Protein 6DE6 (pdb70)

Secondary structure (DSSP, 8-state):
-TTGGGGS-EEETTEEESSSEEE-----S-TTTSHHHHHHHHHHHHHHT-SEEEEEEEE--TTS--TTS--EE-SSGGGHHHHHHHHHHHHTTTPEEEEEEE--GGG---TTT-PPPEESS--B--STT--S-BPEEP-HHHHHHHHHHHHHHHHHHHHTT-SEEEEEE-TT-SHHHHHH-TTT----STTSSSHHHHTHHHHHHHHHHHHHHTTT-EEEEEEES---STT----HHHHHHHHHHTTTSSSEEEEE-SSHHHHS--TTT--TTTTHHHHTTGGGG-SS-EEE-S----HHHHHHHHHTTS-SEEEESHHHHH-TTHHHHHHTT-GGG--------HHHHHHHTTS----SS-TTTT-HHHH---TT------S--EEEEE--SHHHHHHHHHHHHHT-EEEEE-SSSSS-HHHHHHTTSTT-GGGGHHHHHHHHHHHT-SSEEEE-S----HHHHHHH--SEEEE---EEE-SS--SSS-SSPPPB-TTSEEE-HHHHHTT-S-S--TT-EEEEEE-S-SSHHHHHHHHHHHTT-EEEEE-SSSSTTGGGGTTT-HHHHHHHHHHTT-EEE-SEEEEEE-SSEEEEEETTT--EEEEE-SEEEEE--EEE--HHHHHHHHTGGGHHHHT--EEEE-GGGTS---HHHHHHHHHHHHHHTTPPP-TTS-SS----B----/--GGGGGGGS-EEETTEEESSSEEE-----S-TTTSHHHHHHHHHHHHHTT-SEEEEEEEE--TTS--TTS--EE-SSGGGHHHHHHHHHHHHTTTPEEEEEEE--GGG---TTT-PPPEESS--B---TT--S-BPEEP-HHHHHHHHHHHHHHHHHHHHTT-SEEEEEE-TT-HHHHHHH-TTT----STTSSSHHHHTHHHHHHHHHHHHHHTTT-EEEEEE--THHHHHTTSSSEEEE--HHHHHH--S-EEE----HHHHHHHHHTTS-SEEEESHHHHH-TTHHHHHHTT-GGG--------HHHHHHHTTS----SS-TTTT-HHHH---TT-PPPP-S--EEEEE--SHHHHHHHHHHHHHT-EEEEE-SSS-SSTHHHHHTTSTT-GGGGHHHHHHHHHHHT-TTEEEESS----HHHHHHH--SEEEE---EEE-SS--SSS-SSPPPB-TTSEEE-HHHHHTT-S-S--TT-EEEEEE-S-SSHHHHHHHHHHHTT-EEEEE-SSSSTTGGGGGGT-HHHHHHHHHHTT-EEE-SEEEEEE-SSEEEEEETTT--EEEEE-SEEEEE--EEE--HHHHHHHHTGGGHHHHT--EEEE-GGGTS---HHHHHHHHHHHHHHTTPPP-TTS-SS----BPPP-

Solvent-accessible surface area: 43950 Å² total; per-residue (Å²): 129,77,37,96,39,0,44,80,89,22,140,0,24,61,35,99,0,81,7,30,0,0,0,2,11,18,27,0,0,0,0,37,25,3,8,2,1,0,2,29,0,0,12,10,0,1,51,0,14,0,0,0,0,0,0,2,25,0,7,5,14,12,13,1,0,17,2,33,34,12,8,5,11,1,10,32,97,79,16,25,75,11,3,42,80,1,0,82,19,0,80,109,90,46,5,20,0,0,0,4,0,2,2,3,0,3,19,0,8,2,12,5,0,13,21,68,8,10,0,1,14,54,6,1,1,59,46,128,65,26,6,12,2,16,1,63,37,4,69,90,101,15,1,82,29,0,56,97,24,0,24,42,1,0,110,60,0,79,129,0,20,7,22,0,0,0,2,19,5,0,33,20,30,0,0,6,1,3,3,6,0,78,0,6,5,74,33,141,43,72,14,3,46,61,18,98,34,14,0,58,0,4,67,43,0,0,58,27,0,78,157,35,2,22,111,58,2,0,0,0,5,10,5,0,0,48,20,118,31,75,97,41,8,1,42,23,65,20,0,61,91,0,0,110,92,8,21,106,20,0,17,0,0,0,0,0,26,3,63,58,57,53,17,18,5,7,21,13,50,60,106,46,13,50,9,42,148,35,4,44,36,0,86,115,50,11,102,55,20,0,0,1,17,7,29,3,4,32,11,96,35,0,7,84,2,15,124,114,27,11,6,20,0,0,0,1,24,21,3,0,8,2,0,0,15,1,1,73,2,7,113,86,51,74,56,96,29,16,4,54,11,4,1,12,2,4,17,8,8,5,4,34,12,13,3,3,2,20,14,4,2,2,8,2,3,1,3,15,24,6,36,53,12,10,6,68,148,35,50,86,70,23,141,2,76,33,0,0,0,7,10,0,12,5,6,0,0,0,0,0,15,0,0,0,74,17,37,0,79,4,19,1,3,16,46,74,98,70,22,0,28,26,0,19,91,5,66,143,14,28,32,0,81,20,8,0,70,0,3,59,19,0,82,81,29,13,74,110,87,143,29,24,49,48,128,82,106,26,140,19,74,7,107,54,1,13,65,90,34,43,31,12,0,0,0,7,38,24,18,91,23,51,133,38,0,0,0,27,62,29,23,79,86,10,88,54,50,133,82,13,59,31,19,0,0,31,15,4,29,72,116,88,15,71,146,97,0,75,84,53,26,0,0,0,0,1,1,20,2,9,9,4,0,0,0,0,0,6,23,0,18,130,15,38,13,94,4,14,0,0,1,29,9,5,29,0,1,5,1,0,68,21,0,18,1,12,33,38,0,17,51,68,1,52,110,56,60,10,55,34,80,35,19,54,0,0,19,10,2,89,60,43,53,0,29,0,22,22,60,46,43,38,79,149,57,53,12,47,11,77,4,0,0,0,0,0,4,26,68,23,59,51,73,18,36,77,65,0,69,87,78,98,71,64,20,103,148,27,34,7,121,28,12,106,30,16,10,11,2,12,12,4,3,6,8,2,38,2,0,11,20,0,2,46,11,0,20,60,14,57,66,114,139,81,54,48,98,21,31,8,121,11,14,28,21,79,38,49,163,120,80,115,94,14,54,32,0,31,77,89,17,131,0,24,54,33,96,0,84,8,26,0,0,0,1,11,17,44,1,2,0,0,40,24,4,6,3,1,0,3,31,1,0,12,14,0,1,42,0,13,0,0,0,0,0,0,3,25,0,6,5,14,12,13,2,0,19,1,31,57,11,8,3,11,1,8,35,93,85,14,21,71,12,3,114,78,1,0,65,20,0,83,108,91,40,5,23,0,0,0,4,0,2,2,4,0,0,21,0,7,1,12,6,0,12,21,64,8,9,0,1,15,54,5,2,1,88,48,94,63,26,6,12,2,14,1,62,38,6,70,80,94,14,1,111,30,0,59,100,24,0,21,38,1,0,102,58,0,83,111,0,14,7,23,0,0,0,7,25,4,0,110,48,32,0,0,14,31,6,2,38,44,116,46,10,5,75,33,137,42,74,12,2,46,61,26,87,33,33,0,54,1,13,47,34,0,3,96,29,0,72,156,36,2,22,110,54,1,0,0,0,16,15,26,84,119,101,26,26,66,73,4,11,79,24,0,13,0,12,0,35,46,94,92,26,6,59,85,97,16,98,57,21,9,0,9,65,72,112,86,11,59,89,22,0,66,54,13,129,124,54,52,25,50,0,11,5,5,25,76,13,0,7,2,0,1,12,10,1,79,3,0,78,85,27,78,54,100,27,28,6,102,30,12,33,22,23,4,19,40,8,4,15,51,14,13,4,3,1,19,14,5,2,2,7,2,4,1,1,14,27,4,36,54,13,14,7,67,146,39,49,89,80,22,138,2,72,33,0,0,0,7,10,1,12,5,6,0,0,0,0,0,16,0,0,0,72,17,36,0,78,4,15,1,2,15,27,68,98,75,41,0,27,25,0,18,91,6,66,139,15,34,77,10,84,50,29,0,32,0,6,69,23,0,32,82,27,15,78,111,86,143,30,19,100,45,107,84,110,27,181,21,71,8,61,55,1,16,67,92,32,53,34,12,0,0,0,8,38,24,17,94,23,51,130,37,0,0,0,26,52,29,7,52,86,10,87,57,44,131,85,13,62,28,20,0,0,28,15,5,25,73,162,90,22,58,97,103,0,76,84,91,26,0,0,0,0,0,1,20,1,15,23,4,0,5,17,0,0,20,23,0,19,107,15,36,15,93,4,9,0,0,0,30,8,6,31,0,2,6,2,4,72,22,4,114,50,11,31,74,41,18,49,102,3,60,113,64,60,7,56,33,79,34,18,54,0,0,14,12,3,87,64,44,57,0,26,0,21,24,60,43,41,40,98,149,57,56,15,49,11,77,5,0,0,0,0,0,4,30,70,23,57,53,107,19,38,67,54,0,67,85,103,103,61,56,20,101,139,26,34,6,123,25,13,96,32,17,10,12,2,14,12,4,5,7,10,3,40,3,0,12,22,0,2,45,10,0,15,64,9,56,61,113,135,81,52,55,96,23,30,8,96,7,12,37,24,71,46,25,159

InterPro domains:
  IPR001155 NADH:flavin oxidoreductase/NADH oxidase, N-terminal [PF00724] (9-338)
  IPR013785 Aldolase-type TIM barrel [G3DSA:3.20.20.70] (1-382)
  IPR036188 FAD/NAD(P)-binding domain superfamily [G3DSA:3.50.50.60] (485-637)
  IPR036188 FAD/NAD(P)-binding domain superfamily [SSF51905] (362-672)
  IPR037348 TMADH/DMDH, FMN-binding domain [cd02929] (2-371)
  IPR051793 NADH:flavin oxidoreductase/NADH oxidase [PTHR42917] (4-563)
  IPR054428 TMADH/DMDH/HD, second alpha/beta domain [PF22620] (507-604)

Organism: NCBI:txid192498

Nearest PDB structures (foldseek):
  6de6-assembly1_A  TM=1.001E+00  e=0.000E+00  Rhizobium sp. 4-9
  6de6-assembly1_B  TM=9.962E-01  e=0.000E+00  Rhizobium sp. 4-9
  3k30-assembly1_B  TM=9.856E-01  e=1.311E-93  Pimelobacter simplex
  6l6j-assembly1_A  TM=9.683E-01  e=7.438E-80  Stenotrophomonas geniculata N1
  6qkr-assembly1_A  TM=8.691E-01  e=5.443E-50  bacterium enrichment culture clone N47

Foldseek 3Di:
DLLVQQQPWDDQQPDIFRGQAEAPEDFFLPAPFFLLLVQVLLLQLLVLPGRAHEYHEEELDLQFAAPVFHGYYNHDLVRQVSLLSNQVSNPPNNHAYEYEYFRFALQGPSPPSPHAGEAQDWDHRDYPPSDPHIHDHDDPVSLVVVLVSLQVSLVSVVVSPHAEYEYEAEQLGGHLVQLQWCVNNVDDPQSDDDNNNSCPSVQSSLVSNCVRCVVRHFYEYEHALAFDDPVGTCGNVNVLVNCLVCQPRGLEYEYAHNRPLVGLDALLGAAFPRCQVSQPPSCVRHVHFYEYEGLDLDSVVVSCCVVVPRGSHDYDHQQCQLPSNSVVCVVVVNSVLRLGALRQLQSLLSSVVSHGGAGLNARCNSQCAWFVDHRPAAAADFDFAEEEEEAQALQSLLLLLRLLRNPHQYEYEHQAPDHHPVLVLCCPFRSRVSVVSSGVSSVVSNVPGPRYHYHYNDPDALVNVLQVQTAEYEYAHAWDFDDQQDAPVDPGGFAEDVLAAEAEVVCVSVVVDDQAAAPFAEEEAAAPLAPPSLSVQLSCLVSRHAAEYFYLAPFRSHSCVSSSCGVVSVVVCVVSNYHYHYNKHWRYHDNFWTWIANNPPRDIDIDGGRHYHYHHDIDAPCPRVVVNVVVVVSCVVSNYNYYYYWENNVPDDDSSRSSSRSNVVSNCPNNDDPDPDDSTDGDDDDDDD/DDPLLVQQQPWDDQQPDIFRGQAEADEDFFLPAQFFLLLQQVLLLLLLVLPHRATEYHEEELDLQFDAPVFHGYYDHDLVRLVSLLSNCVSNPPNHHAYEYEYFGQALQGPSPPSPHAGEAQDWDHRDYPPSDPHIHHHDDPVNLVVVLVSLLVSLVSNVVSPHAEYEYEAEDCGGRLSQLQDCVNNVDDPQCDDDNCNSCVSVLSSLVSNCVRCSNRHFYEYEYCVCVCVVCLARGQEYEHVFVRNLVRHPHFYEHEDQDSSVVSCCVVVSGGSHHYDHQQCQLPSNVVVCVVVVNNVLRQGQLLPLQSLLSSVVSHTGAGLNARCRSQCQWFVDHRPDADADFDFAEEEEEAQALQSLLLLLLQLRNPHQYEYEHQAPDHHVVLVLCCPFPPNVSSCSSGVSSVVSNVPGPRYHYHYNDPDALVNVLQVQTAEYEYAPAWFFDQQQDAPVDPGGFAEDVLAAEAEVVCVSVVVDDLAQAPFEEEEAAAPLAPPSLRVQVSCLVNRHAYEYFYLAPFRNHSCVSSVCRVVSVVVSVVSVYHYHYNKHWRYHDNFWTWIANNPPRDIDIDGGRHYHYHHDIDAPCVRVVNNVVVVVSCVVSNYNYYYYWENNVPDDDSSRSNNRSNVVSNCPNPDDPDPDDSTDGDRDDDDD

Sequence (1341 aa):
NKYDILFEPVRIGPHIAKNRFYQVPHCNGGGYRDPSAAAAMRGIKSEGGWGVIFTEQTEMHHTSEITPFIELRLWEDKDIPGLRRMSDAMKVHGALAGIQLAYSGINGPNFYTKEVPLAPSALPIRTFTNDPVQARALDKQDIKNLRRWFVNAAKRSKIAGFDLICLYGAHGFGIFQHFLSRATNQRTDEYGGSLENRSRFAREVVEDIKEAVGDTTAITMRVSLDETIGELGFSNAEVREFVEMNANLPDLWDLAQGTWEDCSGPSRFKEEGAQEILVKGIRELSSKPVVGVGRFTSPDVMARMVRQGVLDFIGCARPSIADPFLPKKIEEGRIEDIRECIGCNICITGDMTMSISRCTQNPTFMEEWRKGWHPERMNAKGDSNTVLVVGAGPAGLEATRALSLRGYDVTLAEATTTLGGRVARERLLPGLSAWGRVVDYRQYQISQRTNVETYFDSRLTAEDVLGFGFEHVAIATGSHWRRDGVARQHVVPMPIDPSMTVWTPDDIMAKVHPENLSGKTVVVYDDDHYYMGGVMAEVMAKAGAKVILVTSSAYVSDWTRNTLEQGAIHVRLDDLGVDIRLNRGVTAIRAGEVETNCVYTGKRSAIGCDAVLMVASRTSEDQLFNDLIARQGDWPDAGIKSVKIIGDAAAPAPIAWATYAGHRYARELDTPDIGDDLPFRREVTQLEPRDNKYDILFEPVRIGPHIAKNRFYQVPHCNGGGYRDPSAAAAMRGIKSEGGWGVIFTEQTEMHHTSEITPFIELRLWEDKDIPGLRRMSDAMKVHGALAGIQLAYSGINGPNFYTKEVPLAPSALPIRTFTNDPVQARALDKQDIKNLRRWFVNAAKRSKIAGFDLICLYGAHGFGIFQHFLSRATNQRTDEYGGSLENRSRFAREVVEDIKEAVGDTTAITMRVSREFVEMNANLPDLWDLAVKGIRELSSKPVVGVGRSPDVMARMVRQGVLDFIGCARPSIADPFLPKKIEEGRIEDIRECIGCNICITGDMTMSISRCTQNPTFMEEWRKGWHPERMNAKGDSNTVLVVGAGPAGLEATRALSLRGYDVTLAEATTTLGGRVARERLLPGLSAWGRVVDYRQYQISQRTNVETYFDSRLTAEDVLGFGFEHVAIATGSHWRRDGVARQHVVPMPIDPSMTVWTPDDIMAKVHPENLSGKTVVVYDDDHYYMGGVMAEVMAKAGAKVILVTSSAYVSDWTRNTLEQGAIHVRLDDLGVDIRLNRGVTAIRAGEVETNCVYTGKRSAIGCDAVLMVASRTSEDQLFNDLIARQGDWPDAGIKSVKIIGDAAAPAPIAWATYAGHRYARELDTPDIGDDLPFRREVTQLEP

B-factor: mean 37.07, std 8.35, range [20.17, 90.52]

Radius of gyration: 31.78 Å; Cα contacts (8 Å, |Δi|>4): 3317; chains: 2; bounding box: 71×83×98 Å

CATH classification: 3.20.20.70 (+1 more: 3.50.50.60)

Structure (mmCIF, N/CA/C/O backbone):
data_6DE6
#
_entry.id   6DE6
#
_cell.length_a   103.223
_cell.length_b   105.314
_cell.length_c   140.038
_cell.angle_alpha   90.000
_cell.angle_beta   90.000
_cell.angle_gamma   90.000
#
_symmetry.space_group_name_H-M   'P 21 21 21'
#
loop_
_entity.id
_entity.type
_entity.pdbx_description
1 polymer 'Histamine dehydrogenase'
2 non-polymer "ADENOSINE-5'-DIPHOSPHATE"
3 non-polymer 'FLAVIN MONONUCLEOTIDE'
4 non-polymer 'IRON/SULFUR CLUSTER'
5 non-polymer 'PHOSPHATE ION'
6 water water
#
loop_
_atom_site.group_PDB
_atom_site.id
_atom_site.type_symbol
_atom_site.label_atom_id
_atom_site.label_alt_id
_atom_site.label_comp_id
_atom_site.label_asym_id
_atom_site.label_entity_id
_atom_site.label_seq_id
_atom_site.pdbx_PDB_ins_code
_atom_site.Cartn_x
_atom_site.Cartn_y
_atom_site.Cartn_z
_atom_site.occupancy
_atom_site.B_iso_or_equiv
_atom_site.auth_seq_id
_atom_site.auth_comp_id
_atom_site.auth_asym_id
_atom_site.auth_atom_id
_atom_site.pdbx_PDB_model_num
ATOM 1 N N . ASN A 1 7 ? 19.683 110.083 69.892 1.00 68.74 4 ASN A N 1
ATOM 2 C CA . ASN A 1 7 ? 18.644 109.095 70.155 1.00 64.85 4 ASN A CA 1
ATOM 3 C C . ASN A 1 7 ? 18.002 109.319 71.520 1.00 68.04 4 ASN A C 1
ATOM 4 O O . ASN A 1 7 ? 18.483 110.120 72.330 1.00 62.80 4 ASN A O 1
ATOM 7 N N . LYS A 1 8 ? 16.902 108.604 71.771 1.00 67.07 5 LYS A N 1
ATOM 8 C CA . LYS A 1 8 ? 16.312 108.591 73.102 1.00 58.71 5 LYS A CA 1
ATOM 9 C C . LYS A 1 8 ? 17.238 107.938 74.118 1.00 58.12 5 LYS A C 1
ATOM 10 O O . LYS A 1 8 ? 16.932 107.964 75.318 1.00 51.28 5 LYS A O 1
ATOM 12 N N . TYR A 1 9 ? 18.342 107.333 73.669 1.00 56.75 6 TYR A N 1
ATOM 13 C CA . TYR A 1 9 ? 19.249 106.613 74.555 1.00 52.02 6 TYR A CA 1
ATOM 14 C C . TYR A 1 9 ? 20.426 107.458 75.032 1.00 52.82 6 TYR A C 1
ATOM 15 O O . TYR A 1 9 ? 21.189 106.993 75.892 1.00 50.96 6 TYR A O 1
ATOM 24 N N . ASP A 1 10 ? 20.576 108.696 74.540 1.00 50.45 7 ASP A N 1
ATOM 25 C CA . ASP A 1 10 ? 21.714 109.515 74.961 1.00 46.05 7 ASP A CA 1
ATOM 26 C C . ASP A 1 10 ? 21.729 109.703 76.471 1.00 46.29 7 ASP A C 1
ATOM 27 O O . ASP A 1 10 ? 22.806 109.799 77.078 1.00 45.89 7 ASP A O 1
ATOM 32 N N . ILE A 1 11 ? 20.550 109.739 77.098 1.00 48.04 8 ILE A N 1
ATOM 33 C CA . ILE A 1 11 ? 20.475 109.973 78.534 1.00 45.39 8 ILE A CA 1
ATOM 34 C C . ILE A 1 11 ? 21.235 108.894 79.307 1.00 44.99 8 ILE A C 1
ATOM 35 O O . ILE A 1 11 ? 21.711 109.132 80.424 1.00 42.30 8 ILE A O 1
ATOM 40 N N . LEU A 1 12 ? 21.366 107.702 78.733 1.00 45.28 9 LEU A N 1
ATOM 41 C CA . LEU A 1 12 ? 22.011 106.596 79.432 1.00 41.47 9 LEU A CA 1
ATOM 42 C C . LEU A 1 12 ? 23.521 106.743 79.514 1.00 41.89 9 LEU A C 1
ATOM 43 O O . LEU A 1 12 ? 24.147 106.013 80.292 1.00 38.23 9 LEU A O 1
ATOM 48 N N . PHE A 1 13 ? 24.118 107.657 78.745 1.00 41.09 10 PHE A N 1
ATOM 49 C CA . PHE A 1 13 ? 25.564 107.828 78.708 1.00 40.15 10 PHE A CA 1
ATOM 50 C C . PHE A 1 13 ? 26.019 109.149 79.331 1.00 45.36 10 PHE A C 1
ATOM 51 O O . PHE A 1 13 ? 27.187 109.528 79.201 1.00 42.42 10 PHE A O 1
ATOM 59 N N . GLU A 1 14 ? 25.154 109.811 80.070 1.00 42.81 11 GLU A N 1
ATOM 60 C CA . GLU A 1 14 ? 25.546 110.986 80.835 1.00 40.64 11 GLU A CA 1
ATOM 61 C C . GLU A 1 14 ? 26.310 110.560 82.085 1.00 42.19 11 GLU A C 1
ATOM 62 O O . GLU A 1 14 ? 25.972 109.550 82.704 1.00 43.59 11 GLU A O 1
ATOM 68 N N . PRO A 1 15 ? 27.345 111.291 82.474 1.00 42.15 12 PRO A N 1
ATOM 69 C CA . PRO A 1 15 ? 28.062 110.935 83.697 1.00 34.57 12 PRO A CA 1
ATOM 70 C C . PRO A 1 15 ? 27.230 111.197 84.937 1.00 35.16 12 PRO A C 1
ATOM 71 O O . PRO A 1 15 ? 26.279 111.975 84.934 1.00 45.16 12 PRO A O 1
ATOM 75 N N . VAL A 1 16 ? 27.596 110.510 86.012 1.00 37.23 13 VAL A N 1
ATOM 76 C CA . VAL A 1 16 ? 26.872 110.630 87.273 1.00 39.97 13 VAL A CA 1
ATOM 77 C C . VAL A 1 16 ? 27.871 110.496 88.409 1.00 40.10 13 VAL A C 1
ATOM 78 O O . VAL A 1 16 ? 28.685 109.566 88.434 1.00 35.97 13 VAL A O 1
ATOM 82 N N . ARG A 1 17 ? 27.785 111.418 89.360 1.00 37.09 14 ARG A N 1
ATOM 83 C CA . ARG A 1 17 ? 28.687 111.442 90.498 1.00 41.31 14 ARG A CA 1
ATOM 84 C C . ARG A 1 17 ? 28.245 110.442 91.566 1.00 36.72 14 ARG A C 1
ATOM 85 O O . ARG A 1 17 ? 27.054 110.295 91.852 1.00 36.73 14 ARG A O 1
ATOM 93 N N . ILE A 1 18 ? 29.225 109.754 92.147 1.00 30.70 15 ILE A N 1
ATOM 94 C CA . ILE A 1 18 ? 29.033 108.843 93.271 1.00 34.53 15 ILE A CA 1
ATOM 95 C C . ILE A 1 18 ? 30.109 109.199 94.284 1.00 31.00 15 ILE A C 1
ATOM 96 O O . ILE A 1 18 ? 31.256 108.755 94.160 1.00 36.05 15 ILE A O 1
ATOM 101 N N . GLY A 1 19 ? 29.744 109.973 95.298 1.00 33.36 16 GLY A N 1
ATOM 102 C CA . GLY A 1 19 ? 30.710 110.480 96.232 1.00 34.77 16 GLY A CA 1
ATOM 103 C C . GLY A 1 19 ? 31.847 111.153 95.493 1.00 36.09 16 GLY A C 1
ATOM 104 O O . GLY A 1 19 ? 31.627 111.978 94.603 1.00 39.69 16 GLY A O 1
ATOM 105 N N . PRO A 1 20 ? 33.088 110.786 95.814 1.00 35.49 17 PRO A N 1
ATOM 106 C CA . PRO A 1 20 ? 34.239 111.437 95.183 1.00 34.48 17 PRO A CA 1
ATOM 107 C C . PRO A 1 20 ? 34.544 110.965 93.773 1.00 38.68 17 PRO A C 1
ATOM 108 O O . PRO A 1 20 ? 35.511 111.446 93.181 1.00 46.16 17 PRO A O 1
ATOM 112 N N . HIS A 1 21 ? 33.752 110.070 93.200 1.00 42.45 18 HIS A N 1
ATOM 113 C CA . HIS A 1 21 ? 34.012 109.533 91.875 1.00 37.73 18 HIS A CA 1
ATOM 114 C C . HIS A 1 21 ? 32.945 110.004 90.906 1.00 34.36 18 HIS A C 1
ATOM 115 O O . HIS A 1 21 ? 31.900 110.520 91.294 1.00 38.52 18 HIS A O 1
ATOM 122 N N . ILE A 1 22 ? 33.233 109.839 89.623 1.00 39.36 19 ILE A N 1
ATOM 123 C CA . ILE A 1 22 ? 32.252 110.058 88.573 1.00 32.45 19 ILE A CA 1
ATOM 124 C C . ILE A 1 22 ? 32.152 108.787 87.748 1.00 37.24 19 ILE A C 1
ATOM 125 O O . ILE A 1 22 ? 33.161 108.298 87.228 1.00 33.97 19 ILE A O 1
ATOM 130 N N . ALA A 1 23 ? 30.940 108.256 87.620 1.00 39.89 20 ALA A N 1
ATOM 131 C CA . ALA A 1 23 ? 30.696 107.144 86.714 1.00 40.08 20 ALA A CA 1
ATOM 132 C C . ALA A 1 23 ? 30.429 107.693 85.318 1.00 35.48 20 ALA A C 1
ATOM 133 O O . ALA A 1 23 ? 29.616 108.609 85.145 1.00 37.52 20 ALA A O 1
ATOM 135 N N . LYS A 1 24 ? 31.067 107.089 84.320 1.00 36.89 21 LYS A N 1
ATOM 136 C CA . LYS A 1 24 ? 31.041 107.630 82.963 1.00 37.19 21 LYS A CA 1
ATOM 137 C C . LYS A 1 24 ? 29.692 107.478 82.284 1.00 37.57 21 LYS A C 1
ATOM 138 O O . LYS A 1 24 ? 29.482 108.094 81.231 1.00 37.65 21 LYS A O 1
ATOM 144 N N . ASN A 1 25 ? 28.809 106.634 82.815 1.00 36.77 22 ASN A N 1
ATOM 145 C CA . ASN A 1 25 ? 27.466 106.451 82.269 1.00 33.95 22 ASN A CA 1
ATOM 146 C C . ASN A 1 25 ? 26.568 105.867 83.356 1.00 35.37 22 ASN A C 1
ATOM 147 O O . ASN A 1 25 ? 26.982 105.700 84.509 1.00 35.61 22 ASN A O 1
ATOM 152 N N . ARG A 1 26 ? 25.348 105.511 82.969 1.00 31.14 23 ARG A N 1
ATOM 153 C CA . ARG A 1 26 ? 24.316 105.074 83.897 1.00 40.72 23 ARG A CA 1
ATOM 154 C C . ARG A 1 26 ? 24.176 103.560 83.978 1.00 33.24 23 ARG A C 1
ATOM 155 O O . ARG A 1 26 ? 23.274 103.077 84.664 1.00 31.50 23 ARG A O 1
ATOM 163 N N . PHE A 1 27 ? 25.034 102.805 83.300 1.00 34.47 24 PHE A N 1
ATOM 164 C CA . PHE A 1 27 ? 24.974 101.346 83.318 1.00 39.13 24 PHE A CA 1
ATOM 165 C C . PHE A 1 27 ? 25.785 100.820 84.502 1.00 35.20 24 PHE A C 1
ATOM 166 O O . PHE A 1 27 ? 27.002 101.020 84.581 1.00 32.72 24 PHE A O 1
ATOM 174 N N . TYR A 1 28 ? 25.103 100.152 85.421 1.00 32.26 25 TYR A N 1
ATOM 175 C CA . TYR A 1 28 ? 25.631 99.818 86.743 1.00 29.32 25 TYR A CA 1
ATOM 176 C C . TYR A 1 28 ? 25.461 98.315 86.941 1.00 32.49 25 TYR A C 1
ATOM 177 O O . TYR A 1 28 ? 24.325 97.826 87.014 1.00 28.62 25 TYR A O 1
ATOM 186 N N . GLN A 1 29 ? 26.572 97.577 86.991 1.00 24.75 26 GLN A N 1
ATOM 187 C CA . GLN A 1 29 ? 26.525 96.135 87.242 1.00 28.93 26 GLN A CA 1
ATOM 188 C C . GLN A 1 29 ? 26.492 95.922 88.754 1.00 28.85 26 GLN A C 1
ATOM 189 O O . GLN A 1 29 ? 27.517 96.019 89.438 1.00 32.76 26 GLN A O 1
ATOM 195 N N . VAL A 1 30 ? 25.311 95.596 89.265 1.00 27.51 27 VAL A N 1
ATOM 196 C CA . VAL A 1 30 ? 25.083 95.408 90.687 1.00 28.30 27 VAL A CA 1
ATOM 197 C C . VAL A 1 30 ? 25.853 94.169 91.128 1.00 28.04 27 VAL A C 1
ATOM 198 O O . VAL A 1 30 ? 26.255 93.346 90.298 1.00 29.31 27 VAL A O 1
ATOM 202 N N . PRO A 1 31 ? 26.111 94.019 92.412 1.00 26.99 28 PRO A N 1
ATOM 203 C CA . PRO A 1 31 ? 26.825 92.830 92.884 1.00 29.44 28 PRO A CA 1
ATOM 204 C C . PRO A 1 31 ? 26.108 91.550 92.464 1.00 31.23 28 PRO A C 1
ATOM 205 O O . PRO A 1 31 ? 24.892 91.416 92.612 1.00 30.51 28 PRO A O 1
ATOM 209 N N . HIS A 1 32 ? 26.864 90.605 91.915 1.00 34.50 29 HIS A N 1
ATOM 210 C CA . HIS A 1 32 ? 26.277 89.307 91.627 1.00 29.37 29 HIS A CA 1
ATOM 211 C C . HIS A 1 32 ? 27.339 88.214 91.707 1.00 31.71 29 HIS A C 1
ATOM 212 O O . HIS A 1 32 ? 28.521 88.428 91.413 1.00 27.58 29 HIS A O 1
ATOM 219 N N . CYS A 1 33 ? 26.876 87.034 92.107 1.00 30.47 30 CYS A N 1
ATOM 220 C CA . CYS A 1 33 ? 27.678 85.845 92.315 1.00 30.92 30 CYS A CA 1
ATOM 221 C C . CYS A 1 33 ? 27.946 85.177 90.975 1.00 29.37 30 CYS A C 1
ATOM 222 O O . CYS A 1 33 ? 27.385 85.546 89.946 1.00 31.18 30 CYS A O 1
ATOM 225 N N . ASN A 1 34 ? 28.791 84.157 91.003 1.00 25.00 31 ASN A N 1
ATOM 226 C CA . ASN A 1 34 ? 29.222 83.522 89.762 1.00 28.14 31 ASN A CA 1
ATOM 227 C C . ASN A 1 34 ? 29.662 82.073 89.952 1.00 30.06 31 ASN A C 1
ATOM 228 O O . ASN A 1 34 ? 30.166 81.474 88.991 1.00 32.02 31 ASN A O 1
ATOM 233 N N . GLY A 1 35 ? 29.505 81.484 91.135 1.00 25.33 32 GLY A N 1
ATOM 234 C CA . GLY A 1 35 ? 29.898 80.094 91.341 1.00 29.79 32 GLY A CA 1
ATOM 235 C C . GLY A 1 35 ? 31.394 79.832 91.375 1.00 29.82 32 GLY A C 1
ATOM 236 O O . GLY A 1 35 ? 31.793 78.668 91.510 1.00 25.70 32 GLY A O 1
ATOM 237 N N . GLY A 1 36 ? 32.231 80.871 91.264 1.00 35.06 33 GLY A N 1
ATOM 238 C CA . GLY A 1 36 ? 33.684 80.775 91.384 1.00 26.44 33 GLY A CA 1
ATOM 239 C C . GLY A 1 36 ? 34.235 81.414 92.653 1.00 28.20 33 GLY A C 1
ATOM 240 O O . GLY A 1 36 ? 34.898 80.749 93.440 1.00 29.32 33 GLY A O 1
ATOM 241 N N . GLY A 1 37 ? 33.974 82.700 92.870 1.00 33.11 34 GLY A N 1
ATOM 242 C CA . GLY A 1 37 ? 34.301 83.302 94.149 1.00 26.31 34 GLY A CA 1
ATOM 243 C C . GLY A 1 37 ? 35.750 83.094 94.568 1.00 29.10 34 GLY A C 1
ATOM 244 O O . GLY A 1 37 ? 36.689 83.242 93.775 1.00 24.09 34 GLY A O 1
ATOM 245 N N . TYR A 1 38 ? 35.941 82.758 95.844 1.00 25.57 35 TYR A N 1
ATOM 246 C CA . TYR A 1 38 ? 37.289 82.660 96.380 1.00 26.70 35 TYR A CA 1
ATOM 247 C C . TYR A 1 38 ? 38.000 81.420 95.891 1.00 28.92 35 TYR A C 1
ATOM 248 O O . TYR A 1 38 ? 39.223 81.333 96.030 1.00 28.71 35 TYR A O 1
ATOM 257 N N . ARG A 1 39 ? 37.263 80.474 95.309 1.00 24.97 36 ARG A N 1
ATOM 258 C CA . ARG A 1 39 ? 37.873 79.266 94.770 1.00 30.15 36 ARG A CA 1
ATOM 259 C C . ARG A 1 39 ? 38.490 79.514 93.400 1.00 28.65 36 ARG A C 1
ATOM 260 O O . ARG A 1 39 ? 39.593 79.033 93.107 1.00 31.03 36 ARG A O 1
ATOM 268 N N . ASP A 1 40 ? 37.787 80.250 92.548 1.00 28.96 37 ASP A N 1
ATOM 269 C CA . ASP A 1 40 ? 38.191 80.465 91.160 1.00 26.28 37 ASP A CA 1
ATOM 270 C C . ASP A 1 40 ? 38.338 81.964 90.907 1.00 29.70 37 ASP A C 1
ATOM 271 O O . ASP A 1 40 ? 37.667 82.531 90.045 1.00 24.01 37 ASP A O 1
ATOM 276 N N . PRO A 1 41 ? 39.196 82.648 91.670 1.00 27.28 38 PRO A N 1
ATOM 277 C CA . PRO A 1 41 ? 39.212 84.112 91.588 1.00 26.54 38 PRO A CA 1
ATOM 278 C C . PRO A 1 41 ? 39.674 84.644 90.238 1.00 27.19 38 PRO A C 1
ATOM 279 O O . PRO A 1 41 ? 39.146 85.665 89.794 1.00 30.97 38 PRO A O 1
ATOM 283 N N . SER A 1 42 ? 40.614 83.989 89.548 1.00 30.50 39 SER A N 1
ATOM 284 C CA . SER A 1 42 ? 41.020 84.498 88.236 1.00 27.67 39 SER A CA 1
ATOM 285 C C . SER A 1 42 ? 39.900 84.363 87.214 1.00 32.73 39 SER A C 1
ATOM 286 O O . SER A 1 42 ? 39.793 85.185 86.288 1.00 27.06 39 SER A O 1
ATOM 289 N N . ALA A 1 43 ? 39.044 83.345 87.360 1.00 28.59 40 ALA A N 1
ATOM 290 C CA . ALA A 1 43 ? 37.893 83.258 86.469 1.00 24.93 40 ALA A CA 1
ATOM 291 C C . ALA A 1 43 ? 36.924 84.413 86.727 1.00 25.87 40 ALA A C 1
ATOM 292 O O . ALA A 1 43 ? 36.437 85.060 85.781 1.00 26.11 40 ALA A O 1
ATOM 294 N N . ALA A 1 44 ? 36.653 84.698 88.003 1.00 21.75 41 ALA A N 1
ATOM 295 C CA . ALA A 1 44 ? 35.772 85.804 88.346 1.00 28.96 41 ALA A CA 1
ATOM 296 C C . ALA A 1 44 ? 36.363 87.120 87.864 1.00 30.77 41 ALA A C 1
ATOM 297 O O . ALA A 1 44 ? 35.649 87.987 87.352 1.00 28.78 41 ALA A O 1
ATOM 299 N N . ALA A 1 45 ? 37.669 87.285 88.031 1.00 28.07 42 ALA A N 1
ATOM 300 C CA . ALA A 1 45 ? 38.321 88.531 87.636 1.00 30.63 42 ALA A CA 1
ATOM 301 C C . ALA A 1 45 ? 38.194 88.773 86.141 1.00 28.71 42 ALA A C 1
ATOM 302 O O . ALA A 1 45 ? 37.893 89.888 85.708 1.00 31.42 42 ALA A O 1
ATOM 304 N N . ALA A 1 46 ? 38.470 87.745 85.329 1.00 27.51 43 ALA A N 1
ATOM 305 C CA . ALA A 1 46 ? 38.438 87.923 83.880 1.00 29.06 43 ALA A CA 1
ATOM 306 C C . ALA A 1 46 ? 37.023 88.210 83.403 1.00 35.62 43 ALA A C 1
ATOM 307 O O . ALA A 1 46 ? 36.825 88.988 82.460 1.00 26.33 43 ALA A O 1
ATOM 309 N N . MET A 1 47 ? 36.031 87.580 84.050 1.00 29.22 44 MET A N 1
ATOM 310 C CA . MET A 1 47 ? 34.631 87.852 83.767 1.00 28.83 44 MET A CA 1
ATOM 311 C C . MET A 1 47 ? 34.296 89.311 84.050 1.00 31.19 44 MET A C 1
ATOM 312 O O . MET A 1 47 ? 33.617 89.962 83.245 1.00 29.10 44 MET A O 1
ATOM 317 N N . ARG A 1 48 ? 34.792 89.860 85.172 1.00 28.24 45 ARG A N 1
ATOM 318 C CA . ARG A 1 48 ? 34.603 91.293 85.424 1.00 29.47 45 ARG A CA 1
ATOM 319 C C . ARG A 1 48 ? 35.299 92.137 84.355 1.00 28.01 45 ARG A C 1
ATOM 320 O O . ARG A 1 48 ? 34.810 93.210 83.992 1.00 29.64 45 ARG A O 1
ATOM 328 N N . GLY A 1 49 ? 36.448 91.674 83.858 1.00 29.22 46 GLY A N 1
ATOM 329 C CA . GLY A 1 49 ? 37.142 92.394 82.803 1.00 33.64 46 GLY A CA 1
ATOM 330 C C . GLY A 1 49 ? 36.341 92.473 81.527 1.00 30.21 46 GLY A C 1
ATOM 331 O O . GLY A 1 49 ? 36.436 93.458 80.788 1.00 29.89 46 GLY A O 1
ATOM 332 N N . ILE A 1 50 ? 35.549 91.437 81.241 1.00 28.43 47 ILE A N 1
ATOM 333 C CA . ILE A 1 50 ? 34.702 91.473 80.059 1.00 26.52 47 ILE A CA 1
ATOM 334 C C . ILE A 1 50 ? 33.587 92.489 80.236 1.00 31.65 47 ILE A C 1
ATOM 335 O O . ILE A 1 50 ? 33.201 93.170 79.279 1.00 30.06 47 ILE A O 1
ATOM 340 N N . LYS A 1 51 ? 33.049 92.609 81.458 1.00 28.82 48 LYS A N 1
ATOM 341 C CA . LYS A 1 51 ? 32.089 93.673 81.735 1.00 33.04 48 LYS A CA 1
ATOM 342 C C . LYS A 1 51 ? 32.721 95.037 81.487 1.00 26.92 48 LYS A C 1
ATOM 343 O O . LYS A 1 51 ? 32.070 95.948 80.963 1.00 31.93 48 LYS A O 1
ATOM 349 N N . SER A 1 52 ? 33.994 95.189 81.845 1.00 35.93 49 SER A N 1
ATOM 350 C CA . SER A 1 52 ? 34.705 96.444 81.596 1.00 32.40 49 SER A CA 1
ATOM 351 C C . SER A 1 52 ? 34.771 96.731 80.107 1.00 33.24 49 SER A C 1
ATOM 352 O O . SER A 1 52 ? 34.426 97.829 79.656 1.00 31.71 49 SER A O 1
ATOM 355 N N . GLU A 1 53 ? 35.201 95.740 79.322 1.00 32.40 50 GLU A N 1
ATOM 356 C CA . GLU A 1 53 ? 35.201 95.894 77.877 1.00 30.34 50 GLU A CA 1
ATOM 357 C C . GLU A 1 53 ? 33.817 96.238 77.349 1.00 36.30 50 GLU A C 1
ATOM 358 O O . GLU A 1 53 ? 33.687 97.023 76.402 1.00 34.74 50 GLU A O 1
ATOM 364 N N . GLY A 1 54 ? 32.773 95.625 77.916 1.00 32.87 51 GLY A N 1
ATOM 365 C CA . GLY A 1 54 ? 31.422 95.820 77.423 1.00 31.35 51 GLY A CA 1
ATOM 366 C C . GLY A 1 54 ? 30.846 97.198 77.665 1.00 35.74 51 GLY A C 1
ATOM 367 O O . GLY A 1 54 ? 29.805 97.514 77.081 1.00 30.10 51 GLY A O 1
ATOM 368 N N . GLY A 1 55 ? 31.484 98.019 78.497 1.00 33.20 52 GLY A N 1
ATOM 369 C CA . GLY A 1 55 ? 31.074 99.399 78.680 1.00 32.69 52 GLY A CA 1
ATOM 370 C C . GLY A 1 55 ? 30.357 99.750 79.975 1.00 33.29 52 GLY A C 1
ATOM 371 O O . GLY A 1 55 ? 29.872 100.879 80.100 1.00 28.95 52 GLY A O 1
ATOM 372 N N . TRP A 1 56 ? 30.287 98.845 80.946 1.00 28.99 53 TRP A N 1
ATOM 373 C CA . TRP A 1 56 ? 29.621 99.165 82.207 1.00 38.11 53 TRP A CA 1
ATOM 374 C C . TRP A 1 56 ? 30.390 100.258 82.930 1.00 35.90 53 TRP A C 1
ATOM 375 O O . TRP A 1 56 ? 31.623 100.257 82.941 1.00 32.25 53 TRP A O 1
ATOM 386 N N . GLY A 1 57 ? 29.653 101.241 83.472 1.00 36.84 54 GLY A N 1
ATOM 387 C CA . GLY A 1 57 ? 30.289 102.343 84.186 1.00 33.19 54 GLY A CA 1
ATOM 388 C C . GLY A 1 57 ? 30.663 102.022 85.618 1.00 33.95 54 GLY A C 1
ATOM 389 O O . GLY A 1 57 ? 31.576 102.642 86.179 1.00 31.99 54 GLY A O 1
ATOM 390 N N . VAL A 1 58 ? 29.963 101.070 86.225 1.00 30.03 55 VAL A N 1
ATOM 391 C CA . VAL A 1 58 ? 30.237 100.591 87.567 1.00 28.38 55 VAL A CA 1
ATOM 392 C C . VAL A 1 58 ? 30.177 99.072 87.513 1.00 31.28 55 VAL A C 1
ATOM 393 O O . VAL A 1 58 ? 29.295 98.508 86.861 1.00 33.83 55 VAL A O 1
ATOM 397 N N . ILE A 1 59 ? 31.115 98.412 88.187 1.00 29.31 56 ILE A N 1
ATOM 398 C CA . ILE A 1 59 ? 31.176 96.955 88.228 1.00 28.63 56 ILE A CA 1
ATOM 399 C C . ILE A 1 59 ? 31.470 96.542 89.659 1.00 31.64 56 ILE A C 1
ATOM 400 O O . ILE A 1 59 ? 32.363 97.101 90.307 1.00 27.36 56 ILE A O 1
ATOM 405 N N . PHE A 1 60 ? 30.701 95.585 90.159 1.00 28.34 57 PHE A N 1
ATOM 406 C CA . PHE A 1 60 ? 30.833 95.098 91.523 1.00 29.04 57 PHE A CA 1
ATOM 407 C C . PHE A 1 60 ? 31.200 93.625 91.576 1.00 25.94 57 PHE A C 1
ATOM 408 O O . PHE A 1 60 ? 30.830 92.831 90.703 1.00 30.97 57 PHE A O 1
ATOM 416 N N . THR A 1 61 ? 31.922 93.270 92.627 1.00 25.33 58 THR A N 1
ATOM 417 C CA . THR A 1 61 ? 32.057 91.878 93.031 1.00 31.29 58 THR A CA 1
ATOM 418 C C . THR A 1 61 ? 30.727 91.363 93.579 1.00 34.20 58 THR A C 1
ATOM 419 O O . THR A 1 61 ? 29.811 92.137 93.851 1.00 28.16 58 THR A O 1
ATOM 423 N N . GLU A 1 62 ? 30.650 90.041 93.763 1.00 27.94 59 GLU A N 1
ATOM 424 C CA . GLU A 1 62 ? 29.645 89.394 94.597 1.00 28.28 59 GLU A CA 1
ATOM 425 C C . GLU A 1 62 ? 29.855 89.762 96.072 1.00 31.62 59 GLU A C 1
ATOM 426 O O . GLU A 1 62 ? 30.859 90.386 96.452 1.00 26.23 59 GLU A O 1
ATOM 432 N N . GLN A 1 63 ? 28.926 89.338 96.934 1.00 28.51 60 GLN A N 1
ATOM 433 C CA . GLN A 1 63 ? 29.116 89.634 98.354 1.00 30.03 60 GLN A CA 1
ATOM 434 C C . GLN A 1 63 ? 30.465 89.081 98.817 1.00 28.76 60 GLN A C 1
ATOM 435 O O . GLN A 1 63 ? 30.927 88.031 98.351 1.00 27.14 60 GLN A O 1
ATOM 441 N N . THR A 1 64 ? 31.111 89.812 99.721 1.00 33.40 61 THR A N 1
ATOM 442 C CA . THR A 1 64 ? 32.411 89.444 100.268 1.00 29.71 61 THR A CA 1
ATOM 443 C C . THR A 1 64 ? 32.278 89.415 101.782 1.00 28.96 61 THR A C 1
ATOM 444 O O . THR A 1 64 ? 31.946 90.431 102.396 1.00 28.96 61 THR A O 1
ATOM 448 N N . GLU A 1 65 ? 32.523 88.253 102.376 1.00 29.08 62 GLU A N 1
ATOM 449 C CA . GLU A 1 65 ? 32.427 88.088 103.821 1.00 32.39 62 GLU A CA 1
ATOM 450 C C . GLU A 1 65 ? 33.582 88.806 104.510 1.00 30.50 62 GLU A C 1
ATOM 451 O O . GLU A 1 65 ? 34.746 88.458 104.300 1.00 28.49 62 GLU A O 1
ATOM 457 N N . MET A 1 66 ? 33.282 89.805 105.339 1.00 31.73 63 MET A N 1
ATOM 458 C CA . MET A 1 66 ? 34.356 90.639 105.861 1.00 34.45 63 MET A CA 1
ATOM 459 C C . MET A 1 66 ? 34.781 90.229 107.256 1.00 34.62 63 MET A C 1
ATOM 460 O O . MET A 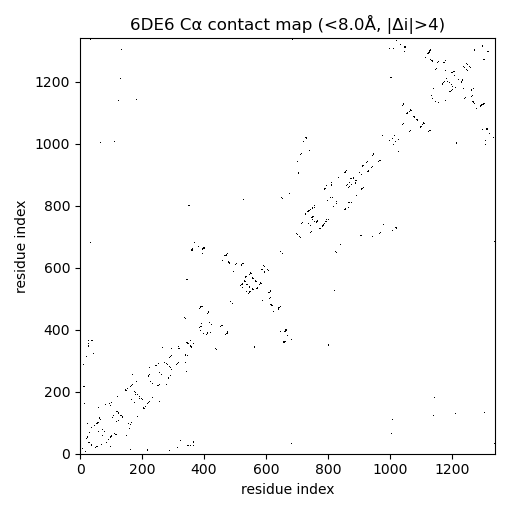1 66 ? 35.554 90.951 107.888 1.00 32.73 63 MET A O 1
ATOM 465 N N . HIS A 1 67 ? 34.312 89.086 107.752 1.00 26.31 64 HIS A N 1
ATOM 466 C CA . HIS A 1 67 ? 34.786 88.642 109.051 1.00 30.50 64 HIS A CA 1
ATOM 467 C C . HIS A 1 67 ? 34.522 87.159 109.237 1.00 32.11 64 HIS A C 1
ATOM 468 O O . HIS A 1 67 ? 33.520 86.624 108.760 1.00 29.87 64 HIS A O 1
ATOM 475 N N . HIS A 1 68 ? 35.446 86.504 109.931 1.00 28.63 65 HIS A N 1
ATOM 476 C CA . HIS A 1 68 ? 35.364 85.065 110.124 1.00 31.40 65 HIS A CA 1
ATOM 477 C C . HIS A 1 68 ? 34.310 84.643 111.141 1.00 31.39 65 HIS A C 1
ATOM 478 O O . HIS A 1 68 ? 34.037 83.439 111.255 1.00 30.72 65 HIS A O 1
ATOM 485 N N . THR A 1 69 ? 33.681 85.570 111.862 1.00 32.99 66 THR A N 1
ATOM 486 C CA . THR A 1 69 ? 32.615 85.173 112.780 1.00 33.34 66 THR A CA 1
ATOM 487 C C . THR A 1 69 ? 31.237 85.115 112.108 1.00 32.19 66 THR A C 1
ATOM 488 O O . THR A 1 69 ? 30.240 84.866 112.798 1.00 28.18 66 THR A O 1
ATOM 492 N N . SER A 1 70 ? 31.160 85.283 110.785 1.00 29.94 67 SER A N 1
ATOM 493 C CA . SER A 1 70 ? 29.869 85.180 110.099 1.00 30.38 67 SER A CA 1
ATOM 494 C C . SER A 1 70 ? 30.104 84.785 108.647 1.00 32.80 67 SER A C 1
ATOM 495 O O . SER A 1 70 ? 30.605 85.582 107.843 1.00 30.15 67 SER A O 1
ATOM 498 N N . GLU A 1 71 ? 29.717 83.561 108.298 1.00 31.01 68 GLU A N 1
ATOM 499 C CA . GLU A 1 71 ? 30.010 83.063 106.961 1.00 28.23 68 GLU A CA 1
ATOM 500 C C . GLU A 1 71 ? 29.041 81.942 106.612 1.00 36.30 68 GLU A C 1
ATOM 501 O O . GLU A 1 71 ? 28.508 81.247 107.493 1.00 27.52 68 GLU A O 1
ATOM 507 N N . ILE A 1 72 ? 28.838 81.765 105.304 1.00 29.74 69 ILE A N 1
ATOM 508 C CA . ILE A 1 72 ? 27.702 81.001 104.806 1.00 29.86 69 ILE A CA 1
ATOM 509 C C . ILE A 1 72 ? 28.123 79.767 104.015 1.00 28.35 69 ILE A C 1
ATOM 510 O O . ILE A 1 72 ? 27.401 79.331 103.106 1.00 30.11 69 ILE A O 1
ATOM 515 N N . THR A 1 73 ? 29.284 79.215 104.332 1.00 26.83 70 THR A N 1
ATOM 516 C CA . THR A 1 73 ? 29.696 77.919 103.806 1.00 29.45 70 THR A CA 1
ATOM 517 C C . THR A 1 73 ? 28.488 76.995 103.895 1.00 29.65 70 THR A C 1
ATOM 518 O O . THR A 1 73 ? 27.807 76.982 104.922 1.00 26.23 70 THR A O 1
ATOM 522 N N . PRO A 1 74 ? 28.194 76.190 102.872 1.00 29.45 71 PRO A N 1
ATOM 523 C CA . PRO A 1 74 ? 28.972 75.848 101.679 1.00 35.15 71 PRO A CA 1
ATOM 524 C C . PRO A 1 74 ? 28.988 76.878 100.540 1.00 31.39 71 PRO A C 1
ATOM 525 O O . PRO A 1 74 ? 29.758 76.675 99.610 1.00 27.85 71 PRO A O 1
ATOM 529 N N . PHE A 1 75 ? 28.209 77.956 100.605 1.00 27.54 72 PHE A N 1
ATOM 530 C CA . PHE A 1 75 ? 28.178 78.883 99.481 1.00 31.27 72 PHE A CA 1
ATOM 531 C C . PHE A 1 75 ? 29.554 79.488 99.288 1.00 33.46 72 PHE A C 1
ATOM 532 O O . PHE A 1 75 ? 30.232 79.817 100.259 1.00 29.59 72 PHE A O 1
ATOM 540 N N . ILE A 1 76 ? 29.966 79.621 98.022 1.00 29.05 73 ILE A N 1
ATOM 541 C CA . ILE A 1 76 ? 31.285 80.131 97.668 1.00 30.88 73 ILE A CA 1
ATOM 542 C C . ILE A 1 76 ? 31.109 81.514 97.073 1.00 32.07 73 ILE A C 1
ATOM 543 O O . ILE A 1 76 ? 30.828 81.675 95.880 1.00 31.14 73 ILE A O 1
ATOM 548 N N . GLU A 1 77 ? 31.319 82.521 97.890 1.00 26.32 74 GLU A N 1
ATOM 549 C CA . GLU A 1 77 ? 31.356 83.898 97.426 1.00 29.09 74 GLU A CA 1
ATOM 550 C C . GLU A 1 77 ? 32.790 84.403 97.577 1.00 34.74 74 GLU A C 1
ATOM 551 O O . GLU A 1 77 ? 33.721 83.665 97.225 1.00 33.56 74 GLU A O 1
ATOM 557 N N . LEU A 1 78 ? 33.008 85.591 98.105 1.00 28.55 75 LEU A N 1
ATOM 558 C CA . LEU A 1 78 ? 34.341 86.087 98.361 1.00 32.73 75 LEU A CA 1
ATOM 559 C C . LEU A 1 78 ? 34.543 86.267 99.853 1.00 31.03 75 LEU A C 1
ATOM 560 O O . LEU A 1 78 ? 33.590 86.365 100.629 1.00 29.87 75 LEU A O 1
ATOM 565 N N . ARG A 1 79 ? 35.808 86.334 100.242 1.00 30.40 76 ARG A N 1
ATOM 566 C CA . ARG A 1 79 ? 36.199 86.541 101.627 1.00 29.70 76 ARG A CA 1
ATOM 567 C C . ARG A 1 79 ? 37.231 87.642 101.705 1.00 32.46 76 ARG A C 1
ATOM 568 O O . ARG A 1 79 ? 38.100 87.742 100.839 1.00 29.08 76 ARG A O 1
ATOM 576 N N . LEU A 1 80 ? 37.125 88.470 102.751 1.00 29.68 77 LEU A N 1
ATOM 577 C CA . LEU A 1 80 ? 38.124 89.481 103.060 1.00 32.06 77 LEU A CA 1
ATOM 578 C C . LEU A 1 80 ? 38.319 89.431 104.570 1.00 31.72 77 LEU A C 1
ATOM 579 O O . LEU A 1 80 ? 37.879 90.314 105.301 1.00 31.70 77 LEU A O 1
ATOM 584 N N . TRP A 1 81 ? 38.979 88.371 105.016 1.00 27.85 78 TRP A N 1
ATOM 585 C CA . TRP A 1 81 ? 39.224 88.122 106.423 1.00 28.96 78 TRP A CA 1
ATOM 586 C C . TRP A 1 81 ? 40.629 88.448 106.852 1.00 34.23 78 TRP A C 1
ATOM 587 O O . TRP A 1 81 ? 40.852 88.662 108.051 1.00 32.89 78 TRP A O 1
ATOM 598 N N . GLU A 1 82 ? 41.569 88.437 105.904 1.00 34.67 79 GLU A N 1
ATOM 599 C CA . GLU A 1 82 ? 42.988 88.561 106.176 1.00 33.02 79 GLU A CA 1
ATOM 600 C C . GLU A 1 82 ? 43.622 89.203 104.957 1.00 28.71 79 GLU A C 1
ATOM 601 O O . GLU A 1 82 ? 43.002 89.303 103.897 1.00 29.54 79 GLU A O 1
ATOM 607 N N . ASP A 1 83 ? 44.900 89.575 105.116 1.00 30.18 80 ASP A N 1
ATOM 608 C CA . ASP A 1 83 ? 45.697 90.134 104.027 1.00 30.73 80 ASP A CA 1
ATOM 609 C C . ASP A 1 83 ? 45.860 89.148 102.870 1.00 29.76 80 ASP A C 1
ATOM 610 O O . ASP A 1 83 ? 45.920 89.566 101.711 1.00 30.05 80 ASP A O 1
ATOM 615 N N . LYS A 1 84 ? 45.973 87.840 103.175 1.00 30.73 81 LYS A N 1
ATOM 616 C CA . LYS A 1 84 ? 45.982 86.729 102.213 1.00 34.56 81 LYS A CA 1
ATOM 617 C C . LYS A 1 84 ? 44.927 86.900 101.125 1.00 28.84 81 LYS A C 1
ATOM 618 O O . LYS A 1 84 ? 45.083 86.409 100.005 1.00 30.07 81 LYS A O 1
ATOM 624 N N . ASP A 1 85 ? 43.805 87.500 101.495 1.00 28.98 82 ASP A N 1
ATOM 625 C CA . ASP A 1 85 ? 42.665 87.612 100.593 1.00 32.04 82 ASP A CA 1
ATOM 626 C C . ASP A 1 85 ? 42.813 88.720 99.562 1.00 34.56 82 ASP A C 1
ATOM 627 O O . ASP A 1 85 ? 42.079 88.723 98.562 1.00 30.75 82 ASP A O 1
ATOM 632 N N . ILE A 1 86 ? 43.783 89.611 99.730 1.00 32.01 83 ILE A N 1
ATOM 633 C CA . ILE A 1 86 ? 43.840 90.816 98.908 1.00 25.73 83 ILE A CA 1
ATOM 634 C C . ILE A 1 86 ? 44.317 90.544 97.478 1.00 28.55 83 ILE A C 1
ATOM 635 O O . ILE A 1 86 ? 43.757 91.129 96.537 1.00 30.38 83 ILE A O 1
ATOM 640 N N . PRO A 1 87 ? 45.336 89.711 97.236 1.00 31.98 84 PRO A N 1
ATOM 641 C CA . PRO A 1 87 ? 45.775 89.508 95.834 1.00 36.55 84 PRO A CA 1
ATOM 642 C C . PRO A 1 87 ? 44.639 89.123 94.884 1.00 34.12 84 PRO A C 1
ATOM 643 O O . PRO A 1 87 ? 44.582 89.642 93.765 1.00 29.10 84 PRO A O 1
ATOM 647 N N . GLY A 1 88 ? 43.736 88.217 95.288 1.00 36.99 85 GLY A N 1
ATOM 648 C CA . GLY A 1 88 ? 42.618 87.864 94.422 1.00 30.62 85 GLY A CA 1
ATOM 649 C C . GLY A 1 88 ? 41.683 89.030 94.144 1.00 30.57 85 GLY A C 1
ATOM 650 O O . GLY A 1 88 ? 41.228 89.229 93.013 1.00 27.91 85 GLY A O 1
ATOM 651 N N . LEU A 1 89 ? 41.374 89.813 95.169 1.00 24.04 86 LEU A N 1
ATOM 652 C CA . LEU A 1 89 ? 40.479 90.943 94.971 1.00 29.30 86 LEU A CA 1
ATOM 653 C C . LEU A 1 89 ? 41.129 92.008 94.101 1.00 30.84 86 LEU A C 1
ATOM 654 O O . LEU A 1 89 ? 40.448 92.665 93.306 1.00 33.48 86 LEU A O 1
ATOM 659 N N . ARG A 1 90 ? 42.441 92.197 94.240 1.00 32.62 87 ARG A N 1
ATOM 660 C CA . ARG A 1 90 ? 43.134 93.188 93.418 1.00 35.92 87 ARG A CA 1
ATOM 661 C C . ARG A 1 90 ? 43.098 92.798 91.951 1.00 31.01 87 ARG A C 1
ATOM 662 O O . ARG A 1 90 ? 43.027 93.665 91.077 1.00 34.63 87 ARG A O 1
ATOM 665 N N . ARG A 1 91 ? 43.177 91.496 91.654 1.00 31.92 88 ARG A N 1
ATOM 666 C CA . ARG A 1 91 ? 43.069 91.064 90.265 1.00 35.25 88 ARG A CA 1
ATOM 667 C C . ARG A 1 91 ? 41.705 91.437 89.691 1.00 35.38 88 ARG A C 1
ATOM 668 O O . ARG A 1 91 ? 41.610 91.840 88.530 1.00 33.10 88 ARG A O 1
ATOM 676 N N . MET A 1 92 ? 40.661 91.397 90.522 1.00 33.59 89 MET A N 1
ATOM 677 C CA . MET A 1 92 ? 39.321 91.754 90.072 1.00 31.96 89 MET A CA 1
ATOM 678 C C . MET A 1 92 ? 39.184 93.249 89.851 1.00 26.92 89 MET A C 1
ATOM 679 O O . MET A 1 92 ? 38.657 93.687 88.823 1.00 29.01 89 MET A O 1
ATOM 684 N N . SER A 1 93 ? 39.577 94.051 90.844 1.00 29.63 90 SER A N 1
ATOM 685 C CA . SER A 1 93 ? 39.491 95.500 90.687 1.00 32.51 90 SER A CA 1
ATOM 686 C C . SER A 1 93 ? 40.334 95.963 89.508 1.00 30.60 90 SER A C 1
ATOM 687 O O . SER A 1 93 ? 39.908 96.831 88.747 1.00 29.26 90 SER A O 1
ATOM 690 N N . ASP A 1 94 ? 41.536 95.394 89.342 1.00 29.66 91 ASP A N 1
ATOM 691 C CA . ASP A 1 94 ? 42.341 95.735 88.172 1.00 35.55 91 ASP A CA 1
ATOM 692 C C . ASP A 1 94 ? 41.548 95.512 86.892 1.00 37.00 91 ASP A C 1
ATOM 693 O O . ASP A 1 94 ? 41.495 96.386 86.025 1.00 35.13 91 ASP A O 1
ATOM 698 N N . ALA A 1 95 ? 40.914 94.335 86.756 1.00 29.94 92 ALA A N 1
ATOM 699 C CA . ALA A 1 95 ? 40.202 94.041 85.515 1.00 31.77 92 ALA A CA 1
ATOM 700 C C . ALA A 1 95 ? 39.021 94.971 85.320 1.00 28.48 92 ALA A C 1
ATOM 701 O O . ALA A 1 95 ? 38.696 95.326 84.176 1.00 33.59 92 ALA A O 1
ATOM 703 N N . MET A 1 96 ? 38.372 95.379 86.418 1.00 29.45 93 MET A N 1
ATOM 704 C CA . MET A 1 96 ? 37.218 96.260 86.310 1.00 31.49 93 MET A CA 1
ATOM 705 C C . MET A 1 96 ? 37.605 97.583 85.678 1.00 34.13 93 MET A C 1
ATOM 706 O O . MET A 1 96 ? 36.835 98.166 84.909 1.00 35.35 93 MET A O 1
ATOM 711 N N . LYS A 1 97 ? 38.794 98.071 86.001 1.00 30.97 94 LYS A N 1
ATOM 712 C CA . LYS A 1 97 ? 39.192 99.425 85.680 1.00 36.40 94 LYS A CA 1
ATOM 713 C C . LYS A 1 97 ? 39.866 99.561 84.327 1.00 32.51 94 LYS A C 1
ATOM 714 O O . LYS A 1 97 ? 40.033 100.689 83.861 1.00 37.80 94 LYS A O 1
ATOM 720 N N . VAL A 1 98 ? 40.292 98.465 83.698 1.00 34.67 95 VAL A N 1
ATOM 721 C CA . VAL A 1 98 ? 41.090 98.606 82.482 1.00 36.17 95 VAL A CA 1
ATOM 722 C C . VAL A 1 98 ? 40.409 99.556 81.509 1.00 36.31 95 VAL A C 1
ATOM 723 O O . VAL A 1 98 ? 41.059 100.410 80.896 1.00 42.09 95 VAL A O 1
ATOM 727 N N . HIS A 1 99 ? 39.090 99.445 81.374 1.00 33.79 96 HIS A N 1
ATOM 728 C CA . HIS A 1 99 ? 38.340 100.149 80.342 1.00 32.85 96 HIS A CA 1
ATOM 729 C C . HIS A 1 99 ? 37.446 101.247 80.906 1.00 32.33 96 HIS A C 1
ATOM 730 O O . HIS A 1 99 ? 36.467 101.624 80.261 1.00 40.31 96 HIS A O 1
ATOM 737 N N . GLY A 1 100 ? 37.731 101.745 82.106 1.00 33.97 97 GLY A N 1
ATOM 738 C CA . GLY A 1 100 ? 37.087 102.950 82.600 1.00 41.36 97 GLY A CA 1
ATOM 739 C C . GLY A 1 100 ? 35.913 102.759 83.542 1.00 39.06 97 GLY A C 1
ATOM 740 O O . GLY A 1 100 ? 35.258 103.747 83.895 1.00 40.56 97 GLY A O 1
ATOM 741 N N . ALA A 1 101 ? 35.619 101.537 83.963 1.00 35.18 98 ALA A N 1
ATOM 742 C CA . ALA A 1 101 ? 34.563 101.363 84.940 1.00 35.38 98 ALA A CA 1
ATOM 743 C C . ALA A 1 101 ? 35.109 101.693 86.318 1.00 36.56 98 ALA A C 1
ATOM 744 O O . ALA A 1 101 ? 36.310 101.595 86.571 1.00 35.19 98 ALA A O 1
ATOM 746 N N . LEU A 1 102 ? 34.220 102.125 87.202 1.00 38.31 99 LEU A N 1
ATOM 747 C CA . LEU A 1 102 ? 34.543 102.165 88.615 1.00 29.76 99 LEU A CA 1
ATOM 748 C C . LEU A 1 102 ? 34.453 100.760 89.216 1.00 30.73 99 LEU A C 1
ATOM 749 O O . LEU A 1 102 ? 33.567 99.969 88.864 1.00 36.30 99 LEU A O 1
ATOM 754 N N . ALA A 1 103 ? 35.384 100.450 90.112 1.00 30.73 100 ALA A N 1
ATOM 755 C CA . ALA A 1 103 ? 35.496 99.128 90.721 1.00 31.64 100 ALA A CA 1
ATOM 756 C C . ALA A 1 103 ? 34.818 99.151 92.082 1.00 30.65 100 ALA A C 1
ATOM 757 O O . ALA A 1 103 ? 35.169 99.967 92.940 1.00 32.07 100 ALA A O 1
ATOM 759 N N . GLY A 1 104 ? 33.870 98.249 92.278 1.00 29.93 101 GLY A N 1
ATOM 760 C CA . GLY A 1 104 ? 33.094 98.193 93.505 1.00 27.52 101 GLY A CA 1
ATOM 761 C C . GLY A 1 104 ? 33.221 96.837 94.163 1.00 31.89 101 GLY A C 1
ATOM 762 O O . GLY A 1 104 ? 33.261 95.810 93.487 1.00 30.46 101 GLY A O 1
ATOM 763 N N . ILE A 1 105 ? 33.288 96.845 95.479 1.00 25.78 102 ILE A N 1
ATOM 764 C CA . ILE A 1 105 ? 33.284 95.621 96.260 1.00 32.22 102 ILE A CA 1
ATOM 765 C C . ILE A 1 105 ? 32.101 95.674 97.222 1.00 34.96 102 ILE A C 1
ATOM 766 O O . ILE A 1 105 ? 31.823 96.714 97.836 1.00 34.62 102 ILE A O 1
ATOM 771 N N . GLN A 1 106 ? 31.394 94.556 97.340 1.00 34.29 103 GLN A N 1
ATOM 772 C CA . GLN A 1 106 ? 30.283 94.440 98.270 1.00 27.87 103 GLN A CA 1
ATOM 773 C C . GLN A 1 106 ? 30.754 93.693 99.504 1.00 28.44 103 GLN A C 1
ATOM 774 O O . GLN A 1 106 ? 31.331 92.607 99.395 1.00 29.34 103 GLN A O 1
ATOM 780 N N . LEU A 1 107 ? 30.521 94.291 100.673 1.00 28.80 104 LEU A N 1
ATOM 781 C CA . LEU A 1 107 ? 30.937 93.741 101.951 1.00 34.38 104 LEU A CA 1
ATOM 782 C C . LEU A 1 107 ? 29.718 93.237 102.707 1.00 33.39 104 LEU A C 1
ATOM 783 O O . LEU A 1 107 ? 28.682 93.905 102.744 1.00 29.94 104 LEU A O 1
ATOM 788 N N . ALA A 1 108 ? 29.860 92.068 103.341 1.00 35.09 105 ALA A N 1
ATOM 789 C CA . ALA A 1 108 ? 28.742 91.427 104.006 1.00 34.54 105 ALA A CA 1
ATOM 790 C C . ALA A 1 108 ? 29.170 90.839 105.336 1.00 32.49 105 ALA A C 1
ATOM 791 O O . ALA A 1 108 ? 30.263 90.277 105.471 1.00 27.83 105 ALA A O 1
ATOM 793 N N . TYR A 1 109 ? 28.270 90.973 106.304 1.00 27.90 106 TYR A N 1
ATOM 794 C CA . TYR A 1 109 ? 28.306 90.259 107.573 1.00 32.68 106 TYR A CA 1
ATOM 795 C C . TYR A 1 109 ? 26.953 89.566 107.661 1.00 33.23 106 TYR A C 1
ATOM 796 O O . TYR A 1 109 ? 25.920 90.240 107.740 1.00 24.77 106 TYR A O 1
ATOM 805 N N . SER A 1 110 ? 26.949 88.236 107.561 1.00 28.06 107 SER A N 1
ATOM 806 C CA . SER A 1 110 ? 25.700 87.517 107.324 1.00 35.79 107 SER A CA 1
ATOM 807 C C . SER A 1 110 ? 24.795 87.453 108.557 1.00 31.44 107 SER A C 1
ATOM 808 O O . SER A 1 110 ? 23.591 87.199 108.412 1.00 27.52 107 SER A O 1
ATOM 811 N N . GLY A 1 111 ? 25.334 87.663 109.758 1.00 31.80 108 GLY A N 1
ATOM 812 C CA . GLY A 1 111 ? 24.479 87.809 110.930 1.00 33.38 108 GLY A CA 1
ATOM 813 C C . GLY A 1 111 ? 23.639 86.564 111.189 1.00 27.84 108 GLY A C 1
ATOM 814 O O . GLY A 1 111 ? 24.150 85.446 111.213 1.00 31.99 108 GLY A O 1
ATOM 815 N N . ILE A 1 112 ? 22.327 86.742 111.333 1.00 27.15 109 ILE A N 1
ATOM 816 C CA . ILE A 1 112 ? 21.429 85.640 111.674 1.00 31.44 109 ILE A CA 1
ATOM 817 C C . ILE A 1 112 ? 21.277 84.680 110.502 1.00 25.16 109 ILE A C 1
ATOM 818 O O . ILE A 1 112 ? 20.652 83.632 110.639 1.00 27.33 109 ILE A O 1
ATOM 823 N N . ASN A 1 113 ? 21.873 85.004 109.359 1.00 30.59 110 ASN A N 1
ATOM 824 C CA . ASN A 1 113 ? 21.893 84.109 108.206 1.00 27.24 110 ASN A CA 1
ATOM 825 C C . ASN A 1 113 ? 23.169 83.272 108.100 1.00 31.67 110 ASN A C 1
ATOM 826 O O . ASN A 1 113 ? 23.279 82.483 107.163 1.00 30.26 110 ASN A O 1
ATOM 831 N N . GLY A 1 114 ? 24.120 83.403 109.026 1.00 29.49 111 GLY A N 1
ATOM 832 C CA . GLY A 1 114 ? 25.409 82.756 108.878 1.00 29.22 111 GLY A CA 1
ATOM 833 C C . GLY A 1 114 ? 25.696 81.710 109.932 1.00 28.18 111 GLY A C 1
ATOM 834 O O . GLY A 1 114 ? 25.993 82.034 111.086 1.00 31.77 111 GLY A O 1
ATOM 835 N N . PRO A 1 115 ? 25.618 80.426 109.567 1.00 29.88 112 PRO A N 1
ATOM 836 C CA . PRO A 1 115 ? 25.815 79.370 110.578 1.00 31.32 112 PRO A CA 1
ATOM 837 C C . PRO A 1 115 ? 27.274 79.093 110.961 1.00 28.02 112 PRO A C 1
ATOM 838 O O . PRO A 1 115 ? 27.499 78.398 111.960 1.00 27.35 112 PRO A O 1
ATOM 842 N N . ASN A 1 116 ? 28.266 79.605 110.227 1.00 27.91 113 ASN A N 1
ATOM 843 C CA . ASN A 1 116 ? 29.689 79.440 110.568 1.00 29.40 113 ASN A CA 1
ATOM 844 C C . ASN A 1 116 ? 30.117 77.982 110.554 1.00 30.64 113 ASN A C 1
ATOM 845 O O . ASN A 1 116 ? 30.907 77.545 111.385 1.00 26.30 113 ASN A O 1
ATOM 850 N N . PHE A 1 117 ? 29.616 77.214 109.600 1.00 29.31 114 PHE A N 1
ATOM 851 C CA . PHE A 1 117 ? 29.988 75.809 109.569 1.00 32.68 114 PHE A CA 1
ATOM 852 C C . PHE A 1 117 ? 31.489 75.624 109.393 1.00 37.76 114 PHE A C 1
ATOM 853 O O . PHE A 1 117 ? 32.055 74.657 109.918 1.00 32.17 114 PHE A O 1
ATOM 861 N N . TYR A 1 118 ? 32.140 76.528 108.650 1.00 31.28 115 TYR A N 1
ATOM 862 C CA . TYR A 1 118 ? 33.567 76.408 108.366 1.00 34.00 115 TYR A CA 1
ATOM 863 C C . TYR A 1 118 ? 34.421 76.947 109.515 1.00 30.45 115 TYR A C 1
ATOM 864 O O . TYR A 1 118 ? 35.388 76.309 109.927 1.00 27.02 115 TYR A O 1
ATOM 873 N N . THR A 1 119 ? 34.102 78.124 110.040 1.00 30.51 116 THR A N 1
ATOM 874 C CA . THR A 1 119 ? 35.012 78.724 111.009 1.00 33.69 116 THR A CA 1
ATOM 875 C C . THR A 1 119 ? 34.794 78.201 112.426 1.00 32.40 116 THR A C 1
ATOM 876 O O . THR A 1 119 ? 35.731 78.224 113.242 1.00 31.03 116 THR A O 1
ATOM 880 N N . LYS A 1 120 ? 33.568 77.776 112.740 1.00 27.51 117 LYS A N 1
ATOM 881 C CA . LYS A 1 120 ? 33.149 77.242 114.039 1.00 35.43 117 LYS A CA 1
ATOM 882 C C . LYS A 1 120 ? 33.097 78.308 115.127 1.00 35.55 117 LYS A C 1
ATOM 883 O O . LYS A 1 120 ? 32.968 77.981 116.326 1.00 30.41 117 LYS A O 1
ATOM 889 N N . GLU A 1 121 ? 33.141 79.572 114.728 1.00 29.83 118 GLU A N 1
ATOM 890 C CA . GLU A 1 121 ? 32.809 80.691 115.587 1.00 30.54 118 GLU A CA 1
ATOM 891 C C . GLU A 1 121 ? 31.323 80.695 115.949 1.00 35.29 118 GLU A C 1
ATOM 892 O O . GLU A 1 121 ? 30.457 80.215 115.207 1.00 29.28 118 GLU A O 1
ATOM 898 N N . VAL A 1 122 ? 31.039 81.310 117.083 1.00 27.92 119 VAL A N 1
ATOM 899 C CA . VAL A 1 122 ? 29.685 81.533 117.561 1.00 28.03 119 VAL A CA 1
ATOM 900 C C . VAL A 1 122 ? 29.040 82.593 116.674 1.00 27.94 119 VAL A C 1
ATOM 901 O O . VAL A 1 122 ? 29.580 83.701 116.543 1.00 30.06 119 VAL A O 1
ATOM 905 N N . PRO A 1 123 ? 27.901 82.310 116.050 1.00 30.15 120 PRO A N 1
ATOM 906 C CA . PRO A 1 123 ? 27.241 83.332 115.234 1.00 30.24 120 PRO A CA 1
ATOM 907 C C . PRO A 1 123 ? 26.627 84.418 116.094 1.00 29.80 120 PRO A C 1
ATOM 908 O O . PRO A 1 123 ? 26.172 84.167 117.210 1.00 29.00 120 PRO A O 1
ATOM 912 N N . LEU A 1 124 ? 26.539 85.614 115.514 1.00 30.20 121 LEU A N 1
ATOM 913 C CA . LEU A 1 124 ? 26.126 86.829 116.199 1.00 31.80 121 LEU A CA 1
ATOM 914 C C . LEU A 1 124 ? 24.998 87.518 115.433 1.00 32.62 121 LEU A C 1
ATOM 915 O O . LEU A 1 124 ? 24.987 87.524 114.199 1.00 31.33 121 LEU A O 1
ATOM 920 N N . ALA A 1 125 ? 24.049 88.100 116.166 1.00 31.05 122 ALA A N 1
ATOM 921 C CA . ALA A 1 125 ? 22.889 88.746 115.561 1.00 33.06 122 ALA A CA 1
ATOM 922 C C . ALA A 1 125 ? 22.361 89.806 116.511 1.00 33.15 122 ALA A C 1
ATOM 923 O O . ALA A 1 125 ? 22.763 89.864 117.680 1.00 33.30 122 ALA A O 1
ATOM 925 N N . PRO A 1 126 ? 21.432 90.652 116.049 1.00 30.81 123 PRO A N 1
ATOM 926 C CA . PRO A 1 126 ? 20.863 91.656 116.965 1.00 36.47 123 PRO A CA 1
ATOM 927 C C . PRO A 1 126 ? 20.157 91.042 118.146 1.00 33.98 123 PRO A C 1
ATOM 928 O O . PRO A 1 126 ? 20.327 91.520 119.279 1.00 36.77 123 PRO A O 1
ATOM 932 N N . SER A 1 127 ? 19.381 89.979 117.914 1.00 36.77 124 SER A N 1
ATOM 933 C CA . SER A 1 127 ? 18.671 89.260 118.963 1.00 34.49 124 SER A CA 1
ATOM 934 C C . SER A 1 127 ? 18.889 87.753 118.804 1.00 37.84 124 SER A C 1
ATOM 935 O O . SER A 1 127 ? 19.099 87.249 117.695 1.00 39.63 124 SER A O 1
ATOM 938 N N . ALA A 1 128 ? 18.814 87.030 119.925 1.00 33.70 125 ALA A N 1
ATOM 939 C CA . ALA A 1 128 ? 19.177 85.614 119.971 1.00 31.76 125 ALA A CA 1
ATOM 940 C C . ALA A 1 128 ? 18.053 84.776 119.381 1.00 35.84 125 ALA A C 1
ATOM 941 O O . ALA A 1 128 ? 16.997 84.634 119.995 1.00 36.49 125 ALA A O 1
ATOM 943 N N . LEU A 1 129 ? 18.286 84.204 118.202 1.00 36.96 126 LEU A N 1
ATOM 944 C CA . LEU A 1 129 ? 17.300 83.382 117.519 1.00 27.97 126 LEU A CA 1
ATOM 945 C C . LEU A 1 129 ? 18.027 82.268 116.783 1.00 33.45 126 LEU A C 1
ATOM 946 O O . LEU A 1 129 ? 19.240 82.360 116.550 1.00 28.38 126 LEU A O 1
ATOM 951 N N . PRO A 1 130 ? 17.319 81.201 116.407 1.00 29.43 127 PRO A N 1
ATOM 952 C CA . PRO A 1 130 ? 17.879 80.244 115.453 1.00 25.37 127 PRO A CA 1
ATOM 953 C C . PRO A 1 130 ? 18.344 80.928 114.175 1.00 33.63 127 PRO A C 1
ATOM 954 O O . PRO A 1 130 ? 17.751 81.905 113.718 1.00 28.42 127 PRO A O 1
ATOM 958 N N . ILE A 1 131 ? 19.422 80.389 113.599 1.00 31.60 128 ILE A N 1
ATOM 959 C CA . ILE A 1 131 ? 19.885 80.870 112.313 1.00 32.60 128 ILE A CA 1
ATOM 960 C C . ILE A 1 131 ? 18.789 80.657 111.278 1.00 31.44 128 ILE A C 1
ATOM 961 O O . ILE A 1 131 ? 18.016 79.686 111.340 1.00 30.10 128 ILE A O 1
ATOM 966 N N . ARG A 1 132 ? 18.729 81.572 110.313 1.00 32.89 129 ARG A N 1
ATOM 967 C CA . ARG A 1 132 ? 17.679 81.624 109.290 1.00 28.09 129 ARG A CA 1
ATOM 968 C C . ARG A 1 132 ? 18.328 81.412 107.919 1.00 30.70 129 ARG A C 1
ATOM 969 O O . ARG A 1 132 ? 18.966 82.320 107.373 1.00 28.58 129 ARG A O 1
ATOM 977 N N . THR A 1 133 ? 18.179 80.203 107.373 1.00 32.10 130 THR A N 1
ATOM 978 C CA . THR A 1 133 ? 18.760 79.829 106.089 1.00 36.46 130 THR A CA 1
ATOM 979 C C . THR A 1 133 ? 17.762 78.979 105.304 1.00 38.09 130 THR A C 1
ATOM 980 O O . THR A 1 133 ? 16.697 78.617 105.807 1.00 44.72 130 THR A O 1
ATOM 984 N N . PHE A 1 134 ? 18.162 78.581 104.090 1.00 43.09 131 PHE A N 1
ATOM 985 C CA . PHE A 1 134 ? 17.352 77.652 103.297 1.00 53.11 131 PHE A CA 1
ATOM 986 C C . PHE A 1 134 ? 17.152 76.301 104.005 1.00 47.66 131 PHE A C 1
ATOM 987 O O . PHE A 1 134 ? 16.116 75.649 103.826 1.00 51.34 131 PHE A O 1
ATOM 995 N N . THR A 1 135 ? 18.100 75.880 104.847 1.00 43.12 132 THR A N 1
ATOM 996 C CA . THR A 1 135 ? 18.246 74.468 105.197 1.00 36.80 132 THR A CA 1
ATOM 997 C C . THR A 1 135 ? 18.034 74.140 106.678 1.00 35.87 132 THR A C 1
ATOM 998 O O . THR A 1 135 ? 18.421 73.056 107.119 1.00 39.72 132 THR A O 1
ATOM 1002 N N . ASN A 1 136 ? 17.417 75.023 107.447 1.00 30.16 133 ASN A N 1
ATOM 1003 C CA . ASN A 1 136 ? 17.055 74.748 108.847 1.00 38.26 133 ASN A CA 1
ATOM 1004 C C . ASN A 1 136 ? 18.259 74.259 109.644 1.00 37.12 133 ASN A C 1
ATOM 1005 O O . ASN A 1 136 ? 18.200 73.271 110.383 1.00 33.50 133 ASN A O 1
ATOM 1010 N N . ASP A 1 137 ? 19.351 74.990 109.527 1.00 33.55 134 ASP A N 1
ATOM 1011 C CA . ASP A 1 137 ? 20.555 74.556 110.193 1.00 31.80 134 ASP A CA 1
ATOM 1012 C C . ASP A 1 137 ? 20.354 74.629 111.704 1.00 32.02 134 ASP A C 1
ATOM 1013 O O . ASP A 1 137 ? 19.716 75.563 112.205 1.00 29.76 134 ASP A O 1
ATOM 1018 N N . PRO A 1 138 ? 20.911 73.672 112.448 1.00 30.88 135 PRO A N 1
ATOM 1019 C CA . PRO A 1 138 ? 20.498 73.450 113.842 1.00 26.49 135 PRO A CA 1
ATOM 1020 C C . PRO A 1 138 ? 21.321 74.244 114.849 1.00 29.09 135 PRO A C 1
ATOM 1021 O O . PRO A 1 138 ? 21.756 73.725 115.887 1.00 27.77 135 PRO A O 1
ATOM 1025 N N . VAL A 1 139 ? 21.555 75.515 114.540 1.00 25.89 136 VAL A N 1
ATOM 1026 C CA . VAL A 1 139 ? 22.356 76.382 115.389 1.00 28.77 136 VAL A CA 1
ATOM 1027 C C . VAL A 1 139 ? 21.615 77.695 115.568 1.00 27.64 136 VAL A C 1
ATOM 1028 O O . VAL A 1 139 ? 20.780 78.089 114.742 1.00 28.44 136 VAL A O 1
ATOM 1032 N N . GLN A 1 140 ? 21.930 78.373 116.672 1.00 22.61 137 GLN A N 1
ATOM 1033 C CA . GLN A 1 140 ? 21.346 79.670 116.979 1.00 29.08 137 GLN A CA 1
ATOM 1034 C C . GLN A 1 140 ? 22.441 80.720 117.075 1.00 28.95 137 GLN A C 1
ATOM 1035 O O . GLN A 1 140 ? 23.614 80.414 117.307 1.00 29.25 137 GLN A O 1
ATOM 1041 N N . ALA A 1 141 ? 22.037 81.970 116.910 1.00 26.76 138 ALA A N 1
ATOM 1042 C CA . ALA A 1 141 ? 22.941 83.090 117.085 1.00 25.01 138 ALA A CA 1
ATOM 1043 C C . ALA A 1 141 ? 22.834 83.649 118.497 1.00 30.93 138 ALA A C 1
ATOM 1044 O O . ALA A 1 141 ? 21.767 83.651 119.114 1.00 36.60 138 ALA A O 1
ATOM 1046 N N . ARG A 1 142 ? 23.969 84.110 118.998 1.00 31.11 139 ARG A N 1
ATOM 1047 C CA . ARG A 1 142 ? 24.019 84.887 120.222 1.00 33.87 139 ARG A CA 1
ATOM 1048 C C . ARG A 1 142 ? 23.733 86.346 119.907 1.00 33.36 139 ARG A C 1
ATOM 1049 O O . ARG A 1 142 ? 24.146 86.854 118.860 1.00 28.07 139 ARG A O 1
ATOM 1057 N N . ALA A 1 143 ? 23.045 87.025 120.827 1.00 34.86 140 ALA A N 1
ATOM 1058 C CA . ALA A 1 143 ? 22.810 88.461 120.693 1.00 36.92 140 ALA A CA 1
ATOM 1059 C C . ALA A 1 143 ? 24.083 89.273 120.925 1.00 36.88 140 ALA A C 1
ATOM 1060 O O . ALA A 1 143 ? 24.770 89.124 121.946 1.00 34.20 140 ALA A O 1
ATOM 1062 N N . LEU A 1 144 ? 24.362 90.181 120.000 1.00 36.42 141 LEU A N 1
ATOM 1063 C CA . LEU A 1 144 ? 25.475 91.103 120.171 1.00 38.75 141 LEU A CA 1
ATOM 1064 C C . LEU A 1 144 ? 25.322 91.875 121.482 1.00 35.49 141 LEU A C 1
ATOM 1065 O O . LEU A 1 144 ? 24.239 92.361 121.809 1.00 40.20 141 LEU A O 1
ATOM 1070 N N . ASP A 1 145 ? 26.415 91.993 122.234 1.00 42.94 142 ASP A N 1
ATOM 1071 C CA . ASP A 1 145 ? 26.488 92.955 123.327 1.00 40.89 142 ASP A CA 1
ATOM 1072 C C . ASP A 1 145 ? 27.162 94.221 122.809 1.00 40.84 142 ASP A C 1
ATOM 1073 O O . ASP A 1 145 ? 27.541 94.316 121.640 1.00 38.61 142 ASP A O 1
ATOM 1078 N N . LYS A 1 146 ? 27.288 95.223 123.679 1.00 42.28 143 LYS A N 1
ATOM 1079 C CA . LYS A 1 146 ? 27.808 96.510 123.223 1.00 43.11 143 LYS A CA 1
ATOM 1080 C C . LYS A 1 146 ? 29.233 96.394 122.705 1.00 33.73 143 LYS A C 1
ATOM 1081 O O . LYS A 1 146 ? 29.598 97.053 121.729 1.00 39.65 143 LYS A O 1
ATOM 1087 N N . GLN A 1 147 ? 30.063 95.590 123.363 1.00 37.06 144 GLN A N 1
ATOM 1088 C CA . GLN A 1 147 ? 31.442 95.460 122.922 1.00 41.37 144 GLN A CA 1
ATOM 1089 C C . GLN A 1 147 ? 31.509 94.755 121.571 1.00 33.66 144 GLN A C 1
ATOM 1090 O O . GLN A 1 147 ? 32.290 95.157 120.692 1.00 34.00 144 GLN A O 1
ATOM 1096 N N . ASP A 1 148 ? 30.667 93.728 121.379 1.00 35.37 145 ASP A N 1
ATOM 1097 C CA . ASP A 1 148 ? 30.528 93.087 120.069 1.00 36.86 145 ASP A CA 1
ATOM 1098 C C . ASP A 1 148 ? 30.215 94.107 118.989 1.00 32.15 145 ASP A C 1
ATOM 1099 O O . ASP A 1 148 ? 30.733 94.031 117.870 1.00 33.10 145 ASP A O 1
ATOM 1104 N N . ILE A 1 149 ? 29.333 95.052 119.298 1.00 29.37 146 ILE A N 1
ATOM 1105 C CA . ILE A 1 149 ? 28.937 96.018 118.289 1.00 35.93 146 ILE A CA 1
ATOM 1106 C C . ILE A 1 149 ? 30.099 96.944 117.971 1.00 35.37 146 ILE A C 1
ATOM 1107 O O . ILE A 1 149 ? 30.310 97.316 116.811 1.00 34.45 146 ILE A O 1
ATOM 1112 N N . LYS A 1 150 ? 30.859 97.339 118.994 1.00 33.33 147 LYS A N 1
ATOM 1113 C CA . LYS A 1 150 ? 32.079 98.107 118.770 1.00 37.78 147 LYS A CA 1
ATOM 1114 C C . LYS A 1 150 ? 33.065 97.309 117.928 1.00 30.52 147 LYS A C 1
ATOM 1115 O O . LYS A 1 150 ? 33.663 97.846 116.993 1.00 32.41 147 LYS A O 1
ATOM 1119 N N . ASN A 1 151 ? 33.243 96.024 118.248 1.00 29.40 148 ASN A N 1
ATOM 1120 C CA . ASN A 1 151 ? 34.111 95.166 117.446 1.00 35.29 148 ASN A CA 1
ATOM 1121 C C . ASN A 1 151 ? 33.636 95.101 115.994 1.00 33.85 148 ASN A C 1
ATOM 1122 O O . ASN A 1 151 ? 34.426 95.275 115.060 1.00 34.41 148 ASN A O 1
ATOM 1127 N N . LEU A 1 152 ? 32.344 94.840 115.790 1.00 30.05 149 LEU A N 1
ATOM 1128 C CA . LEU A 1 152 ? 31.803 94.716 114.438 1.00 30.27 149 LEU A CA 1
ATOM 1129 C C . LEU A 1 152 ? 32.075 95.968 113.600 1.00 32.44 149 LEU A C 1
ATOM 1130 O O . LEU A 1 152 ? 32.476 95.870 112.436 1.00 32.49 149 LEU A O 1
ATOM 1135 N N . ARG A 1 153 ? 31.888 97.151 114.178 1.00 29.76 150 ARG A N 1
ATOM 1136 C CA . ARG A 1 153 ? 32.227 98.386 113.475 1.00 37.70 150 ARG A CA 1
ATOM 1137 C C . ARG A 1 153 ? 33.704 98.408 113.093 1.00 33.26 150 ARG A C 1
ATOM 1138 O O . ARG A 1 153 ? 34.058 98.707 111.944 1.00 35.95 150 ARG A O 1
ATOM 1146 N N . ARG A 1 154 ? 34.583 98.066 114.041 1.00 28.05 151 ARG A N 1
ATOM 1147 C CA . ARG A 1 154 ? 36.002 97.978 113.741 1.00 32.77 151 ARG A CA 1
ATOM 1148 C C . ARG A 1 154 ? 36.271 96.978 112.617 1.00 32.32 151 ARG A C 1
ATOM 1149 O O . ARG A 1 154 ? 37.086 97.244 111.733 1.00 30.41 151 ARG A O 1
ATOM 1157 N N . TRP A 1 155 ? 35.582 95.831 112.618 1.00 30.64 152 TRP A N 1
ATOM 1158 C CA . TRP A 1 155 ? 35.809 94.848 111.560 1.00 30.71 152 TRP A CA 1
ATOM 1159 C C . TRP A 1 155 ? 35.402 95.407 110.203 1.00 26.17 152 TRP A C 1
ATOM 1160 O O . TRP A 1 155 ? 36.059 95.132 109.194 1.00 32.49 152 TRP A O 1
ATOM 1171 N N . PHE A 1 156 ? 34.317 96.196 110.157 1.00 26.45 153 PHE A N 1
ATOM 1172 C CA . PHE A 1 156 ? 33.943 96.855 108.905 1.00 30.05 153 PHE A CA 1
ATOM 1173 C C . PHE A 1 156 ? 34.992 97.869 108.466 1.00 34.61 153 PHE A C 1
ATOM 1174 O O . PHE A 1 156 ? 35.273 97.995 107.264 1.00 32.23 153 PHE A O 1
ATOM 1182 N N . VAL A 1 157 ? 35.557 98.626 109.416 1.00 35.44 154 VAL A N 1
ATOM 1183 C CA . VAL A 1 157 ? 36.631 99.558 109.081 1.00 29.58 154 VAL A CA 1
ATOM 1184 C C . VAL A 1 157 ? 37.846 98.799 108.557 1.00 28.47 154 VAL A C 1
ATOM 1185 O O . VAL A 1 157 ? 38.439 99.163 107.531 1.00 34.09 154 VAL A O 1
ATOM 1189 N N . ASN A 1 158 ? 38.236 97.724 109.249 1.00 33.63 155 ASN A N 1
ATOM 1190 C CA . ASN A 1 158 ? 39.359 96.921 108.771 1.00 29.16 155 ASN A CA 1
ATOM 1191 C C . ASN A 1 158 ? 39.126 96.484 107.335 1.00 32.60 155 ASN A C 1
ATOM 1192 O O . ASN A 1 158 ? 40.036 96.553 106.484 1.00 29.07 155 ASN A O 1
ATOM 1197 N N . ALA A 1 159 ? 37.902 96.023 107.043 1.00 27.79 156 ALA A N 1
ATOM 1198 C CA . ALA A 1 159 ? 37.604 95.525 105.700 1.00 28.25 156 ALA A CA 1
ATOM 1199 C C . ALA A 1 159 ? 37.591 96.664 104.698 1.00 29.99 156 ALA A C 1
ATOM 1200 O O . ALA A 1 159 ? 38.006 96.500 103.544 1.00 30.93 156 ALA A O 1
ATOM 1202 N N . ALA A 1 160 ? 37.109 97.826 105.122 1.00 30.03 157 ALA A N 1
ATOM 1203 C CA . ALA A 1 160 ? 37.127 98.974 104.233 1.00 27.98 157 ALA A CA 1
ATOM 1204 C C . ALA A 1 160 ? 38.563 99.365 103.899 1.00 32.80 157 ALA A C 1
ATOM 1205 O O . ALA A 1 160 ? 38.867 99.710 102.752 1.00 29.41 157 ALA A O 1
ATOM 1207 N N . LYS A 1 161 ? 39.464 99.317 104.889 1.00 31.78 158 LYS A N 1
ATOM 1208 C CA . LYS A 1 161 ? 40.859 99.626 104.593 1.00 33.68 158 LYS A CA 1
ATOM 1209 C C . LYS A 1 161 ? 41.478 98.577 103.689 1.00 35.61 158 LYS A C 1
ATOM 1210 O O . LYS A 1 161 ? 42.226 98.910 102.764 1.00 30.83 158 LYS A O 1
ATOM 1216 N N . ARG A 1 162 ? 41.205 97.301 103.944 1.00 28.54 159 ARG A N 1
ATOM 1217 C CA . ARG A 1 162 ? 41.703 96.292 103.030 1.00 31.03 159 ARG A CA 1
ATOM 1218 C C . ARG A 1 162 ? 41.138 96.501 101.634 1.00 21.62 159 ARG A C 1
ATOM 1219 O O . ARG A 1 162 ? 41.843 96.288 100.641 1.00 31.37 159 ARG A O 1
ATOM 1227 N N . SER A 1 163 ? 39.885 96.948 101.535 1.00 31.75 160 SER A N 1
ATOM 1228 C CA . SER A 1 163 ? 39.278 97.142 100.223 1.00 28.75 160 SER A CA 1
ATOM 1229 C C . SER A 1 163 ? 39.965 98.275 99.470 1.00 33.30 160 SER A C 1
ATOM 1230 O O . SER A 1 163 ? 40.172 98.189 98.251 1.00 29.68 160 SER A O 1
ATOM 1233 N N . LYS A 1 164 ? 40.343 99.339 100.174 1.00 31.03 161 LYS A N 1
ATOM 1234 C CA . LYS A 1 164 ? 41.059 100.416 99.507 1.00 31.84 161 LYS A CA 1
ATOM 1235 C C . LYS A 1 164 ? 42.402 99.910 98.997 1.00 34.07 161 LYS A C 1
ATOM 1236 O O . LYS A 1 164 ? 42.768 100.128 97.835 1.00 36.69 161 LYS A O 1
ATOM 1242 N N . ILE A 1 165 ? 43.127 99.172 99.840 1.00 31.37 162 ILE A N 1
ATOM 1243 C CA . ILE A 1 165 ? 44.399 98.593 99.419 1.00 32.80 162 ILE A CA 1
ATOM 1244 C C . ILE A 1 165 ? 44.199 97.675 98.216 1.00 35.45 162 ILE A C 1
ATOM 1245 O O . ILE A 1 165 ? 45.071 97.581 97.346 1.00 31.65 162 ILE A O 1
ATOM 1250 N N . ALA A 1 166 ? 43.057 96.981 98.145 1.00 32.44 163 ALA A N 1
ATOM 1251 C CA . ALA A 1 166 ? 42.786 96.088 97.025 1.00 37.81 163 ALA A CA 1
ATOM 1252 C C . ALA A 1 166 ? 42.344 96.823 95.775 1.00 31.41 163 ALA A C 1
ATOM 1253 O O . ALA A 1 166 ? 42.109 96.168 94.757 1.00 33.58 163 ALA A O 1
ATOM 1255 N N . GLY A 1 167 ? 42.189 98.141 95.824 1.00 35.89 164 GLY A N 1
ATOM 1256 C CA . GLY A 1 167 ? 41.982 98.932 94.620 1.00 30.06 164 GLY A CA 1
ATOM 1257 C C . GLY A 1 167 ? 40.554 99.269 94.257 1.00 38.66 164 GLY A C 1
ATOM 1258 O O . GLY A 1 167 ? 40.293 99.639 93.098 1.00 29.54 164 GLY A O 1
ATOM 1259 N N . PHE A 1 168 ? 39.622 99.164 95.191 1.00 31.19 165 PHE A N 1
ATOM 1260 C CA . PHE A 1 168 ? 38.224 99.422 94.883 1.00 35.58 165 PHE A CA 1
ATOM 1261 C C . PHE A 1 168 ? 37.885 100.895 95.108 1.00 36.85 165 PHE A C 1
ATOM 1262 O O . PHE A 1 168 ? 38.432 101.548 96.001 1.00 37.21 165 PHE A O 1
ATOM 1270 N N . ASP A 1 169 ? 37.018 101.418 94.249 1.00 35.93 166 ASP A N 1
ATOM 1271 C CA . ASP A 1 169 ? 36.514 102.783 94.340 1.00 31.24 166 ASP A CA 1
ATOM 1272 C C . ASP A 1 169 ? 35.231 102.888 95.157 1.00 39.06 166 ASP A C 1
ATOM 1273 O O . ASP A 1 169 ? 34.971 103.933 95.763 1.00 34.00 166 ASP A O 1
ATOM 1278 N N . LEU A 1 170 ? 34.416 101.840 95.164 1.00 35.34 167 LEU A N 1
ATOM 1279 C CA . LEU A 1 170 ? 33.133 101.841 95.844 1.00 33.27 167 LEU A CA 1
ATOM 1280 C C . LEU A 1 170 ? 33.077 100.658 96.791 1.00 32.75 167 LEU A C 1
ATOM 1281 O O . LEU A 1 170 ? 33.602 99.571 96.500 1.00 31.98 167 LEU A O 1
ATOM 1286 N N . ILE A 1 171 ? 32.454 100.893 97.934 1.00 28.47 168 ILE A N 1
ATOM 1287 C CA . ILE A 1 171 ? 32.133 99.861 98.910 1.00 30.72 168 ILE A CA 1
ATOM 1288 C C . ILE A 1 171 ? 30.614 99.826 99.038 1.00 35.21 168 ILE A C 1
ATOM 1289 O O . ILE A 1 171 ? 29.983 100.853 99.314 1.00 32.79 168 ILE A O 1
ATOM 1294 N N . CYS A 1 172 ? 30.030 98.655 98.832 1.00 30.73 169 CYS A N 1
ATOM 1295 C CA . CYS A 1 172 ? 28.602 98.449 98.994 1.00 33.15 169 CYS A CA 1
ATOM 1296 C C . CYS A 1 172 ? 28.370 97.683 100.281 1.00 31.88 169 CYS A C 1
ATOM 1297 O O . CYS A 1 172 ? 28.932 96.601 100.475 1.00 33.34 169 CYS A O 1
ATOM 1300 N N . LEU A 1 173 ? 27.545 98.240 101.151 1.00 30.08 170 LEU A N 1
ATOM 1301 C CA . LEU A 1 173 ? 27.153 97.578 102.390 1.00 34.41 170 LEU A CA 1
ATOM 1302 C C . LEU A 1 173 ? 25.890 96.768 102.094 1.00 36.68 170 LEU A C 1
ATOM 1303 O O . LEU A 1 173 ? 24.837 97.337 101.812 1.00 36.03 170 LEU A O 1
ATOM 1308 N N . TYR A 1 174 ? 26.005 95.445 102.180 1.00 28.98 171 TYR A N 1
ATOM 1309 C CA . TYR A 1 174 ? 24.972 94.515 101.726 1.00 35.03 171 TYR A CA 1
ATOM 1310 C C . TYR A 1 174 ? 23.832 94.413 102.732 1.00 35.04 171 TYR A C 1
ATOM 1311 O O . TYR A 1 174 ? 24.033 93.932 103.855 1.00 30.40 171 TYR A O 1
ATOM 1320 N N . GLY A 1 175 ? 22.647 94.847 102.328 1.00 32.53 172 GLY A N 1
ATOM 1321 C CA . GLY A 1 175 ? 21.471 94.757 103.179 1.00 33.18 172 GLY A CA 1
ATOM 1322 C C . GLY A 1 175 ? 20.195 94.411 102.438 1.00 39.06 172 GLY A C 1
ATOM 1323 O O . GLY A 1 175 ? 19.098 94.820 102.840 1.00 38.20 172 GLY A O 1
ATOM 1324 N N . ALA A 1 176 ? 20.313 93.626 101.375 1.00 34.19 173 ALA A N 1
ATOM 1325 C CA . ALA A 1 176 ? 19.165 93.297 100.550 1.00 33.76 173 ALA A CA 1
ATOM 1326 C C . ALA A 1 176 ? 18.874 91.801 100.651 1.00 34.37 173 ALA A C 1
ATOM 1327 O O . ALA A 1 176 ? 19.613 91.043 101.284 1.00 32.03 173 ALA A O 1
ATOM 1329 N N . HIS A 1 177 ? 17.735 91.395 100.078 1.00 35.58 174 HIS A N 1
ATOM 1330 C CA . HIS A 1 177 ? 17.336 89.991 100.009 1.00 32.90 174 HIS A CA 1
ATOM 1331 C C . HIS A 1 177 ? 17.055 89.421 101.384 1.00 34.41 174 HIS A C 1
ATOM 1332 O O . HIS A 1 177 ? 17.182 88.221 101.596 1.00 35.78 174 HIS A O 1
ATOM 1339 N N . GLY A 1 178 ? 16.675 90.289 102.325 1.00 37.78 175 GLY A N 1
ATOM 1340 C CA . GLY A 1 178 ? 16.489 89.898 103.710 1.00 41.18 175 GLY A CA 1
ATOM 1341 C C . GLY A 1 178 ? 17.764 89.408 104.374 1.00 39.07 175 GLY A C 1
ATOM 1342 O O . GLY A 1 178 ? 17.721 88.907 105.496 1.00 44.30 175 GLY A O 1
ATOM 1343 N N . PHE A 1 179 ? 18.910 89.596 103.725 1.00 39.55 176 PHE A N 1
ATOM 1344 C CA . PHE A 1 179 ? 20.171 89.001 104.156 1.00 34.59 176 PHE A CA 1
ATOM 1345 C C . PHE A 1 179 ? 21.062 90.011 104.879 1.00 35.77 176 PHE A C 1
ATOM 1346 O O . PHE A 1 179 ? 21.175 91.171 104.476 1.00 37.04 176 PHE A O 1
ATOM 1354 N N . GLY A 1 180 ? 21.718 89.561 105.937 1.00 37.39 177 GLY A N 1
ATOM 1355 C CA . GLY A 1 180 ? 22.821 90.315 106.495 1.00 39.05 177 GLY A CA 1
ATOM 1356 C C . GLY A 1 180 ? 22.434 91.238 107.631 1.00 38.56 177 GLY A C 1
ATOM 1357 O O . GLY A 1 180 ? 21.263 91.568 107.864 1.00 36.59 177 GLY A O 1
ATOM 1358 N N . ILE A 1 181 ? 23.479 91.704 108.316 1.00 35.40 178 ILE A N 1
ATOM 1359 C CA . ILE A 1 181 ? 23.315 92.323 109.625 1.00 30.49 178 ILE A CA 1
ATOM 1360 C C . ILE A 1 181 ? 22.605 93.677 109.530 1.00 29.38 178 ILE A C 1
ATOM 1361 O O . ILE A 1 181 ? 21.911 94.080 110.472 1.00 33.21 178 ILE A O 1
ATOM 1366 N N . PHE A 1 182 ? 22.769 94.409 108.422 1.00 28.01 179 PHE A N 1
ATOM 1367 C CA . PHE A 1 182 ? 22.100 95.707 108.296 1.00 33.51 179 PHE A CA 1
ATOM 1368 C C . PHE A 1 182 ? 20.589 95.546 108.190 1.00 37.44 179 PHE A C 1
ATOM 1369 O O . PHE A 1 182 ? 19.831 96.268 108.854 1.00 34.77 179 PHE A O 1
ATOM 1377 N N . GLN A 1 183 ? 20.126 94.589 107.388 1.00 35.63 180 GLN A N 1
ATOM 1378 C CA . GLN A 1 183 ? 18.698 94.285 107.371 1.00 30.53 180 GLN A CA 1
ATOM 1379 C C . GLN A 1 183 ? 18.228 93.825 108.742 1.00 37.63 180 GLN A C 1
ATOM 1380 O O . GLN A 1 183 ? 17.134 94.190 109.195 1.00 34.09 180 GLN A O 1
ATOM 1386 N N . HIS A 1 184 ? 19.048 93.018 109.422 1.00 30.94 181 HIS A N 1
ATOM 1387 C CA . HIS A 1 184 ? 18.621 92.426 110.686 1.00 35.96 181 HIS A CA 1
ATOM 1388 C C . HIS A 1 184 ? 18.460 93.467 111.784 1.00 33.35 181 HIS A C 1
ATOM 1389 O O . HIS A 1 184 ? 17.587 93.318 112.639 1.00 28.24 181 HIS A O 1
ATOM 1396 N N . PHE A 1 185 ? 19.304 94.511 111.792 1.00 32.74 182 PHE A N 1
ATOM 1397 C CA . PHE A 1 185 ? 19.129 95.595 112.753 1.00 30.39 182 PHE A CA 1
ATOM 1398 C C . PHE A 1 185 ? 17.902 96.440 112.445 1.00 31.32 182 PHE A C 1
ATOM 1399 O O . PHE A 1 185 ? 17.275 96.972 113.366 1.00 31.87 182 PHE A O 1
ATOM 1407 N N . LEU A 1 186 ? 17.567 96.604 111.165 1.00 33.68 183 LEU A N 1
ATOM 1408 C CA . LEU A 1 186 ? 16.437 97.445 110.803 1.00 38.60 183 LEU A CA 1
ATOM 1409 C C . LEU A 1 186 ? 15.111 96.748 111.042 1.00 36.93 183 LEU A C 1
ATOM 1410 O O . LEU A 1 186 ? 14.136 97.399 111.424 1.00 36.55 183 LEU A O 1
ATOM 1415 N N . SER A 1 187 ? 15.047 95.435 110.803 1.00 35.70 184 SER A N 1
ATOM 1416 C CA . SER A 1 187 ? 13.786 94.711 110.899 1.00 34.04 184 SER A CA 1
ATOM 1417 C C . SER A 1 187 ? 13.391 94.495 112.360 1.00 37.38 184 SER A C 1
ATOM 1418 O O . SER A 1 187 ? 14.195 94.013 113.166 1.00 34.53 184 SER A O 1
ATOM 1421 N N . ARG A 1 188 ? 12.138 94.826 112.692 1.00 37.91 185 ARG A N 1
ATOM 1422 C CA . ARG A 1 188 ? 11.633 94.576 114.041 1.00 36.22 185 ARG A CA 1
ATOM 1423 C C . ARG A 1 188 ? 11.431 93.092 114.288 1.00 36.13 185 ARG A C 1
ATOM 1424 O O . ARG A 1 188 ? 11.312 92.677 115.439 1.00 37.08 185 ARG A O 1
ATOM 1432 N N . ALA A 1 189 ? 11.399 92.278 113.237 1.00 34.24 186 ALA A N 1
ATOM 1433 C CA . ALA A 1 189 ? 11.315 90.836 113.434 1.00 36.54 186 ALA A CA 1
ATOM 1434 C C . ALA A 1 189 ? 12.607 90.301 114.045 1.00 34.24 186 ALA A C 1
ATOM 1435 O O . ALA A 1 189 ? 12.591 89.596 115.059 1.00 37.62 186 ALA A O 1
ATOM 1437 N N . THR A 1 190 ? 13.738 90.672 113.469 1.00 33.57 187 THR A N 1
ATOM 1438 C CA . THR A 1 190 ? 15.029 90.163 113.896 1.00 32.27 187 THR A CA 1
ATOM 1439 C C . THR A 1 190 ? 15.687 91.017 114.972 1.00 37.21 187 THR A C 1
ATOM 1440 O O . THR A 1 190 ? 16.540 90.507 115.717 1.00 35.33 187 THR A O 1
ATOM 1444 N N . ASN A 1 191 ? 15.329 92.297 115.067 1.00 36.17 188 ASN A N 1
ATOM 1445 C CA . ASN A 1 191 ? 15.913 93.200 116.054 1.00 31.51 188 ASN A CA 1
ATOM 1446 C C . ASN A 1 191 ? 14.855 93.470 117.119 1.00 31.94 188 ASN A C 1
ATOM 1447 O O . ASN A 1 191 ? 14.000 94.344 116.953 1.00 34.75 188 ASN A O 1
ATOM 1452 N N . GLN A 1 192 ? 14.917 92.696 118.203 1.00 34.23 189 GLN A N 1
ATOM 1453 C CA . GLN A 1 192 ? 14.044 92.827 119.357 1.00 33.03 189 GLN A CA 1
ATOM 1454 C C . GLN A 1 192 ? 14.767 93.441 120.547 1.00 33.96 189 GLN A C 1
ATOM 1455 O O . GLN A 1 192 ? 14.349 93.256 121.690 1.00 33.86 189 GLN A O 1
ATOM 1461 N N . ARG A 1 193 ? 15.863 94.147 120.298 1.00 36.36 190 ARG A N 1
ATOM 1462 C CA . ARG A 1 193 ? 16.626 94.731 121.381 1.00 36.98 190 ARG A CA 1
ATOM 1463 C C . ARG A 1 193 ? 15.817 95.821 122.081 1.00 41.94 190 ARG A C 1
ATOM 1464 O O . ARG A 1 193 ? 14.890 96.418 121.518 1.00 35.68 190 ARG A O 1
ATOM 1472 N N . THR A 1 194 ? 16.199 96.077 123.332 1.00 38.75 191 THR A N 1
ATOM 1473 C CA . THR A 1 194 ? 15.604 97.120 124.145 1.00 40.56 191 THR A CA 1
ATOM 1474 C C . THR A 1 194 ? 16.600 98.213 124.507 1.00 46.82 191 THR A C 1
ATOM 1475 O O . THR A 1 194 ? 16.230 99.157 125.215 1.00 46.62 191 THR A O 1
ATOM 1479 N N . ASP A 1 195 ? 17.844 98.113 124.047 1.00 36.60 192 ASP A N 1
ATOM 1480 C CA . ASP A 1 195 ? 18.848 99.143 124.281 1.00 38.85 192 ASP A CA 1
ATOM 1481 C C . ASP A 1 195 ? 18.784 100.160 123.146 1.00 34.59 192 ASP A C 1
ATOM 1482 O O . ASP A 1 195 ? 17.813 100.204 122.388 1.00 40.06 192 ASP A O 1
ATOM 1487 N N . GLU A 1 196 ? 19.819 100.975 122.990 1.00 36.86 193 GLU A N 1
ATOM 1488 C CA . GLU A 1 196 ? 19.743 102.057 122.027 1.00 35.83 193 GLU A CA 1
ATOM 1489 C C . GLU A 1 196 ? 19.875 101.597 120.583 1.00 40.46 193 GLU A C 1
ATOM 1490 O O . GLU A 1 196 ? 19.770 102.440 119.691 1.00 39.62 193 GLU A O 1
ATOM 1496 N N . TYR A 1 197 ? 20.103 100.308 120.327 1.00 39.21 194 TYR A N 1
ATOM 1497 C CA . TYR A 1 197 ? 20.120 99.777 118.968 1.00 39.15 194 TYR A CA 1
ATOM 1498 C C . TYR A 1 197 ? 18.803 99.116 118.582 1.00 40.52 194 TYR A C 1
ATOM 1499 O O . TYR A 1 197 ? 18.730 98.483 117.524 1.00 38.60 194 TYR A O 1
ATOM 1508 N N . GLY A 1 198 ? 17.753 99.271 119.400 1.00 35.93 195 GLY A N 1
ATOM 1509 C CA . GLY A 1 198 ? 16.466 98.689 119.095 1.00 37.19 195 GLY A CA 1
ATOM 1510 C C . GLY A 1 198 ? 15.327 99.637 119.425 1.00 46.58 195 GLY A C 1
ATOM 1511 O O . GLY A 1 198 ? 15.528 100.736 119.959 1.00 39.12 195 GLY A O 1
ATOM 1512 N N . GLY A 1 199 ? 14.124 99.205 119.047 1.00 40.37 196 GLY A N 1
ATOM 1513 C CA . GLY A 1 199 ? 12.910 99.963 119.265 1.00 39.79 196 GLY A CA 1
ATOM 1514 C C . GLY A 1 199 ? 12.577 100.909 118.129 1.00 39.03 196 GLY A C 1
ATOM 1515 O O . GLY A 1 199 ? 12.107 100.488 117.070 1.00 36.98 196 GLY A O 1
ATOM 1516 N N . SER A 1 200 ? 12.845 102.193 118.334 1.00 38.24 197 SER A N 1
ATOM 1517 C CA . SER A 1 200 ? 12.518 103.204 117.343 1.00 46.65 197 SER A CA 1
ATOM 1518 C C . SER A 1 200 ? 13.329 103.008 116.062 1.00 44.18 197 SER A C 1
ATOM 1519 O O . SER A 1 200 ? 14.437 102.461 116.078 1.00 34.66 197 SER A O 1
ATOM 1522 N N . LEU A 1 201 ? 12.771 103.502 114.949 1.00 37.35 198 LEU A N 1
ATOM 1523 C CA . LEU A 1 201 ? 13.479 103.468 113.676 1.00 40.52 198 LEU A CA 1
ATOM 1524 C C . LEU A 1 201 ? 14.811 104.186 113.784 1.00 45.64 198 LEU A C 1
ATOM 1525 O O . LEU A 1 201 ? 15.805 103.766 113.179 1.00 39.15 198 LEU A O 1
ATOM 1530 N N . GLU A 1 202 ? 14.860 105.255 114.577 1.00 38.44 199 GLU A N 1
ATOM 1531 C CA . GLU A 1 202 ? 16.121 105.950 114.776 1.00 43.99 199 GLU A CA 1
ATOM 1532 C C . GLU A 1 202 ? 17.146 105.057 115.477 1.00 40.72 199 GLU A C 1
ATOM 1533 O O . GLU A 1 202 ? 18.325 105.063 115.117 1.00 43.51 199 GLU A O 1
ATOM 1539 N N . ASN A 1 203 ? 16.724 104.287 116.485 1.00 39.54 200 ASN A N 1
ATOM 1540 C CA . ASN A 1 203 ? 17.655 103.371 117.143 1.00 43.16 200 ASN A CA 1
ATOM 1541 C C . ASN A 1 203 ? 18.039 102.208 116.227 1.00 37.43 200 ASN A C 1
ATOM 1542 O O . ASN A 1 203 ? 19.174 101.733 116.258 1.00 37.01 200 ASN A O 1
ATOM 1547 N N . ARG A 1 204 ? 17.087 101.699 115.461 1.00 32.80 201 ARG A N 1
ATOM 1548 C CA . ARG A 1 204 ? 17.338 100.542 114.626 1.00 40.71 201 ARG A CA 1
ATOM 1549 C C . ARG A 1 204 ? 18.265 100.872 113.468 1.00 38.74 201 ARG A C 1
ATOM 1550 O O . ARG A 1 204 ? 18.885 99.965 112.909 1.00 36.48 201 ARG A O 1
ATOM 1558 N N . SER A 1 205 ? 18.415 102.145 113.125 1.00 34.38 202 SER A N 1
ATOM 1559 C CA . SER A 1 205 ? 19.349 102.528 112.086 1.00 37.11 202 SER A CA 1
ATOM 1560 C C . SER A 1 205 ? 20.614 103.143 112.672 1.00 41.43 202 SER A C 1
ATOM 1561 O O . SER A 1 205 ? 21.440 103.679 111.931 1.00 37.43 202 SER A O 1
ATOM 1564 N N . ARG A 1 206 ? 20.808 103.016 113.986 1.00 39.00 203 ARG A N 1
ATOM 1565 C CA . ARG A 1 206 ? 22.026 103.506 114.618 1.00 41.39 203 ARG A CA 1
ATOM 1566 C C . ARG A 1 206 ? 23.257 102.743 114.117 1.00 42.18 203 ARG A C 1
ATOM 1567 O O . ARG A 1 206 ? 24.269 103.352 113.740 1.00 35.04 203 ARG A O 1
ATOM 1575 N N . PHE A 1 207 ? 23.181 101.406 114.083 1.00 35.35 204 PHE A N 1
ATOM 1576 C CA . PHE A 1 207 ? 24.307 100.609 113.599 1.00 37.19 204 PHE A CA 1
ATOM 1577 C C . PHE A 1 207 ? 24.752 101.078 112.214 1.00 34.56 204 PHE A C 1
ATOM 1578 O O . PHE A 1 207 ? 25.943 101.309 111.978 1.00 31.95 204 PHE A O 1
ATOM 1586 N N . ALA A 1 208 ? 23.804 101.240 111.288 1.00 35.30 205 ALA A N 1
ATOM 1587 C CA . ALA A 1 208 ? 24.159 101.710 109.951 1.00 28.53 205 ALA A CA 1
ATOM 1588 C C . ALA A 1 208 ? 24.829 103.081 109.980 1.00 37.60 205 ALA A C 1
ATOM 1589 O O . ALA A 1 208 ? 25.790 103.328 109.234 1.00 32.26 205 ALA A O 1
ATOM 1591 N N . ARG A 1 209 ? 24.325 104.007 110.801 1.00 34.03 206 ARG A N 1
ATOM 1592 C CA . ARG A 1 209 ? 24.926 105.339 110.817 1.00 33.53 206 ARG A CA 1
ATOM 1593 C C . ARG A 1 209 ? 26.347 105.284 111.357 1.00 30.98 206 ARG A C 1
ATOM 1594 O O . ARG A 1 209 ? 27.251 105.910 110.800 1.00 35.92 206 ARG A O 1
ATOM 1602 N N . GLU A 1 210 ? 26.576 104.467 112.385 1.00 35.46 207 GLU A N 1
ATOM 1603 C CA . GLU A 1 210 ? 27.898 104.365 112.978 1.00 34.25 207 GLU A CA 1
ATOM 1604 C C . GLU A 1 210 ? 28.878 103.668 112.042 1.00 37.25 207 GLU A C 1
ATOM 1605 O O . GLU A 1 210 ? 30.048 104.057 111.964 1.00 38.61 207 GLU A O 1
ATOM 1611 N N . VAL A 1 211 ? 28.443 102.624 111.339 1.00 36.37 208 VAL A N 1
ATOM 1612 C CA . VAL A 1 211 ? 29.347 101.965 110.404 1.00 36.32 208 VAL A CA 1
ATOM 1613 C C . VAL A 1 211 ? 29.716 102.912 109.266 1.00 34.50 208 VAL A C 1
ATOM 1614 O O . VAL A 1 211 ? 30.885 103.034 108.895 1.00 35.09 208 VAL A O 1
ATOM 1618 N N . VAL A 1 212 ? 28.726 103.573 108.674 1.00 31.51 209 VAL A N 1
ATOM 1619 C CA . VAL A 1 212 ? 29.021 104.455 107.548 1.00 37.66 209 VAL A CA 1
ATOM 1620 C C . VAL A 1 212 ? 29.967 105.564 107.986 1.00 41.85 209 VAL A C 1
ATOM 1621 O O . VAL A 1 212 ? 31.001 105.807 107.350 1.00 41.77 209 VAL A O 1
ATOM 1625 N N . GLU A 1 213 ? 29.652 106.224 109.110 1.00 36.47 210 GLU A N 1
ATOM 1626 C CA . GLU A 1 213 ? 30.538 107.263 109.619 1.00 35.98 210 GLU A CA 1
ATOM 1627 C C . GLU A 1 213 ? 31.935 106.706 109.833 1.00 39.96 210 GLU A C 1
ATOM 1628 O O . GLU A 1 213 ? 32.929 107.307 109.413 1.00 40.41 210 GLU A O 1
ATOM 1630 N N . ASP A 1 214 ? 32.034 105.535 110.469 1.00 38.84 211 ASP A N 1
ATOM 1631 C CA . ASP A 1 214 ? 33.354 104.983 110.738 1.00 33.34 211 ASP A CA 1
ATOM 1632 C C . ASP A 1 214 ? 34.115 104.732 109.440 1.00 39.16 211 ASP A C 1
ATOM 1633 O O . ASP A 1 214 ? 35.325 104.968 109.364 1.00 37.44 211 ASP A O 1
ATOM 1638 N N . ILE A 1 215 ? 33.430 104.233 108.412 1.00 35.90 212 ILE A N 1
ATOM 1639 C CA . ILE A 1 215 ? 34.115 103.935 107.158 1.00 36.12 212 ILE A CA 1
ATOM 1640 C C . ILE A 1 215 ? 34.519 105.217 106.436 1.00 34.51 212 ILE A C 1
ATOM 1641 O O . ILE A 1 215 ? 35.611 105.294 105.872 1.00 37.00 212 ILE A O 1
ATOM 1646 N N . LYS A 1 216 ? 33.629 106.216 106.380 1.00 36.59 213 LYS A N 1
ATOM 1647 C CA . LYS A 1 216 ? 33.990 107.471 105.723 1.00 41.03 213 LYS A CA 1
ATOM 1648 C C . LYS A 1 216 ? 35.204 108.095 106.388 1.00 42.76 213 LYS A C 1
ATOM 1649 O O . LYS A 1 216 ? 36.116 108.593 105.713 1.00 40.68 213 LYS A O 1
ATOM 1655 N N . GLU A 1 217 ? 35.220 108.085 107.715 1.00 32.24 214 GLU A N 1
ATOM 1656 C CA . GLU A 1 217 ? 36.361 108.603 108.460 1.00 42.17 214 GLU A CA 1
ATOM 1657 C C . GLU A 1 217 ? 37.646 107.911 108.026 1.00 48.47 214 GLU A C 1
ATOM 1658 O O . GLU A 1 217 ? 38.705 108.542 107.928 1.00 45.86 214 GLU A O 1
ATOM 1664 N N . ALA A 1 218 ? 37.573 106.612 107.751 1.00 42.76 215 ALA A N 1
ATOM 1665 C CA . ALA A 1 218 ? 38.782 105.870 107.424 1.00 40.14 215 ALA A CA 1
ATOM 1666 C C . ALA A 1 218 ? 39.196 106.042 105.965 1.00 36.27 215 ALA A C 1
ATOM 1667 O O . ALA A 1 218 ? 40.380 106.223 105.682 1.00 37.47 215 ALA A O 1
ATOM 1669 N N . VAL A 1 219 ? 38.256 105.975 105.018 1.00 40.02 216 VAL A N 1
ATOM 1670 C CA . VAL A 1 219 ? 38.639 105.903 103.610 1.00 35.81 216 VAL A CA 1
ATOM 1671 C C . VAL A 1 219 ? 37.769 106.800 102.738 1.00 36.44 216 VAL A C 1
ATOM 1672 O O . VAL A 1 219 ? 37.814 106.709 101.507 1.00 39.02 216 VAL A O 1
ATOM 1676 N N . GLY A 1 220 ? 36.953 107.650 103.365 1.00 36.23 217 GLY A N 1
ATOM 1677 C CA . GLY A 1 220 ? 35.964 108.428 102.636 1.00 39.52 217 GLY A CA 1
ATOM 1678 C C . GLY A 1 220 ? 36.529 109.424 101.638 1.00 43.93 217 GLY A C 1
ATOM 1679 O O . GLY A 1 220 ? 35.785 109.919 100.789 1.00 44.23 217 GLY A O 1
ATOM 1680 N N . ASP A 1 221 ? 37.822 109.737 101.717 1.00 44.35 218 ASP A N 1
ATOM 1681 C CA . ASP A 1 221 ? 38.397 110.702 100.783 1.00 42.78 218 ASP A CA 1
ATOM 1682 C C . ASP A 1 221 ? 38.570 110.110 99.386 1.00 44.36 218 ASP A C 1
ATOM 1683 O O . ASP A 1 221 ? 38.518 110.843 98.393 1.00 43.39 218 ASP A O 1
ATOM 1688 N N . THR A 1 222 ? 38.731 108.797 99.284 1.00 41.58 219 THR A N 1
ATOM 1689 C CA . THR A 1 222 ? 38.934 108.149 97.999 1.00 42.41 219 THR A CA 1
ATOM 1690 C C . THR A 1 222 ? 37.881 107.091 97.680 1.00 44.72 219 THR A C 1
ATOM 1691 O O . THR A 1 222 ? 37.955 106.470 96.614 1.00 43.27 219 THR A O 1
ATOM 1695 N N . THR A 1 223 ? 36.907 106.868 98.556 1.00 41.51 220 THR A N 1
ATOM 1696 C CA . THR A 1 223 ? 36.031 105.707 98.445 1.00 41.68 220 THR A CA 1
ATOM 1697 C C . THR A 1 223 ? 34.591 106.124 98.695 1.00 38.74 220 THR A C 1
ATOM 1698 O O . THR A 1 223 ? 34.292 106.717 99.735 1.00 41.27 220 THR A O 1
ATOM 1702 N N . ALA A 1 224 ? 33.698 105.796 97.763 1.00 39.88 221 ALA A N 1
ATOM 1703 C CA . ALA A 1 224 ? 32.276 106.053 97.949 1.00 37.22 221 ALA A CA 1
ATOM 1704 C C . ALA A 1 224 ? 31.656 104.866 98.680 1.00 37.07 221 ALA A C 1
ATOM 1705 O O . ALA A 1 224 ? 32.153 103.745 98.595 1.00 35.92 221 ALA A O 1
ATOM 1707 N N . ILE A 1 225 ? 30.575 105.116 99.406 1.00 41.70 222 ILE A N 1
ATOM 1708 C CA . ILE A 1 225 ? 29.854 104.060 100.118 1.00 36.41 222 ILE A CA 1
ATOM 1709 C C . ILE A 1 225 ? 28.434 103.985 99.575 1.00 35.60 222 ILE A C 1
ATOM 1710 O O . ILE A 1 225 ? 27.710 104.987 99.549 1.00 36.59 222 ILE A O 1
ATOM 1715 N N . THR A 1 226 ? 28.048 102.809 99.112 1.00 33.97 223 THR A N 1
ATOM 1716 C CA . THR A 1 226 ? 26.672 102.547 98.734 1.00 32.60 223 THR A CA 1
ATOM 1717 C C . THR A 1 226 ? 26.066 101.627 99.784 1.00 32.91 223 THR A C 1
ATOM 1718 O O . THR A 1 226 ? 26.780 100.923 100.507 1.00 31.41 223 THR A O 1
ATOM 1722 N N . MET A 1 227 ? 24.746 101.681 99.909 1.00 31.99 224 MET A N 1
ATOM 1723 C CA . MET A 1 227 ? 24.002 100.784 100.786 1.00 39.46 224 MET A CA 1
ATOM 1724 C C . MET A 1 227 ? 22.977 100.079 99.918 1.00 35.28 224 MET A C 1
ATOM 1725 O O . MET A 1 227 ? 22.220 100.741 99.199 1.00 34.98 224 MET A O 1
ATOM 1730 N N . ARG A 1 228 ? 22.994 98.749 99.930 1.00 38.79 225 ARG A N 1
ATOM 1731 C CA . ARG A 1 228 ? 22.023 97.966 99.171 1.00 37.76 225 ARG A CA 1
ATOM 1732 C C . ARG A 1 228 ? 20.937 97.547 100.147 1.00 30.90 225 ARG A C 1
ATOM 1733 O O . ARG A 1 228 ? 21.218 96.877 101.151 1.00 31.64 225 ARG A O 1
ATOM 1741 N N . VAL A 1 229 ? 19.703 97.915 99.836 1.00 36.29 226 VAL A N 1
ATOM 1742 C CA . VAL A 1 229 ? 18.614 97.851 100.801 1.00 36.67 226 VAL A CA 1
ATOM 1743 C C . VAL A 1 229 ? 17.507 96.947 100.281 1.00 33.30 226 VAL A C 1
ATOM 1744 O O . VAL A 1 229 ? 17.160 96.964 99.098 1.00 33.64 226 VAL A O 1
ATOM 1748 N N . SER A 1 230 ? 16.862 96.257 101.221 1.00 35.09 227 SER A N 1
ATOM 1749 C CA . SER A 1 230 ? 15.705 95.415 100.947 1.00 38.21 227 SER A CA 1
ATOM 1750 C C . SER A 1 230 ? 14.459 96.286 100.843 1.00 36.23 227 SER A C 1
ATOM 1751 O O . SER A 1 230 ? 14.112 96.988 101.797 1.00 35.69 227 SER A O 1
ATOM 1754 N N . LEU A 1 231 ? 13.789 96.239 99.693 1.00 32.93 228 LEU A N 1
ATOM 1755 C CA . LEU A 1 231 ? 12.652 97.121 99.441 1.00 41.05 228 LEU A CA 1
ATOM 1756 C C . LEU A 1 231 ? 11.379 96.690 100.163 1.00 34.34 228 LEU A C 1
ATOM 1757 O O . LEU A 1 231 ? 10.442 97.484 100.239 1.00 34.12 228 LEU A O 1
ATOM 1762 N N . ASP A 1 232 ? 11.320 95.475 100.701 1.00 37.04 229 ASP A N 1
ATOM 1763 C CA . ASP A 1 232 ? 10.108 94.976 101.330 1.00 41.39 229 ASP A CA 1
ATOM 1764 C C . ASP A 1 232 ? 10.435 93.657 102.015 1.00 42.19 229 ASP A C 1
ATOM 1765 O O . ASP A 1 232 ? 11.176 92.845 101.472 1.00 41.87 229 ASP A O 1
ATOM 1770 N N . GLU A 1 233 ? 9.880 93.455 103.202 1.00 33.27 230 GLU A N 1
ATOM 1771 C CA . GLU A 1 233 ? 10.096 92.239 103.966 1.00 41.18 230 GLU A CA 1
ATOM 1772 C C . GLU A 1 233 ? 8.783 91.861 104.630 1.00 41.74 230 GLU A C 1
ATOM 1773 O O . GLU A 1 233 ? 8.063 92.735 105.113 1.00 37.64 230 GLU A O 1
ATOM 1779 N N . THR A 1 234 ? 8.470 90.566 104.656 1.00 44.52 231 THR A N 1
ATOM 1780 C CA . THR A 1 234 ? 7.272 90.076 105.333 1.00 41.97 231 THR A CA 1
ATOM 1781 C C . THR A 1 234 ? 7.669 88.978 106.310 1.00 40.30 231 THR A C 1
ATOM 1782 O O . THR A 1 234 ? 8.083 87.889 105.902 1.00 41.74 231 THR A O 1
ATOM 1786 N N . ILE A 1 235 ? 7.549 89.280 107.596 1.00 42.12 232 ILE A N 1
ATOM 1787 C CA . ILE A 1 235 ? 7.769 88.310 108.657 1.00 42.22 232 ILE A CA 1
ATOM 1788 C C . ILE A 1 235 ? 6.674 88.587 109.675 1.00 46.01 232 ILE A C 1
ATOM 1789 O O . ILE A 1 235 ? 6.764 89.543 110.456 1.00 47.10 232 ILE A O 1
ATOM 1794 N N . GLY A 1 236 ? 5.618 87.784 109.649 1.00 47.46 233 GLY A N 1
ATOM 1795 C CA . GLY A 1 236 ? 4.489 88.062 110.521 1.00 47.50 233 GLY A CA 1
ATOM 1796 C C . GLY A 1 236 ? 4.030 89.485 110.316 1.00 39.87 233 GLY A C 1
ATOM 1797 O O . GLY A 1 236 ? 3.854 89.945 109.183 1.00 50.86 233 GLY A O 1
ATOM 1798 N N . GLU A 1 237 ? 3.839 90.209 111.412 1.00 38.30 234 GLU A N 1
ATOM 1799 C CA . GLU A 1 237 ? 3.473 91.615 111.352 1.00 41.70 234 GLU A CA 1
ATOM 1800 C C . GLU A 1 237 ? 4.668 92.537 111.544 1.00 44.56 234 GLU A C 1
ATOM 1801 O O . GLU A 1 237 ? 4.487 93.750 111.649 1.00 43.11 234 GLU A O 1
ATOM 1803 N N . LEU A 1 238 ? 5.884 91.997 111.590 1.00 42.42 235 LEU A N 1
ATOM 1804 C CA . LEU A 1 238 ? 7.052 92.773 111.983 1.00 39.92 235 LEU A CA 1
ATOM 1805 C C . LEU A 1 238 ? 8.026 93.023 110.834 1.00 42.76 235 LEU A C 1
ATOM 1806 O O . LEU A 1 238 ? 9.098 93.590 111.056 1.00 39.25 235 LEU A O 1
ATOM 1811 N N . GLY A 1 239 ? 7.682 92.626 109.614 1.00 39.98 236 GLY A N 1
ATOM 1812 C CA . GLY A 1 239 ? 8.607 92.797 108.512 1.00 46.02 236 GLY A CA 1
ATOM 1813 C C . GLY A 1 239 ? 8.903 94.261 108.242 1.00 48.76 236 GLY A C 1
ATOM 1814 O O . GLY A 1 239 ? 8.073 95.145 108.455 1.00 48.19 236 GLY A O 1
ATOM 1815 N N . PHE A 1 240 ? 10.117 94.520 107.773 1.00 45.70 237 PHE A N 1
ATOM 1816 C CA . PHE A 1 240 ? 10.514 95.874 107.393 1.00 38.68 237 PHE A CA 1
ATOM 1817 C C . PHE A 1 240 ? 9.869 96.168 106.036 1.00 46.21 237 PHE A C 1
ATOM 1818 O O . PHE A 1 240 ? 10.401 95.817 104.972 1.00 32.81 237 PHE A O 1
ATOM 1826 N N . SER A 1 241 ? 8.699 96.819 106.080 1.00 39.15 238 SER A N 1
ATOM 1827 C CA . SER A 1 241 ? 7.872 97.023 104.897 1.00 39.92 238 SER A CA 1
ATOM 1828 C C . SER A 1 241 ? 8.466 98.080 103.967 1.00 37.23 238 SER A C 1
ATOM 1829 O O . SER A 1 241 ? 9.309 98.898 104.345 1.00 32.02 238 SER A O 1
ATOM 1832 N N . ASN A 1 242 ? 7.989 98.068 102.726 1.00 33.92 239 ASN A N 1
ATOM 1833 C CA . ASN A 1 242 ? 8.354 99.127 101.793 1.00 37.38 239 ASN A CA 1
ATOM 1834 C C . ASN A 1 242 ? 8.075 100.509 102.382 1.00 37.41 239 ASN A C 1
ATOM 1835 O O . ASN A 1 242 ? 8.901 101.420 102.267 1.00 41.89 239 ASN A O 1
ATOM 1840 N N . ALA A 1 243 ? 6.939 100.678 103.063 1.00 41.05 240 ALA A N 1
ATOM 1841 C CA . ALA A 1 243 ? 6.665 101.960 103.711 1.00 36.91 240 ALA A CA 1
ATOM 1842 C C . ALA A 1 243 ? 7.743 102.298 104.732 1.00 39.94 240 ALA A C 1
ATOM 1843 O O . ALA A 1 243 ? 8.215 103.436 104.797 1.00 36.68 240 ALA A O 1
ATOM 1845 N N . GLU A 1 244 ? 8.138 101.321 105.549 1.00 42.58 241 GLU A N 1
ATOM 1846 C CA . GLU A 1 244 ? 9.195 101.551 106.527 1.00 43.76 241 GLU A CA 1
ATOM 1847 C C . GLU A 1 244 ? 10.525 101.853 105.845 1.00 44.86 241 GLU A C 1
ATOM 1848 O O . GLU A 1 244 ? 11.270 102.742 106.280 1.00 39.48 241 GLU A O 1
ATOM 1854 N N . VAL A 1 245 ? 10.852 101.108 104.787 1.00 39.03 242 VAL A N 1
ATOM 1855 C CA . VAL A 1 245 ? 12.063 101.404 104.028 1.00 36.24 242 VAL A CA 1
ATOM 1856 C C . VAL A 1 245 ? 12.066 102.867 103.614 1.00 39.63 242 VAL A C 1
ATOM 1857 O O . VAL A 1 245 ? 13.075 103.578 103.753 1.00 36.68 242 VAL A O 1
ATOM 1861 N N . ARG A 1 246 ? 10.925 103.352 103.127 1.00 44.06 243 ARG A N 1
ATOM 1862 C CA . ARG A 1 246 ? 10.842 104.750 102.720 1.00 44.50 243 ARG A CA 1
ATOM 1863 C C . ARG A 1 246 ? 11.131 105.692 103.883 1.00 45.87 243 ARG A C 1
ATOM 1864 O O . ARG A 1 246 ? 11.802 106.716 103.706 1.00 42.73 243 ARG A O 1
ATOM 1872 N N . GLU A 1 247 ? 10.663 105.360 105.089 1.00 41.11 244 GLU A N 1
ATOM 1873 C CA . GLU A 1 247 ? 10.962 106.243 106.209 1.00 40.40 244 GLU A CA 1
ATOM 1874 C C . GLU A 1 247 ? 12.438 106.179 106.588 1.00 46.01 244 GLU A C 1
ATOM 1875 O O . GLU A 1 247 ? 13.061 107.220 106.856 1.00 37.28 244 GLU A O 1
ATOM 1881 N N . PHE A 1 248 ? 13.023 104.972 106.571 1.00 37.06 245 PHE A N 1
ATOM 1882 C CA . PHE A 1 248 ? 14.456 104.819 106.795 1.00 42.50 245 PHE A CA 1
ATOM 1883 C C . PHE A 1 248 ? 15.265 105.727 105.885 1.00 38.61 245 PHE A C 1
ATOM 1884 O O . PHE A 1 248 ? 16.130 106.471 106.351 1.00 32.54 245 PHE A O 1
ATOM 1892 N N . VAL A 1 249 ? 14.923 105.745 104.592 1.00 35.91 246 VAL A N 1
ATOM 1893 C CA . VAL A 1 249 ? 15.686 106.516 103.614 1.00 38.67 246 VAL A CA 1
ATOM 1894 C C . VAL A 1 249 ? 15.546 108.008 103.901 1.00 46.13 246 VAL A C 1
ATOM 1895 O O . VAL A 1 249 ? 16.539 108.747 103.932 1.00 48.02 246 VAL A O 1
ATOM 1899 N N . GLU A 1 250 ? 14.302 108.477 104.053 1.00 44.45 247 GLU A N 1
ATOM 1900 C CA . GLU A 1 250 ? 14.043 109.874 104.388 1.00 42.30 247 GLU A CA 1
ATOM 1901 C C . GLU A 1 250 ? 14.810 110.283 105.634 1.00 42.70 247 GLU A C 1
ATOM 1902 O O . GLU A 1 250 ? 15.485 111.319 105.645 1.00 43.59 247 GLU A O 1
ATOM 1908 N N . MET A 1 251 ? 14.798 109.424 106.658 1.00 42.22 248 MET A N 1
ATOM 1909 C CA . MET A 1 251 ? 15.459 109.724 107.923 1.00 40.44 248 MET A CA 1
ATOM 1910 C C . MET A 1 251 ? 16.973 109.784 107.782 1.00 39.63 248 MET A C 1
ATOM 1911 O O . MET A 1 251 ? 17.643 110.482 108.547 1.00 40.04 248 MET A O 1
ATOM 1916 N N . ASN A 1 252 ? 17.523 109.073 106.816 1.00 40.41 249 ASN A N 1
ATOM 1917 C CA . ASN A 1 252 ? 18.959 108.929 106.637 1.00 40.45 249 ASN A CA 1
ATOM 1918 C C . ASN A 1 252 ? 19.341 109.344 105.223 1.00 39.73 249 ASN A C 1
ATOM 1919 O O . ASN A 1 252 ? 20.169 108.716 104.565 1.00 41.03 249 ASN A O 1
ATOM 1924 N N . ALA A 1 253 ? 18.677 110.389 104.726 1.00 42.55 250 ALA A N 1
ATOM 1925 C CA . ALA A 1 253 ? 18.754 110.755 103.316 1.00 39.95 250 ALA A CA 1
ATOM 1926 C C . ALA A 1 253 ? 20.186 111.001 102.851 1.00 41.89 250 ALA A C 1
ATOM 1927 O O . ALA A 1 253 ? 20.498 110.771 101.677 1.00 39.96 250 ALA A O 1
ATOM 1929 N N . ASN A 1 254 ? 21.066 111.477 103.730 1.00 39.62 251 ASN A N 1
ATOM 1930 C CA . ASN A 1 254 ? 22.423 111.835 103.339 1.00 40.91 251 ASN A CA 1
ATOM 1931 C C . ASN A 1 254 ? 23.451 110.849 103.861 1.00 40.13 251 ASN A C 1
ATOM 1932 O O . ASN A 1 254 ? 24.646 111.157 103.885 1.00 41.35 251 ASN A O 1
ATOM 1937 N N . LEU A 1 255 ? 23.009 109.659 104.255 1.00 37.82 252 LEU A N 1
ATOM 1938 C CA . LEU A 1 255 ? 23.917 108.716 104.909 1.00 38.22 252 LEU A CA 1
ATOM 1939 C C . LEU A 1 255 ? 24.888 108.075 103.921 1.00 37.60 252 LEU A C 1
ATOM 1940 O O . LEU A 1 255 ? 26.109 108.279 104.051 1.00 32.05 252 LEU A O 1
ATOM 1945 N N . PRO A 1 256 ? 24.445 107.293 102.940 1.00 39.04 253 PRO A N 1
ATOM 1946 C CA . PRO A 1 256 ? 25.383 106.728 101.970 1.00 38.00 253 PRO A CA 1
ATOM 1947 C C . PRO A 1 256 ? 25.623 107.742 100.858 1.00 37.00 253 PRO A C 1
ATOM 1948 O O . PRO A 1 256 ? 24.951 108.774 100.758 1.00 34.90 253 PRO A O 1
ATOM 1952 N N . ASP A 1 257 ? 26.573 107.409 99.999 1.00 34.92 254 ASP A N 1
ATOM 1953 C CA . ASP A 1 257 ? 26.755 108.153 98.765 1.00 35.61 254 ASP A CA 1
ATOM 1954 C C . ASP A 1 257 ? 25.768 107.731 97.682 1.00 34.22 254 ASP A C 1
ATOM 1955 O O . ASP A 1 257 ? 25.623 108.452 96.691 1.00 35.04 254 ASP A O 1
ATOM 1960 N N . LEU A 1 258 ? 25.073 106.603 97.860 1.00 38.84 255 LEU A N 1
ATOM 1961 C CA . LEU A 1 258 ? 24.192 106.063 96.825 1.00 34.87 255 LEU A CA 1
ATOM 1962 C C . LEU A 1 258 ? 23.302 104.978 97.428 1.00 27.80 255 LEU A C 1
ATOM 1963 O O . LEU A 1 258 ? 23.750 104.199 98.272 1.00 34.02 255 LEU A O 1
ATOM 1968 N N . TRP A 1 259 ? 22.059 104.938 96.981 1.00 32.07 256 TRP A N 1
ATOM 1969 C CA . TRP A 1 259 ? 21.072 103.964 97.415 1.00 29.36 256 TRP A CA 1
ATOM 1970 C C . TRP A 1 259 ? 20.942 102.903 96.330 1.00 33.19 256 TRP A C 1
ATOM 1971 O O . TRP A 1 259 ? 20.572 103.213 95.196 1.00 33.15 256 TRP A O 1
ATOM 1982 N N . ASP A 1 260 ? 21.239 101.669 96.676 1.00 34.91 257 ASP A N 1
ATOM 1983 C CA . ASP A 1 260 ? 21.139 100.538 95.768 1.00 30.88 257 ASP A CA 1
ATOM 1984 C C . ASP A 1 260 ? 19.915 99.734 96.217 1.00 32.56 257 ASP A C 1
ATOM 1985 O O . ASP A 1 260 ? 19.928 99.102 97.276 1.00 35.23 257 ASP A O 1
ATOM 1990 N N . LEU A 1 261 ? 18.849 99.781 95.432 1.00 33.73 258 LEU A N 1
ATOM 1991 C CA . LEU A 1 261 ? 17.550 99.261 95.849 1.00 36.36 258 LEU A CA 1
ATOM 1992 C C . LEU A 1 261 ? 17.275 97.902 95.225 1.00 33.64 258 LEU A C 1
ATOM 1993 O O . LEU A 1 261 ? 17.269 97.776 93.998 1.00 32.18 258 LEU A O 1
ATOM 1998 N N . ALA A 1 262 ? 17.047 96.892 96.074 1.00 36.58 259 ALA A N 1
ATOM 1999 C CA . ALA A 1 262 ? 16.761 95.539 95.620 1.00 36.65 259 ALA A CA 1
ATOM 2000 C C . ALA A 1 262 ? 15.628 94.945 96.452 1.00 34.55 259 ALA A C 1
ATOM 2001 O O . ALA A 1 262 ? 15.261 95.467 97.503 1.00 32.45 259 ALA A O 1
ATOM 2003 N N . GLN A 1 263 ? 15.113 93.803 95.995 1.00 34.44 260 GLN A N 1
ATOM 2004 C CA . GLN A 1 263 ? 13.978 93.145 96.634 1.00 30.57 260 GLN A CA 1
ATOM 2005 C C . GLN A 1 263 ? 14.390 92.484 97.961 1.00 37.24 260 GLN A C 1
ATOM 2006 O O . GLN A 1 263 ? 15.573 92.311 98.273 1.00 35.56 260 GLN A O 1
ATOM 2012 N N . GLY A 1 264 ? 13.379 92.117 98.754 1.00 33.46 261 GLY A N 1
ATOM 2013 C CA . GLY A 1 264 ? 13.586 91.599 100.090 1.00 37.56 261 GLY A CA 1
ATOM 2014 C C . GLY A 1 264 ? 13.827 90.118 100.203 1.00 34.32 261 GLY A C 1
ATOM 2015 O O . GLY A 1 264 ? 14.134 89.635 101.296 1.00 33.95 261 GLY A O 1
ATOM 2016 N N . THR A 1 265 ? 13.674 89.376 99.112 1.00 34.92 262 THR A N 1
ATOM 2017 C CA . THR A 1 265 ? 14.194 88.020 99.014 1.00 34.69 262 THR A CA 1
ATOM 2018 C C . THR A 1 265 ? 14.861 87.850 97.657 1.00 32.49 262 THR A C 1
ATOM 2019 O O . THR A 1 265 ? 14.454 88.468 96.668 1.00 31.10 262 THR A O 1
ATOM 2023 N N . TRP A 1 266 ? 15.844 86.952 97.602 1.00 30.43 263 TRP A N 1
ATOM 2024 C CA . TRP A 1 266 ? 16.485 86.649 96.327 1.00 35.96 263 TRP A CA 1
ATOM 2025 C C . TRP A 1 266 ? 15.476 86.101 95.323 1.00 35.09 263 TRP A C 1
ATOM 2026 O O . TRP A 1 266 ? 15.491 86.467 94.136 1.00 31.74 263 TRP A O 1
ATOM 2037 N N . GLU A 1 267 ? 14.590 85.222 95.790 1.00 32.13 264 GLU A N 1
ATOM 2038 C CA . GLU A 1 267 ? 13.512 84.688 94.969 1.00 37.75 264 GLU A CA 1
ATOM 2039 C C . GLU A 1 267 ? 12.712 85.802 94.293 1.00 37.28 264 GLU A C 1
ATOM 2040 O O . GLU A 1 267 ? 12.349 85.703 93.111 1.00 34.27 264 GLU A O 1
ATOM 2043 N N . ASP A 1 268 ? 12.435 86.880 95.027 1.00 39.13 265 ASP A N 1
ATOM 2044 C CA . ASP A 1 268 ? 11.642 87.964 94.466 1.00 40.80 265 ASP A CA 1
ATOM 2045 C C . ASP A 1 268 ? 12.471 88.846 93.554 1.00 34.81 265 ASP A C 1
ATOM 2046 O O . ASP A 1 268 ? 11.952 89.351 92.555 1.00 36.27 265 ASP A O 1
ATOM 2051 N N . CYS A 1 269 ? 13.757 89.016 93.877 1.00 31.22 266 CYS A N 1
ATOM 2052 C CA . CYS A 1 269 ? 14.615 89.968 93.180 1.00 29.82 266 CYS A CA 1
ATOM 2053 C C . CYS A 1 269 ? 15.040 89.447 91.808 1.00 34.32 266 CYS A C 1
ATOM 2054 O O . CYS A 1 269 ? 14.855 90.131 90.792 1.00 27.99 266 CYS A O 1
ATOM 2057 N N . SER A 1 270 ? 15.603 88.233 91.758 1.00 31.86 267 SER A N 1
ATOM 2058 C CA . SER A 1 270 ? 15.969 87.593 90.490 1.00 32.50 267 SER A CA 1
ATOM 2059 C C . SER A 1 270 ? 14.724 86.928 89.895 1.00 29.76 267 SER A C 1
ATOM 2060 O O . SER A 1 270 ? 14.586 85.705 89.817 1.00 28.32 267 SER A O 1
ATOM 2063 N N . GLY A 1 271 ? 13.800 87.768 89.463 1.00 35.06 268 GLY A N 1
ATOM 2064 C CA . GLY A 1 271 ? 12.521 87.287 88.996 1.00 33.34 268 GLY A CA 1
ATOM 2065 C C . GLY A 1 271 ? 12.646 86.399 87.773 1.00 33.74 268 GLY A C 1
ATOM 2066 O O . GLY A 1 271 ? 13.153 86.827 86.731 1.00 32.49 268 GLY A O 1
ATOM 2067 N N . PRO A 1 272 ? 12.173 85.151 87.861 1.00 34.46 269 PRO A N 1
ATOM 2068 C CA . PRO A 1 272 ? 12.125 84.318 86.652 1.00 32.76 269 PRO A CA 1
ATOM 2069 C C . PRO A 1 272 ? 11.168 84.939 85.645 1.00 35.06 269 PRO A C 1
ATOM 2070 O O . PRO A 1 272 ? 10.163 85.541 86.018 1.00 31.21 269 PRO A O 1
ATOM 2074 N N . SER A 1 273 ? 11.491 84.801 84.355 1.00 30.35 270 SER A N 1
ATOM 2075 C CA . SER A 1 273 ? 10.606 85.339 83.328 1.00 33.11 270 SER A CA 1
ATOM 2076 C C . SER A 1 273 ? 9.271 84.604 83.322 1.00 34.94 270 SER A C 1
ATOM 2077 O O . SER A 1 273 ? 8.247 85.184 82.939 1.00 31.03 270 SER A O 1
ATOM 2080 N N . ARG A 1 274 ? 9.267 83.340 83.769 1.00 28.75 271 ARG A N 1
ATOM 2081 C CA . ARG A 1 274 ? 8.050 82.540 83.878 1.00 32.79 271 ARG A CA 1
ATOM 2082 C C . ARG A 1 274 ? 7.019 83.167 84.819 1.00 39.00 271 ARG A C 1
ATOM 2083 O O . ARG A 1 274 ? 5.824 82.882 84.691 1.00 34.54 271 ARG A O 1
ATOM 2091 N N . PHE A 1 275 ? 7.445 84.020 85.750 1.00 37.51 272 PHE A N 1
ATOM 2092 C CA . PHE A 1 275 ? 6.537 84.589 86.737 1.00 36.57 272 PHE A CA 1
ATOM 2093 C C . PHE A 1 275 ? 6.593 86.103 86.847 1.00 38.94 272 PHE A C 1
ATOM 2094 O O . PHE A 1 275 ? 5.697 86.676 87.463 1.00 37.35 272 PHE A O 1
ATOM 2102 N N . LYS A 1 276 ? 7.616 86.762 86.302 1.00 41.62 273 LYS A N 1
ATOM 2103 C CA . LYS A 1 276 ? 7.821 88.195 86.496 1.00 38.13 273 LYS A CA 1
ATOM 2104 C C . LYS A 1 276 ? 8.192 88.824 85.165 1.00 38.78 273 LYS A C 1
ATOM 2105 O O . LYS A 1 276 ? 9.055 88.310 84.449 1.00 34.02 273 LYS A O 1
ATOM 2111 N N . GLU A 1 277 ? 7.546 89.931 84.849 1.00 31.94 274 GLU A N 1
ATOM 2112 C CA . GLU A 1 277 ? 7.881 90.709 83.672 1.00 36.55 274 GLU A CA 1
ATOM 2113 C C . GLU A 1 277 ? 9.012 91.697 83.981 1.00 34.26 274 GLU A C 1
ATOM 2114 O O . GLU A 1 277 ? 9.327 91.987 85.139 1.00 36.11 274 GLU A O 1
ATOM 2117 N N . GLU A 1 278 ? 9.640 92.189 82.912 1.00 34.54 275 GLU A N 1
ATOM 2118 C CA . GLU A 1 278 ? 10.652 93.232 83.017 1.00 36.70 275 GLU A CA 1
ATOM 2119 C C . GLU A 1 278 ? 10.080 94.430 83.768 1.00 34.02 275 GLU A C 1
ATOM 2120 O O . GLU A 1 278 ? 8.895 94.747 83.649 1.00 36.74 275 GLU A O 1
ATOM 2126 N N . GLY A 1 279 ? 10.920 95.065 84.582 1.00 32.72 276 GLY A N 1
ATOM 2127 C CA . GLY A 1 279 ? 10.520 96.247 85.314 1.00 35.43 276 GLY A CA 1
ATOM 2128 C C . GLY A 1 279 ? 9.652 95.968 86.517 1.00 33.90 276 GLY A C 1
ATOM 2129 O O . GLY A 1 279 ? 8.971 96.875 86.998 1.00 33.89 276 GLY A O 1
ATOM 2130 N N . ALA A 1 280 ? 9.706 94.750 87.056 1.00 36.65 277 ALA A N 1
ATOM 2131 C CA . ALA A 1 280 ? 8.772 94.331 88.095 1.00 38.63 277 ALA A CA 1
ATOM 2132 C C . ALA A 1 280 ? 8.941 95.075 89.423 1.00 41.37 277 ALA A C 1
ATOM 2133 O O . ALA A 1 280 ? 8.050 94.989 90.273 1.00 42.55 277 ALA A O 1
ATOM 2135 N N . GLN A 1 281 ? 10.053 95.766 89.653 1.00 38.29 278 GLN A N 1
ATOM 2136 C CA . GLN A 1 281 ? 10.268 96.437 90.932 1.00 38.45 278 GLN A CA 1
ATOM 2137 C C . GLN A 1 281 ? 9.916 97.931 90.895 1.00 35.49 278 GLN A C 1
ATOM 2138 O O . GLN A 1 281 ? 10.140 98.640 91.888 1.00 33.75 278 GLN A O 1
ATOM 2144 N N . GLU A 1 282 ? 9.349 98.418 89.785 1.00 31.75 279 GLU A N 1
ATOM 2145 C CA . GLU A 1 282 ? 9.114 99.855 89.633 1.00 36.20 279 GLU A CA 1
ATOM 2146 C C . GLU A 1 282 ? 8.202 100.398 90.732 1.00 39.61 279 GLU A C 1
ATOM 2147 O O . GLU A 1 282 ? 8.464 101.469 91.292 1.00 40.17 279 GLU A O 1
ATOM 2153 N N . ILE A 1 283 ? 7.122 99.680 91.050 1.00 35.77 280 ILE A N 1
ATOM 2154 C CA . ILE A 1 283 ? 6.186 100.158 92.068 1.00 37.53 280 ILE A CA 1
ATOM 2155 C C . ILE A 1 283 ? 6.892 100.325 93.414 1.00 41.54 280 ILE A C 1
ATOM 2156 O O . ILE A 1 283 ? 6.685 101.315 94.127 1.00 42.25 280 ILE A O 1
ATOM 2161 N N . LEU A 1 284 ? 7.720 99.347 93.791 1.00 36.35 281 LEU A N 1
ATOM 2162 C CA . LEU A 1 284 ? 8.447 99.405 95.051 1.00 36.41 281 LEU A CA 1
ATOM 2163 C C . LEU A 1 284 ? 9.411 100.580 95.125 1.00 37.96 281 LEU A C 1
ATOM 2164 O O . LEU A 1 284 ? 9.751 101.009 96.234 1.00 37.21 281 LEU A O 1
ATOM 2169 N N . VAL A 1 285 ? 9.847 101.106 93.975 1.00 37.94 282 VAL A N 1
ATOM 2170 C CA . VAL A 1 285 ? 10.946 102.058 93.896 1.00 37.98 282 VAL A CA 1
ATOM 2171 C C . VAL A 1 285 ? 10.464 103.474 93.601 1.00 39.76 282 VAL A C 1
ATOM 2172 O O . VAL A 1 285 ? 11.101 104.442 94.023 1.00 38.88 282 VAL A O 1
ATOM 2176 N N . LYS A 1 286 ? 9.410 103.616 92.794 1.00 40.87 283 LYS A N 1
ATOM 2177 C CA . LYS A 1 286 ? 8.894 104.928 92.409 1.00 38.69 283 LYS A CA 1
ATOM 2178 C C . LYS A 1 286 ? 8.693 105.817 93.632 1.00 42.48 283 LYS A C 1
ATOM 2179 O O . LYS A 1 286 ? 8.092 105.396 94.624 1.00 41.83 283 LYS A O 1
ATOM 2181 N N . GLY A 1 287 ? 9.214 107.049 93.563 1.00 43.04 284 GLY A N 1
ATOM 2182 C CA . GLY A 1 287 ? 9.100 108.009 94.637 1.00 41.51 284 GLY A CA 1
ATOM 2183 C C . GLY A 1 287 ? 10.310 108.091 95.551 1.00 44.00 284 GLY A C 1
ATOM 2184 O O . GLY A 1 287 ? 10.559 109.150 96.138 1.00 45.55 284 GLY A O 1
ATOM 2185 N N . ILE A 1 288 ? 11.060 106.999 95.698 1.00 39.39 285 ILE A N 1
ATOM 2186 C CA . ILE A 1 288 ? 12.196 107.009 96.615 1.00 39.10 285 ILE A CA 1
ATOM 2187 C C . ILE A 1 288 ? 13.205 108.090 96.227 1.00 45.68 285 ILE A C 1
ATOM 2188 O O . ILE A 1 288 ? 13.758 108.770 97.094 1.00 39.13 285 ILE A O 1
ATOM 2193 N N . ARG A 1 289 ? 13.436 108.296 94.929 1.00 43.37 286 ARG A N 1
ATOM 2194 C CA . ARG A 1 289 ? 14.397 109.319 94.516 1.00 42.78 286 ARG A CA 1
ATOM 2195 C C . ARG A 1 289 ? 14.080 110.692 95.113 1.00 46.52 286 ARG A C 1
ATOM 2196 O O . ARG A 1 289 ? 14.990 111.498 95.327 1.00 45.89 286 ARG A O 1
ATOM 2204 N N . GLU A 1 290 ? 12.804 110.984 95.363 1.00 47.77 287 GLU A N 1
ATOM 2205 C CA . GLU A 1 290 ? 12.390 112.273 95.910 1.00 44.60 287 GLU A CA 1
ATOM 2206 C C . GLU A 1 290 ? 12.781 112.418 97.378 1.00 48.82 287 GLU A C 1
ATOM 2207 O O . GLU A 1 290 ? 12.788 113.535 97.900 1.00 44.93 287 GLU A O 1
ATOM 2210 N N . LEU A 1 291 ? 13.149 111.330 98.046 1.00 44.10 288 LEU A N 1
ATOM 2211 C CA . LEU A 1 291 ? 13.373 111.365 99.481 1.00 45.10 288 LEU A CA 1
ATOM 2212 C C . LEU A 1 291 ? 14.829 111.639 99.843 1.00 41.03 288 LEU A C 1
ATOM 2213 O O . LEU A 1 291 ? 15.107 112.024 100.984 1.00 47.78 288 LEU A O 1
ATOM 2218 N N . SER A 1 292 ? 15.760 111.391 98.924 1.00 42.20 289 SER A N 1
ATOM 2219 C CA . SER A 1 292 ? 17.186 111.598 99.138 1.00 42.14 289 SER A CA 1
ATOM 2220 C C . SER A 1 292 ? 17.791 112.323 97.946 1.00 40.33 289 SER A C 1
ATOM 2221 O O . SER A 1 292 ? 17.368 112.117 96.808 1.00 46.06 289 SER A O 1
ATOM 2224 N N . SER A 1 293 ? 18.795 113.162 98.200 1.00 41.73 290 SER A N 1
ATOM 2225 C CA . SER A 1 293 ? 19.527 113.739 97.081 1.00 43.93 290 SER A CA 1
ATOM 2226 C C . SER A 1 293 ? 20.632 112.811 96.551 1.00 45.87 290 SER A C 1
ATOM 2227 O O . SER A 1 293 ? 21.399 113.229 95.687 1.00 39.87 290 SER A O 1
ATOM 2230 N N . LYS A 1 294 ? 20.735 111.536 97.046 1.00 48.82 291 LYS A N 1
ATOM 2231 C CA . LYS A 1 294 ? 21.816 110.675 96.578 1.00 37.62 291 LYS A CA 1
ATOM 2232 C C . LYS A 1 294 ? 21.312 109.822 95.418 1.00 39.04 291 LYS A C 1
ATOM 2233 O O . LYS A 1 294 ? 20.141 109.428 95.400 1.00 37.70 291 LYS A O 1
ATOM 2239 N N . PRO A 1 295 ? 22.168 109.483 94.452 1.00 35.65 292 PRO A N 1
ATOM 2240 C CA . PRO A 1 295 ? 21.695 108.701 93.300 1.00 30.48 292 PRO A CA 1
ATOM 2241 C C . PRO A 1 295 ? 21.123 107.351 93.726 1.00 39.20 292 PRO A C 1
ATOM 2242 O O . PRO A 1 295 ? 21.491 106.787 94.764 1.00 33.93 292 PRO A O 1
ATOM 2246 N N . VAL A 1 296 ? 20.208 106.842 92.900 1.00 37.50 293 VAL A N 1
ATOM 2247 C CA . VAL A 1 296 ? 19.510 105.581 93.132 1.00 32.34 293 VAL A CA 1
ATOM 2248 C C . VAL A 1 296 ? 19.790 104.634 91.974 1.00 34.83 293 VAL A C 1
ATOM 2249 O O . VAL A 1 296 ? 19.658 105.018 90.805 1.00 36.07 293 VAL A O 1
ATOM 2253 N N . VAL A 1 297 ? 20.137 103.391 92.306 1.00 33.47 294 VAL A N 1
ATOM 2254 C CA . VAL A 1 297 ? 20.237 102.294 91.347 1.00 35.05 294 VAL A CA 1
ATOM 2255 C C . VAL A 1 297 ? 19.098 101.332 91.643 1.00 29.98 294 VAL A C 1
ATOM 2256 O O . VAL A 1 297 ? 18.802 101.069 92.815 1.00 32.59 294 VAL A O 1
ATOM 2260 N N . GLY A 1 298 ? 18.486 100.784 90.581 1.00 36.48 295 GLY A N 1
ATOM 2261 C CA . GLY A 1 298 ? 17.489 99.739 90.726 1.00 30.78 295 GLY A CA 1
ATOM 2262 C C . GLY A 1 298 ? 17.639 98.683 89.648 1.00 28.70 295 GLY A C 1
ATOM 2263 O O . GLY A 1 298 ? 18.307 98.893 88.639 1.00 30.49 295 GLY A O 1
ATOM 2264 N N . VAL A 1 299 ? 16.989 97.540 89.870 1.00 30.28 296 VAL A N 1
ATOM 2265 C CA . VAL A 1 299 ? 17.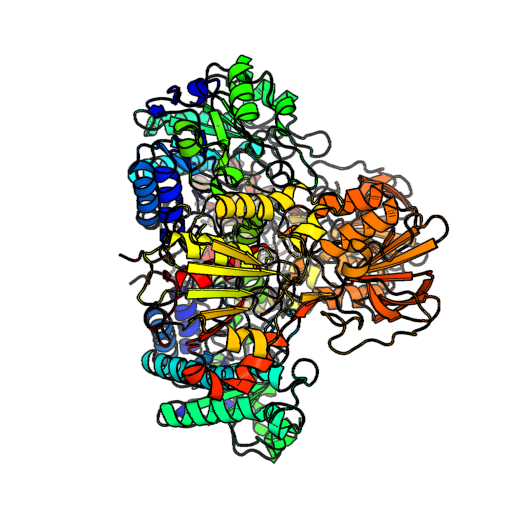022 96.427 88.931 1.00 32.42 296 VAL A CA 1
ATOM 2266 C C . VAL A 1 299 ? 15.607 96.099 88.451 1.00 31.29 296 VAL A C 1
ATOM 2267 O O . VAL A 1 299 ? 14.603 96.558 89.003 1.00 32.01 296 VAL A O 1
ATOM 2271 N N . GLY A 1 300 ? 15.547 95.289 87.397 1.00 27.64 297 GLY A N 1
ATOM 2272 C CA . GLY A 1 300 ? 14.281 94.905 86.795 1.00 32.99 297 GLY A CA 1
ATOM 2273 C C . GLY A 1 300 ? 14.393 93.970 85.609 1.00 33.13 297 GLY A C 1
ATOM 2274 O O . GLY A 1 300 ? 13.556 94.015 84.697 1.00 33.89 297 GLY A O 1
ATOM 2275 N N . ARG A 1 301 ? 15.407 93.100 85.626 1.00 32.87 298 ARG A N 1
ATOM 2276 C CA . ARG A 1 301 ? 15.800 92.297 84.457 1.00 31.86 298 ARG A CA 1
ATOM 2277 C C . ARG A 1 301 ? 15.777 93.154 83.187 1.00 34.30 298 ARG A C 1
ATOM 2278 O O . ARG A 1 301 ? 15.171 92.815 82.167 1.00 36.44 298 ARG A O 1
ATOM 2286 N N . PHE A 1 302 ? 16.459 94.294 83.265 1.00 36.13 299 PHE A N 1
ATOM 2287 C CA . PHE A 1 302 ? 16.432 95.276 82.186 1.00 36.69 299 PHE A CA 1
ATOM 2288 C C . PHE A 1 302 ? 17.183 94.759 80.957 1.00 41.61 299 PHE A C 1
ATOM 2289 O O . PHE A 1 302 ? 18.418 94.736 80.936 1.00 37.48 299 PHE A O 1
ATOM 2297 N N . THR A 1 303 ? 16.433 94.365 79.923 1.00 34.34 300 THR A N 1
ATOM 2298 C CA . THR A 1 303 ? 16.996 94.059 78.620 1.00 37.12 300 THR A CA 1
ATOM 2299 C C . THR A 1 303 ? 16.509 94.972 77.503 1.00 40.00 300 THR A C 1
ATOM 2300 O O . THR A 1 303 ? 17.111 94.955 76.426 1.00 39.07 300 THR A O 1
ATOM 2304 N N . SER A 1 304 ? 15.462 95.781 77.724 1.00 43.99 301 SER A N 1
ATOM 2305 C CA . SER A 1 304 ? 14.931 96.678 76.688 1.00 35.74 301 SER A CA 1
ATOM 2306 C C . SER A 1 304 ? 15.508 98.072 76.849 1.00 36.36 301 SER A C 1
ATOM 2307 O O . SER A 1 304 ? 15.294 98.695 77.901 1.00 34.68 301 SER A O 1
ATOM 2310 N N . PRO A 1 305 ? 16.240 98.608 75.871 1.00 40.09 302 PRO A N 1
ATOM 2311 C CA . PRO A 1 305 ? 16.727 99.985 76.018 1.00 37.56 302 PRO A CA 1
ATOM 2312 C C . PRO A 1 305 ? 15.620 101.002 76.224 1.00 41.31 302 PRO A C 1
ATOM 2313 O O . PRO A 1 305 ? 15.850 102.004 76.913 1.00 35.74 302 PRO A O 1
ATOM 2317 N N . ASP A 1 306 ? 14.425 100.774 75.661 1.00 41.26 303 ASP A N 1
ATOM 2318 C CA . ASP A 1 306 ? 13.325 101.719 75.846 1.00 40.29 303 ASP A CA 1
ATOM 2319 C C . ASP A 1 306 ? 12.866 101.746 77.292 1.00 40.82 303 ASP A C 1
ATOM 2320 O O . ASP A 1 306 ? 12.597 102.823 77.840 1.00 38.19 303 ASP A O 1
ATOM 2325 N N . VAL A 1 307 ? 12.741 100.566 77.914 1.00 37.39 304 VAL A N 1
ATOM 2326 C CA . VAL A 1 307 ? 12.443 100.511 79.341 1.00 32.77 304 VAL A CA 1
ATOM 2327 C C . VAL A 1 307 ? 13.536 101.220 80.131 1.00 36.38 304 VAL A C 1
ATOM 2328 O O . VAL A 1 307 ? 13.254 101.994 81.057 1.00 34.99 304 VAL A O 1
ATOM 2332 N N . MET A 1 308 ? 14.801 100.960 79.788 1.00 38.55 305 MET A N 1
ATOM 2333 C CA . MET A 1 308 ? 15.914 101.585 80.495 1.00 33.65 305 MET A CA 1
ATOM 2334 C C . MET A 1 308 ? 15.827 103.109 80.445 1.00 35.44 305 MET A C 1
ATOM 2335 O O . MET A 1 308 ? 15.954 103.790 81.472 1.00 34.09 305 MET A O 1
ATOM 2340 N N . ALA A 1 309 ? 15.698 103.665 79.241 1.00 33.65 306 ALA A N 1
ATOM 2341 C CA . ALA A 1 309 ? 15.640 105.120 79.111 1.00 39.37 306 ALA A CA 1
ATOM 2342 C C . ALA A 1 309 ? 14.443 105.689 79.860 1.00 37.89 306 ALA A C 1
ATOM 2343 O O . ALA A 1 309 ? 14.534 106.770 80.447 1.00 41.87 306 ALA A O 1
ATOM 2345 N N . ARG A 1 310 ? 13.305 104.978 79.849 1.00 37.75 307 ARG A N 1
ATOM 2346 C CA . ARG A 1 310 ? 12.117 105.479 80.541 1.00 40.28 307 ARG A CA 1
ATOM 2347 C C . ARG A 1 310 ? 12.326 105.538 82.051 1.00 39.82 307 ARG A C 1
ATOM 2348 O O . ARG A 1 310 ? 11.871 106.484 82.705 1.00 36.23 307 ARG A O 1
ATOM 2356 N N . MET A 1 311 ? 12.976 104.518 82.630 1.00 37.87 308 MET A N 1
ATOM 2357 C CA . MET A 1 311 ? 13.249 104.525 84.064 1.00 37.40 308 MET A CA 1
ATOM 2358 C C . MET A 1 311 ? 13.995 105.783 84.478 1.00 39.97 308 MET A C 1
ATOM 2359 O O . MET A 1 311 ? 13.736 106.342 85.553 1.00 34.18 308 MET A O 1
ATOM 2364 N N . VAL A 1 312 ? 14.933 106.238 83.643 1.00 31.08 309 VAL A N 1
ATOM 2365 C CA . VAL A 1 312 ? 15.701 107.441 83.967 1.00 41.56 309 VAL A CA 1
ATOM 2366 C C . VAL A 1 312 ? 14.913 108.700 83.626 1.00 42.63 309 VAL A C 1
ATOM 2367 O O . VAL A 1 312 ? 14.892 109.664 84.406 1.00 41.55 309 VAL A O 1
ATOM 2371 N N . ARG A 1 313 ? 14.278 108.711 82.450 1.00 38.08 310 ARG A N 1
ATOM 2372 C CA . ARG A 1 313 ? 13.543 109.881 81.978 1.00 41.73 310 ARG A CA 1
ATOM 2373 C C . ARG A 1 313 ? 12.382 110.214 82.914 1.00 45.12 310 ARG A C 1
ATOM 2374 O O . ARG A 1 313 ? 12.152 111.386 83.240 1.00 41.35 310 ARG A O 1
ATOM 2378 N N . GLN A 1 314 ? 11.650 109.198 83.366 1.00 40.57 311 GLN A N 1
ATOM 2379 C CA . GLN A 1 314 ? 10.524 109.393 84.267 1.00 42.39 311 GLN A CA 1
ATOM 2380 C C . GLN A 1 314 ? 10.954 109.506 85.728 1.00 40.63 311 GLN A C 1
ATOM 2381 O O . GLN A 1 314 ? 10.097 109.452 86.614 1.00 39.77 311 GLN A O 1
ATOM 2387 N N . GLY A 1 315 ? 12.255 109.619 85.995 1.00 42.09 312 GLY A N 1
ATOM 2388 C CA . GLY A 1 315 ? 12.745 109.876 87.335 1.00 38.13 312 GLY A CA 1
ATOM 2389 C C . GLY A 1 315 ? 12.662 108.735 88.322 1.00 40.71 312 GLY A C 1
ATOM 2390 O O . GLY A 1 315 ? 12.606 108.989 89.524 1.00 42.69 312 GLY A O 1
ATOM 2391 N N . VAL A 1 316 ? 12.644 107.486 87.860 1.00 41.28 313 VAL A N 1
ATOM 2392 C CA . VAL A 1 316 ? 12.592 106.357 88.784 1.00 36.64 313 VAL A CA 1
ATOM 2393 C C . VAL A 1 316 ? 13.987 106.015 89.290 1.00 43.31 313 VAL A C 1
ATOM 2394 O O . VAL A 1 316 ? 14.181 105.737 90.480 1.00 38.69 313 VAL A O 1
ATOM 2398 N N . LEU A 1 317 ? 14.977 106.051 88.401 1.00 36.37 314 LEU A N 1
ATOM 2399 C CA . LEU A 1 317 ? 16.329 105.621 88.709 1.00 37.75 314 LEU A CA 1
ATOM 2400 C C . LEU A 1 317 ? 17.330 106.618 88.147 1.00 35.35 314 LEU A C 1
ATOM 2401 O O . LEU A 1 317 ? 17.103 107.228 87.097 1.00 41.55 314 LEU A O 1
ATOM 2406 N N . ASP A 1 318 ? 18.472 106.732 88.821 1.00 35.72 315 ASP A N 1
ATOM 2407 C CA . ASP A 1 318 ? 19.617 107.410 88.220 1.00 36.30 315 ASP A CA 1
ATOM 2408 C C . ASP A 1 318 ? 20.519 106.446 87.462 1.00 37.22 315 ASP A C 1
ATOM 2409 O O . ASP A 1 318 ? 21.149 106.834 86.471 1.00 36.84 315 ASP A O 1
ATOM 2414 N N . PHE A 1 319 ? 20.588 105.197 87.901 1.00 36.65 316 PHE A N 1
ATOM 2415 C CA . PHE A 1 319 ? 21.445 104.201 87.282 1.00 35.11 316 PHE A CA 1
ATOM 2416 C C . PHE A 1 319 ? 20.584 103.006 86.909 1.00 36.96 316 PHE A C 1
ATOM 2417 O O . PHE A 1 319 ? 19.736 102.572 87.695 1.00 33.89 316 PHE A O 1
ATOM 2425 N N . ILE A 1 320 ? 20.834 102.452 85.731 1.00 33.25 317 ILE A N 1
ATOM 2426 C CA . ILE A 1 320 ? 20.209 101.205 85.296 1.00 33.90 317 ILE A CA 1
ATOM 2427 C C . ILE A 1 320 ? 21.041 100.042 85.838 1.00 33.06 317 ILE A C 1
ATOM 2428 O O . ILE A 1 320 ? 22.145 99.775 85.360 1.00 33.96 317 ILE A O 1
ATOM 2433 N N . GLY A 1 321 ? 20.526 99.378 86.869 1.00 30.55 318 GLY A N 1
ATOM 2434 C CA . GLY A 1 321 ? 21.213 98.257 87.479 1.00 30.14 318 GLY A CA 1
ATOM 2435 C C . GLY A 1 321 ? 20.895 96.966 86.754 1.00 30.84 318 GLY A C 1
ATOM 2436 O O . GLY A 1 321 ? 19.730 96.661 86.488 1.00 29.62 318 GLY A O 1
ATOM 2437 N N . CYS A 1 322 ? 21.935 96.180 86.485 1.00 33.20 319 CYS A N 1
ATOM 2438 C CA . CYS A 1 322 ? 21.761 94.901 85.809 1.00 29.93 319 CYS A CA 1
ATOM 2439 C C . CYS A 1 322 ? 22.648 93.868 86.470 1.00 29.16 319 CYS A C 1
ATOM 2440 O O . CYS A 1 322 ? 23.815 94.139 86.773 1.00 27.26 319 CYS A O 1
ATOM 2443 N N . ALA A 1 323 ? 22.074 92.704 86.719 1.00 30.04 320 ALA A N 1
ATOM 2444 C CA . ALA A 1 323 ? 22.862 91.522 87.014 1.00 26.94 320 ALA A CA 1
ATOM 2445 C C . ALA A 1 323 ? 22.718 90.562 85.836 1.00 28.09 320 ALA A C 1
ATOM 2446 O O . ALA A 1 323 ? 23.592 90.504 84.966 1.00 28.12 320 ALA A O 1
ATOM 2448 N N . ARG A 1 324 ? 21.598 89.850 85.759 1.00 26.68 321 ARG A N 1
ATOM 2449 C CA . ARG A 1 324 ? 21.455 88.838 84.715 1.00 27.48 321 ARG A CA 1
ATOM 2450 C C . ARG A 1 324 ? 21.553 89.394 83.296 1.00 25.29 321 ARG A C 1
ATOM 2451 O O . ARG A 1 324 ? 22.158 88.719 82.442 1.00 29.33 321 ARG A O 1
ATOM 2459 N N . PRO A 1 325 ? 21.008 90.570 82.968 1.00 28.88 322 PRO A N 1
ATOM 2460 C CA . PRO A 1 325 ? 21.202 91.097 81.598 1.00 26.03 322 PRO A CA 1
ATOM 2461 C C . PRO A 1 325 ? 22.662 91.315 81.230 1.00 27.28 322 PRO A C 1
ATOM 2462 O O . PRO A 1 325 ? 23.007 91.243 80.043 1.00 28.25 322 PRO A O 1
ATOM 2466 N N . SER A 1 326 ? 23.523 91.623 82.206 1.00 29.42 323 SER A N 1
ATOM 2467 C CA . SER A 1 326 ? 24.951 91.793 81.962 1.00 25.37 323 SER A CA 1
ATOM 2468 C C . SER A 1 326 ? 25.683 90.454 81.855 1.00 29.29 323 SER A C 1
ATOM 2469 O O . SER A 1 326 ? 26.768 90.396 81.261 1.00 29.03 323 SER A O 1
ATOM 2472 N N . ILE A 1 327 ? 25.119 89.392 82.436 1.00 29.95 324 ILE A N 1
ATOM 2473 C CA . ILE A 1 327 ? 25.654 88.046 82.244 1.00 28.21 324 ILE A CA 1
ATOM 2474 C C . ILE A 1 327 ? 25.316 87.538 80.844 1.00 28.86 324 ILE A C 1
ATOM 2475 O O . ILE A 1 327 ? 26.183 87.046 80.115 1.00 29.13 324 ILE A O 1
ATOM 2480 N N . ALA A 1 328 ? 24.057 87.670 80.444 1.00 26.47 325 ALA A N 1
ATOM 2481 C CA . ALA A 1 328 ? 23.632 87.261 79.099 1.00 31.56 325 ALA A CA 1
ATOM 2482 C C . ALA A 1 328 ? 24.313 88.086 78.017 1.00 30.54 325 ALA A C 1
ATOM 2483 O O . ALA A 1 328 ? 24.700 87.554 76.971 1.00 27.63 325 ALA A O 1
ATOM 2485 N N . ASP A 1 329 ? 24.464 89.390 78.240 1.00 27.23 326 ASP A N 1
ATOM 2486 C CA . ASP A 1 329 ? 25.141 90.254 77.280 1.00 31.80 326 ASP A CA 1
ATOM 2487 C C . ASP A 1 329 ? 26.027 91.254 77.990 1.00 32.44 326 ASP A C 1
ATOM 2488 O O . ASP A 1 329 ? 25.601 92.381 78.277 1.00 28.66 326 ASP A O 1
ATOM 2493 N N . PRO A 1 330 ? 27.288 90.891 78.256 1.00 31.06 327 PRO A N 1
ATOM 2494 C CA . PRO A 1 330 ? 28.219 91.858 78.872 1.00 27.20 327 PRO A CA 1
ATOM 2495 C C . PRO A 1 330 ? 28.451 93.122 78.046 1.00 30.15 327 PRO A C 1
ATOM 2496 O O . PRO A 1 330 ? 28.874 94.132 78.615 1.00 29.31 327 PRO A O 1
ATOM 2500 N N . PHE A 1 331 ? 28.186 93.097 76.736 1.00 29.41 328 PHE A N 1
ATOM 2501 C CA . PHE A 1 331 ? 28.372 94.234 75.839 1.00 30.47 328 PHE A CA 1
ATOM 2502 C C . PHE A 1 331 ? 27.077 95.010 75.591 1.00 34.44 328 PHE A C 1
ATOM 2503 O O . PHE A 1 331 ? 27.019 95.834 74.679 1.00 30.74 328 PHE A O 1
ATOM 2511 N N . LEU A 1 332 ? 26.052 94.794 76.410 1.00 30.34 329 LEU A N 1
ATOM 2512 C CA . LEU A 1 332 ? 24.809 95.560 76.296 1.00 37.25 329 LEU A CA 1
ATOM 2513 C C . LEU A 1 332 ? 25.026 97.072 76.264 1.00 30.41 329 LEU A C 1
ATOM 2514 O O . LEU A 1 332 ? 24.418 97.738 75.410 1.00 32.20 329 LEU A O 1
ATOM 2519 N N . PRO A 1 333 ? 25.843 97.670 77.137 1.00 35.44 330 PRO A N 1
ATOM 2520 C CA . PRO A 1 333 ? 26.030 99.131 77.070 1.00 33.19 330 PRO A CA 1
ATOM 2521 C C . PRO A 1 333 ? 26.699 99.589 75.792 1.00 37.42 330 PRO A C 1
ATOM 2522 O O . PRO A 1 333 ? 26.307 100.619 75.228 1.00 37.76 330 PRO A O 1
ATOM 2526 N N . LYS A 1 334 ? 27.732 98.875 75.339 1.00 30.80 331 LYS A N 1
ATOM 2527 C CA . LYS A 1 334 ? 28.412 99.263 74.108 1.00 33.26 331 LYS A CA 1
ATOM 2528 C C . LYS A 1 334 ? 27.488 99.140 72.899 1.00 40.46 331 LYS A C 1
ATOM 2529 O O . LYS A 1 334 ? 27.566 99.946 71.963 1.00 35.86 331 LYS A O 1
ATOM 2535 N N . LYS A 1 335 ? 26.615 98.130 72.885 1.00 33.89 332 LYS A N 1
ATOM 2536 C CA . LYS A 1 335 ? 25.729 97.969 71.741 1.00 35.51 332 LYS A CA 1
ATOM 2537 C C . LYS A 1 335 ? 24.698 99.097 71.678 1.00 39.91 332 LYS A C 1
ATOM 2538 O O . LYS A 1 335 ? 24.372 99.590 70.589 1.00 35.70 332 LYS A O 1
ATOM 2544 N N . ILE A 1 336 ? 24.210 99.558 72.834 1.00 35.61 333 ILE A N 1
ATOM 2545 C CA . ILE A 1 336 ? 23.322 100.715 72.841 1.00 37.76 333 ILE A CA 1
ATOM 2546 C C . ILE A 1 336 ? 24.097 101.964 72.448 1.00 37.11 333 ILE A C 1
ATOM 2547 O O . ILE A 1 336 ? 23.585 102.830 71.735 1.00 44.84 333 ILE A O 1
ATOM 2552 N N . GLU A 1 337 ? 25.339 102.080 72.904 1.00 37.96 334 GLU A N 1
ATOM 2553 C CA . GLU A 1 337 ? 26.111 103.275 72.596 1.00 44.57 334 GLU A CA 1
ATOM 2554 C C . GLU A 1 337 ? 26.350 103.390 71.094 1.00 40.74 334 GLU A C 1
ATOM 2555 O O . GLU A 1 337 ? 26.277 104.488 70.532 1.00 41.03 334 GLU A O 1
ATOM 2561 N N . GLU A 1 338 ? 26.581 102.260 70.422 1.00 40.48 335 GLU A N 1
ATOM 2562 C CA . GLU A 1 338 ? 26.874 102.219 68.993 1.00 35.74 335 GLU A CA 1
ATOM 2563 C C . GLU A 1 338 ? 25.649 102.030 68.118 1.00 40.09 335 GLU A C 1
ATOM 2564 O O . GLU A 1 338 ? 25.797 101.834 66.907 1.00 46.20 335 GLU A O 1
ATOM 2570 N N . GLY A 1 339 ? 24.449 102.084 68.684 1.00 39.08 336 GLY A N 1
ATOM 2571 C CA . GLY A 1 339 ? 23.262 101.942 67.872 1.00 40.25 336 GLY A CA 1
ATOM 2572 C C . GLY A 1 339 ? 23.047 100.573 67.273 1.00 47.94 336 GLY A C 1
ATOM 2573 O O . GLY A 1 339 ? 22.430 100.471 66.210 1.00 49.34 336 GLY A O 1
ATOM 2574 N N . ARG A 1 340 ? 23.592 99.527 67.885 1.00 43.11 337 ARG A N 1
ATOM 2575 C CA . ARG A 1 340 ? 23.321 98.148 67.474 1.00 40.54 337 ARG A CA 1
ATOM 2576 C C . ARG A 1 340 ? 22.361 97.464 68.446 1.00 40.29 337 ARG A C 1
ATOM 2577 O O . ARG A 1 340 ? 22.658 96.408 69.005 1.00 36.84 337 ARG A O 1
ATOM 2585 N N . ILE A 1 341 ? 21.194 98.063 68.680 1.00 38.33 338 ILE A N 1
ATOM 2586 C CA . ILE A 1 341 ? 20.223 97.456 69.589 1.00 38.68 338 ILE A CA 1
ATOM 2587 C C . ILE A 1 341 ? 19.816 96.075 69.100 1.00 39.62 338 ILE A C 1
ATOM 2588 O O . ILE A 1 341 ? 19.597 95.161 69.904 1.00 36.88 338 ILE A O 1
ATOM 2593 N N . GLU A 1 342 ? 19.775 95.879 67.783 1.00 39.27 339 GLU A N 1
ATOM 2594 C CA . GLU A 1 342 ? 19.404 94.601 67.202 1.00 38.80 339 GLU A CA 1
ATOM 2595 C C . GLU A 1 342 ? 20.375 93.473 67.535 1.00 35.37 339 GLU A C 1
ATOM 2596 O O . GLU A 1 342 ? 20.043 92.312 67.290 1.00 32.98 339 GLU A O 1
ATOM 2602 N N . ASP A 1 343 ? 21.559 93.772 68.050 1.00 36.67 340 ASP A N 1
ATOM 2603 C CA . ASP A 1 343 ? 22.539 92.747 68.385 1.00 37.14 340 ASP A CA 1
ATOM 2604 C C . ASP A 1 343 ? 22.516 92.349 69.864 1.00 35.87 340 ASP A C 1
ATOM 2605 O O . ASP A 1 343 ? 23.324 91.506 70.279 1.00 31.73 340 ASP A O 1
ATOM 2610 N N . ILE A 1 344 ? 21.630 92.939 70.668 1.00 31.30 341 ILE A N 1
ATOM 2611 C CA . ILE A 1 344 ? 21.581 92.616 72.085 1.00 33.86 341 ILE A CA 1
ATOM 2612 C C . ILE A 1 344 ? 21.162 91.161 72.266 1.00 30.23 341 ILE A C 1
ATOM 2613 O O . ILE A 1 344 ? 20.175 90.702 71.681 1.00 26.48 341 ILE A O 1
ATOM 2618 N N . ARG A 1 345 ? 21.911 90.435 73.093 1.00 28.88 342 ARG A N 1
ATOM 2619 C CA . ARG A 1 345 ? 21.574 89.067 73.496 1.00 30.14 342 ARG A CA 1
ATOM 2620 C C . ARG A 1 345 ? 20.759 89.153 74.786 1.00 30.16 342 ARG A C 1
ATOM 2621 O O . ARG A 1 345 ? 21.311 89.318 75.881 1.00 27.98 342 ARG A O 1
ATOM 2629 N N . GLU A 1 346 ? 19.445 88.981 74.672 1.00 29.48 343 GLU A N 1
ATOM 2630 C CA . GLU A 1 346 ? 18.554 89.280 75.784 1.00 33.00 343 GLU A CA 1
ATOM 2631 C C . GLU A 1 346 ? 18.481 88.116 76.752 1.00 31.87 343 GLU A C 1
ATOM 2632 O O . GLU A 1 346 ? 18.167 86.992 76.351 1.00 28.81 343 GLU A O 1
ATOM 2638 N N . CYS A 1 347 ? 18.638 88.426 78.037 1.00 26.61 344 CYS A N 1
ATOM 2639 C CA . CYS A 1 347 ? 18.393 87.462 79.107 1.00 32.96 344 CYS A CA 1
ATOM 2640 C C . CYS A 1 347 ? 16.977 86.882 79.027 1.00 36.24 344 CYS A C 1
ATOM 2641 O O . CYS A 1 347 ? 16.003 87.602 78.814 1.00 33.47 344 CYS A O 1
ATOM 2644 N N . ILE A 1 348 ? 16.865 85.567 79.223 1.00 28.69 345 ILE A N 1
ATOM 2645 C CA . ILE A 1 348 ? 15.584 84.887 79.148 1.00 27.80 345 ILE A CA 1
ATOM 2646 C C . ILE A 1 348 ? 14.977 84.634 80.512 1.00 31.29 345 ILE A C 1
ATOM 2647 O O . ILE A 1 348 ? 13.857 84.100 80.582 1.00 26.55 345 ILE A O 1
ATOM 2652 N N . GLY A 1 349 ? 15.679 84.979 81.595 1.00 22.19 346 GLY A N 1
ATOM 2653 C CA . GLY A 1 349 ? 15.112 84.830 82.925 1.00 28.61 346 GLY A CA 1
ATOM 2654 C C . GLY A 1 349 ? 14.883 83.399 83.349 1.00 26.94 346 GLY A C 1
ATOM 2655 O O . GLY A 1 349 ? 13.893 83.122 84.020 1.00 26.24 346 GLY A O 1
ATOM 2656 N N . CYS A 1 350 ? 15.739 82.475 82.903 1.00 26.55 347 CYS A N 1
ATOM 2657 C CA . CYS A 1 350 ? 15.697 81.061 83.283 1.00 26.73 347 CYS A CA 1
ATOM 2658 C C . CYS A 1 350 ? 16.355 80.781 84.628 1.00 26.12 347 CYS A C 1
ATOM 2659 O O . CYS A 1 350 ? 16.136 79.703 85.197 1.00 26.94 347 CYS A O 1
ATOM 2662 N N . ASN A 1 351 ? 17.195 81.701 85.100 1.00 28.87 348 ASN A N 1
ATOM 2663 C CA . ASN A 1 351 ? 17.926 81.601 86.362 1.00 26.64 348 ASN A CA 1
ATOM 2664 C C . ASN A 1 351 ? 18.880 80.406 86.401 1.00 27.75 348 ASN A C 1
ATOM 2665 O O . ASN A 1 351 ? 19.249 79.935 87.481 1.00 23.77 348 ASN A O 1
ATOM 2670 N N . ILE A 1 352 ? 19.341 79.925 85.235 1.00 27.71 349 ILE A N 1
ATOM 2671 C CA . ILE A 1 352 ? 20.350 78.863 85.240 1.00 28.06 349 ILE A CA 1
ATOM 2672 C C . ILE A 1 352 ? 21.632 79.353 85.903 1.00 27.78 349 ILE A C 1
ATOM 2673 O O . ILE A 1 352 ? 22.320 78.577 86.573 1.00 22.76 349 ILE A O 1
ATOM 2678 N N . CYS A 1 353 ? 21.938 80.653 85.763 1.00 26.40 350 CYS A N 1
ATOM 2679 C CA . CYS A 1 353 ? 23.115 81.261 86.386 1.00 28.59 350 CYS A CA 1
ATOM 2680 C C . CYS A 1 353 ? 23.125 81.091 87.905 1.00 29.41 350 CYS A C 1
ATOM 2681 O O . CYS A 1 353 ? 24.191 80.884 88.516 1.00 27.22 350 CYS A O 1
ATOM 2684 N N . ILE A 1 354 ? 21.951 81.193 88.531 1.00 26.06 351 ILE A N 1
ATOM 2685 C CA . ILE A 1 354 ? 21.829 81.028 89.977 1.00 29.56 351 ILE A CA 1
ATOM 2686 C C . ILE A 1 354 ? 22.118 79.595 90.384 1.00 26.61 351 ILE A C 1
ATOM 2687 O O . ILE A 1 354 ? 22.620 79.347 91.486 1.00 26.93 351 ILE A O 1
ATOM 2692 N N . THR A 1 355 ? 21.813 78.627 89.522 1.00 22.49 352 THR A N 1
ATOM 2693 C CA . THR A 1 355 ? 22.055 77.246 89.916 1.00 24.80 352 THR A CA 1
ATOM 2694 C C . THR A 1 355 ? 23.541 76.996 90.152 1.00 24.40 352 THR A C 1
ATOM 2695 O O . THR A 1 355 ? 23.901 76.105 90.929 1.00 28.75 352 THR A O 1
ATOM 2699 N N . GLY A 1 356 ? 24.417 77.751 89.468 1.00 27.09 353 GLY A N 1
ATOM 2700 C CA . GLY A 1 356 ? 25.849 77.623 89.685 1.00 26.71 353 GLY A CA 1
ATOM 2701 C C . GLY A 1 356 ? 26.290 78.101 91.063 1.00 29.77 353 GLY A C 1
ATOM 2702 O O . GLY A 1 356 ? 27.225 77.547 91.641 1.00 34.24 353 GLY A O 1
ATOM 2703 N N . ASP A 1 357 ? 25.617 79.116 91.610 1.00 25.77 354 ASP A N 1
ATOM 2704 C CA . ASP A 1 357 ? 25.838 79.530 92.998 1.00 27.60 354 ASP A CA 1
ATOM 2705 C C . ASP A 1 357 ? 25.257 78.513 93.967 1.00 31.14 354 ASP A C 1
ATOM 2706 O O . ASP A 1 357 ? 25.901 78.152 94.957 1.00 26.76 354 ASP A O 1
ATOM 2711 N N . MET A 1 358 ? 24.083 77.964 93.644 1.00 27.83 355 MET A N 1
ATOM 2712 C CA . MET A 1 358 ? 23.430 77.026 94.539 1.00 29.76 355 MET A CA 1
ATOM 2713 C C . MET A 1 358 ? 24.099 75.661 94.544 1.00 31.00 355 MET A C 1
ATOM 2714 O O . MET A 1 358 ? 23.904 74.916 95.504 1.00 30.14 355 MET A O 1
ATOM 2719 N N . THR A 1 359 ? 24.879 75.328 93.506 1.00 31.74 356 THR A N 1
ATOM 2720 C CA . THR A 1 359 ? 25.644 74.084 93.448 1.00 28.61 356 THR A CA 1
ATOM 2721 C C . THR A 1 359 ? 27.151 74.314 93.493 1.00 26.73 356 THR A C 1
ATOM 2722 O O . THR A 1 359 ? 27.915 73.378 93.246 1.00 30.86 356 THR A O 1
ATOM 2726 N N . MET A 1 360 ? 27.587 75.537 93.789 1.00 29.23 357 MET A N 1
ATOM 2727 C CA . MET A 1 360 ? 28.993 75.877 94.048 1.00 32.25 357 MET A CA 1
ATOM 2728 C C . MET A 1 360 ? 29.917 75.400 92.927 1.00 33.88 357 MET A C 1
ATOM 2729 O O . MET A 1 360 ? 30.974 74.803 93.180 1.00 27.10 357 MET A O 1
ATOM 2734 N N . SER A 1 361 ? 29.553 75.730 91.666 1.00 29.09 358 SER A N 1
ATOM 2735 C CA . SER A 1 361 ? 30.124 75.010 90.531 1.00 26.42 358 SER A CA 1
ATOM 2736 C C . SER A 1 361 ? 30.491 75.876 89.313 1.00 33.47 358 SER A C 1
ATOM 2737 O O . SER A 1 361 ? 30.670 75.338 88.214 1.00 38.82 358 SER A O 1
ATOM 2740 N N . ILE A 1 362 ? 30.630 77.184 89.475 1.00 34.81 359 ILE A N 1
ATOM 2741 C CA . ILE A 1 362 ? 30.910 78.131 88.391 1.00 29.71 359 ILE A CA 1
ATOM 2742 C C . ILE A 1 362 ? 29.708 78.218 87.459 1.00 30.11 359 ILE A C 1
ATOM 2743 O O . ILE A 1 362 ? 29.369 77.268 86.743 1.00 27.58 359 ILE A O 1
ATOM 2748 N N . SER A 1 363 ? 29.115 79.400 87.417 1.00 29.74 360 SER A N 1
ATOM 2749 C CA . SER A 1 363 ? 27.824 79.599 86.786 1.00 31.40 360 SER A CA 1
ATOM 2750 C C . SER A 1 363 ? 27.941 79.517 85.275 1.00 27.02 360 SER A C 1
ATOM 2751 O O . SER A 1 363 ? 28.948 79.912 84.682 1.00 28.01 360 SER A O 1
ATOM 2754 N N . ARG A 1 364 ? 26.883 78.996 84.673 1.00 30.21 361 ARG A N 1
ATOM 2755 C CA . ARG A 1 364 ? 26.606 79.016 83.251 1.00 25.95 361 ARG A CA 1
ATOM 2756 C C . ARG A 1 364 ? 25.600 80.119 82.967 1.00 27.41 361 ARG A C 1
ATOM 2757 O O . ARG A 1 364 ? 24.898 80.604 83.869 1.00 24.60 361 ARG A O 1
ATOM 2765 N N . CYS A 1 365 ? 25.495 80.470 81.690 1.00 30.15 362 CYS A N 1
ATOM 2766 C CA . CYS A 1 365 ? 24.413 81.292 81.180 1.00 24.04 362 CYS A CA 1
ATOM 2767 C C . CYS A 1 365 ? 23.856 80.631 79.931 1.00 26.91 362 CYS A C 1
ATOM 2768 O O . CYS A 1 365 ? 24.610 80.329 79.005 1.00 26.79 362 CYS A O 1
ATOM 2771 N N . THR A 1 366 ? 22.536 80.440 79.900 1.00 29.14 363 THR A N 1
ATOM 2772 C CA . THR A 1 366 ? 21.892 79.801 78.754 1.00 36.50 363 THR A CA 1
ATOM 2773 C C . THR A 1 366 ? 22.153 80.565 77.464 1.00 24.19 363 THR A C 1
ATOM 2774 O O . THR A 1 366 ? 22.467 79.964 76.428 1.00 27.77 363 THR A O 1
ATOM 2778 N N . GLN A 1 367 ? 22.034 81.896 77.514 1.00 26.98 364 GLN A N 1
ATOM 2779 C CA . GLN A 1 367 ? 22.256 82.749 76.350 1.00 30.04 364 GLN A CA 1
ATOM 2780 C C . GLN A 1 367 ? 23.737 82.922 76.025 1.00 29.82 364 GLN A C 1
ATOM 2781 O O . GLN A 1 367 ? 24.118 82.940 74.850 1.00 29.26 364 GLN A O 1
ATOM 2787 N N . ASN A 1 368 ? 24.588 83.054 77.044 1.00 28.33 365 ASN A N 1
ATOM 2788 C CA . ASN A 1 368 ? 25.990 83.415 76.854 1.00 28.76 365 ASN A CA 1
ATOM 2789 C C . ASN A 1 368 ? 26.885 82.296 77.358 1.00 27.05 365 ASN A C 1
ATOM 2790 O O . ASN A 1 368 ? 27.360 82.333 78.504 1.00 26.50 365 ASN A O 1
ATOM 2795 N N . PRO A 1 369 ? 27.163 81.289 76.531 1.00 31.34 366 PRO A N 1
ATOM 2796 C CA . PRO A 1 369 ? 28.029 80.185 76.985 1.00 28.37 366 PRO A CA 1
ATOM 2797 C C . PRO A 1 369 ? 29.448 80.610 77.327 1.00 31.72 366 PRO A C 1
ATOM 2798 O O . PRO A 1 369 ? 30.156 79.824 77.971 1.00 34.58 366 PRO A O 1
ATOM 2802 N N . THR A 1 370 ? 29.898 81.810 76.937 1.00 28.84 367 THR A N 1
ATOM 2803 C CA . THR A 1 370 ? 31.247 82.228 77.301 1.00 25.69 367 THR A CA 1
ATOM 2804 C C . THR A 1 370 ? 31.336 82.760 78.718 1.00 25.71 367 THR A C 1
ATOM 2805 O O . THR A 1 370 ? 32.452 82.925 79.233 1.00 27.01 367 THR A O 1
ATOM 2809 N N . PHE A 1 371 ? 30.202 83.015 79.356 1.00 31.23 368 PHE A N 1
ATOM 2810 C CA . PHE A 1 371 ? 30.211 83.509 80.723 1.00 24.04 368 PHE A CA 1
ATOM 2811 C C . PHE A 1 371 ? 31.007 82.577 81.623 1.00 26.11 368 PHE A C 1
ATOM 2812 O O . PHE A 1 371 ? 30.769 81.369 81.662 1.00 25.21 368 PHE A O 1
ATOM 2820 N N . MET A 1 372 ? 31.965 83.157 82.341 1.00 25.47 369 MET A N 1
ATOM 2821 C CA . MET A 1 372 ? 32.846 82.450 83.259 1.00 29.36 369 MET A CA 1
ATOM 2822 C C . MET A 1 372 ? 33.690 81.390 82.566 1.00 26.27 369 MET A C 1
ATOM 2823 O O . MET A 1 372 ? 34.255 80.521 83.241 1.00 28.42 369 MET A O 1
ATOM 2828 N N . GLU A 1 373 ? 33.803 81.451 81.235 1.00 31.38 370 GLU A N 1
ATOM 2829 C CA . GLU A 1 373 ? 34.773 80.663 80.483 1.00 26.04 370 GLU A CA 1
ATOM 2830 C C . GLU A 1 373 ? 35.840 81.551 79.844 1.00 29.42 370 GLU A C 1
ATOM 2831 O O . GLU A 1 373 ? 36.664 81.060 79.067 1.00 26.82 370 GLU A O 1
ATOM 2837 N N . GLU A 1 374 ? 35.877 82.838 80.201 1.00 29.23 371 GLU A N 1
ATOM 2838 C CA . GLU A 1 374 ? 36.820 83.767 79.581 1.00 28.26 371 GLU A CA 1
ATOM 2839 C C . GLU A 1 374 ? 38.261 83.443 79.988 1.00 32.36 371 GLU A C 1
ATOM 2840 O O . GLU A 1 374 ? 39.150 83.302 79.134 1.00 31.04 371 GLU A O 1
ATOM 2846 N N . TRP A 1 375 ? 38.513 83.322 81.287 1.00 30.92 372 TRP A N 1
ATOM 2847 C CA . TRP A 1 375 ? 39.827 82.888 81.758 1.00 27.25 372 TRP A CA 1
ATOM 2848 C C . TRP A 1 375 ? 40.046 81.391 81.526 1.00 32.78 372 TRP A C 1
ATOM 2849 O O . TRP A 1 375 ? 41.115 80.975 81.068 1.00 29.01 372 TRP A O 1
ATOM 2860 N N . ARG A 1 376 ? 39.047 80.560 81.850 1.00 28.37 373 ARG A N 1
ATOM 2861 C CA . ARG A 1 376 ? 39.228 79.110 81.790 1.00 28.45 373 ARG A CA 1
ATOM 2862 C C . ARG A 1 376 ? 39.637 78.652 80.398 1.00 29.25 373 ARG A C 1
ATOM 2863 O O . ARG A 1 376 ? 40.546 77.829 80.250 1.00 28.45 373 ARG A O 1
ATOM 2871 N N . LYS A 1 377 ? 38.957 79.152 79.364 1.00 29.80 374 LYS A N 1
ATOM 2872 C CA . LYS A 1 377 ? 39.132 78.626 78.020 1.00 28.79 374 LYS A CA 1
ATOM 2873 C C . LYS A 1 377 ? 39.446 79.696 76.988 1.00 31.07 374 LYS A C 1
ATOM 2874 O O . LYS A 1 377 ? 39.490 79.387 75.787 1.00 28.81 374 LYS A O 1
ATOM 2880 N N . GLY A 1 378 ? 39.631 80.940 77.403 1.00 25.90 375 GLY A N 1
ATOM 2881 C CA . GLY A 1 378 ? 39.907 82.010 76.448 1.00 28.99 375 GLY A CA 1
ATOM 2882 C C . GLY A 1 378 ? 38.708 82.484 75.661 1.00 31.41 375 GLY A C 1
ATOM 2883 O O . GLY A 1 378 ? 38.877 83.190 74.663 1.00 30.26 375 GLY A O 1
ATOM 2884 N N . TRP A 1 379 ? 37.496 82.157 76.093 1.00 28.83 376 TRP A N 1
ATOM 2885 C CA . TRP A 1 379 ? 36.320 82.508 75.310 1.00 30.63 376 TRP A CA 1
ATOM 2886 C C . TRP A 1 379 ? 35.906 83.956 75.559 1.00 31.79 376 TRP A C 1
ATOM 2887 O O . TRP A 1 379 ? 36.277 84.584 76.553 1.00 33.14 376 TRP A O 1
ATOM 2898 N N . HIS A 1 380 ? 35.108 84.486 74.638 1.00 33.27 377 HIS A N 1
ATOM 2899 C CA . HIS A 1 380 ? 34.793 85.900 74.681 1.00 27.63 377 HIS A CA 1
ATOM 2900 C C . HIS A 1 380 ? 33.419 86.058 74.053 1.00 33.48 377 HIS A C 1
ATOM 2901 O O . HIS A 1 380 ? 33.143 85.420 73.032 1.00 27.88 377 HIS A O 1
ATOM 2908 N N . PRO A 1 381 ? 32.532 86.878 74.629 1.00 26.67 378 PRO A N 1
ATOM 2909 C CA . PRO A 1 381 ? 31.161 86.945 74.104 1.00 26.95 378 PRO A CA 1
ATOM 2910 C C . PRO A 1 381 ? 31.026 87.641 72.752 1.00 28.99 378 PRO A C 1
ATOM 2911 O O . PRO A 1 381 ? 29.957 87.531 72.141 1.00 27.67 378 PRO A O 1
ATOM 2915 N N . GLU A 1 382 ? 32.047 88.349 72.264 1.00 27.09 379 GLU A N 1
ATOM 2916 C CA . GLU A 1 382 ? 31.925 89.109 71.020 1.00 33.10 379 GLU A CA 1
ATOM 2917 C C . GLU A 1 382 ? 33.104 88.893 70.077 1.00 34.88 379 GLU A C 1
ATOM 2918 O O . GLU A 1 382 ? 33.286 89.683 69.152 1.00 40.80 379 GLU A O 1
ATOM 2924 N N . ARG A 1 383 ? 33.945 87.899 70.330 1.00 31.73 380 ARG A N 1
ATOM 2925 C CA . ARG A 1 383 ? 35.083 87.594 69.476 1.00 31.97 380 ARG A CA 1
ATOM 2926 C C . ARG A 1 383 ? 35.208 86.086 69.404 1.00 32.74 380 ARG A C 1
ATOM 2927 O O . ARG A 1 383 ? 35.174 85.415 70.442 1.00 32.37 380 ARG A O 1
ATOM 2935 N N . MET A 1 384 ? 35.399 85.561 68.208 1.00 32.36 381 MET A N 1
ATOM 2936 C CA . MET A 1 384 ? 35.742 84.163 68.033 1.00 33.20 381 MET A CA 1
ATOM 2937 C C . MET A 1 384 ? 37.219 84.062 67.672 1.00 33.53 381 MET A C 1
ATOM 2938 O O . MET A 1 384 ? 37.820 85.018 67.180 1.00 32.06 381 MET A O 1
ATOM 2943 N N . ASN A 1 385 ? 37.807 82.896 67.935 1.00 35.14 382 ASN A N 1
ATOM 2944 C CA . ASN A 1 385 ? 39.156 82.619 67.456 1.00 35.18 382 ASN A CA 1
ATOM 2945 C C . ASN A 1 385 ? 39.145 82.487 65.930 1.00 32.93 382 ASN A C 1
ATOM 2946 O O . ASN A 1 385 ? 38.164 82.057 65.323 1.00 31.35 382 ASN A O 1
ATOM 2951 N N . ALA A 1 386 ? 40.265 82.836 65.312 1.00 33.43 383 ALA A N 1
ATOM 2952 C CA . ALA A 1 386 ? 40.337 82.822 63.859 1.00 39.19 383 ALA A CA 1
ATOM 2953 C C . ALA A 1 386 ? 40.163 81.408 63.309 1.00 32.05 383 ALA A C 1
ATOM 2954 O O . ALA A 1 386 ? 40.648 80.433 63.884 1.00 31.46 383 ALA A O 1
ATOM 2956 N N . LYS A 1 387 ? 39.476 81.309 62.172 1.00 33.98 384 LYS A N 1
ATOM 2957 C CA . LYS A 1 387 ? 39.376 80.054 61.443 1.00 33.19 384 LYS A CA 1
ATOM 2958 C C . LYS A 1 387 ? 40.734 79.380 61.360 1.00 41.39 384 LYS A C 1
ATOM 2959 O O . LYS A 1 387 ? 41.760 80.043 61.186 1.00 37.64 384 LYS A O 1
ATOM 2965 N N . GLY A 1 388 ? 40.727 78.052 61.474 1.00 36.24 385 GLY A N 1
ATOM 2966 C CA . GLY A 1 388 ? 41.908 77.245 61.255 1.00 38.04 385 GLY A CA 1
ATOM 2967 C C . GLY A 1 388 ? 42.045 76.889 59.781 1.00 38.88 385 GLY A C 1
ATOM 2968 O O . GLY A 1 388 ? 41.501 77.560 58.902 1.00 36.24 385 GLY A O 1
ATOM 2969 N N . ASP A 1 389 ? 42.738 75.779 59.513 1.00 42.87 386 ASP A N 1
ATOM 2970 C CA . ASP A 1 389 ? 43.080 75.429 58.134 1.00 43.72 386 ASP A CA 1
ATOM 2971 C C . ASP A 1 389 ? 41.919 74.831 57.343 1.00 46.45 386 ASP A C 1
ATOM 2972 O O . ASP A 1 389 ? 41.956 74.886 56.113 1.00 44.46 386 ASP A O 1
ATOM 2977 N N . SER A 1 390 ? 40.914 74.233 57.992 1.00 40.66 387 SER A N 1
ATOM 2978 C CA . SER A 1 390 ? 39.786 73.661 57.254 1.00 38.56 387 SER A CA 1
ATOM 2979 C C . SER A 1 390 ? 38.870 74.775 56.723 1.00 33.68 387 SER A C 1
ATOM 2980 O O . SER A 1 390 ? 38.976 75.929 57.118 1.00 37.03 387 SER A O 1
ATOM 2983 N N . ASN A 1 391 ? 37.920 74.413 55.857 1.00 39.39 388 ASN A N 1
ATOM 2984 C CA . ASN A 1 391 ? 37.059 75.427 55.248 1.00 42.97 388 ASN A CA 1
ATOM 2985 C C . ASN A 1 391 ? 35.564 75.165 55.360 1.00 40.54 388 ASN A C 1
ATOM 2986 O O . ASN A 1 391 ? 34.794 76.118 55.475 1.00 44.75 388 ASN A O 1
ATOM 2991 N N . THR A 1 392 ? 35.117 73.913 55.311 1.00 40.53 389 THR A N 1
ATOM 2992 C CA . THR A 1 392 ? 33.690 73.636 55.258 1.00 40.14 389 THR A CA 1
ATOM 2993 C C . THR A 1 392 ? 33.248 72.785 56.446 1.00 42.11 389 THR A C 1
ATOM 2994 O O . THR A 1 392 ? 33.946 71.842 56.846 1.00 33.79 389 THR A O 1
ATOM 2998 N N . VAL A 1 393 ? 32.074 73.128 56.988 1.00 33.04 390 VAL A N 1
ATOM 2999 C CA . VAL A 1 393 ? 31.472 72.433 58.113 1.00 30.79 390 VAL A CA 1
ATOM 3000 C C . VAL A 1 393 ? 30.000 72.203 57.801 1.00 34.02 390 VAL A C 1
ATOM 3001 O O . VAL A 1 393 ? 29.304 73.105 57.322 1.00 33.55 390 VAL A O 1
ATOM 3005 N N . LEU A 1 394 ? 29.532 70.997 58.059 1.00 32.17 391 LEU A N 1
ATOM 3006 C CA . LEU A 1 394 ? 28.118 70.689 58.038 1.00 30.67 391 LEU A CA 1
ATOM 3007 C C . LEU A 1 394 ? 27.616 70.566 59.475 1.00 34.88 391 LEU A C 1
ATOM 3008 O O . LEU A 1 394 ? 28.188 69.817 60.278 1.00 29.43 391 LEU A O 1
ATOM 3013 N N . VAL A 1 395 ? 26.570 71.322 59.798 1.00 31.44 392 VAL A N 1
ATOM 3014 C CA . VAL A 1 395 ? 25.887 71.245 61.086 1.00 28.21 392 VAL A CA 1
ATOM 3015 C C . VAL A 1 395 ? 24.512 70.644 60.834 1.00 31.56 392 VAL A C 1
ATOM 3016 O O . VAL A 1 395 ? 23.703 71.196 60.068 1.00 28.20 392 VAL A O 1
ATOM 3020 N N . VAL A 1 396 ? 24.247 69.507 61.460 1.00 26.41 393 VAL A N 1
ATOM 3021 C CA . VAL A 1 396 ? 22.998 68.787 61.248 1.00 26.51 393 VAL A CA 1
ATOM 3022 C C . VAL A 1 396 ? 22.117 68.972 62.476 1.00 32.64 393 VAL A C 1
ATOM 3023 O O . VAL A 1 396 ? 22.396 68.419 63.549 1.00 29.96 393 VAL A O 1
ATOM 3027 N N . GLY A 1 397 ? 21.026 69.720 62.293 1.00 27.50 394 GLY A N 1
ATOM 3028 C CA . GLY A 1 397 ? 20.072 70.020 63.327 1.00 27.82 394 GLY A CA 1
ATOM 3029 C C . GLY A 1 397 ? 20.176 71.464 63.748 1.00 30.37 394 GLY A C 1
ATOM 3030 O O . GLY A 1 397 ? 21.274 71.940 64.057 1.00 28.08 394 GLY A O 1
ATOM 3031 N N . ALA A 1 398 ? 19.051 72.175 63.758 1.00 28.86 395 ALA A N 1
ATOM 3032 C CA . ALA A 1 398 ? 19.012 73.592 64.116 1.00 33.74 395 ALA A CA 1
ATOM 3033 C C . ALA A 1 398 ? 18.284 73.812 65.441 1.00 32.34 395 ALA A C 1
ATOM 3034 O O . ALA A 1 398 ? 17.426 74.692 65.564 1.00 30.05 395 ALA A O 1
ATOM 3036 N N . GLY A 1 399 ? 18.586 72.980 66.435 1.00 31.47 396 GLY A N 1
ATOM 3037 C CA . GLY A 1 399 ? 18.223 73.275 67.796 1.00 30.11 396 GLY A CA 1
ATOM 3038 C C . GLY A 1 399 ? 19.202 74.272 68.372 1.00 32.30 396 GLY A C 1
ATOM 3039 O O . GLY A 1 399 ? 20.078 74.806 67.672 1.00 31.46 396 GLY A O 1
ATOM 3040 N N . PRO A 1 400 ? 19.072 74.550 69.671 1.00 30.86 397 PRO A N 1
ATOM 3041 C CA . PRO A 1 400 ? 20.032 75.459 70.316 1.00 26.85 397 PRO A CA 1
ATOM 3042 C C . PRO A 1 400 ? 21.477 75.032 70.089 1.00 23.12 397 PRO A C 1
ATOM 3043 O O . PRO A 1 400 ? 22.344 75.887 69.879 1.00 25.37 397 PRO A O 1
ATOM 3047 N N . ALA A 1 401 ? 21.762 73.728 70.077 1.00 27.21 398 ALA A N 1
ATOM 3048 C CA . ALA A 1 401 ? 23.139 73.285 69.864 1.00 28.63 398 ALA A CA 1
ATOM 3049 C C . ALA A 1 401 ? 23.610 73.599 68.448 1.00 28.09 398 ALA A C 1
ATOM 3050 O O . ALA A 1 401 ? 24.654 74.230 68.252 1.00 30.37 398 ALA A O 1
ATOM 3052 N N . GLY A 1 402 ? 22.860 73.151 67.446 1.00 29.51 399 GLY A N 1
ATOM 3053 C CA . GLY A 1 402 ? 23.269 73.398 66.072 1.00 28.44 399 GLY A CA 1
ATOM 3054 C C . GLY A 1 402 ? 23.308 74.873 65.724 1.00 31.24 399 GLY A C 1
ATOM 3055 O O . GLY A 1 402 ? 24.218 75.329 65.023 1.00 31.25 399 GLY A O 1
ATOM 3056 N N . LEU A 1 403 ? 22.330 75.644 66.227 1.00 31.01 400 LEU A N 1
ATOM 3057 C CA . LEU A 1 403 ? 22.299 77.073 65.951 1.00 27.72 400 LEU A CA 1
ATOM 3058 C C . LEU A 1 403 ? 23.507 77.774 66.532 1.00 31.81 400 LEU A C 1
ATOM 3059 O O . LEU A 1 403 ? 24.088 78.645 65.881 1.00 28.57 400 LEU A O 1
ATOM 3064 N N . GLU A 1 404 ? 23.893 77.434 67.767 1.00 30.87 401 GLU A N 1
ATOM 3065 C CA . GLU A 1 404 ? 25.050 78.105 68.351 1.00 27.65 401 GLU A CA 1
ATOM 3066 C C . GLU A 1 404 ? 26.336 77.681 67.652 1.00 31.32 401 GLU A C 1
ATOM 3067 O O . GLU A 1 404 ? 27.227 78.506 67.427 1.00 30.44 401 GLU A O 1
ATOM 3073 N N . ALA A 1 405 ? 26.462 76.401 67.301 1.00 23.52 402 ALA A N 1
ATOM 3074 C CA . ALA A 1 405 ? 27.608 75.992 66.503 1.00 31.68 402 ALA A CA 1
ATOM 3075 C C . ALA A 1 405 ? 27.648 76.780 65.193 1.00 30.35 402 ALA A C 1
ATOM 3076 O O . ALA A 1 405 ? 28.671 77.370 64.844 1.00 31.59 402 ALA A O 1
ATOM 3078 N N . THR A 1 406 ? 26.518 76.856 64.486 1.00 36.23 403 THR A N 1
ATOM 3079 C CA . THR A 1 406 ? 26.505 77.586 63.219 1.00 33.56 403 THR A CA 1
ATOM 3080 C C . THR A 1 406 ? 26.928 79.038 63.420 1.00 31.16 403 THR A C 1
ATOM 3081 O O . THR A 1 406 ? 27.878 79.508 62.782 1.00 29.78 403 THR A O 1
ATOM 3085 N N . ARG A 1 407 ? 26.276 79.748 64.347 1.00 26.36 404 ARG A N 1
ATOM 3086 C CA . ARG A 1 407 ? 26.592 81.156 64.566 1.00 27.89 404 ARG A CA 1
ATOM 3087 C C . ARG A 1 407 ? 28.074 81.356 64.853 1.00 34.01 404 ARG A C 1
ATOM 3088 O O . ARG A 1 407 ? 28.732 82.217 64.254 1.00 30.73 404 ARG A O 1
ATOM 3096 N N . ALA A 1 408 ? 28.618 80.563 65.773 1.00 30.24 405 ALA A N 1
ATOM 3097 C CA . ALA A 1 408 ? 29.975 80.796 66.226 1.00 28.97 405 ALA A CA 1
ATOM 3098 C C . ALA A 1 408 ? 30.981 80.407 65.148 1.00 37.68 405 ALA A C 1
ATOM 3099 O O . ALA A 1 408 ? 32.033 81.042 65.017 1.00 28.97 405 ALA A O 1
ATOM 3101 N N . LEU A 1 409 ? 30.685 79.344 64.393 1.00 33.65 406 LEU A N 1
ATOM 3102 C CA . LEU A 1 409 ? 31.573 78.914 63.319 1.00 31.93 406 LEU A CA 1
ATOM 3103 C C . LEU A 1 409 ? 31.627 79.951 62.205 1.00 29.58 406 LEU A C 1
ATOM 3104 O O . LEU A 1 409 ? 32.704 80.223 61.661 1.00 29.66 406 LEU A O 1
ATOM 3109 N N . SER A 1 410 ? 30.473 80.502 61.819 1.00 32.26 407 SER A N 1
ATOM 3110 C CA . SER A 1 410 ? 30.459 81.532 60.776 1.00 37.10 407 SER A CA 1
ATOM 3111 C C . SER A 1 410 ? 31.300 82.728 61.192 1.00 38.16 407 SER A C 1
ATOM 3112 O O . SER A 1 410 ? 32.020 83.296 60.370 1.00 38.68 407 SER A O 1
ATOM 3115 N N . LEU A 1 411 ? 31.253 83.101 62.476 1.00 38.29 408 LEU A N 1
ATOM 3116 C CA . LEU A 1 411 ? 32.074 84.208 62.953 1.00 36.65 408 LEU A CA 1
ATOM 3117 C C . LEU A 1 411 ? 33.566 83.878 62.943 1.00 39.24 408 LEU A C 1
ATOM 3118 O O . LEU A 1 411 ? 34.390 84.800 62.907 1.00 40.65 408 LEU A O 1
ATOM 3123 N N . ARG A 1 412 ? 33.954 82.599 62.994 1.00 34.29 409 ARG A N 1
ATOM 3124 C CA . ARG A 1 412 ? 35.369 82.305 62.827 1.00 34.13 409 ARG A CA 1
ATOM 3125 C C . ARG A 1 412 ? 35.788 82.434 61.371 1.00 33.93 409 ARG A C 1
ATOM 3126 O O . ARG A 1 412 ? 36.966 82.659 61.107 1.00 40.13 409 ARG A O 1
ATOM 3134 N N . GLY A 1 413 ? 34.847 82.310 60.437 1.00 32.28 410 GLY A N 1
ATOM 3135 C CA . GLY A 1 413 ? 35.137 82.370 59.016 1.00 38.18 410 GLY A CA 1
ATOM 3136 C C . GLY A 1 413 ? 34.841 81.089 58.243 1.00 42.26 410 GLY A C 1
ATOM 3137 O O . GLY A 1 413 ? 34.998 81.085 57.012 1.00 40.31 410 GLY A O 1
ATOM 3138 N N . TYR A 1 414 ? 34.409 79.997 58.879 1.00 34.92 411 TYR A N 1
ATOM 3139 C CA . TYR A 1 414 ? 34.113 78.785 58.129 1.00 34.24 411 TYR A CA 1
ATOM 3140 C C . TYR A 1 414 ? 32.937 79.006 57.184 1.00 37.18 411 TYR A C 1
ATOM 3141 O O . TYR A 1 414 ? 32.047 79.825 57.432 1.00 38.27 411 TYR A O 1
ATOM 3150 N N . ASP A 1 415 ? 32.949 78.280 56.071 1.00 34.43 412 ASP A N 1
ATOM 3151 C CA . ASP A 1 415 ? 31.750 78.140 55.257 1.00 37.98 412 ASP A CA 1
ATOM 3152 C C . ASP A 1 415 ? 30.873 77.073 55.901 1.00 37.74 412 ASP A C 1
ATOM 3153 O O . ASP A 1 415 ? 31.285 75.914 56.020 1.00 38.28 412 ASP A O 1
ATOM 3158 N N . VAL A 1 416 ? 29.663 77.442 56.296 1.00 37.20 413 VAL A N 1
ATOM 3159 C CA . VAL A 1 416 ? 28.831 76.570 57.110 1.00 34.41 413 VAL A CA 1
ATOM 3160 C C . VAL A 1 416 ? 27.535 76.304 56.369 1.00 33.77 413 VAL A C 1
ATOM 3161 O O . VAL A 1 416 ? 26.898 77.222 55.848 1.00 34.58 413 VAL A O 1
ATOM 3165 N N . THR A 1 417 ? 27.170 75.040 56.304 1.00 29.85 414 THR A N 1
ATOM 3166 C CA . THR A 1 417 ? 25.877 74.600 55.833 1.00 34.10 414 THR A CA 1
ATOM 3167 C C . THR A 1 417 ? 25.140 74.014 57.024 1.00 32.46 414 THR A C 1
ATOM 3168 O O . THR A 1 417 ? 25.668 73.126 57.704 1.00 36.96 414 THR A O 1
ATOM 3172 N N . LEU A 1 418 ? 23.948 74.542 57.292 1.00 35.99 415 LEU A N 1
ATOM 3173 C CA . LEU A 1 418 ? 23.079 74.100 58.373 1.00 31.81 415 LEU A CA 1
ATOM 3174 C C . LEU A 1 418 ? 21.881 73.396 57.761 1.00 34.91 415 LEU A C 1
ATOM 3175 O O . LEU A 1 418 ? 21.131 73.998 56.987 1.00 30.52 415 LEU A O 1
ATOM 3180 N N . ALA A 1 419 ? 21.703 72.130 58.105 1.00 30.12 416 ALA A N 1
ATOM 3181 C CA . ALA A 1 419 ? 20.619 71.310 57.587 1.00 33.58 416 ALA A CA 1
ATOM 3182 C C . ALA A 1 419 ? 19.639 71.007 58.709 1.00 35.87 416 ALA A C 1
ATOM 3183 O O . ALA A 1 419 ? 20.051 70.525 59.772 1.00 34.94 416 ALA A O 1
ATOM 3185 N N . GLU A 1 420 ? 18.351 71.277 58.469 1.00 28.94 417 GLU A N 1
ATOM 3186 C CA . GLU A 1 420 ? 17.287 71.065 59.440 1.00 31.23 417 GLU A CA 1
ATOM 3187 C C . GLU A 1 420 ? 16.173 70.210 58.850 1.00 32.40 417 GLU A C 1
ATOM 3188 O O . GLU A 1 420 ? 15.708 70.464 57.740 1.00 35.72 417 GLU A O 1
ATOM 3194 N N . ALA A 1 421 ? 15.707 69.231 59.619 1.00 33.95 418 ALA A N 1
ATOM 3195 C CA . ALA A 1 421 ? 14.724 68.278 59.107 1.00 32.62 418 ALA A CA 1
ATOM 3196 C C . ALA A 1 421 ? 13.328 68.892 58.936 1.00 38.41 418 ALA A C 1
ATOM 3197 O O . ALA A 1 421 ? 12.583 68.470 58.046 1.00 38.44 418 ALA A O 1
ATOM 3199 N N . THR A 1 422 ? 12.927 69.847 59.783 1.00 33.62 419 THR A N 1
ATOM 3200 C CA . THR A 1 422 ? 11.603 70.439 59.674 1.00 35.22 419 THR A CA 1
ATOM 3201 C C . THR A 1 422 ? 11.684 71.748 58.883 1.00 37.03 419 THR A C 1
ATOM 3202 O O . THR A 1 422 ? 12.684 72.053 58.236 1.00 37.48 419 THR A O 1
ATOM 3206 N N . THR A 1 423 ? 10.625 72.548 58.951 1.00 36.21 420 THR A N 1
ATOM 3207 C CA . THR A 1 423 ? 10.589 73.838 58.276 1.00 41.21 420 THR A CA 1
ATOM 3208 C C . THR A 1 423 ? 10.956 74.993 59.202 1.00 42.75 420 THR A C 1
ATOM 3209 O O . THR A 1 423 ? 10.991 76.143 58.756 1.00 45.34 420 THR A O 1
ATOM 3213 N N . THR A 1 424 ? 11.341 74.700 60.440 1.00 42.94 421 THR A N 1
ATOM 3214 C CA . THR A 1 424 ? 11.509 75.693 61.493 1.00 44.27 421 THR A CA 1
ATOM 3215 C C . THR A 1 424 ? 12.877 75.610 62.155 1.00 39.15 421 THR A C 1
ATOM 3216 O O . THR A 1 424 ? 13.387 74.515 62.417 1.00 34.80 421 THR A O 1
ATOM 3220 N N . LEU A 1 425 ? 13.464 76.770 62.432 1.00 38.61 422 LEU A N 1
ATOM 3221 C CA . LEU A 1 425 ? 14.649 76.828 63.281 1.00 43.70 422 LEU A CA 1
ATOM 3222 C C . LEU A 1 425 ? 14.257 76.744 64.753 1.00 36.78 422 LEU A C 1
ATOM 3223 O O . LEU A 1 425 ? 13.217 77.263 65.164 1.00 35.56 422 LEU A O 1
ATOM 3228 N N . GLY A 1 426 ? 15.121 76.126 65.556 1.00 37.47 423 GLY A N 1
ATOM 3229 C CA . GLY A 1 426 ? 15.020 76.209 67.013 1.00 33.66 423 GLY A CA 1
ATOM 3230 C C . GLY A 1 426 ? 14.832 74.899 67.755 1.00 32.85 423 GLY A C 1
ATOM 3231 O O . GLY A 1 426 ? 15.007 74.877 68.988 1.00 32.70 423 GLY A O 1
ATOM 3232 N N . GLY A 1 427 ? 14.476 73.815 67.075 1.00 29.67 424 GLY A N 1
ATOM 3233 C CA . GLY A 1 427 ? 14.360 72.519 67.725 1.00 30.22 424 GLY A CA 1
ATOM 3234 C C . GLY A 1 427 ? 13.465 72.576 68.945 1.00 26.17 424 GLY A C 1
ATOM 3235 O O . GLY A 1 427 ? 12.345 73.089 68.904 1.00 25.37 424 GLY A O 1
ATOM 3236 N N . ARG A 1 428 ? 13.968 72.053 70.074 1.00 29.12 425 ARG A N 1
ATOM 3237 C CA . ARG A 1 428 ? 13.158 72.015 71.287 1.00 28.62 425 ARG A CA 1
ATOM 3238 C C . ARG A 1 428 ? 12.736 73.410 71.738 1.00 25.63 425 ARG A C 1
ATOM 3239 O O . ARG A 1 428 ? 11.676 73.572 72.357 1.00 27.36 425 ARG A O 1
ATOM 3247 N N . VAL A 1 429 ? 13.548 74.431 71.471 1.00 25.36 426 VAL A N 1
ATOM 3248 C CA . VAL A 1 429 ? 13.170 75.753 71.956 1.00 27.53 426 VAL A CA 1
ATOM 3249 C C . VAL A 1 429 ? 12.018 76.308 71.145 1.00 32.79 426 VAL A C 1
ATOM 3250 O O . VAL A 1 429 ? 11.181 77.044 71.681 1.00 30.86 426 VAL A O 1
ATOM 3254 N N . ALA A 1 430 ? 11.967 75.996 69.839 1.00 29.52 427 ALA A N 1
ATOM 3255 C CA . ALA A 1 430 ? 10.856 76.456 69.019 1.00 32.80 427 ALA A CA 1
ATOM 3256 C C . ALA A 1 430 ? 9.537 75.880 69.518 1.00 33.72 427 ALA A C 1
ATOM 3257 O O . ALA A 1 430 ? 8.500 76.546 69.430 1.00 28.44 427 ALA A O 1
ATOM 3259 N N . ARG A 1 431 ? 9.572 74.670 70.081 1.00 34.34 428 ARG A N 1
ATOM 3260 C CA . ARG A 1 431 ? 8.393 74.031 70.663 1.00 29.33 428 ARG A CA 1
ATOM 3261 C C . ARG A 1 431 ? 8.164 74.463 72.118 1.00 32.67 428 ARG A C 1
ATOM 3262 O O . ARG A 1 431 ? 7.035 74.799 72.501 1.00 33.30 428 ARG A O 1
ATOM 3270 N N . GLU A 1 432 ? 9.216 74.501 72.946 1.00 31.10 429 GLU A N 1
ATOM 3271 C CA . GLU A 1 432 ? 9.016 74.834 74.362 1.00 31.40 429 GLU A CA 1
ATOM 3272 C C . GLU A 1 432 ? 8.606 76.289 74.558 1.00 24.70 429 GLU A C 1
ATOM 3273 O O . GLU A 1 432 ? 7.911 76.601 75.520 1.00 29.90 429 GLU A O 1
ATOM 3279 N N . ARG A 1 433 ? 9.030 77.192 73.676 1.00 26.65 430 ARG A N 1
ATOM 3280 C CA . ARG A 1 433 ? 8.679 78.602 73.833 1.00 31.61 430 ARG A CA 1
ATOM 3281 C C . ARG A 1 433 ? 7.174 78.850 73.781 1.00 33.21 430 ARG A C 1
ATOM 3282 O O . ARG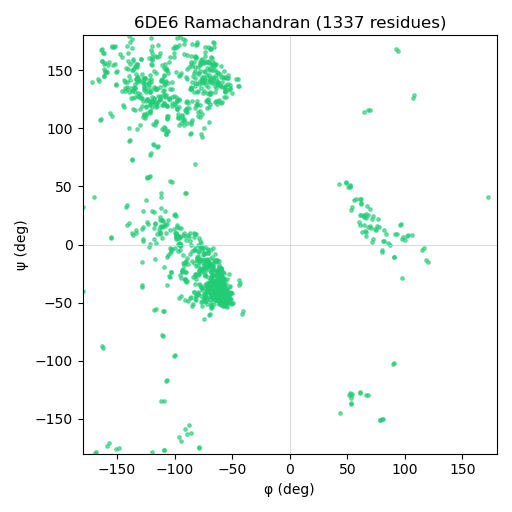 A 1 433 ? 6.717 79.904 74.236 1.00 30.59 430 ARG A O 1
ATOM 3290 N N . LEU A 1 434 ? 6.404 77.923 73.226 1.00 29.82 431 LEU A N 1
ATOM 3291 C CA . LEU A 1 434 ? 4.955 78.029 73.170 1.00 33.50 431 LEU A CA 1
ATOM 3292 C C . LEU A 1 434 ? 4.259 77.521 74.421 1.00 33.76 431 LEU A C 1
ATOM 3293 O O . LEU A 1 434 ? 3.043 77.653 74.521 1.00 32.24 431 LEU A O 1
ATOM 3298 N N . LEU A 1 435 ? 4.985 76.944 75.357 1.00 29.07 432 LEU A N 1
ATOM 3299 C CA . LEU A 1 435 ? 4.375 76.380 76.549 1.00 31.89 432 LEU A CA 1
ATOM 3300 C C . LEU A 1 435 ? 4.148 77.477 77.576 1.00 30.55 432 LEU A C 1
ATOM 3301 O O . LEU A 1 435 ? 4.827 78.507 77.549 1.00 29.49 432 LEU A O 1
ATOM 3306 N N . PRO A 1 436 ? 3.208 77.272 78.502 1.00 32.70 433 PRO A N 1
ATOM 3307 C CA . PRO A 1 436 ? 2.857 78.328 79.467 1.00 32.84 433 PRO A CA 1
ATOM 3308 C C . PRO A 1 436 ? 4.051 78.756 80.307 1.00 30.72 433 PRO A C 1
ATOM 3309 O O . PRO A 1 436 ? 4.650 77.953 81.014 1.00 33.42 433 PRO A O 1
ATOM 3313 N N . GLY A 1 437 ? 4.368 80.045 80.245 1.00 32.83 434 GLY A N 1
ATOM 3314 C CA . GLY A 1 437 ? 5.427 80.641 81.033 1.00 36.22 434 GLY A CA 1
ATOM 3315 C C . GLY A 1 437 ? 6.823 80.592 80.440 1.00 37.37 434 GLY A C 1
ATOM 3316 O O . GLY A 1 437 ? 7.748 81.140 81.051 1.00 36.74 434 GLY A O 1
ATOM 3317 N N . LEU A 1 438 ? 7.009 80.006 79.254 1.00 34.33 435 LEU A N 1
ATOM 3318 C CA . LEU A 1 438 ? 8.347 79.834 78.692 1.00 32.41 435 LEU A CA 1
ATOM 3319 C C . LEU A 1 438 ? 8.590 80.698 77.456 1.00 28.07 435 LEU A C 1
ATOM 3320 O O . LEU A 1 438 ? 9.557 80.469 76.722 1.00 28.99 435 LEU A O 1
ATOM 3325 N N . SER A 1 439 ? 7.755 81.705 77.220 1.00 28.46 436 SER A N 1
ATOM 3326 C CA . SER A 1 439 ? 7.842 82.427 75.955 1.00 32.04 436 SER A CA 1
ATOM 3327 C C . SER A 1 439 ? 9.155 83.182 75.830 1.00 31.57 436 SER A C 1
ATOM 3328 O O . SER A 1 439 ? 9.739 83.244 74.741 1.00 33.84 436 SER A O 1
ATOM 3331 N N . ALA A 1 440 ? 9.637 83.761 76.928 1.00 26.33 437 ALA A N 1
ATOM 3332 C CA . ALA A 1 440 ? 10.895 84.491 76.881 1.00 31.13 437 ALA A CA 1
ATOM 3333 C C . ALA A 1 440 ? 12.060 83.581 76.519 1.00 29.91 437 ALA A C 1
ATOM 3334 O O . ALA A 1 440 ? 13.078 84.060 76.008 1.00 30.23 437 ALA A O 1
ATOM 3336 N N . TRP A 1 441 ? 11.937 82.275 76.754 1.00 28.48 438 TRP A N 1
ATOM 3337 C CA . TRP A 1 441 ? 13.044 81.392 76.427 1.00 26.46 438 TRP A CA 1
ATOM 3338 C C . TRP A 1 441 ? 13.270 81.333 74.922 1.00 31.86 438 TRP A C 1
ATOM 3339 O O . TRP A 1 441 ? 14.354 80.928 74.488 1.00 28.76 438 TRP A O 1
ATOM 3350 N N . GLY A 1 442 ? 12.266 81.739 74.129 1.00 31.65 439 GLY A N 1
ATOM 3351 C CA . GLY A 1 442 ? 12.388 81.823 72.684 1.00 28.38 439 GLY A CA 1
ATOM 3352 C C . GLY A 1 442 ? 13.477 82.759 72.210 1.00 29.01 439 GLY A C 1
ATOM 3353 O O . GLY A 1 442 ? 13.885 82.686 71.040 1.00 31.40 439 GLY A O 1
ATOM 3354 N N . ARG A 1 443 ? 13.911 83.692 73.057 1.00 27.70 440 ARG A N 1
ATOM 3355 C CA . ARG A 1 443 ? 15.006 84.578 72.663 1.00 24.84 440 ARG A CA 1
ATOM 3356 C C . ARG A 1 443 ? 16.298 83.812 72.367 1.00 34.10 440 ARG A C 1
ATOM 3357 O O . ARG A 1 443 ? 17.204 84.354 71.718 1.00 28.70 440 ARG A O 1
ATOM 3365 N N . VAL A 1 444 ? 16.412 82.569 72.827 1.00 32.89 441 VAL A N 1
ATOM 3366 C CA . VAL A 1 444 ? 17.576 81.748 72.490 1.00 32.02 441 VAL A CA 1
ATOM 3367 C C . VAL A 1 444 ? 17.630 81.484 70.988 1.00 32.87 441 VAL A C 1
ATOM 3368 O O . VAL A 1 444 ? 18.702 81.516 70.368 1.00 29.22 441 VAL A O 1
ATOM 3372 N N . VAL A 1 445 ? 16.476 81.203 70.387 1.00 27.55 442 VAL A N 1
ATOM 3373 C CA . VAL A 1 445 ? 16.405 81.002 68.947 1.00 32.36 442 VAL A CA 1
ATOM 3374 C C . VAL A 1 445 ? 16.543 82.326 68.212 1.00 33.32 442 VAL A C 1
ATOM 3375 O O . VAL A 1 445 ? 17.320 82.440 67.263 1.00 32.36 442 VAL A O 1
ATOM 3379 N N . ASP A 1 446 ? 15.769 83.336 68.622 1.00 31.49 443 ASP A N 1
ATOM 3380 C CA . ASP A 1 446 ? 15.681 84.561 67.831 1.00 29.79 443 ASP A CA 1
ATOM 3381 C C . ASP A 1 446 ? 17.020 85.250 67.737 1.00 35.77 443 ASP A C 1
ATOM 3382 O O . ASP A 1 446 ? 17.384 85.765 66.675 1.00 36.61 443 ASP A O 1
ATOM 3387 N N . TYR A 1 447 ? 17.763 85.295 68.844 1.00 30.65 444 TYR A N 1
ATOM 3388 C CA . TYR A 1 447 ? 19.088 85.884 68.797 1.00 30.77 444 TYR A CA 1
ATOM 3389 C C . TYR A 1 447 ? 19.938 85.211 67.725 1.00 35.68 444 TYR A C 1
ATOM 3390 O O . TYR A 1 447 ? 20.575 85.880 66.901 1.00 31.27 444 TYR A O 1
ATOM 3399 N N . ARG A 1 448 ? 19.950 83.881 67.715 1.00 32.92 445 ARG A N 1
ATOM 3400 C CA . ARG A 1 448 ? 20.825 83.151 66.802 1.00 32.45 445 ARG A CA 1
ATOM 3401 C C . ARG A 1 448 ? 20.309 83.214 65.367 1.00 28.29 445 ARG A C 1
ATOM 3402 O O . ARG A 1 448 ? 21.082 83.453 64.433 1.00 34.75 445 ARG A O 1
ATOM 3410 N N . GLN A 1 449 ? 19.002 83.056 65.183 1.00 28.34 446 GLN A N 1
ATOM 3411 C CA . GLN A 1 449 ? 18.387 83.238 63.870 1.00 36.70 446 GLN A CA 1
ATOM 3412 C C . GLN A 1 449 ? 18.763 84.584 63.265 1.00 37.36 446 GLN A C 1
ATOM 3413 O O . GLN A 1 449 ? 19.205 84.665 62.111 1.00 31.06 446 GLN A O 1
ATOM 3419 N N . TYR A 1 450 ? 18.604 85.666 64.030 1.00 33.24 447 TYR A N 1
ATOM 3420 C CA . TYR A 1 450 ? 18.930 86.977 63.474 1.00 35.42 447 TYR A CA 1
ATOM 3421 C C . TYR A 1 450 ? 20.411 87.066 63.121 1.00 37.41 447 TYR A C 1
ATOM 3422 O O . TYR A 1 450 ? 20.778 87.531 62.036 1.00 38.18 447 TYR A O 1
ATOM 3431 N N . GLN A 1 451 ? 21.285 86.650 64.045 1.00 31.95 448 GLN A N 1
ATOM 3432 C CA . GLN A 1 451 ? 22.727 86.758 63.819 1.00 39.04 448 GLN A CA 1
ATOM 3433 C C . GLN A 1 451 ? 23.156 85.979 62.579 1.00 34.41 448 GLN A C 1
ATOM 3434 O O . GLN A 1 451 ? 23.953 86.461 61.773 1.00 38.04 448 GLN A O 1
ATOM 3440 N N . ILE A 1 452 ? 22.616 84.780 62.396 1.00 31.51 449 ILE A N 1
ATOM 3441 C CA . ILE A 1 452 ? 22.983 83.976 61.245 1.00 36.80 449 ILE A CA 1
ATOM 3442 C C . ILE A 1 452 ? 22.473 84.616 59.954 1.00 39.22 449 ILE A C 1
ATOM 3443 O O . ILE A 1 452 ? 23.130 84.524 58.913 1.00 34.35 449 ILE A O 1
ATOM 3448 N N . SER A 1 453 ? 21.305 85.269 59.995 1.00 38.87 450 SER A N 1
ATOM 3449 C CA . SER A 1 453 ? 20.746 85.883 58.796 1.00 38.54 450 SER A CA 1
ATOM 3450 C C . SER A 1 453 ? 21.638 86.990 58.254 1.00 41.28 450 SER A C 1
ATOM 3451 O O . SER A 1 453 ? 21.551 87.316 57.068 1.00 46.96 450 SER A O 1
ATOM 3454 N N . GLN A 1 454 ? 22.489 87.570 59.091 1.00 42.57 451 GLN A N 1
ATOM 3455 C CA . GLN A 1 454 ? 23.408 88.613 58.674 1.00 45.80 451 GLN A CA 1
ATOM 3456 C C . GLN A 1 454 ? 24.715 88.067 58.112 1.00 46.66 451 GLN A C 1
ATOM 3457 O O . GLN A 1 454 ? 25.611 88.856 57.817 1.00 47.95 451 GLN A O 1
ATOM 3463 N N . ARG A 1 455 ? 24.871 86.750 58.006 1.00 46.39 452 ARG A N 1
ATOM 3464 C CA . ARG A 1 455 ? 26.135 86.148 57.591 1.00 45.80 452 ARG A CA 1
ATOM 3465 C C . ARG A 1 455 ? 26.033 85.674 56.146 1.00 39.38 452 ARG A C 1
ATOM 3466 O O . ARG A 1 455 ? 25.049 85.036 55.764 1.00 51.37 452 ARG A O 1
ATOM 3474 N N . THR A 1 456 ? 27.048 85.987 55.352 1.00 42.40 453 THR A N 1
ATOM 3475 C CA . THR A 1 456 ? 27.124 85.551 53.966 1.00 45.65 453 THR A CA 1
ATOM 3476 C C . THR A 1 456 ? 27.722 84.158 53.803 1.00 46.38 453 THR A C 1
ATOM 3477 O O . THR A 1 456 ? 27.629 83.586 52.710 1.00 42.94 453 THR A O 1
ATOM 3481 N N . ASN A 1 457 ? 28.363 83.618 54.843 1.00 45.85 454 ASN A N 1
ATOM 3482 C CA . ASN A 1 457 ? 29.023 82.318 54.787 1.00 37.93 454 ASN A CA 1
ATOM 3483 C C . ASN A 1 457 ? 28.196 81.200 55.416 1.00 39.30 454 ASN A C 1
ATOM 3484 O O . ASN A 1 457 ? 28.765 80.201 55.867 1.00 42.52 454 ASN A O 1
ATOM 3489 N N . VAL A 1 458 ? 26.874 81.334 55.467 1.00 40.80 455 VAL A N 1
ATOM 3490 C CA . VAL A 1 458 ? 26.004 80.305 56.033 1.00 37.88 455 VAL A CA 1
ATOM 3491 C C . VAL A 1 458 ? 24.898 80.010 55.034 1.00 34.65 455 VAL A C 1
ATOM 3492 O O . VAL A 1 458 ? 24.206 80.925 54.594 1.00 37.70 455 VAL A O 1
ATOM 3496 N N . GLU A 1 459 ? 24.729 78.742 54.681 1.00 32.70 456 GLU A N 1
ATOM 3497 C CA . GLU A 1 459 ? 23.588 78.294 53.901 1.00 37.86 456 GLU A CA 1
ATOM 3498 C C . GLU A 1 459 ? 22.767 77.342 54.758 1.00 39.41 456 GLU A C 1
ATOM 3499 O O . GLU A 1 459 ? 23.328 76.449 55.405 1.00 36.99 456 GLU A O 1
ATOM 3501 N N . THR A 1 460 ? 21.444 77.531 54.748 1.00 33.52 457 THR A N 1
ATOM 3502 C CA . THR A 1 460 ? 20.512 76.778 55.574 1.00 40.53 457 THR A CA 1
ATOM 3503 C C . THR A 1 460 ? 19.501 76.015 54.721 1.00 38.09 457 THR A C 1
ATOM 3504 O O . THR A 1 460 ? 18.714 76.633 54.001 1.00 43.77 457 THR A O 1
ATOM 3508 N N . TYR A 1 461 ? 19.440 74.693 54.903 1.00 39.30 458 TYR A N 1
ATOM 3509 C CA . TYR A 1 461 ? 18.523 73.805 54.193 1.00 39.98 458 TYR A CA 1
ATOM 3510 C C . TYR A 1 461 ? 17.448 73.297 55.140 1.00 42.07 458 TYR A C 1
ATOM 3511 O O . TYR A 1 461 ? 17.759 72.654 56.144 1.00 38.32 458 TYR A O 1
ATOM 3520 N N . PHE A 1 462 ? 16.192 73.555 54.805 1.00 33.45 459 PHE A N 1
ATOM 3521 C CA . PHE A 1 462 ? 15.067 73.006 55.537 1.00 35.47 459 PHE A CA 1
ATOM 3522 C C . PHE A 1 462 ? 14.545 71.748 54.868 1.00 35.48 459 PHE A C 1
ATOM 3523 O O . PHE A 1 462 ? 14.956 71.376 53.772 1.00 38.95 459 PHE A O 1
ATOM 3531 N N . ASP A 1 463 ? 13.632 71.086 55.574 1.00 36.60 460 ASP A N 1
ATOM 3532 C CA . ASP A 1 463 ? 12.972 69.870 55.108 1.00 36.84 460 ASP A CA 1
ATOM 3533 C C . ASP A 1 463 ? 13.982 68.811 54.676 1.00 43.83 460 ASP A C 1
ATOM 3534 O O . ASP A 1 463 ? 13.697 67.966 53.818 1.00 42.98 460 ASP A O 1
ATOM 3539 N N . SER A 1 464 ? 15.164 68.834 55.301 1.00 38.99 461 SER A N 1
ATOM 3540 C CA . SER A 1 464 ? 16.288 67.967 54.947 1.00 40.79 461 SER A CA 1
ATOM 3541 C C . SER A 1 464 ? 16.692 67.104 56.143 1.00 37.48 461 SER A C 1
ATOM 3542 O O . SER A 1 464 ? 17.678 67.394 56.821 1.00 34.99 461 SER A O 1
ATOM 3545 N N . ARG A 1 465 ? 15.945 66.036 56.393 1.00 35.81 462 ARG A N 1
ATOM 3546 C CA . ARG A 1 465 ? 16.378 65.034 57.373 1.00 39.33 462 ARG A CA 1
ATOM 3547 C C . ARG A 1 465 ? 17.504 64.199 56.749 1.00 40.02 462 ARG A C 1
ATOM 3548 O O . ARG A 1 465 ? 17.272 63.356 55.880 1.00 38.79 462 ARG A O 1
ATOM 3553 N N . LEU A 1 466 ? 18.746 64.510 57.104 1.00 36.57 463 LEU A N 1
ATOM 3554 C CA . LEU A 1 466 ? 19.890 63.875 56.458 1.00 37.08 463 LEU A CA 1
ATOM 3555 C C . LEU A 1 466 ? 20.079 62.421 56.897 1.00 41.86 463 LEU A C 1
ATOM 3556 O O . LEU A 1 466 ? 19.878 62.063 58.066 1.00 36.21 463 LEU A O 1
ATOM 3561 N N . THR A 1 467 ? 20.477 61.582 55.943 1.00 36.13 464 THR A N 1
ATOM 3562 C CA . THR A 1 467 ? 21.018 60.260 56.234 1.00 40.75 464 THR A CA 1
ATOM 3563 C C . THR A 1 467 ? 22.537 60.302 56.126 1.00 36.02 464 THR A C 1
ATOM 3564 O O . THR A 1 467 ? 23.121 61.239 55.568 1.00 31.37 464 THR A O 1
ATOM 3568 N N . ALA A 1 468 ? 23.175 59.225 56.592 1.00 32.30 465 ALA A N 1
ATOM 3569 C CA . ALA A 1 468 ? 24.633 59.147 56.512 1.00 40.80 465 ALA A CA 1
ATOM 3570 C C . ALA A 1 468 ? 25.108 59.221 55.065 1.00 35.74 465 ALA A C 1
ATOM 3571 O O . ALA A 1 468 ? 26.114 59.876 54.765 1.00 38.35 465 ALA A O 1
ATOM 3573 N N . GLU A 1 469 ? 24.386 58.570 54.155 1.00 40.52 466 GLU A N 1
ATOM 3574 C CA . GLU A 1 469 ? 24.694 58.667 52.729 1.00 47.47 466 GLU A CA 1
ATOM 3575 C C . GLU A 1 469 ? 24.668 60.123 52.250 1.00 48.40 466 GLU A C 1
ATOM 3576 O O . GLU A 1 469 ? 25.603 60.586 51.580 1.00 46.07 466 GLU A O 1
ATOM 3582 N N . ASP A 1 470 ? 23.605 60.869 52.577 1.00 39.88 467 ASP A N 1
ATOM 3583 C CA . ASP A 1 470 ? 23.590 62.290 52.242 1.00 38.45 467 ASP A CA 1
ATOM 3584 C C . ASP A 1 470 ? 24.872 62.970 52.717 1.00 42.12 467 ASP A C 1
ATOM 3585 O O . ASP A 1 470 ? 25.529 63.695 51.960 1.00 46.34 467 ASP A O 1
ATOM 3590 N N . VAL A 1 471 ? 25.234 62.761 53.988 1.00 39.37 468 VAL A N 1
ATOM 3591 C CA . VAL A 1 471 ? 26.364 63.484 54.569 1.00 37.75 468 VAL A CA 1
ATOM 3592 C C . VAL A 1 471 ? 27.662 63.120 53.859 1.00 41.86 468 VAL A C 1
ATOM 3593 O O . VAL A 1 471 ? 28.533 63.969 53.642 1.00 40.68 468 VAL A O 1
ATOM 3597 N N . LEU A 1 472 ? 27.834 61.847 53.524 1.00 43.26 469 LEU A N 1
ATOM 3598 C CA . LEU A 1 472 ? 29.035 61.449 52.809 1.00 44.06 469 LEU A CA 1
ATOM 3599 C C . LEU A 1 472 ? 29.063 62.073 51.419 1.00 47.80 469 LEU A C 1
ATOM 3600 O O . LEU A 1 472 ? 30.129 62.470 50.930 1.00 52.37 469 LEU A O 1
ATOM 3605 N N . GLY A 1 473 ? 27.895 62.195 50.787 1.00 44.67 470 GLY A N 1
ATOM 3606 C CA . GLY A 1 473 ? 27.821 62.795 49.466 1.00 42.37 470 GLY A CA 1
ATOM 3607 C C . GLY A 1 473 ? 28.211 64.261 49.426 1.00 49.44 470 GLY A C 1
ATOM 3608 O O . GLY A 1 473 ? 28.735 64.734 48.418 1.00 61.53 470 GLY A O 1
ATOM 3609 N N . PHE A 1 474 ? 27.952 65.008 50.500 1.00 47.65 471 PHE A N 1
ATOM 3610 C CA . PHE A 1 474 ? 28.196 66.451 50.458 1.00 47.53 471 PHE A CA 1
ATOM 3611 C C . PHE A 1 474 ? 29.680 66.806 50.491 1.00 50.16 471 PHE A C 1
ATOM 3612 O O . PHE A 1 474 ? 30.041 67.920 50.095 1.00 45.67 471 PHE A O 1
ATOM 3620 N N . GLY A 1 475 ? 30.536 65.914 50.991 1.00 47.17 472 GLY A N 1
ATOM 3621 C CA . GLY A 1 475 ? 31.974 66.153 50.974 1.00 44.92 472 GLY A CA 1
ATOM 3622 C C . GLY A 1 475 ? 32.435 67.333 51.808 1.00 48.77 472 GLY A C 1
ATOM 3623 O O . GLY A 1 475 ? 33.513 67.891 51.554 1.00 38.48 472 GLY A O 1
ATOM 3624 N N . PHE A 1 476 ? 31.670 67.711 52.827 1.00 46.17 473 PHE A N 1
ATOM 3625 C CA . PHE A 1 476 ? 32.145 68.730 53.750 1.00 42.53 473 PHE A CA 1
ATOM 3626 C C . PHE A 1 476 ? 33.201 68.142 54.668 1.00 32.51 473 PHE A C 1
ATOM 3627 O O . PHE A 1 476 ? 33.189 66.951 54.993 1.00 37.47 473 PHE A O 1
ATOM 3635 N N . GLU A 1 477 ? 34.123 68.999 55.084 1.00 34.42 474 GLU A N 1
ATOM 3636 C CA . GLU A 1 477 ? 35.310 68.550 55.798 1.00 37.19 474 GLU A CA 1
ATOM 3637 C C . GLU A 1 477 ? 34.990 68.098 57.218 1.00 38.53 474 GLU A C 1
ATOM 3638 O O . GLU A 1 477 ? 35.594 67.140 57.715 1.00 37.59 474 GLU A O 1
ATOM 3644 N N . HIS A 1 478 ? 34.092 68.806 57.911 1.00 33.41 475 HIS A N 1
ATOM 3645 C CA . HIS A 1 478 ? 33.743 68.468 59.290 1.00 37.35 475 HIS A CA 1
ATOM 3646 C C . HIS A 1 478 ? 32.242 68.478 59.460 1.00 35.30 475 HIS A C 1
ATOM 3647 O O . HIS A 1 478 ? 31.548 69.317 58.880 1.00 32.61 475 HIS A O 1
ATOM 3654 N N . VAL A 1 479 ? 31.755 67.537 60.263 1.00 33.17 476 VAL A N 1
ATOM 3655 C CA . VAL A 1 479 ? 30.337 67.366 60.524 1.00 29.93 476 VAL A CA 1
ATOM 3656 C C . VAL A 1 479 ? 30.096 67.454 62.031 1.00 34.92 476 VAL A C 1
ATOM 3657 O O . VAL A 1 479 ? 30.803 66.814 62.825 1.00 32.02 476 VAL A O 1
ATOM 3661 N N . ALA A 1 480 ? 29.094 68.240 62.412 1.00 32.63 477 ALA A N 1
ATOM 3662 C CA . ALA A 1 480 ? 28.583 68.312 63.779 1.00 32.08 477 ALA A CA 1
ATOM 3663 C C . ALA A 1 480 ? 27.150 67.797 63.762 1.00 31.03 477 ALA A C 1
ATOM 3664 O O . ALA A 1 480 ? 26.292 68.358 63.076 1.00 29.10 477 ALA A O 1
ATOM 3666 N N . ILE A 1 481 ? 26.897 66.726 64.503 1.00 27.80 478 ILE A N 1
ATOM 3667 C CA . ILE A 1 481 ? 25.585 66.100 64.570 1.00 29.35 478 ILE A CA 1
ATOM 3668 C C . ILE A 1 481 ? 24.883 66.662 65.799 1.00 29.10 478 ILE A C 1
ATOM 3669 O O . ILE A 1 481 ? 25.259 66.359 66.936 1.00 28.13 478 ILE A O 1
ATOM 3674 N N . ALA A 1 482 ? 23.877 67.503 65.575 1.00 31.88 479 ALA A N 1
ATOM 3675 C CA . ALA A 1 482 ? 23.176 68.151 66.677 1.00 26.25 479 ALA A CA 1
ATOM 3676 C C . ALA A 1 482 ? 21.696 67.836 66.578 1.00 23.88 479 ALA A C 1
ATOM 3677 O O . ALA A 1 482 ? 20.867 68.745 66.506 1.00 27.55 479 ALA A O 1
ATOM 3679 N N . THR A 1 483 ? 21.362 66.552 66.579 1.00 26.54 480 THR A N 1
ATOM 3680 C CA . THR A 1 483 ? 20.050 66.085 66.166 1.00 25.78 480 THR A CA 1
ATOM 3681 C C . THR A 1 483 ? 19.087 65.883 67.321 1.00 27.13 480 THR A C 1
ATOM 3682 O O . THR A 1 483 ? 18.001 65.349 67.107 1.00 27.99 480 THR A O 1
ATOM 3686 N N . GLY A 1 484 ? 19.460 66.270 68.540 1.00 28.41 481 GLY A N 1
ATOM 3687 C CA . GLY A 1 484 ? 18.481 66.361 69.608 1.00 25.01 481 GLY A CA 1
ATOM 3688 C C . GLY A 1 484 ? 18.126 65.036 70.272 1.00 23.24 481 GLY A C 1
ATOM 3689 O O . GLY A 1 484 ? 18.919 64.105 70.318 1.00 31.23 481 GLY A O 1
ATOM 3690 N N . SER A 1 485 ? 16.880 64.958 70.757 1.00 30.42 482 SER A N 1
ATOM 3691 C CA . SER A 1 485 ? 16.411 63.887 71.627 1.00 29.36 482 SER A CA 1
ATOM 3692 C C . SER A 1 485 ? 14.888 63.880 71.631 1.00 30.83 482 SER A C 1
ATOM 3693 O O . SER A 1 485 ? 14.243 64.842 71.205 1.00 30.05 482 SER A O 1
ATOM 3696 N N . HIS A 1 486 ? 14.321 62.800 72.186 1.00 30.65 483 HIS A N 1
ATOM 3697 C CA . HIS A 1 486 ? 12.883 62.578 72.291 1.00 36.84 483 HIS A CA 1
ATOM 3698 C C . HIS A 1 486 ? 12.535 62.130 73.704 1.00 33.52 483 HIS A C 1
ATOM 3699 O O . HIS A 1 486 ? 13.300 61.383 74.317 1.00 29.40 483 HIS A O 1
ATOM 3706 N N . TRP A 1 487 ? 11.377 62.564 74.216 1.00 30.86 484 TRP A N 1
ATOM 3707 C CA . TRP A 1 487 ? 10.909 62.077 75.515 1.00 30.24 484 TRP A CA 1
ATOM 3708 C C . TRP A 1 487 ? 10.511 60.608 75.431 1.00 30.84 484 TRP A C 1
ATOM 3709 O O . TRP A 1 487 ? 9.908 60.163 74.455 1.00 28.17 484 TRP A O 1
ATOM 3720 N N . ARG A 1 488 ? 10.845 59.854 76.466 1.00 32.04 485 ARG A N 1
ATOM 3721 C CA . ARG A 1 488 ? 10.659 58.410 76.446 1.00 31.71 485 ARG A CA 1
ATOM 3722 C C . ARG A 1 488 ? 9.239 58.017 76.820 1.00 28.92 485 ARG A C 1
ATOM 3723 O O . ARG A 1 488 ? 8.586 58.653 77.649 1.00 31.71 485 ARG A O 1
ATOM 3731 N N . ARG A 1 489 ? 8.783 56.919 76.230 1.00 25.55 486 ARG A N 1
ATOM 3732 C CA . ARG A 1 489 ? 7.435 56.415 76.458 1.00 34.30 486 ARG A CA 1
ATOM 3733 C C . ARG A 1 489 ? 7.401 55.211 77.388 1.00 37.04 486 ARG A C 1
ATOM 3734 O O . ARG A 1 489 ? 6.307 54.754 77.744 1.00 32.54 486 ARG A O 1
ATOM 3742 N N . ASP A 1 490 ? 8.560 54.684 77.786 1.00 34.68 487 ASP A N 1
ATOM 3743 C CA . ASP A 1 490 ? 8.630 53.461 78.580 1.00 26.92 487 ASP A CA 1
ATOM 3744 C C . ASP A 1 490 ? 8.809 53.702 80.076 1.00 33.19 487 ASP A C 1
ATOM 3745 O O . ASP A 1 490 ? 8.982 52.736 80.823 1.00 32.90 487 ASP A O 1
ATOM 3750 N N . GLY A 1 491 ? 8.742 54.953 80.537 1.00 33.19 488 GLY A N 1
ATOM 3751 C CA . GLY A 1 491 ? 8.790 55.266 81.941 1.00 31.31 488 GLY A CA 1
ATOM 3752 C C . GLY A 1 491 ? 10.173 55.301 82.559 1.00 34.03 488 GLY A C 1
ATOM 3753 O O . GLY A 1 491 ? 10.284 55.524 83.772 1.00 33.90 488 GLY A O 1
ATOM 3754 N N . VAL A 1 492 ? 11.223 55.106 81.769 1.00 31.89 489 VAL A N 1
ATOM 3755 C CA . VAL A 1 492 ? 12.585 55.020 82.279 1.00 31.36 489 VAL A CA 1
ATOM 3756 C C . VAL A 1 492 ? 13.131 56.420 82.534 1.00 29.47 489 VAL A C 1
ATOM 3757 O O . VAL A 1 492 ? 13.027 57.308 81.683 1.00 27.65 489 VAL A O 1
ATOM 3761 N N . ALA A 1 493 ? 13.708 56.616 83.716 1.00 28.15 490 ALA A N 1
ATOM 3762 C CA . ALA A 1 493 ? 14.414 57.841 84.065 1.00 26.77 490 ALA A CA 1
ATOM 3763 C C . ALA A 1 493 ? 15.299 57.601 85.286 1.00 24.92 490 ALA A C 1
ATOM 3764 O O . ALA A 1 493 ? 16.475 57.257 85.140 1.00 29.00 490 ALA A O 1
ATOM 3766 N N . ARG A 1 494 ? 14.736 57.772 86.486 1.00 26.14 491 ARG A N 1
ATOM 3767 C CA . ARG A 1 494 ? 15.436 57.559 87.751 1.00 30.96 491 ARG A CA 1
ATOM 3768 C C . ARG A 1 494 ? 14.814 56.421 88.558 1.00 32.91 491 ARG A C 1
ATOM 3769 O O . ARG A 1 494 ? 15.521 55.483 88.939 1.00 28.01 491 ARG A O 1
ATOM 3777 N N . GLN A 1 495 ? 13.508 56.485 88.846 1.00 35.21 492 GLN A N 1
ATOM 3778 C CA . GLN A 1 495 ? 12.829 55.403 89.560 1.00 35.79 492 GLN A CA 1
ATOM 3779 C C . GLN A 1 495 ? 12.980 54.074 88.831 1.00 33.88 492 GLN A C 1
ATOM 3780 O O . GLN A 1 495 ? 13.324 53.058 89.439 1.00 34.31 492 GLN A O 1
ATOM 3786 N N . HIS A 1 496 ? 12.731 54.062 87.528 1.00 30.90 493 HIS A N 1
ATOM 3787 C CA . HIS A 1 496 ? 12.864 52.868 86.700 1.00 35.28 493 HIS A CA 1
ATOM 3788 C C . HIS A 1 496 ? 14.063 53.038 85.769 1.00 30.80 493 HIS A C 1
ATOM 3789 O O . HIS A 1 496 ? 14.185 54.064 85.084 1.00 30.85 493 HIS A O 1
ATOM 3796 N N . VAL A 1 497 ? 14.925 52.032 85.696 1.00 28.74 494 VAL A N 1
ATOM 3797 C CA . VAL A 1 497 ? 16.007 52.050 84.715 1.00 31.55 494 VAL A CA 1
ATOM 3798 C C . VAL A 1 497 ? 15.751 51.095 83.580 1.00 33.46 494 VAL A C 1
ATOM 3799 O O . VAL A 1 497 ? 16.477 51.144 82.576 1.00 32.59 494 VAL A O 1
ATOM 3803 N N . VAL A 1 498 ? 14.726 50.254 83.692 1.00 30.93 495 VAL A N 1
ATOM 3804 C CA . VAL A 1 498 ? 14.200 49.472 82.578 1.00 32.07 495 VAL A CA 1
ATOM 3805 C C . VAL A 1 498 ? 12.691 49.687 82.517 1.00 33.38 495 VAL A C 1
ATOM 3806 O O . VAL A 1 498 ? 12.060 50.122 83.494 1.00 32.00 495 VAL A O 1
ATOM 3810 N N . PRO A 1 499 ? 12.088 49.422 81.364 1.00 35.71 496 PRO A N 1
ATOM 3811 C CA . PRO A 1 499 ? 10.690 49.813 81.145 1.00 38.02 496 PRO A CA 1
ATOM 3812 C C . PRO A 1 499 ? 9.761 49.305 82.231 1.00 42.14 496 PRO A C 1
ATOM 3813 O O . PRO A 1 499 ? 9.886 48.176 82.712 1.00 43.51 496 PRO A O 1
ATOM 3817 N N . MET A 1 500 ? 8.837 50.173 82.637 1.00 42.87 497 MET A N 1
ATOM 3818 C CA . MET A 1 500 ? 7.847 49.822 83.637 1.00 38.83 497 MET A CA 1
ATOM 3819 C C . MET A 1 500 ? 6.679 49.068 82.993 1.00 34.82 497 MET A C 1
ATOM 3820 O O . MET A 1 500 ? 6.473 49.126 81.779 1.00 34.08 497 MET A O 1
ATOM 3825 N N . PRO A 1 501 ? 5.883 48.364 83.794 1.00 36.78 498 PRO A N 1
ATOM 3826 C CA . PRO A 1 501 ? 4.659 47.760 83.257 1.00 39.78 498 PRO A CA 1
ATOM 3827 C C . PRO A 1 501 ? 3.700 48.844 82.782 1.00 40.11 498 PRO A C 1
ATOM 3828 O O . PRO A 1 501 ? 3.316 49.743 83.543 1.00 38.60 498 PRO A O 1
ATOM 3832 N N . ILE A 1 502 ? 3.314 48.759 81.512 1.00 38.36 499 ILE A N 1
ATOM 3833 C CA . ILE A 1 502 ? 2.393 49.719 80.922 1.00 37.00 499 ILE A CA 1
ATOM 3834 C C . ILE A 1 502 ? 1.339 48.956 80.127 1.00 44.87 499 ILE A C 1
ATOM 3835 O O . ILE A 1 502 ? 1.654 48.319 79.116 1.00 44.45 499 ILE A O 1
ATOM 3840 N N . ASP A 1 503 ? 0.097 49.048 80.564 1.00 41.47 500 ASP A N 1
ATOM 3841 C CA . ASP A 1 503 ? -1.014 48.483 79.816 1.00 44.00 500 ASP A CA 1
ATOM 3842 C C . ASP A 1 503 ? -1.221 49.298 78.546 1.00 38.19 500 ASP A C 1
ATOM 3843 O O . ASP A 1 503 ? -1.477 50.503 78.633 1.00 37.41 500 ASP A O 1
ATOM 3848 N N . PRO A 1 504 ? -1.133 48.699 77.357 1.00 44.68 501 PRO A N 1
ATOM 3849 C CA . PRO A 1 504 ? -1.220 49.500 76.129 1.00 46.64 501 PRO A CA 1
ATOM 3850 C C . PRO A 1 504 ? -2.609 50.045 75.852 1.00 46.53 501 PRO A C 1
ATOM 3851 O O . PRO A 1 504 ? -2.772 50.786 74.880 1.00 41.25 501 PRO A O 1
ATOM 3855 N N . SER A 1 505 ? -3.618 49.708 76.662 1.00 46.11 502 SER A N 1
ATOM 3856 C CA . SER A 1 505 ? -4.919 50.340 76.499 1.00 51.43 502 SER A CA 1
ATOM 3857 C C . SER A 1 505 ? -4.982 51.736 77.122 1.00 45.71 502 SER A C 1
ATOM 3858 O O . SER A 1 505 ? -5.886 52.513 76.789 1.00 47.62 502 SER A O 1
ATOM 3861 N N . MET A 1 506 ? -4.060 52.079 78.012 1.00 41.41 503 MET A N 1
ATOM 3862 C CA . MET A 1 506 ? -4.062 53.409 78.608 1.00 41.31 503 MET A CA 1
ATOM 3863 C C . MET A 1 506 ? -3.469 54.426 77.638 1.00 37.97 503 MET A C 1
ATOM 3864 O O . MET A 1 506 ? -2.476 54.157 76.968 1.00 40.04 503 MET A O 1
ATOM 3869 N N . THR A 1 507 ? -4.100 55.594 77.557 1.00 35.14 504 THR A N 1
ATOM 3870 C CA . THR A 1 507 ? -3.534 56.722 76.825 1.00 36.88 504 THR A CA 1
ATOM 3871 C C . THR A 1 507 ? -2.350 57.325 77.580 1.00 38.15 504 THR A C 1
ATOM 3872 O O . THR A 1 507 ? -2.479 57.750 78.735 1.00 37.86 504 THR A O 1
ATOM 3876 N N . VAL A 1 508 ? -1.201 57.380 76.919 1.00 34.21 505 VAL A N 1
ATOM 3877 C CA . VAL A 1 508 ? 0.023 57.920 77.505 1.00 31.07 505 VAL A CA 1
ATOM 3878 C C . VAL A 1 508 ? 0.592 58.956 76.543 1.00 29.69 505 VAL A C 1
ATOM 3879 O O . VAL A 1 508 ? 0.870 58.651 75.377 1.00 31.15 505 VAL A O 1
ATOM 3883 N N . TRP A 1 509 ? 0.698 60.190 77.014 1.00 29.79 506 TRP A N 1
ATOM 3884 C CA . TRP A 1 509 ? 1.301 61.287 76.274 1.00 31.39 506 TRP A CA 1
ATOM 3885 C C . TRP A 1 509 ? 2.651 61.652 76.891 1.00 30.13 506 TRP A C 1
ATOM 3886 O O . TRP A 1 509 ? 2.792 61.668 78.119 1.00 28.65 506 TRP A O 1
ATOM 3897 N N . THR A 1 510 ? 3.636 61.942 76.049 1.00 29.67 507 THR A N 1
ATOM 3898 C CA . THR A 1 510 ? 4.866 62.594 76.489 1.00 27.17 507 THR A CA 1
ATOM 3899 C C . THR A 1 510 ? 4.807 64.073 76.181 1.00 29.18 507 THR A C 1
ATOM 3900 O O . THR A 1 510 ? 3.936 64.535 75.442 1.00 34.00 507 THR A O 1
ATOM 3904 N N . PRO A 1 511 ? 5.746 64.857 76.714 1.00 26.73 508 PRO A N 1
ATOM 3905 C CA . PRO A 1 511 ? 5.755 66.287 76.387 1.00 30.42 508 PRO A CA 1
ATOM 3906 C C . PRO A 1 511 ? 5.845 66.564 74.901 1.00 29.77 508 PRO A C 1
ATOM 3907 O O . PRO A 1 511 ? 5.337 67.592 74.456 1.00 28.32 508 PRO A O 1
ATOM 3911 N N . ASP A 1 512 ? 6.482 65.685 74.121 1.00 29.36 509 ASP A N 1
ATOM 3912 C CA . ASP A 1 512 ? 6.512 65.871 72.673 1.00 32.67 509 ASP A CA 1
ATOM 3913 C C . ASP A 1 512 ? 5.106 65.807 72.097 1.00 32.55 509 ASP A C 1
ATOM 3914 O O . ASP A 1 512 ? 4.727 66.645 71.275 1.00 33.20 509 ASP A O 1
ATOM 3919 N N . ASP A 1 513 ? 4.322 64.810 72.522 1.00 27.57 510 ASP A N 1
ATOM 3920 C CA . ASP A 1 513 ? 2.925 64.716 72.106 1.00 30.27 510 ASP A CA 1
ATOM 3921 C C . ASP A 1 513 ? 2.150 65.985 72.447 1.00 33.18 510 ASP A C 1
ATOM 3922 O O . ASP A 1 513 ? 1.384 66.497 71.624 1.00 32.42 510 ASP A O 1
ATOM 3927 N N . ILE A 1 514 ? 2.294 66.473 73.684 1.00 30.39 511 ILE A N 1
ATOM 3928 C CA . ILE A 1 514 ? 1.584 67.678 74.094 1.00 27.32 511 ILE A CA 1
ATOM 3929 C C . ILE A 1 514 ? 2.047 68.853 73.259 1.00 33.24 511 ILE A C 1
ATOM 3930 O O . ILE A 1 514 ? 1.237 69.645 72.770 1.00 36.63 511 ILE A O 1
ATOM 3935 N N . MET A 1 515 ? 3.352 68.964 73.040 1.00 35.50 512 MET A N 1
ATOM 3936 C CA . MET A 1 515 ? 3.835 70.091 72.254 1.00 37.08 512 MET A CA 1
ATOM 3937 C C . MET A 1 515 ? 3.343 70.010 70.817 1.00 38.46 512 MET A C 1
ATOM 3938 O O . MET A 1 515 ? 3.182 71.047 70.168 1.00 42.54 512 MET A O 1
ATOM 3943 N N . ALA A 1 516 ? 3.052 68.809 70.320 1.00 36.03 513 ALA A N 1
ATOM 3944 C CA . ALA A 1 516 ? 2.514 68.623 68.979 1.00 32.52 513 ALA A CA 1
ATOM 3945 C C . ALA A 1 516 ? 0.988 68.635 68.952 1.00 37.98 513 ALA A C 1
ATOM 3946 O O . ALA A 1 516 ? 0.391 68.315 67.919 1.00 42.82 513 ALA A O 1
ATOM 3948 N N . LYS A 1 517 ? 0.345 68.945 70.072 1.00 36.89 514 LYS A N 1
ATOM 3949 C CA . LYS A 1 517 ? -1.112 69.022 70.153 1.00 35.64 514 LYS A CA 1
ATOM 3950 C C . LYS A 1 517 ? -1.757 67.679 69.842 1.00 41.05 514 LYS A C 1
ATOM 3951 O O . LYS A 1 517 ? -2.811 67.623 69.216 1.00 38.36 514 LYS A O 1
ATOM 3955 N N . VAL A 1 518 ? -1.110 66.580 70.251 1.00 39.78 515 VAL A N 1
ATOM 3956 C CA . VAL A 1 518 ? -1.725 65.266 70.082 1.00 35.29 515 VAL A CA 1
ATOM 3957 C C . VAL A 1 518 ? -2.972 65.135 70.960 1.00 44.00 515 VAL A C 1
ATOM 3958 O O . VAL A 1 518 ? -3.940 64.467 70.588 1.00 36.92 515 VAL A O 1
ATOM 3962 N N . HIS A 1 519 ? -2.980 65.764 72.109 1.00 42.81 516 HIS A N 1
ATOM 3963 C CA . HIS A 1 519 ? -4.096 65.644 73.032 1.00 38.29 516 HIS A CA 1
ATOM 3964 C C . HIS A 1 519 ? -5.279 66.510 72.575 1.00 39.42 516 HIS A C 1
ATOM 3965 O O . HIS A 1 519 ? -5.086 67.540 71.919 1.00 41.43 516 HIS A O 1
ATOM 3972 N N . PRO A 1 520 ? -6.507 66.148 72.955 1.00 39.81 517 PRO A N 1
ATOM 3973 C CA . PRO A 1 520 ? -7.659 67.015 72.646 1.00 42.90 517 PRO A CA 1
ATOM 3974 C C . PRO A 1 520 ? -7.512 68.390 73.279 1.00 40.77 517 PRO A C 1
ATOM 3975 O O . PRO A 1 520 ? -7.164 68.524 74.457 1.00 40.12 517 PRO A O 1
ATOM 3979 N N . GLU A 1 521 ? -7.834 69.416 72.496 1.00 38.45 518 GLU A N 1
ATOM 3980 C CA . GLU A 1 521 ? -7.690 70.784 72.974 1.00 41.03 518 GLU A CA 1
ATOM 3981 C C . GLU A 1 521 ? -8.500 71.024 74.246 1.00 36.00 518 GLU A C 1
ATOM 3982 O O . GLU A 1 521 ? -8.090 71.826 75.096 1.00 33.80 518 GLU A O 1
ATOM 3988 N N . ASN A 1 522 ? -9.616 70.317 74.427 1.00 28.88 519 ASN A N 1
ATOM 3989 C CA . ASN A 1 522 ? -10.494 70.524 75.579 1.00 34.90 519 ASN A CA 1
ATOM 3990 C C . ASN A 1 522 ? -10.598 69.206 76.335 1.00 36.29 519 ASN A C 1
ATOM 3991 O O . ASN A 1 522 ? -11.145 68.236 75.813 1.00 33.82 519 ASN A O 1
ATOM 3996 N N . LEU A 1 523 ? -10.088 69.176 77.569 1.00 37.21 520 LEU A N 1
ATOM 3997 C CA . LEU A 1 523 ? -10.034 67.953 78.358 1.00 33.73 520 LEU A CA 1
ATOM 3998 C C . LEU A 1 523 ? -11.031 67.974 79.507 1.00 35.64 520 LEU A C 1
ATOM 3999 O O . LEU A 1 523 ? -10.924 67.168 80.439 1.00 35.94 520 LEU A O 1
ATOM 4004 N N . SER A 1 524 ? -11.999 68.879 79.456 1.00 30.67 521 SER A N 1
ATOM 4005 C CA . SER A 1 524 ? -13.048 68.905 80.464 1.00 41.67 521 SER A CA 1
ATOM 4006 C C . SER A 1 524 ? -13.674 67.529 80.592 1.00 37.52 521 SER A C 1
ATOM 4007 O O . SER A 1 524 ? -13.969 66.873 79.592 1.00 37.18 521 SER A O 1
ATOM 4010 N N . GLY A 1 525 ? -13.863 67.090 81.829 1.00 38.53 522 GLY A N 1
ATOM 4011 C CA . GLY A 1 525 ? -14.411 65.774 82.092 1.00 42.50 522 GLY A CA 1
ATOM 4012 C C . GLY A 1 525 ? -13.393 64.657 82.232 1.00 48.98 522 GLY A C 1
ATOM 4013 O O . GLY A 1 525 ? -13.763 63.552 82.655 1.00 49.88 522 GLY A O 1
ATOM 4014 N N . LYS A 1 526 ? -12.132 64.892 81.892 1.00 44.74 523 LYS A N 1
ATOM 4015 C CA . LYS A 1 526 ? -11.123 63.848 81.961 1.00 39.38 523 LYS A CA 1
ATOM 4016 C C . LYS A 1 526 ? -10.180 64.094 83.132 1.00 40.04 523 LYS A C 1
ATOM 4017 O O . LYS A 1 526 ? -9.998 65.228 83.583 1.00 33.87 523 LYS A O 1
ATOM 4021 N N . THR A 1 527 ? -9.628 63.010 83.660 1.00 34.21 524 THR A N 1
ATOM 4022 C CA . THR A 1 527 ? -8.620 63.076 84.708 1.00 34.04 524 THR A CA 1
ATOM 4023 C C . THR A 1 527 ? -7.272 62.663 84.130 1.00 37.58 524 THR A C 1
ATOM 4024 O O . THR A 1 527 ? -7.171 61.631 83.452 1.00 37.57 524 THR A O 1
ATOM 4028 N N . VAL A 1 528 ? -6.249 63.490 84.359 1.00 33.59 525 VAL A N 1
ATOM 4029 C CA . VAL A 1 528 ? -4.904 63.259 83.821 1.00 29.25 525 VAL A CA 1
ATOM 4030 C C . VAL A 1 528 ? -3.928 63.165 84.976 1.00 32.15 525 VAL A C 1
ATOM 4031 O O . VAL A 1 528 ? -3.836 64.093 85.791 1.00 29.55 525 VAL A O 1
ATOM 4035 N N . VAL A 1 529 ? -3.238 62.033 85.074 1.00 32.97 526 VAL A N 1
ATOM 4036 C CA . VAL A 1 529 ? -2.103 61.895 85.981 1.00 32.92 526 VAL A CA 1
ATOM 4037 C C . VAL A 1 529 ? -0.841 62.310 85.235 1.00 24.40 526 VAL A C 1
ATOM 4038 O O . VAL A 1 529 ? -0.536 61.767 84.171 1.00 30.41 526 VAL A O 1
ATOM 4042 N N . VAL A 1 530 ? -0.128 63.286 85.783 1.00 34.08 527 VAL A N 1
ATOM 4043 C CA . VAL A 1 530 ? 1.180 63.693 85.284 1.00 33.44 527 VAL A CA 1
ATOM 4044 C C . VAL A 1 530 ? 2.228 62.987 86.145 1.00 29.35 527 VAL A C 1
ATOM 4045 O O . VAL A 1 530 ? 2.341 63.243 87.346 1.00 26.44 527 VAL A O 1
ATOM 4049 N N . TYR A 1 531 ? 2.955 62.056 85.550 1.00 29.52 528 TYR A N 1
ATOM 4050 C CA . TYR A 1 531 ? 4.032 61.350 86.242 1.00 32.49 528 TYR A CA 1
ATOM 4051 C C . TYR A 1 531 ? 5.326 62.104 85.956 1.00 25.54 528 TYR A C 1
ATOM 4052 O O . TYR A 1 531 ? 5.812 62.105 84.822 1.00 25.72 528 TYR A O 1
ATOM 4061 N N . ASP A 1 532 ? 5.838 62.805 86.972 1.00 28.87 529 ASP A N 1
ATOM 4062 C CA . ASP A 1 532 ? 7.036 63.636 86.845 1.00 24.84 529 ASP A CA 1
ATOM 4063 C C . ASP A 1 532 ? 8.198 62.921 87.536 1.00 29.47 529 ASP A C 1
ATOM 4064 O O . ASP A 1 532 ? 8.342 62.991 88.760 1.00 26.53 529 ASP A O 1
ATOM 4069 N N . ASP A 1 533 ? 9.014 62.220 86.759 1.00 22.75 530 ASP A N 1
ATOM 4070 C CA . ASP A 1 533 ? 10.266 61.675 87.261 1.00 29.56 530 ASP A CA 1
ATOM 4071 C C . ASP A 1 533 ? 11.462 62.360 86.609 1.00 31.13 530 ASP A C 1
ATOM 4072 O O . ASP A 1 533 ? 12.564 61.807 86.604 1.00 26.38 530 ASP A O 1
ATOM 4077 N N . ASP A 1 534 ? 11.249 63.566 86.070 1.00 24.49 531 ASP A N 1
ATOM 4078 C CA . ASP A 1 534 ? 12.267 64.428 85.484 1.00 27.34 531 ASP A CA 1
ATOM 4079 C C . ASP A 1 534 ? 12.796 65.447 86.497 1.00 27.67 531 ASP A C 1
ATOM 4080 O O . ASP A 1 534 ? 14.003 65.683 86.558 1.00 28.01 531 ASP A O 1
ATOM 4085 N N . HIS A 1 535 ? 11.901 66.076 87.266 1.00 24.86 532 HIS A N 1
ATOM 4086 C CA . HIS A 1 535 ? 12.199 66.876 88.465 1.00 28.38 532 HIS A CA 1
ATOM 4087 C C . HIS A 1 535 ? 12.802 68.245 88.197 1.00 28.18 532 HIS A C 1
ATOM 4088 O O . HIS A 1 535 ? 13.294 68.880 89.144 1.00 27.33 532 HIS A O 1
ATOM 4095 N N . TYR A 1 536 ? 12.792 68.727 86.953 1.00 27.48 533 TYR A N 1
ATOM 4096 C CA . TYR A 1 536 ? 13.167 70.110 86.695 1.00 22.38 533 TYR A CA 1
ATOM 4097 C C . TYR A 1 536 ? 11.864 70.850 86.376 1.00 26.43 533 TYR A C 1
ATOM 4098 O O . TYR A 1 536 ? 10.982 70.902 87.244 1.00 26.44 533 TYR A O 1
ATOM 4107 N N . TYR A 1 537 ? 11.677 71.389 85.169 1.00 25.48 534 TYR A N 1
ATOM 4108 C CA . TYR A 1 537 ? 10.488 72.215 84.925 1.00 27.98 534 TYR A CA 1
ATOM 4109 C C . TYR A 1 537 ? 9.386 71.554 84.098 1.00 29.25 534 TYR A C 1
ATOM 4110 O O . TYR A 1 537 ? 8.223 71.929 84.259 1.00 28.94 534 TYR A O 1
ATOM 4119 N N . MET A 1 538 ? 9.698 70.604 83.219 1.00 28.71 535 MET A N 1
ATOM 4120 C CA . MET A 1 538 ? 8.708 70.153 82.233 1.00 25.02 535 MET A CA 1
ATOM 4121 C C . MET A 1 538 ? 7.446 69.598 82.894 1.00 28.97 535 MET A C 1
ATOM 4122 O O . MET A 1 538 ? 6.328 69.878 82.446 1.00 30.18 535 MET A O 1
ATOM 4127 N N . GLY A 1 539 ? 7.598 68.821 83.964 1.00 30.38 536 GLY A N 1
ATOM 4128 C CA . GLY A 1 539 ? 6.437 68.246 84.628 1.00 31.40 536 GLY A CA 1
ATOM 4129 C C . GLY A 1 539 ? 5.420 69.282 85.071 1.00 31.19 536 GLY A C 1
ATOM 4130 O O . GLY A 1 539 ? 4.223 69.149 84.813 1.00 27.45 536 GLY A O 1
ATOM 4131 N N . GLY A 1 540 ? 5.878 70.319 85.754 1.00 27.49 537 GLY A N 1
ATOM 4132 C CA . GLY A 1 540 ? 4.973 71.358 86.201 1.00 29.48 537 GLY A CA 1
ATOM 4133 C C . GLY A 1 540 ? 4.375 72.136 85.043 1.00 28.16 537 GLY A C 1
ATOM 4134 O O . GLY A 1 540 ? 3.234 72.588 85.119 1.00 27.83 537 GLY A O 1
ATOM 4135 N N . VAL A 1 541 ? 5.145 72.341 83.984 1.00 23.10 538 VAL A N 1
ATOM 4136 C CA . VAL A 1 541 ? 4.622 73.052 82.820 1.00 27.88 538 VAL A CA 1
ATOM 4137 C C . VAL A 1 541 ? 3.525 72.222 82.163 1.00 27.93 538 VAL A C 1
ATOM 4138 O O . VAL A 1 541 ? 2.485 72.750 81.746 1.00 28.48 538 VAL A O 1
ATOM 4142 N N . MET A 1 542 ? 3.749 70.909 82.069 1.00 24.40 539 MET A N 1
ATOM 4143 C CA . MET A 1 542 ? 2.752 70.007 81.511 1.00 28.41 539 MET A CA 1
ATOM 4144 C C . MET A 1 542 ? 1.497 69.985 82.355 1.00 31.24 539 MET A C 1
ATOM 4145 O O . MET A 1 542 ? 0.385 69.975 81.816 1.00 27.15 539 MET A O 1
ATOM 4150 N N . ALA A 1 543 ? 1.647 69.992 83.684 1.00 24.46 540 ALA A N 1
ATOM 4151 C CA . ALA A 1 543 ? 0.477 69.992 84.551 1.00 27.09 540 ALA A CA 1
ATOM 4152 C C . ALA A 1 543 ? -0.363 71.236 84.315 1.00 26.98 540 ALA A C 1
ATOM 4153 O O . ALA A 1 543 ? -1.601 71.187 84.379 1.00 28.49 540 ALA A O 1
ATOM 4155 N N . GLU A 1 544 ? 0.300 72.360 84.047 1.00 31.47 541 GLU A N 1
ATOM 4156 C CA . GLU A 1 544 ? -0.410 73.602 83.782 1.00 31.09 541 GLU A CA 1
ATOM 4157 C C . GLU A 1 544 ? -1.120 73.552 82.432 1.00 32.75 541 GLU A C 1
ATOM 4158 O O . GLU A 1 544 ? -2.193 74.130 82.278 1.00 29.78 541 GLU A O 1
ATOM 4164 N N . VAL A 1 545 ? -0.522 72.902 81.436 1.00 34.11 542 VAL A N 1
ATOM 4165 C CA . VAL A 1 545 ? -1.201 72.740 80.151 1.00 33.98 542 VAL A CA 1
ATOM 4166 C C . VAL A 1 545 ? -2.471 71.924 80.328 1.00 31.91 542 VAL A C 1
ATOM 4167 O O . VAL A 1 545 ? -3.530 72.250 79.776 1.00 32.49 542 VAL A O 1
ATOM 4171 N N . MET A 1 546 ? -2.371 70.821 81.060 1.00 28.91 543 MET A N 1
ATOM 4172 C CA . MET A 1 546 ? -3.536 69.980 81.276 1.00 28.64 543 MET A CA 1
ATOM 4173 C C . MET A 1 546 ? -4.603 70.745 82.032 1.00 33.56 543 MET A C 1
ATOM 4174 O O . MET A 1 546 ? -5.783 70.716 81.664 1.00 33.18 543 MET A O 1
ATOM 4179 N N . ALA A 1 547 ? -4.200 71.461 83.078 1.00 29.82 544 ALA A N 1
ATOM 4180 C CA . ALA A 1 547 ? -5.163 72.226 83.852 1.00 33.82 544 ALA A CA 1
ATOM 4181 C C . ALA A 1 547 ? -5.847 73.263 82.979 1.00 32.06 544 ALA A C 1
ATOM 4182 O O . ALA A 1 547 ? -7.072 73.409 83.012 1.00 32.20 544 ALA A O 1
ATOM 4184 N N . LYS A 1 548 ? -5.067 73.986 82.179 1.00 33.33 545 LYS A N 1
ATOM 4185 C CA . LYS A 1 548 ? -5.648 75.017 81.328 1.00 33.72 545 LYS A CA 1
ATOM 4186 C C . LYS A 1 548 ? -6.554 74.437 80.250 1.00 32.65 545 LYS A C 1
ATOM 4187 O O . LYS A 1 548 ? -7.392 75.161 79.710 1.00 33.32 545 LYS A O 1
ATOM 4193 N N . ALA A 1 549 ? -6.383 73.161 79.903 1.00 31.66 546 ALA A N 1
ATOM 4194 C CA . ALA A 1 549 ? -7.255 72.511 78.948 1.00 32.18 546 ALA A CA 1
ATOM 4195 C C . ALA A 1 549 ? -8.548 72.015 79.586 1.00 33.69 546 ALA A C 1
ATOM 4196 O O . ALA A 1 549 ? -9.433 71.540 78.866 1.00 35.06 546 ALA A O 1
ATOM 4198 N N . GLY A 1 550 ? -8.677 72.145 80.903 1.00 30.69 547 GLY A N 1
ATOM 4199 C CA . GLY A 1 550 ? -9.875 71.791 81.634 1.00 34.45 547 GLY A CA 1
ATOM 4200 C C . GLY A 1 550 ? -9.830 70.451 82.342 1.00 37.74 547 GLY A C 1
ATOM 4201 O O . GLY A 1 550 ? -10.833 70.058 82.948 1.00 32.16 547 GLY A O 1
ATOM 4202 N N . ALA A 1 551 ? -8.702 69.746 82.307 1.00 32.55 548 ALA A N 1
ATOM 4203 C CA . ALA A 1 551 ? -8.653 68.438 82.938 1.00 28.62 548 ALA A CA 1
ATOM 4204 C C . ALA A 1 551 ? -8.590 68.557 84.456 1.00 32.76 548 ALA A C 1
ATOM 4205 O O . ALA A 1 551 ? -8.187 69.576 85.023 1.00 31.36 548 ALA A O 1
ATOM 4207 N N . LYS A 1 552 ? -9.026 67.491 85.112 1.00 31.48 549 LYS A N 1
ATOM 4208 C CA . LYS A 1 552 ? -8.678 67.250 86.500 1.00 37.56 549 LYS A CA 1
ATOM 4209 C C . LYS A 1 552 ? -7.260 66.698 86.529 1.00 36.37 549 LYS A C 1
ATOM 4210 O O . LYS A 1 552 ? -6.984 65.655 85.912 1.00 33.82 549 LYS A O 1
ATOM 4214 N N . VAL A 1 553 ? -6.353 67.406 87.204 1.00 32.52 550 VAL A N 1
ATOM 4215 C CA . VAL A 1 553 ? -4.915 67.135 87.109 1.00 32.69 550 VAL A CA 1
ATOM 4216 C C . VAL A 1 553 ? -4.370 66.643 88.452 1.00 30.14 550 VAL A C 1
ATOM 4217 O O . VAL A 1 553 ? -4.581 67.276 89.491 1.00 32.75 550 VAL A O 1
ATOM 4221 N N . ILE A 1 554 ? -3.676 65.511 88.427 1.00 33.47 551 ILE A N 1
ATOM 4222 C CA . ILE A 1 554 ? -3.005 64.959 89.605 1.00 31.58 551 ILE A CA 1
ATOM 4223 C C . ILE A 1 554 ? -1.527 64.779 89.253 1.00 30.55 551 ILE A C 1
ATOM 4224 O O . ILE A 1 554 ? -1.179 63.963 88.388 1.00 29.75 551 ILE A O 1
ATOM 4229 N N . LEU A 1 555 ? -0.662 65.551 89.899 1.00 27.88 552 LEU A N 1
ATOM 4230 C CA . LEU A 1 555 ? 0.772 65.503 89.639 1.00 29.15 552 LEU A CA 1
ATOM 4231 C C . LEU A 1 555 ? 1.406 64.580 90.669 1.00 27.59 552 LEU A C 1
ATOM 4232 O O . LEU A 1 555 ? 1.201 64.748 91.872 1.00 27.96 552 LEU A O 1
ATOM 4237 N N . VAL A 1 556 ? 2.123 63.581 90.186 1.00 27.44 553 VAL A N 1
ATOM 4238 C CA . VAL A 1 556 ? 2.725 62.554 91.026 1.00 30.82 553 VAL A CA 1
ATOM 4239 C C . VAL A 1 556 ? 4.235 62.607 90.816 1.00 31.89 553 VAL A C 1
ATOM 4240 O O . VAL A 1 556 ? 4.715 62.467 89.677 1.00 28.24 553 VAL A O 1
ATOM 4244 N N . THR A 1 557 ? 4.984 62.811 91.907 1.00 31.44 554 THR A N 1
ATOM 4245 C CA . THR A 1 557 ? 6.442 62.849 91.830 1.00 29.05 554 THR A CA 1
ATOM 4246 C C . THR A 1 557 ? 7.069 62.216 93.065 1.00 29.31 554 THR A C 1
ATOM 4247 O O . THR A 1 557 ? 6.583 62.398 94.180 1.00 31.41 554 THR A O 1
ATOM 4251 N N . SER A 1 558 ? 8.163 61.479 92.848 1.00 30.58 555 SER A N 1
ATOM 4252 C CA . SER A 1 558 ? 8.873 60.805 93.929 1.00 25.35 555 SER A CA 1
ATOM 4253 C C . SER A 1 558 ? 9.598 61.773 94.857 1.00 32.24 555 SER A C 1
ATOM 4254 O O . SER A 1 558 ? 9.933 61.398 95.987 1.00 35.21 555 SER A O 1
ATOM 4257 N N . SER A 1 559 ? 9.815 63.007 94.425 1.00 28.56 556 SER A N 1
ATOM 4258 C CA . SER A 1 559 ? 10.523 64.000 95.214 1.00 29.49 556 SER A CA 1
ATOM 4259 C C . SER A 1 559 ? 9.641 64.561 96.336 1.00 28.63 556 SER A C 1
ATOM 4260 O O . SER A 1 559 ? 8.415 64.459 96.313 1.00 30.09 556 SER A O 1
ATOM 4263 N N . ALA A 1 560 ? 10.302 65.140 97.339 1.00 24.88 557 ALA A N 1
ATOM 4264 C CA . ALA A 1 560 ? 9.659 65.931 98.385 1.00 26.55 557 ALA A CA 1
ATOM 4265 C C . ALA A 1 560 ? 9.221 67.317 97.920 1.00 31.88 557 ALA A C 1
ATOM 4266 O O . ALA A 1 560 ? 8.542 68.018 98.680 1.00 29.28 557 ALA A O 1
ATOM 4268 N N . TYR A 1 561 ? 9.595 67.729 96.707 1.00 29.43 558 TYR A N 1
ATOM 4269 C CA . TYR A 1 561 ? 9.245 69.025 96.153 1.00 28.36 558 TYR A CA 1
ATOM 4270 C C . TYR A 1 561 ? 8.713 68.843 94.738 1.00 28.16 558 TYR A C 1
ATOM 4271 O O . TYR A 1 561 ? 9.236 68.031 93.963 1.00 28.20 558 TYR A O 1
ATOM 4280 N N . VAL A 1 562 ? 7.702 69.627 94.388 1.00 30.26 559 VAL A N 1
ATOM 4281 C CA . VAL A 1 562 ? 7.310 69.718 92.995 1.00 30.23 559 VAL A CA 1
ATOM 4282 C C . VAL A 1 562 ? 8.404 70.474 92.251 1.00 25.23 559 VAL A C 1
ATOM 4283 O O . VAL A 1 562 ? 8.978 71.444 92.767 1.00 26.44 559 VAL A O 1
ATOM 4287 N N . SER A 1 563 ? 8.718 70.017 91.045 1.00 22.66 560 SER A N 1
ATOM 4288 C CA . SER A 1 563 ? 9.762 70.634 90.242 1.00 29.29 560 SER A CA 1
ATOM 4289 C C . SER A 1 563 ? 11.029 70.825 91.080 1.00 28.39 560 SER A C 1
ATOM 4290 O O . SER A 1 563 ? 11.615 71.911 91.158 1.00 26.56 560 SER A O 1
ATOM 4293 N N . ASP A 1 564 ? 11.457 69.720 91.691 1.00 28.75 561 ASP A N 1
ATOM 4294 C CA . ASP A 1 564 ? 12.525 69.687 92.679 1.00 26.85 561 ASP A CA 1
ATOM 4295 C C . ASP A 1 564 ? 13.711 70.597 92.339 1.00 33.13 561 ASP A C 1
ATOM 4296 O O . ASP A 1 564 ? 14.073 71.477 93.130 1.00 27.08 561 ASP A O 1
ATOM 4301 N N . TRP A 1 565 ? 14.339 70.400 91.170 1.00 27.72 562 TRP A N 1
ATOM 4302 C CA . TRP A 1 565 ? 15.594 71.074 90.882 1.00 31.46 562 TRP A CA 1
ATOM 4303 C C . TRP A 1 565 ? 15.415 72.581 90.673 1.00 28.84 562 TRP A C 1
ATOM 4304 O O . TRP A 1 565 ? 16.396 73.324 90.803 1.00 31.28 562 TRP A O 1
ATOM 4315 N N . THR A 1 566 ? 14.187 73.058 90.401 1.00 30.52 563 THR A N 1
ATOM 4316 C CA . THR A 1 566 ? 13.942 74.508 90.340 1.00 27.29 563 THR A CA 1
ATOM 4317 C C . THR A 1 566 ? 14.106 75.203 91.695 1.00 23.55 563 THR A C 1
ATOM 4318 O O . THR A 1 566 ? 13.997 76.433 91.771 1.00 25.23 563 THR A O 1
ATOM 4322 N N . ARG A 1 567 ? 14.377 74.471 92.770 1.00 24.33 564 ARG A N 1
ATOM 4323 C CA . ARG A 1 567 ? 14.895 75.130 93.962 1.00 25.83 564 ARG A CA 1
ATOM 4324 C C . ARG A 1 567 ? 16.175 75.883 93.629 1.00 25.58 564 ARG A C 1
ATOM 4325 O O . ARG A 1 567 ? 16.451 76.942 94.201 1.00 24.81 564 ARG A O 1
ATOM 4333 N N . ASN A 1 568 ? 16.965 75.347 92.698 1.00 26.76 565 ASN A N 1
ATOM 4334 C CA . ASN A 1 568 ? 18.235 75.963 92.355 1.00 27.87 565 ASN A CA 1
ATOM 4335 C C . ASN A 1 568 ? 18.063 77.171 91.468 1.00 28.42 565 ASN A C 1
ATOM 4336 O O . ASN A 1 568 ? 18.964 78.012 91.406 1.00 27.11 565 ASN A O 1
ATOM 4341 N N . THR A 1 569 ? 16.930 77.273 90.785 1.00 31.76 566 THR A N 1
ATOM 4342 C CA . THR A 1 569 ? 16.598 78.442 89.991 1.00 27.98 566 THR A CA 1
ATOM 4343 C C . THR A 1 569 ? 15.734 79.413 90.761 1.00 30.02 566 THR A C 1
ATOM 4344 O O . THR A 1 569 ? 15.371 80.461 90.220 1.00 31.03 566 THR A O 1
ATOM 4348 N N . LEU A 1 570 ? 15.387 79.070 92.004 1.00 29.36 567 LEU A N 1
ATOM 4349 C CA . LEU A 1 570 ? 14.508 79.862 92.854 1.00 33.98 567 LEU A CA 1
ATOM 4350 C C . LEU A 1 570 ? 13.093 79.954 92.299 1.00 26.62 567 LEU A C 1
ATOM 4351 O O . LEU A 1 570 ? 12.324 80.808 92.730 1.00 35.90 567 LEU A O 1
ATOM 4356 N N . GLU A 1 571 ? 12.717 79.078 91.367 1.00 30.19 568 GLU A N 1
ATOM 4357 C CA . GLU A 1 571 ? 11.364 79.083 90.840 1.00 27.78 568 GLU A CA 1
ATOM 4358 C C . GLU A 1 571 ? 10.402 78.197 91.652 1.00 34.16 568 GLU A C 1
ATOM 4359 O O . GLU A 1 571 ? 9.184 78.282 91.457 1.00 30.65 568 GLU A O 1
ATOM 4365 N N . GLN A 1 572 ? 10.918 77.368 92.562 1.00 28.62 569 GLN A N 1
ATOM 4366 C CA . GLN A 1 572 ? 10.152 76.239 93.082 1.00 32.95 569 GLN A CA 1
ATOM 4367 C C . GLN A 1 572 ? 8.897 76.688 93.828 1.00 33.97 569 GLN A C 1
ATOM 4368 O O . GLN A 1 572 ? 7.802 76.162 93.593 1.00 26.67 569 GLN A O 1
ATOM 4374 N N . GLY A 1 573 ? 9.028 77.664 94.725 1.00 27.22 570 GLY A N 1
ATOM 4375 C CA . GLY A 1 573 ? 7.861 78.091 95.483 1.00 30.88 570 GLY A CA 1
ATOM 4376 C C . GLY A 1 573 ? 6.744 78.627 94.599 1.00 32.67 570 GLY A C 1
ATOM 4377 O O . GLY A 1 573 ? 5.565 78.299 94.791 1.00 26.97 570 GLY A O 1
ATOM 4378 N N . ALA A 1 574 ? 7.095 79.463 93.626 1.00 31.36 571 ALA A N 1
ATOM 4379 C CA . ALA A 1 574 ? 6.081 80.051 92.758 1.00 32.58 571 ALA A CA 1
ATOM 4380 C C . ALA A 1 574 ? 5.436 78.995 91.873 1.00 32.07 571 ALA A C 1
ATOM 4381 O O . ALA A 1 574 ? 4.256 79.116 91.531 1.00 35.06 571 ALA A O 1
ATOM 4383 N N . ILE A 1 575 ? 6.183 77.942 91.514 1.00 30.77 572 ILE A N 1
ATOM 4384 C CA . ILE A 1 575 ? 5.616 76.844 90.736 1.00 30.73 572 ILE A CA 1
ATOM 4385 C C . ILE A 1 575 ? 4.566 76.086 91.548 1.00 35.38 572 ILE A C 1
ATOM 4386 O O . ILE A 1 575 ? 3.484 75.751 91.039 1.00 26.99 572 ILE A O 1
ATOM 4391 N N . HIS A 1 576 ? 4.874 75.771 92.810 1.00 29.41 573 HIS A N 1
ATOM 4392 C CA . HIS A 1 576 ? 3.902 75.079 93.651 1.00 27.34 573 HIS A CA 1
ATOM 4393 C C . HIS A 1 576 ? 2.625 75.913 93.786 1.00 29.63 573 HIS A C 1
ATOM 4394 O O . HIS A 1 576 ? 1.507 75.400 93.630 1.00 25.79 573 HIS A O 1
ATOM 4401 N N . VAL A 1 577 ? 2.784 77.214 94.068 1.00 29.81 574 VAL A N 1
ATOM 4402 C CA . VAL A 1 577 ? 1.645 78.108 94.251 1.00 29.00 574 VAL A CA 1
ATOM 4403 C C . VAL A 1 577 ? 0.835 78.206 92.961 1.00 29.90 574 VAL A C 1
ATOM 4404 O O . VAL A 1 577 ? -0.390 78.209 92.988 1.00 29.67 574 VAL A O 1
ATOM 4408 N N . ARG A 1 578 ? 1.509 78.287 91.819 1.00 31.35 575 ARG A N 1
ATOM 4409 C CA . ARG A 1 578 ? 0.820 78.348 90.534 1.00 34.08 575 ARG A CA 1
ATOM 4410 C C . ARG A 1 578 ? -0.016 77.101 90.295 1.00 35.44 575 ARG A C 1
ATOM 4411 O O . ARG A 1 578 ? -1.181 77.184 89.873 1.00 34.12 575 ARG A O 1
ATOM 4419 N N . LEU A 1 579 ? 0.581 75.933 90.537 1.00 30.84 576 LEU A N 1
ATOM 4420 C CA . LEU A 1 579 ? -0.126 74.672 90.366 1.00 33.73 576 LEU A CA 1
ATOM 4421 C C . LEU A 1 579 ? -1.295 74.568 91.338 1.00 30.03 576 LEU A C 1
ATOM 4422 O O . LEU A 1 579 ? -2.364 74.075 90.977 1.00 28.66 576 LEU A O 1
ATOM 4427 N N . ASP A 1 580 ? -1.117 75.021 92.573 1.00 31.04 577 ASP A N 1
ATOM 4428 C CA . ASP A 1 580 ? -2.241 74.994 93.508 1.00 26.32 577 ASP A CA 1
ATOM 4429 C C . ASP A 1 580 ? -3.347 75.945 93.061 1.00 31.14 577 ASP A C 1
ATOM 4430 O O . ASP A 1 580 ? -4.531 75.587 93.083 1.00 31.39 577 ASP A O 1
ATOM 4435 N N . ASP A 1 581 ? -2.969 77.147 92.616 1.00 33.79 578 ASP A N 1
ATOM 4436 C CA . ASP A 1 581 ? -3.940 78.097 92.098 1.00 35.47 578 ASP A CA 1
ATOM 4437 C C . ASP A 1 581 ? -4.717 77.514 90.921 1.00 34.68 578 ASP A C 1
ATOM 4438 O O . ASP A 1 581 ? -5.886 77.838 90.727 1.00 32.64 578 ASP A O 1
ATOM 4443 N N . LEU A 1 582 ? -4.070 76.698 90.103 1.00 32.25 579 LEU A N 1
ATOM 4444 C CA . LEU A 1 582 ? -4.720 76.079 88.959 1.00 30.15 579 LEU A CA 1
ATOM 4445 C C . LEU A 1 582 ? -5.562 74.870 89.331 1.00 32.56 579 LEU A C 1
ATOM 4446 O O . LEU A 1 582 ? -6.157 74.259 88.440 1.00 34.40 579 LEU A O 1
ATOM 4451 N N . GLY A 1 583 ? -5.621 74.491 90.609 1.00 34.72 580 GLY A N 1
ATOM 4452 C CA . GLY A 1 583 ? -6.377 73.313 90.984 1.00 29.02 580 GLY A CA 1
ATOM 4453 C C . GLY A 1 583 ? -5.665 71.990 90.788 1.00 26.34 580 GLY A C 1
ATOM 4454 O O . GLY A 1 583 ? -6.315 70.938 90.824 1.00 33.11 580 GLY A O 1
ATOM 4455 N N . VAL A 1 584 ? -4.363 71.998 90.550 1.00 32.67 581 VAL A N 1
ATOM 4456 C CA . VAL A 1 584 ? -3.641 70.744 90.389 1.00 35.33 581 VAL A CA 1
ATOM 4457 C C . VAL A 1 584 ? -3.515 70.058 91.748 1.00 35.22 581 VAL A C 1
ATOM 4458 O O . VAL A 1 584 ? -3.252 70.704 92.771 1.00 37.31 581 VAL A O 1
ATOM 4462 N N . ASP A 1 585 ? -3.733 68.746 91.771 1.00 37.44 582 ASP A N 1
ATOM 4463 C CA . ASP A 1 585 ? -3.602 67.953 92.989 1.00 36.91 582 ASP A CA 1
ATOM 4464 C C . ASP A 1 585 ? -2.183 67.388 93.034 1.00 37.08 582 ASP A C 1
ATOM 4465 O O . ASP A 1 585 ? -1.819 66.544 92.202 1.00 36.23 582 ASP A O 1
ATOM 4470 N N . ILE A 1 586 ? -1.377 67.866 93.988 1.00 40.33 583 ILE A N 1
ATOM 4471 C CA . ILE A 1 586 ? 0.065 67.592 94.033 1.00 35.32 583 ILE A CA 1
ATOM 4472 C C . ILE A 1 586 ? 0.327 66.446 95.000 1.00 38.03 583 ILE A C 1
ATOM 4473 O O . ILE A 1 586 ? 0.065 66.570 96.202 1.00 33.29 583 ILE A O 1
ATOM 4478 N N . ARG A 1 587 ? 0.850 65.336 94.482 1.00 30.31 584 ARG A N 1
ATOM 4479 C CA . ARG A 1 587 ? 1.166 64.148 95.280 1.00 29.73 584 ARG A CA 1
ATOM 4480 C C . ARG A 1 587 ? 2.684 63.969 95.354 1.00 32.27 584 ARG A C 1
ATOM 4481 O O . ARG A 1 587 ? 3.296 63.421 94.435 1.00 29.93 584 ARG A O 1
ATOM 4489 N N . LEU A 1 588 ? 3.275 64.391 96.462 1.00 30.79 585 LEU A N 1
ATOM 4490 C CA . LEU A 1 588 ? 4.713 64.349 96.677 1.00 29.26 585 LEU A CA 1
ATOM 4491 C C . LEU A 1 588 ? 5.134 63.021 97.311 1.00 30.00 585 LEU A C 1
ATOM 4492 O O . LEU A 1 588 ? 4.325 62.287 97.874 1.00 31.89 585 LEU A O 1
ATOM 4497 N N . ASN A 1 589 ? 6.432 62.735 97.236 1.00 31.42 586 ASN A N 1
ATOM 4498 C CA . ASN A 1 589 ? 7.011 61.536 97.854 1.00 29.98 586 ASN A CA 1
ATOM 4499 C C . ASN A 1 589 ? 6.327 60.272 97.370 1.00 30.05 586 ASN A C 1
ATOM 4500 O O . ASN A 1 589 ? 6.195 59.298 98.110 1.00 28.60 586 ASN A O 1
ATOM 4505 N N . ARG A 1 590 ? 5.982 60.251 96.087 1.00 28.49 587 ARG A N 1
ATOM 4506 C CA . ARG A 1 590 ? 5.189 59.173 95.508 1.00 29.12 587 ARG A CA 1
ATOM 4507 C C . ARG A 1 590 ? 5.656 58.914 94.077 1.00 30.48 587 ARG A C 1
ATOM 4508 O O . ARG A 1 590 ? 5.616 59.808 93.224 1.00 33.79 587 ARG A O 1
ATOM 4516 N N . GLY A 1 591 ? 6.116 57.696 93.818 1.00 32.02 588 GLY A N 1
ATOM 4517 C CA . GLY A 1 591 ? 6.445 57.273 92.476 1.00 34.48 588 GLY A CA 1
ATOM 4518 C C . GLY A 1 591 ? 5.271 56.596 91.801 1.00 31.64 588 GLY A C 1
ATOM 4519 O O . GLY A 1 591 ? 4.203 56.416 92.379 1.00 32.65 588 GLY A O 1
ATOM 4520 N N . VAL A 1 592 ? 5.475 56.241 90.538 1.00 34.61 589 VAL A N 1
ATOM 4521 C CA . VAL A 1 592 ? 4.526 55.437 89.776 1.00 29.03 589 VAL A CA 1
ATOM 4522 C C . VAL A 1 592 ? 5.239 54.139 89.435 1.00 32.97 589 VAL A C 1
ATOM 4523 O O . VAL A 1 592 ? 6.306 54.157 88.805 1.00 36.92 589 VAL A O 1
ATOM 4527 N N . THR A 1 593 ? 4.672 53.025 89.884 1.00 31.83 590 THR A N 1
ATOM 4528 C CA . THR A 1 593 ? 5.224 51.697 89.659 1.00 31.70 590 THR A CA 1
ATOM 4529 C C . THR A 1 593 ? 4.621 51.002 88.449 1.00 37.80 590 THR A C 1
ATOM 4530 O O . THR A 1 593 ? 5.269 50.153 87.844 1.00 33.76 590 THR A O 1
ATOM 4534 N N . ALA A 1 594 ? 3.400 51.331 88.067 1.00 36.39 591 ALA A N 1
ATOM 4535 C CA . ALA A 1 594 ? 2.837 50.675 86.903 1.00 39.50 591 ALA A CA 1
ATOM 4536 C C . ALA A 1 594 ? 1.709 51.533 86.368 1.00 34.24 591 ALA A C 1
ATOM 4537 O O . ALA A 1 594 ? 1.023 52.218 87.126 1.00 32.93 591 ALA A O 1
ATOM 4539 N N . ILE A 1 595 ? 1.526 51.476 85.053 1.00 34.20 592 ILE A N 1
ATOM 4540 C CA . ILE A 1 595 ? 0.387 52.094 84.392 1.00 36.52 592 ILE A CA 1
ATOM 4541 C C . ILE A 1 595 ? -0.549 50.981 83.939 1.00 38.34 592 ILE A C 1
ATOM 4542 O O . ILE A 1 595 ? -0.154 50.095 83.174 1.00 37.00 592 ILE A O 1
ATOM 4547 N N . ARG A 1 596 ? -1.770 51.011 84.435 1.00 42.12 593 ARG A N 1
ATOM 4548 C CA . ARG A 1 596 ? -2.749 49.981 84.151 1.00 44.63 593 ARG A CA 1
ATOM 4549 C C . ARG A 1 596 ? -3.829 50.548 83.242 1.00 43.91 593 ARG A C 1
ATOM 4550 O O . ARG A 1 596 ? -3.745 51.691 82.782 1.00 38.70 593 ARG A O 1
ATOM 4558 N N . ALA A 1 597 ? -4.836 49.717 82.961 1.00 47.22 594 ALA A N 1
ATOM 4559 C CA . ALA A 1 597 ? -5.850 50.072 81.968 1.00 44.10 594 ALA A CA 1
ATOM 4560 C C . ALA A 1 597 ? -6.545 51.383 82.317 1.00 44.09 594 ALA A C 1
ATOM 4561 O O . ALA A 1 597 ? -6.703 52.257 81.457 1.00 55.75 594 ALA A O 1
ATOM 4563 N N . GLY A 1 598 ? -7.008 51.528 83.555 1.00 37.71 595 GLY A N 1
ATOM 4564 C CA . GLY A 1 598 ? -7.657 52.769 83.925 1.00 37.64 595 GLY A CA 1
ATOM 4565 C C . GLY A 1 598 ? -7.052 53.503 85.107 1.00 41.87 595 GLY A C 1
ATOM 4566 O O . GLY A 1 598 ? -7.706 54.382 85.671 1.00 39.75 595 GLY A O 1
ATOM 4567 N N . GLU A 1 599 ? -5.812 53.182 85.482 1.00 39.52 596 GLU A N 1
ATOM 4568 C CA . GLU A 1 599 ? -5.224 53.732 86.697 1.00 38.13 596 GLU A CA 1
ATOM 4569 C C . GLU A 1 599 ? -3.705 53.581 86.644 1.00 35.73 596 GLU A C 1
ATOM 4570 O O . GLU A 1 599 ? -3.156 52.818 85.844 1.00 41.04 596 GLU A O 1
ATOM 4576 N N . VAL A 1 600 ? -3.025 54.303 87.522 1.00 40.03 597 VAL A N 1
ATOM 4577 C CA . VAL A 1 600 ? -1.605 54.079 87.771 1.00 41.34 597 VAL A CA 1
ATOM 4578 C C . VAL A 1 600 ? -1.476 53.518 89.179 1.00 34.44 597 VAL A C 1
ATOM 4579 O O . VAL A 1 600 ? -2.191 53.945 90.092 1.00 39.15 597 VAL A O 1
ATOM 4583 N N . GLU A 1 601 ? -0.560 52.576 89.358 1.00 36.55 598 GLU A N 1
ATOM 4584 C CA . GLU A 1 601 ? -0.135 52.176 90.689 1.00 40.13 598 GLU A CA 1
ATOM 4585 C C . GLU A 1 601 ? 0.992 53.090 91.152 1.00 36.75 598 GLU A C 1
ATOM 4586 O O . GLU A 1 601 ? 1.942 53.338 90.402 1.00 34.66 598 GLU A O 1
ATOM 4592 N N . THR A 1 602 ? 0.884 53.571 92.389 1.00 35.37 599 THR A N 1
ATOM 4593 C CA . THR A 1 602 ? 1.855 54.466 92.997 1.00 39.59 599 THR A CA 1
ATOM 4594 C C . THR A 1 602 ? 2.447 53.835 94.247 1.00 41.65 599 THR A C 1
ATOM 4595 O O . THR A 1 602 ? 1.873 52.906 94.828 1.00 40.70 599 THR A O 1
ATOM 4599 N N . ASN A 1 603 ? 3.619 54.351 94.639 1.00 40.79 600 ASN A N 1
ATOM 4600 C CA . ASN A 1 603 ? 4.324 53.922 95.843 1.00 36.57 600 ASN A CA 1
ATOM 4601 C C . ASN A 1 603 ? 4.758 55.131 96.664 1.00 38.05 600 ASN A C 1
ATOM 4602 O O . ASN A 1 603 ? 5.342 56.075 96.121 1.00 31.79 600 ASN A O 1
ATOM 4607 N N . CYS A 1 604 ? 4.453 55.104 97.964 1.00 37.92 601 CYS A N 1
ATOM 4608 C CA . CYS A 1 604 ? 5.116 55.982 98.918 1.00 35.94 601 CYS A CA 1
ATOM 4609 C C . CYS A 1 604 ? 6.610 55.651 98.944 1.00 38.08 601 CYS A C 1
ATOM 4610 O O . CYS A 1 604 ? 7.008 54.497 99.136 1.00 32.38 601 CYS A O 1
ATOM 4613 N N . VAL A 1 605 ? 7.445 56.655 98.691 1.00 31.85 602 VAL A N 1
ATOM 4614 C CA . VAL A 1 605 ? 8.856 56.380 98.500 1.00 35.55 602 VAL A CA 1
ATOM 4615 C C . VAL A 1 605 ? 9.535 55.930 99.778 1.00 36.00 602 VAL A C 1
ATOM 4616 O O . VAL A 1 605 ? 10.561 55.254 99.703 1.00 32.66 602 VAL A O 1
ATOM 4620 N N . TYR A 1 606 ? 8.991 56.277 100.948 1.00 31.76 603 TYR A N 1
ATOM 4621 C CA . TYR A 1 606 ? 9.618 55.872 102.201 1.00 35.12 603 TYR A CA 1
ATOM 4622 C C . TYR A 1 606 ? 9.196 54.470 102.610 1.00 37.79 603 TYR A C 1
ATOM 4623 O O . TYR A 1 606 ? 10.041 53.610 102.863 1.00 37.48 603 TYR A O 1
ATOM 4632 N N . THR A 1 607 ? 7.896 54.221 102.671 1.00 34.40 604 THR A N 1
ATOM 4633 C CA . THR A 1 607 ? 7.392 52.969 103.216 1.00 43.06 604 THR A CA 1
ATOM 4634 C C . THR A 1 607 ? 7.201 51.883 102.170 1.00 45.85 604 THR A C 1
ATOM 4635 O O . THR A 1 607 ? 7.038 50.715 102.537 1.00 46.41 604 THR A O 1
ATOM 4639 N N . GLY A 1 608 ? 7.180 52.231 100.887 1.00 37.13 605 GLY A N 1
ATOM 4640 C CA . GLY A 1 608 ? 6.853 51.260 99.871 1.00 37.60 605 GLY A CA 1
ATOM 4641 C C . GLY A 1 608 ? 5.374 50.993 99.713 1.00 40.61 605 GLY A C 1
ATOM 4642 O O . GLY A 1 608 ? 4.990 50.243 98.813 1.00 46.00 605 GLY A O 1
ATOM 4643 N N . LYS A 1 609 ? 4.532 51.573 100.556 1.00 39.05 606 LYS A N 1
ATOM 4644 C CA . LYS A 1 609 ? 3.110 51.276 100.495 1.00 42.26 606 LYS A CA 1
ATOM 4645 C C . LYS A 1 609 ? 2.524 51.700 99.147 1.00 45.03 606 LYS A C 1
ATOM 4646 O O . LYS A 1 609 ? 2.829 52.774 98.623 1.00 43.49 606 LYS A O 1
ATOM 4649 N N . ARG A 1 610 ? 1.665 50.854 98.591 1.00 44.49 607 ARG A N 1
ATOM 4650 C CA . ARG A 1 610 ? 1.155 51.033 97.238 1.00 47.60 607 ARG A CA 1
ATOM 4651 C C . ARG A 1 610 ? -0.306 51.477 97.246 1.00 45.03 607 ARG A C 1
ATOM 4652 O O . ARG A 1 610 ? -1.063 51.165 98.163 1.00 45.75 607 ARG A O 1
ATOM 4660 N N . SER A 1 611 ? -0.695 52.219 96.211 1.00 45.94 608 SER A N 1
ATOM 4661 C CA . SER A 1 611 ? -2.074 52.669 96.062 1.00 37.30 608 SER A CA 1
ATOM 4662 C C . SER A 1 611 ? -2.281 53.063 94.608 1.00 40.73 608 SER A C 1
ATOM 4663 O O . SER A 1 611 ? -1.335 53.397 93.902 1.00 45.22 608 SER A O 1
ATOM 4666 N N . ALA A 1 612 ? -3.527 53.015 94.161 1.00 44.35 609 ALA A N 1
ATOM 4667 C CA . ALA A 1 612 ? -3.841 53.286 92.769 1.00 41.83 609 ALA A CA 1
ATOM 4668 C C . ALA A 1 612 ? -4.533 54.637 92.637 1.00 39.38 609 ALA A C 1
ATOM 4669 O O . ALA A 1 612 ? -5.203 55.101 93.559 1.00 39.48 609 ALA A O 1
ATOM 4671 N N . ILE A 1 613 ? -4.338 55.282 91.491 1.00 39.33 610 ILE A N 1
ATOM 4672 C CA . ILE A 1 613 ? -5.002 56.545 91.175 1.00 39.86 610 ILE A CA 1
ATOM 4673 C C . ILE A 1 613 ? -5.691 56.408 89.820 1.00 36.71 610 ILE A C 1
ATOM 4674 O O . ILE A 1 613 ? -5.025 56.153 88.810 1.00 36.08 610 ILE A O 1
ATOM 4679 N N . GLY A 1 614 ? -7.002 56.646 89.790 1.00 34.46 611 GLY A N 1
ATOM 4680 C CA . GLY A 1 614 ? -7.753 56.540 88.549 1.00 34.78 611 GLY A CA 1
ATOM 4681 C C . GLY A 1 614 ? -7.490 57.721 87.626 1.00 34.48 611 GLY A C 1
ATOM 4682 O O . GLY A 1 614 ? -7.298 58.855 88.063 1.00 39.72 611 GLY A O 1
ATOM 4683 N N . CYS A 1 615 ? -7.456 57.441 86.328 1.00 36.72 612 CYS A N 1
ATOM 4684 C CA . CYS A 1 615 ? -7.185 58.496 85.367 1.00 39.04 612 CYS A CA 1
ATOM 4685 C C . CYS A 1 615 ? -7.600 58.029 83.984 1.00 39.66 612 CYS A C 1
ATOM 4686 O O . CYS A 1 615 ? -7.713 56.833 83.719 1.00 36.98 612 CYS A O 1
ATOM 4689 N N . ASP A 1 616 ? -7.837 58.999 83.112 1.00 41.24 613 ASP A N 1
ATOM 4690 C CA . ASP A 1 616 ? -8.174 58.713 81.727 1.00 34.65 613 ASP A CA 1
ATOM 4691 C C . ASP A 1 616 ? -6.960 58.720 80.822 1.00 41.05 613 ASP A C 1
ATOM 4692 O O . ASP A 1 616 ? -7.003 58.107 79.748 1.00 43.21 613 ASP A O 1
ATOM 4697 N N . ALA A 1 617 ? -5.887 59.393 81.239 1.00 35.75 614 ALA A N 1
ATOM 4698 C CA . ALA A 1 617 ? -4.636 59.443 80.498 1.00 35.12 614 ALA A CA 1
ATOM 4699 C C . ALA A 1 617 ? -3.493 59.678 81.479 1.00 36.30 614 ALA A C 1
ATOM 4700 O O . ALA A 1 617 ? -3.683 60.242 82.559 1.00 31.82 614 ALA A O 1
ATOM 4702 N N . VAL A 1 618 ? -2.301 59.241 81.090 1.00 31.15 615 VAL A N 1
ATOM 4703 C CA . VAL A 1 618 ? -1.079 59.521 81.828 1.00 34.86 615 VAL A CA 1
ATOM 4704 C C . VAL A 1 618 ? -0.207 60.418 80.963 1.00 30.92 615 VAL A C 1
ATOM 4705 O O . VAL A 1 618 ? 0.100 60.079 79.816 1.00 32.67 615 VAL A O 1
ATOM 4709 N N . LEU A 1 619 ? 0.185 61.559 81.499 1.00 31.74 616 LEU A N 1
ATOM 4710 C CA . LEU A 1 619 ? 1.180 62.409 80.844 1.00 29.26 616 LEU A CA 1
ATOM 4711 C C . LEU A 1 619 ? 2.518 62.067 81.488 1.00 30.40 616 LEU A C 1
ATOM 4712 O O . LEU A 1 619 ? 2.813 62.514 82.598 1.00 30.06 616 LEU A O 1
ATOM 4717 N N . MET A 1 620 ? 3.324 61.289 80.764 1.00 26.94 617 MET A N 1
ATOM 4718 C CA . MET A 1 620 ? 4.573 60.723 81.258 1.00 32.10 617 MET A CA 1
ATOM 4719 C C . MET A 1 620 ? 5.717 61.694 80.981 1.00 32.50 617 MET A C 1
ATOM 4720 O O . MET A 1 620 ? 6.095 61.911 79.821 1.00 27.85 617 MET A O 1
ATOM 4725 N N . VAL A 1 621 ? 6.298 62.231 82.048 1.00 29.18 618 VAL A N 1
ATOM 4726 C CA . VAL A 1 621 ? 7.476 63.090 81.970 1.00 29.09 618 VAL A CA 1
ATOM 4727 C C . VAL A 1 621 ? 8.636 62.379 82.649 1.00 31.96 618 VAL A C 1
ATOM 4728 O O . VAL A 1 621 ? 8.898 62.565 83.849 1.00 30.51 618 VAL A O 1
ATOM 4732 N N . ALA A 1 622 ? 9.305 61.525 81.892 1.00 31.70 619 ALA A N 1
ATOM 4733 C CA . ALA A 1 622 ? 10.330 60.643 82.434 1.00 28.07 619 ALA A CA 1
ATOM 4734 C C . ALA A 1 622 ? 11.706 61.214 82.129 1.00 24.68 619 ALA A C 1
ATOM 4735 O O . ALA A 1 622 ? 12.206 62.096 82.843 1.00 32.55 619 ALA A O 1
ATOM 4737 N N . SER A 1 623 ? 12.312 60.737 81.054 1.00 27.76 620 SER A N 1
ATOM 4738 C CA . SER A 1 623 ? 13.599 61.243 80.611 1.00 28.21 620 SER A CA 1
ATOM 4739 C C . SER A 1 623 ? 13.651 61.126 79.092 1.00 32.13 620 SER A C 1
ATOM 4740 O O . SER A 1 623 ? 12.673 60.734 78.437 1.00 28.59 620 SER A O 1
ATOM 4743 N N . ARG A 1 624 ? 14.804 61.455 78.524 1.00 28.57 621 ARG A N 1
ATOM 4744 C CA . ARG A 1 624 ? 14.914 61.545 77.083 1.00 31.27 621 ARG A CA 1
ATOM 4745 C C . ARG A 1 624 ? 15.962 60.587 76.540 1.00 30.18 621 ARG A C 1
ATOM 4746 O O . ARG A 1 624 ? 16.870 60.141 77.244 1.00 30.81 621 ARG A O 1
ATOM 4754 N N . THR A 1 625 ? 15.771 60.227 75.274 1.00 28.13 622 THR A N 1
ATOM 4755 C CA . THR A 1 625 ? 16.695 59.377 74.548 1.00 29.85 622 THR A CA 1
ATOM 4756 C C . THR A 1 625 ? 17.294 60.175 73.401 1.00 31.52 622 THR A C 1
ATOM 4757 O O . THR A 1 625 ? 16.572 60.837 72.660 1.00 30.60 622 THR A O 1
ATOM 4761 N N . SER A 1 626 ? 18.599 60.088 73.236 1.00 35.78 623 SER A N 1
ATOM 4762 C CA . SER A 1 626 ? 19.257 60.851 72.190 1.00 33.94 623 SER A CA 1
ATOM 4763 C C . SER A 1 626 ? 18.835 60.350 70.810 1.00 34.60 623 SER A C 1
ATOM 4764 O O . SER A 1 626 ? 18.660 59.151 70.590 1.00 26.76 623 SER A O 1
ATOM 4767 N N . GLU A 1 627 ? 18.663 61.284 69.879 1.00 33.29 624 GLU A N 1
ATOM 4768 C CA . GLU A 1 627 ? 18.532 60.956 68.461 1.00 36.28 624 GLU A CA 1
ATOM 4769 C C . GLU A 1 627 ? 19.954 60.886 67.919 1.00 32.40 624 GLU A C 1
ATOM 4770 O O . GLU A 1 627 ? 20.548 61.910 67.586 1.00 36.65 624 GLU A O 1
ATOM 4776 N N . ASP A 1 628 ? 20.528 59.675 67.871 1.00 34.02 625 ASP A N 1
ATOM 4777 C CA . ASP A 1 628 ? 21.918 59.501 67.459 1.00 35.36 625 ASP A CA 1
ATOM 4778 C C . ASP A 1 628 ? 22.092 58.463 66.342 1.00 36.27 625 ASP A C 1
ATOM 4779 O O . ASP A 1 628 ? 23.221 58.036 66.069 1.00 32.97 625 ASP A O 1
ATOM 4784 N N . GLN A 1 629 ? 21.014 58.070 65.667 1.00 32.54 626 GLN A N 1
ATOM 4785 C CA . GLN A 1 629 ? 21.137 57.080 64.598 1.00 30.13 626 GLN A CA 1
ATOM 4786 C C . GLN A 1 629 ? 22.084 57.578 63.515 1.00 36.27 626 GLN A C 1
ATOM 4787 O O . GLN A 1 629 ? 23.034 56.879 63.128 1.00 33.18 626 GLN A O 1
ATOM 4790 N N . LEU A 1 630 ? 21.875 58.810 63.045 1.00 36.02 627 LEU A N 1
ATOM 4791 C CA . LEU A 1 630 ? 22.716 59.343 61.974 1.00 33.37 627 LEU A CA 1
ATOM 4792 C C . LEU A 1 630 ? 24.185 59.265 62.354 1.00 34.88 627 LEU A C 1
ATOM 4793 O O . LEU A 1 630 ? 25.022 58.794 61.573 1.00 33.37 627 LEU A O 1
ATOM 4798 N N . PHE A 1 631 ? 24.514 59.694 63.573 1.00 29.14 628 PHE A N 1
ATOM 4799 C CA . PHE A 1 631 ? 25.900 59.653 64.017 1.00 33.98 628 PHE A CA 1
ATOM 4800 C C . PHE A 1 631 ? 26.422 58.226 64.038 1.00 32.81 628 PHE A C 1
ATOM 4801 O O . PHE A 1 631 ? 27.519 57.948 63.539 1.00 34.67 628 PHE A O 1
ATOM 4809 N N . ASN A 1 632 ? 25.640 57.301 64.596 1.00 31.34 629 ASN A N 1
ATOM 4810 C CA . ASN A 1 632 ? 26.078 55.910 64.637 1.00 39.89 629 ASN A CA 1
ATOM 4811 C C . ASN A 1 632 ? 26.307 55.371 63.230 1.00 31.93 629 ASN A C 1
ATOM 4812 O O . ASN A 1 632 ? 27.317 54.710 62.972 1.00 38.63 629 ASN A O 1
ATOM 4817 N N . ASP A 1 633 ? 25.400 55.674 62.306 1.00 31.98 630 ASP A N 1
ATOM 4818 C CA . ASP A 1 633 ? 25.576 55.239 60.925 1.00 35.47 630 ASP A CA 1
ATOM 4819 C C . ASP A 1 633 ? 26.894 55.759 60.348 1.00 37.00 630 ASP A C 1
ATOM 4820 O O . ASP A 1 633 ? 27.663 55.003 59.742 1.00 36.30 630 ASP A O 1
ATOM 4825 N N . LEU A 1 634 ? 27.208 57.028 60.581 1.00 32.88 631 LEU A N 1
ATOM 4826 C CA . LEU A 1 634 ? 28.433 57.582 60.030 1.00 32.53 631 LEU A CA 1
ATOM 4827 C C . LEU A 1 634 ? 29.659 56.946 60.657 1.00 38.05 631 LEU A C 1
ATOM 4828 O O . LEU A 1 634 ? 30.654 56.678 59.968 1.00 35.52 631 LEU A O 1
ATOM 4833 N N . ILE A 1 635 ? 29.624 56.739 61.972 1.00 34.16 632 ILE A N 1
ATOM 4834 C CA . ILE A 1 635 ? 30.725 56.070 62.653 1.00 37.54 632 ILE A CA 1
ATOM 4835 C C . ILE A 1 635 ? 30.918 54.678 62.081 1.00 38.06 632 ILE A C 1
ATOM 4836 O O . ILE A 1 635 ? 32.046 54.230 61.866 1.00 41.80 632 ILE A O 1
ATOM 4841 N N . ALA A 1 636 ? 29.814 53.988 61.797 1.00 39.29 633 ALA A N 1
ATOM 4842 C CA . ALA A 1 636 ? 29.908 52.654 61.221 1.00 44.34 633 ALA A CA 1
ATOM 4843 C C . ALA A 1 636 ? 30.568 52.686 59.847 1.00 46.48 633 ALA A C 1
ATOM 4844 O O . ALA A 1 636 ? 31.157 51.682 59.428 1.00 50.36 633 ALA A O 1
ATOM 4846 N N . ARG A 1 637 ? 30.521 53.828 59.155 1.00 45.82 634 ARG A N 1
ATOM 4847 C CA . ARG A 1 637 ? 31.122 53.979 57.832 1.00 36.12 634 ARG A CA 1
ATOM 4848 C C . ARG A 1 637 ? 32.370 54.860 57.867 1.00 37.88 634 ARG A C 1
ATOM 4849 O O . ARG A 1 637 ? 32.698 55.536 56.887 1.00 36.94 634 ARG A O 1
ATOM 4857 N N . GLN A 1 638 ? 33.064 54.866 59.004 1.00 39.47 635 GLN A N 1
ATOM 4858 C CA . GLN A 1 638 ? 34.274 55.658 59.146 1.00 39.04 635 GLN A CA 1
ATOM 4859 C C . GLN A 1 638 ? 35.318 55.311 58.092 1.00 46.36 635 GLN A C 1
ATOM 4860 O O . GLN A 1 638 ? 36.169 56.152 57.779 1.00 40.61 635 GLN A O 1
ATOM 4866 N N . GLY A 1 639 ? 35.276 54.099 57.537 1.00 41.01 636 GLY A N 1
ATOM 4867 C CA . GLY A 1 639 ? 36.266 53.730 56.544 1.00 42.37 636 GLY A CA 1
ATOM 4868 C C . GLY A 1 639 ? 36.105 54.516 55.262 1.00 41.66 636 GLY A C 1
ATOM 4869 O O . GLY A 1 639 ? 37.087 54.766 54.560 1.00 49.61 636 GLY A O 1
ATOM 4870 N N . ASP A 1 640 ? 34.877 54.943 54.957 1.00 38.80 637 ASP A N 1
ATOM 4871 C CA . ASP A 1 640 ? 34.574 55.733 53.768 1.00 37.73 637 ASP A CA 1
ATOM 4872 C C . ASP A 1 640 ? 34.893 57.221 53.898 1.00 42.49 637 ASP A C 1
ATOM 4873 O O . ASP A 1 640 ? 34.851 57.934 52.888 1.00 37.55 637 ASP A O 1
ATOM 4878 N N . TRP A 1 641 ? 35.147 57.725 55.100 1.00 39.31 638 TRP A N 1
ATOM 4879 C CA . TRP A 1 641 ? 35.315 59.169 55.257 1.00 43.24 638 TRP A CA 1
ATOM 4880 C C . TRP A 1 641 ? 36.395 59.747 54.358 1.00 37.66 638 TRP A C 1
ATOM 4881 O O . TRP A 1 641 ? 36.157 60.807 53.756 1.00 38.32 638 TRP A O 1
ATOM 4892 N N . PRO A 1 642 ? 37.604 59.178 54.291 1.00 41.35 639 PRO A N 1
ATOM 4893 C CA . PRO A 1 642 ? 38.676 59.831 53.513 1.00 44.16 639 PRO A CA 1
ATOM 4894 C C . PRO A 1 642 ? 38.337 60.031 52.053 1.00 41.80 639 PRO A C 1
ATOM 4895 O O . PRO A 1 642 ? 38.561 61.119 51.509 1.00 47.86 639 PRO A O 1
ATOM 4899 N N . ASP A 1 643 ? 37.793 59.004 51.404 1.00 43.80 640 ASP A N 1
ATOM 4900 C CA . ASP A 1 643 ? 37.366 59.135 50.017 1.00 46.64 640 ASP A CA 1
ATOM 4901 C C . ASP A 1 643 ? 36.274 60.178 49.879 1.00 44.60 640 ASP A C 1
ATOM 4902 O O . ASP A 1 643 ? 36.202 60.880 48.869 1.00 53.17 640 ASP A O 1
ATOM 4907 N N . ALA A 1 644 ? 35.381 60.256 50.863 1.00 38.80 641 ALA A N 1
ATOM 4908 C CA . ALA A 1 644 ? 34.301 61.233 50.829 1.00 43.30 641 ALA A CA 1
ATOM 4909 C C . ALA A 1 644 ? 34.788 62.638 51.153 1.00 35.57 641 ALA A C 1
ATOM 4910 O O . ALA A 1 644 ? 34.061 63.600 50.905 1.00 42.82 641 ALA A O 1
ATOM 4912 N N . GLY A 1 645 ? 35.984 62.767 51.716 1.00 37.53 642 GLY A N 1
ATOM 4913 C CA . GLY A 1 645 ? 36.520 64.052 52.115 1.00 38.74 642 GLY A CA 1
ATOM 4914 C C . GLY A 1 645 ? 36.213 64.461 53.534 1.00 38.39 642 GLY A C 1
ATOM 4915 O O . GLY A 1 645 ? 36.522 65.596 53.908 1.00 36.45 642 GLY A O 1
ATOM 4916 N N . ILE A 1 646 ? 35.657 63.568 54.348 1.00 42.19 643 ILE A N 1
ATOM 4917 C CA . ILE A 1 646 ? 35.242 63.914 55.701 1.00 34.29 643 ILE A CA 1
ATOM 4918 C C . ILE A 1 646 ? 36.414 63.703 56.644 1.00 33.90 643 ILE A C 1
ATOM 4919 O O . ILE A 1 646 ? 36.962 62.601 56.736 1.00 37.69 643 ILE A O 1
ATOM 4924 N N . LYS A 1 647 ? 36.807 64.772 57.338 1.00 34.16 644 LYS A N 1
ATOM 4925 C CA . LYS A 1 647 ? 37.890 64.706 58.303 1.00 35.92 644 LYS A CA 1
ATOM 4926 C C . LYS A 1 647 ? 37.416 64.353 59.709 1.00 37.86 644 LYS A C 1
ATOM 4927 O O . LYS A 1 647 ? 38.180 63.758 60.461 1.00 36.59 644 LYS A O 1
ATOM 4933 N N . SER A 1 648 ? 36.208 64.741 60.115 1.00 36.39 645 SER A N 1
ATOM 4934 C CA . SER A 1 648 ? 35.793 64.453 61.489 1.00 40.01 645 SER A CA 1
ATOM 4935 C C . SER A 1 648 ? 34.281 64.550 61.614 1.00 36.47 645 SER A C 1
ATOM 4936 O O . SER A 1 648 ? 33.616 65.277 60.871 1.00 28.17 645 SER A O 1
ATOM 4939 N N . VAL A 1 649 ? 33.745 63.771 62.547 1.00 30.53 646 VAL A N 1
ATOM 4940 C CA . VAL A 1 649 ? 32.324 63.777 62.848 1.00 30.14 646 VAL A CA 1
ATOM 4941 C C . VAL A 1 649 ? 32.182 63.734 64.358 1.00 32.57 646 VAL A C 1
ATOM 4942 O O . VAL A 1 649 ? 32.700 62.817 64.997 1.00 32.48 646 VAL A O 1
ATOM 4946 N N . LYS A 1 650 ? 31.443 64.676 64.918 1.00 32.54 647 LYS A N 1
ATOM 4947 C CA . LYS A 1 650 ? 31.220 64.739 66.357 1.00 30.82 647 LYS A CA 1
ATOM 4948 C C . LYS A 1 650 ? 29.743 64.939 66.635 1.00 34.31 647 LYS A C 1
ATOM 4949 O O . LYS A 1 650 ? 29.004 65.460 65.791 1.00 28.77 647 LYS A O 1
ATOM 4955 N N . ILE A 1 651 ? 29.324 64.510 67.826 1.00 27.54 648 ILE A N 1
ATOM 4956 C CA . ILE A 1 651 ? 27.937 64.600 68.261 1.00 25.29 648 ILE A CA 1
ATOM 4957 C C . ILE A 1 651 ? 27.862 65.514 69.479 1.00 26.54 648 ILE A C 1
ATOM 4958 O O . ILE A 1 651 ? 28.658 65.374 70.413 1.00 30.15 648 ILE A O 1
ATOM 4963 N N . ILE A 1 652 ? 26.896 66.442 69.473 1.00 24.65 649 ILE A N 1
ATOM 4964 C CA . ILE A 1 652 ? 26.835 67.511 70.467 1.00 26.41 649 ILE A CA 1
ATOM 4965 C C . ILE A 1 652 ? 25.389 67.724 70.896 1.00 30.84 649 ILE A C 1
ATOM 4966 O O . ILE A 1 652 ? 24.443 67.422 70.163 1.00 29.91 649 ILE A O 1
ATOM 4971 N N . GLY A 1 653 ? 25.245 68.263 72.108 1.00 26.08 650 GLY A N 1
ATOM 4972 C CA . GLY A 1 653 ? 23.961 68.646 72.635 1.00 23.54 650 GLY A CA 1
ATOM 4973 C C . GLY A 1 653 ? 23.169 67.457 73.140 1.00 27.79 650 GLY A C 1
ATOM 4974 O O . GLY A 1 653 ? 23.711 66.446 73.590 1.00 26.04 650 GLY A O 1
ATOM 4975 N N . ASP A 1 654 ? 21.851 67.598 73.070 1.00 23.38 651 ASP A N 1
ATOM 4976 C CA . ASP A 1 654 ? 20.974 66.536 73.539 1.00 30.36 651 ASP A CA 1
ATOM 4977 C C . ASP A 1 654 ? 21.233 65.225 72.793 1.00 33.11 651 ASP A C 1
ATOM 4978 O O . ASP A 1 654 ? 21.013 64.141 73.346 1.00 28.88 651 ASP A O 1
ATOM 4983 N N . ALA A 1 655 ? 21.710 65.286 71.547 1.00 31.33 652 ALA A N 1
ATOM 4984 C CA . ALA A 1 655 ? 22.026 64.042 70.856 1.00 32.59 652 ALA A CA 1
ATOM 4985 C C . ALA A 1 655 ? 23.209 63.313 71.498 1.00 32.81 652 ALA A C 1
ATOM 4986 O O . ALA A 1 655 ? 23.367 62.101 71.303 1.00 31.68 652 ALA A O 1
ATOM 4988 N N . ALA A 1 656 ? 24.042 64.016 72.260 1.00 26.80 653 ALA A N 1
ATOM 4989 C CA . ALA A 1 656 ? 25.118 63.364 72.990 1.00 28.26 653 ALA A CA 1
ATOM 4990 C C . ALA A 1 656 ? 24.644 62.897 74.357 1.00 31.00 653 ALA A C 1
ATOM 4991 O O . ALA A 1 656 ? 24.870 61.746 74.732 1.00 29.32 653 ALA A O 1
ATOM 4993 N N . ALA A 1 657 ? 23.975 63.777 75.090 1.00 30.16 654 ALA A N 1
ATOM 4994 C CA . ALA A 1 657 ? 23.559 63.535 76.457 1.00 30.80 654 ALA A CA 1
ATOM 4995 C C . ALA A 1 657 ? 22.528 64.587 76.819 1.00 27.11 654 ALA A C 1
ATOM 4996 O O . ALA A 1 657 ? 22.877 65.762 77.002 1.00 30.19 654 ALA A O 1
ATOM 4998 N N . PRO A 1 658 ? 21.258 64.215 76.919 1.00 25.85 655 PRO A N 1
ATOM 4999 C CA . PRO A 1 658 ? 20.225 65.215 77.202 1.00 26.77 655 PRO A CA 1
ATOM 5000 C C . PRO A 1 658 ? 20.445 65.953 78.519 1.00 27.45 655 PRO A C 1
ATOM 5001 O O . PRO A 1 658 ? 20.873 65.376 79.524 1.00 28.44 655 PRO A O 1
ATOM 5005 N N . ALA A 1 659 ? 20.091 67.248 78.506 1.00 25.60 656 ALA A N 1
ATOM 5006 C CA . ALA A 1 659 ? 20.355 68.196 79.577 1.00 27.02 656 ALA A CA 1
ATOM 5007 C C . ALA A 1 659 ? 19.578 69.475 79.297 1.00 26.57 656 ALA A C 1
ATOM 5008 O O . ALA A 1 659 ? 18.860 69.549 78.295 1.00 27.32 656 ALA A O 1
ATOM 5010 N N . PRO A 1 660 ? 19.676 70.493 80.145 1.00 22.43 657 PRO A N 1
ATOM 5011 C CA . PRO A 1 660 ? 18.961 71.740 79.872 1.00 25.25 657 PRO A CA 1
ATOM 5012 C C . PRO A 1 660 ? 19.503 72.417 78.628 1.00 25.79 657 PRO A C 1
ATOM 5013 O O . PRO A 1 660 ? 20.537 72.041 78.063 1.00 26.31 657 PRO A O 1
ATOM 5017 N N . ILE A 1 661 ? 18.757 73.442 78.207 1.00 25.40 658 ILE A N 1
ATOM 5018 C CA . ILE A 1 661 ? 19.063 74.170 76.985 1.00 27.85 658 ILE A CA 1
ATOM 5019 C C . ILE A 1 661 ? 20.453 74.784 77.062 1.00 27.05 658 ILE A C 1
ATOM 5020 O O . ILE A 1 661 ? 21.157 74.875 76.047 1.00 25.88 658 ILE A O 1
ATOM 5025 N N . ALA A 1 662 ? 20.875 75.211 78.255 1.00 26.30 659 ALA A N 1
ATOM 5026 C CA . ALA A 1 662 ? 22.175 75.858 78.376 1.00 23.19 659 ALA A CA 1
ATOM 5027 C C . ALA A 1 662 ? 23.298 74.891 78.047 1.00 26.09 659 ALA A C 1
ATOM 5028 O O . ALA A 1 662 ? 24.341 75.306 77.528 1.00 25.73 659 ALA A O 1
ATOM 5030 N N . TRP A 1 663 ? 23.115 73.600 78.345 1.00 23.82 660 TRP A N 1
ATOM 5031 C CA . TRP A 1 663 ? 24.141 72.632 77.976 1.00 23.48 660 TRP A CA 1
ATOM 5032 C C . TRP A 1 663 ? 24.278 72.530 76.459 1.00 24.51 660 TRP A C 1
ATOM 5033 O O . TRP A 1 663 ? 25.385 72.287 75.941 1.00 26.12 660 TRP A O 1
ATOM 5044 N N . ALA A 1 664 ? 23.172 72.736 75.737 1.00 24.36 661 ALA A N 1
ATOM 5045 C CA . ALA A 1 664 ? 23.184 72.639 74.276 1.00 23.85 661 ALA A CA 1
ATOM 5046 C C . ALA A 1 664 ? 23.869 73.846 73.629 1.00 26.24 661 ALA A C 1
ATOM 5047 O O . ALA A 1 664 ? 24.677 73.681 72.704 1.00 24.97 661 ALA A O 1
ATOM 5049 N N . THR A 1 665 ? 23.541 75.072 74.072 1.00 30.67 662 THR A N 1
ATOM 5050 C CA . THR A 1 665 ? 24.277 76.242 73.580 1.00 29.89 662 THR A CA 1
ATOM 5051 C C . THR A 1 665 ? 25.749 76.160 73.971 1.00 25.95 662 THR A C 1
ATOM 5052 O O . THR A 1 665 ? 26.636 76.494 73.178 1.00 26.18 662 THR A O 1
ATOM 5056 N N . TYR A 1 666 ? 26.028 75.665 75.169 1.00 28.33 663 TYR A N 1
ATOM 5057 C CA . TYR A 1 666 ? 27.405 75.413 75.557 1.00 24.25 663 TYR A CA 1
ATOM 5058 C C . TYR A 1 666 ? 28.072 74.461 74.573 1.00 25.17 663 TYR A C 1
ATOM 5059 O O . TYR A 1 666 ? 29.167 74.736 74.068 1.00 24.14 663 TYR A O 1
ATOM 5068 N N . ALA A 1 667 ? 27.408 73.342 74.266 1.00 24.71 664 ALA A N 1
ATOM 5069 C CA . ALA A 1 667 ? 28.019 72.316 73.416 1.00 27.70 664 ALA A CA 1
ATOM 5070 C C . ALA A 1 667 ? 28.274 72.835 72.004 1.00 29.11 664 ALA A C 1
ATOM 5071 O O . ALA A 1 667 ? 29.297 72.505 71.385 1.00 22.68 664 ALA A O 1
ATOM 5073 N N . GLY A 1 668 ? 27.330 73.608 71.463 1.00 28.94 665 GLY A N 1
ATOM 5074 C CA . GLY A 1 668 ? 27.526 74.179 70.140 1.00 23.96 665 GLY A CA 1
ATOM 5075 C C . GLY A 1 668 ? 28.701 75.132 70.113 1.00 25.86 665 GLY A C 1
ATOM 5076 O O . GLY A 1 668 ? 29.547 75.074 69.214 1.00 27.59 665 GLY A O 1
ATOM 5077 N N . HIS A 1 669 ? 28.783 76.008 71.125 1.00 27.61 666 HIS A N 1
ATOM 5078 C CA . HIS A 1 669 ? 29.877 76.956 71.191 1.00 24.59 666 HIS A CA 1
ATOM 5079 C C . HIS A 1 669 ? 31.204 76.239 71.339 1.00 28.55 666 HIS A C 1
ATOM 5080 O O . HIS A 1 669 ? 32.192 76.613 70.699 1.00 25.42 666 HIS A O 1
ATOM 5087 N N . ARG A 1 670 ? 31.238 75.206 72.186 1.00 27.89 667 ARG A N 1
ATOM 5088 C CA . ARG A 1 670 ? 32.448 74.435 72.378 1.00 26.32 667 ARG A CA 1
ATOM 5089 C C . ARG A 1 670 ? 32.908 73.805 71.065 1.00 25.62 667 ARG A C 1
ATOM 5090 O O . ARG A 1 670 ? 34.101 73.852 70.731 1.00 27.80 667 ARG A O 1
ATOM 5098 N N . TYR A 1 671 ? 31.975 73.257 70.294 1.00 28.13 668 TYR A N 1
ATOM 5099 C CA . TYR A 1 671 ? 32.343 72.676 69.008 1.00 31.15 668 TYR A CA 1
ATOM 5100 C C . TYR A 1 671 ? 33.013 73.721 68.129 1.00 29.26 668 TYR A C 1
ATOM 5101 O O . TYR A 1 671 ? 34.103 73.494 67.596 1.00 30.27 668 TYR A O 1
ATOM 5110 N N . ALA A 1 672 ? 32.399 74.901 68.013 1.00 31.51 669 ALA A N 1
ATOM 5111 C CA . ALA A 1 672 ? 32.959 75.937 67.155 1.00 28.02 669 ALA A CA 1
ATOM 5112 C C . ALA A 1 672 ? 34.343 76.346 67.628 1.00 25.92 669 ALA A C 1
ATOM 5113 O O . ALA A 1 672 ? 35.273 76.460 66.820 1.00 30.22 669 ALA A O 1
ATOM 5115 N N . ARG A 1 673 ? 34.524 76.471 68.950 1.00 28.14 670 ARG A N 1
ATOM 5116 C CA . ARG A 1 673 ? 35.799 76.909 69.509 1.00 25.84 670 ARG A CA 1
ATOM 5117 C C . ARG A 1 673 ? 36.917 75.895 69.296 1.00 33.76 670 ARG A C 1
ATOM 5118 O O . ARG A 1 673 ? 38.077 76.289 69.138 1.00 30.27 670 ARG A O 1
ATOM 5126 N N . GLU A 1 674 ? 36.602 74.599 69.299 1.00 30.38 671 GLU A N 1
ATOM 5127 C CA . GLU A 1 674 ? 37.631 73.567 69.290 1.00 29.89 671 GLU A CA 1
ATOM 5128 C C . GLU A 1 674 ? 38.007 73.085 67.891 1.00 29.68 671 GLU A C 1
ATOM 5129 O O . GLU A 1 674 ? 39.070 72.476 67.724 1.00 29.75 671 GLU A O 1
ATOM 5135 N N . LEU A 1 675 ? 37.196 73.367 66.887 1.00 31.72 672 LEU A N 1
ATOM 5136 C CA . LEU A 1 675 ? 37.491 72.894 65.544 1.00 37.43 672 LEU A CA 1
ATOM 5137 C C . LEU A 1 675 ? 38.873 73.374 65.104 1.00 31.67 672 LEU A C 1
ATOM 5138 O O . LEU A 1 675 ? 39.236 74.529 65.322 1.00 33.33 672 LEU A O 1
ATOM 5143 N N . ASP A 1 676 ? 39.658 72.467 64.515 1.00 31.32 673 ASP A N 1
ATOM 5144 C CA . ASP A 1 676 ? 40.999 72.743 63.993 1.00 33.07 673 ASP A CA 1
ATOM 5145 C C . ASP A 1 676 ? 42.011 73.083 65.078 1.00 35.45 673 ASP A C 1
ATOM 5146 O O . ASP A 1 676 ? 43.102 73.552 64.752 1.00 38.03 673 ASP A O 1
ATOM 5151 N N . THR A 1 677 ? 41.687 72.900 66.348 1.00 28.86 674 THR A N 1
ATOM 5152 C CA . THR A 1 677 ? 42.690 73.213 67.364 1.00 31.33 674 THR A CA 1
ATOM 5153 C C . THR A 1 677 ? 43.616 72.019 67.596 1.00 33.08 674 THR A C 1
ATOM 5154 O O . THR A 1 677 ? 43.239 70.870 67.363 1.00 36.94 674 THR A O 1
ATOM 5158 N N . PRO A 1 678 ? 44.833 72.264 68.078 1.00 32.59 675 PRO A N 1
ATOM 5159 C CA . PRO A 1 678 ? 45.782 71.163 68.287 1.00 38.27 675 PRO A CA 1
ATOM 5160 C C . PRO A 1 678 ? 45.274 70.151 69.303 1.00 40.25 675 PRO A C 1
ATOM 5161 O O . PRO A 1 678 ? 44.591 70.496 70.268 1.00 38.84 675 PRO A O 1
ATOM 5165 N N . ASP A 1 679 ? 45.648 68.892 69.089 1.00 44.26 676 ASP A N 1
ATOM 5166 C CA . ASP A 1 679 ? 45.434 67.851 70.089 1.00 46.22 676 ASP A CA 1
ATOM 5167 C C . ASP A 1 679 ? 46.093 68.242 71.407 1.00 38.40 676 ASP A C 1
ATOM 5168 O O . ASP A 1 679 ? 47.259 68.645 71.439 1.00 45.95 676 ASP A O 1
ATOM 5173 N N . ILE A 1 680 ? 45.336 68.132 72.501 1.00 40.26 677 ILE A N 1
ATOM 5174 C CA . ILE A 1 680 ? 45.869 68.403 73.833 1.00 46.39 677 ILE A CA 1
ATOM 5175 C C . ILE A 1 680 ? 46.169 67.126 74.593 1.00 40.71 677 ILE A C 1
ATOM 5176 O O . ILE A 1 680 ? 46.701 67.184 75.712 1.00 43.24 677 ILE A O 1
ATOM 5181 N N . GLY A 1 681 ? 45.859 65.975 74.017 1.00 43.47 678 GLY A N 1
ATOM 5182 C CA . GLY A 1 681 ? 46.157 64.717 74.685 1.00 38.02 678 GLY A CA 1
ATOM 5183 C C . GLY A 1 681 ? 45.277 64.570 75.908 1.00 36.71 678 GLY A C 1
ATOM 5184 O O . GLY A 1 681 ? 44.050 64.700 75.836 1.00 36.52 678 GLY A O 1
ATOM 5185 N N . ASP A 1 682 ? 45.907 64.272 77.039 1.00 32.91 679 ASP A N 1
ATOM 5186 C CA . ASP A 1 682 ? 45.217 64.168 78.314 1.00 33.81 679 ASP A CA 1
ATOM 5187 C C . ASP A 1 682 ? 45.300 65.453 79.130 1.00 36.95 679 ASP A C 1
ATOM 5188 O O . ASP A 1 682 ? 45.000 65.440 80.330 1.00 34.84 679 ASP A O 1
ATOM 5193 N N . ASP A 1 683 ? 45.709 66.556 78.512 1.00 34.45 680 ASP A N 1
ATOM 5194 C CA . ASP A 1 683 ? 45.695 67.839 79.186 1.00 34.24 680 ASP A CA 1
ATOM 5195 C C . ASP A 1 683 ? 44.258 68.334 79.368 1.00 39.05 680 ASP A C 1
ATOM 5196 O O . ASP A 1 683 ? 43.323 67.927 78.663 1.00 35.26 680 ASP A O 1
ATOM 5201 N N . LEU A 1 684 ? 44.092 69.209 80.339 1.00 33.69 681 LEU A N 1
ATOM 5202 C CA . LEU A 1 684 ? 42.785 69.779 80.593 1.00 37.14 681 LEU A CA 1
ATOM 5203 C C . LEU A 1 684 ? 42.452 70.824 79.535 1.00 33.25 681 LEU A C 1
ATOM 5204 O O . LEU A 1 684 ? 43.314 71.613 79.159 1.00 30.88 681 LEU A O 1
ATOM 5209 N N . PRO A 1 685 ? 41.208 70.868 79.059 1.00 30.11 682 PRO A N 1
ATOM 5210 C CA . PRO A 1 685 ? 40.803 71.937 78.140 1.00 33.08 682 PRO A CA 1
ATOM 5211 C C . PRO A 1 685 ? 40.413 73.236 78.827 1.00 33.01 682 PRO A C 1
ATOM 5212 O O . PRO A 1 685 ? 39.891 74.136 78.164 1.00 32.03 682 PRO A O 1
ATOM 5216 N N . PHE A 1 686 ? 40.644 73.359 80.131 1.00 30.44 683 PHE A N 1
ATOM 5217 C CA . PHE A 1 686 ? 40.380 74.602 80.833 1.00 27.37 683 PHE A CA 1
ATOM 5218 C C . PHE A 1 686 ? 41.465 74.803 81.869 1.00 29.48 683 PHE A C 1
ATOM 5219 O O . PHE A 1 686 ? 42.033 73.838 82.385 1.00 32.55 683 PHE A O 1
ATOM 5227 N N . ARG A 1 687 ? 41.733 76.068 82.172 1.00 28.05 684 ARG A N 1
ATOM 5228 C CA . ARG A 1 687 ? 42.591 76.443 83.279 1.00 28.35 684 ARG A CA 1
ATOM 5229 C C . ARG A 1 687 ? 41.862 76.283 84.613 1.00 33.49 684 ARG A C 1
ATOM 5230 O O . ARG A 1 687 ? 40.637 76.374 84.696 1.00 30.46 684 ARG A O 1
ATOM 5238 N N . ARG A 1 688 ? 42.645 76.122 85.675 1.00 27.45 685 ARG A N 1
ATOM 5239 C CA . ARG A 1 688 ? 42.088 75.968 87.004 1.00 35.93 685 ARG A CA 1
ATOM 5240 C C . ARG A 1 688 ? 43.154 76.300 88.028 1.00 33.76 685 ARG A C 1
ATOM 5241 O O . ARG A 1 688 ? 44.345 76.084 87.799 1.00 33.18 685 ARG A O 1
ATOM 5249 N N . GLU A 1 689 ? 42.706 76.839 89.161 1.00 30.58 686 GLU A N 1
ATOM 5250 C CA . GLU A 1 689 ? 43.587 77.201 90.258 1.00 32.14 686 GLU A CA 1
ATOM 5251 C C . GLU A 1 689 ? 43.365 76.243 91.421 1.00 35.36 686 GLU A C 1
ATOM 5252 O O . GLU A 1 689 ? 42.259 75.739 91.623 1.00 32.30 686 GLU A O 1
ATOM 5258 N N . VAL A 1 690 ? 44.441 75.953 92.157 1.00 32.13 687 VAL A N 1
ATOM 5259 C CA . VAL A 1 690 ? 44.343 75.064 93.306 1.00 28.14 687 VAL A CA 1
ATOM 5260 C C . VAL A 1 690 ? 44.778 75.820 94.546 1.00 32.14 687 VAL A C 1
ATOM 5261 O O . VAL A 1 690 ? 45.206 76.971 94.473 1.00 30.81 687 VAL A O 1
ATOM 5265 N N . THR A 1 691 ? 44.710 75.167 95.691 1.00 34.12 688 THR A N 1
ATOM 5266 C CA . THR A 1 691 ? 44.953 75.862 96.938 1.00 33.18 688 THR A CA 1
ATOM 5267 C C . THR A 1 691 ? 46.445 76.133 97.107 1.00 30.49 688 THR A C 1
ATOM 5268 O O . THR A 1 691 ? 47.287 75.300 96.769 1.00 28.30 688 THR A O 1
ATOM 5272 N N . GLN A 1 692 ? 46.760 77.304 97.644 1.00 31.91 689 GLN A N 1
ATOM 5273 C CA . GLN A 1 692 ? 48.133 77.689 97.962 1.00 39.27 689 GLN A CA 1
ATOM 5274 C C . GLN A 1 692 ? 48.532 77.035 99.281 1.00 34.28 689 GLN A C 1
ATOM 5275 O O . GLN A 1 692 ? 48.001 77.383 100.342 1.00 34.96 689 GLN A O 1
ATOM 5281 N N . LEU A 1 693 ? 49.490 76.117 99.235 1.00 36.34 690 LEU A N 1
ATOM 5282 C CA . LEU A 1 693 ? 49.948 75.466 100.456 1.00 31.49 690 LEU A CA 1
ATOM 5283 C C . LEU A 1 693 ? 50.712 76.443 101.337 1.00 36.77 690 LEU A C 1
ATOM 5284 O O . LEU A 1 693 ? 51.604 77.141 100.865 1.00 37.29 690 LEU A O 1
ATOM 5289 N N . GLU A 1 694 ? 50.341 76.521 102.616 1.00 36.85 691 GLU A N 1
ATOM 5290 C CA . GLU A 1 694 ? 51.138 77.276 103.570 1.00 41.42 691 GLU A CA 1
ATOM 5291 C C . GLU A 1 694 ? 52.455 76.543 103.832 1.00 49.25 691 GLU A C 1
ATOM 5292 O O . GLU A 1 694 ? 52.511 75.312 103.773 1.00 46.63 691 GLU A O 1
ATOM 5298 N N . PRO A 1 695 ? 53.550 77.277 104.061 1.00 55.28 692 PRO A N 1
ATOM 5299 C CA . PRO A 1 695 ? 54.765 76.606 104.552 1.00 58.98 692 PRO A CA 1
ATOM 5300 C C . PRO A 1 695 ? 54.781 76.461 106.075 1.00 56.73 692 PRO A C 1
ATOM 5301 O O . PRO A 1 695 ? 54.417 75.403 106.598 1.00 57.18 692 PRO A O 1
ATOM 5305 N N . ARG B 1 5 ? 49.891 44.751 128.322 1.00 49.94 2 ARG B N 1
ATOM 5306 C CA . ARG B 1 5 ? 48.867 44.370 127.353 1.00 51.32 2 ARG B CA 1
ATOM 5307 C C . ARG B 1 5 ? 48.542 42.867 127.376 1.00 49.95 2 ARG B C 1
ATOM 5308 O O . ARG B 1 5 ? 49.424 42.014 127.231 1.00 48.49 2 ARG B O 1
ATOM 5316 N N . ASP B 1 6 ? 47.258 42.550 127.516 1.00 46.36 3 ASP B N 1
ATOM 5317 C CA . ASP B 1 6 ? 46.835 41.154 127.543 1.00 52.03 3 ASP B CA 1
ATOM 5318 C C . ASP B 1 6 ? 47.139 40.455 126.219 1.00 57.84 3 ASP B C 1
ATOM 5319 O O . ASP B 1 6 ? 46.954 41.017 125.134 1.00 52.92 3 ASP B O 1
ATOM 5324 N N . ASN B 1 7 ? 47.578 39.196 126.321 1.00 59.57 4 ASN B N 1
ATOM 5325 C CA . ASN B 1 7 ? 48.078 38.467 125.163 1.00 58.39 4 ASN B CA 1
ATOM 5326 C C . ASN B 1 7 ? 47.019 38.214 124.110 1.00 50.28 4 ASN B C 1
ATOM 5327 O O . ASN B 1 7 ? 47.376 37.991 122.949 1.00 46.55 4 ASN B O 1
ATOM 5332 N N . LYS B 1 8 ? 45.736 38.237 124.469 1.00 48.10 5 LYS B N 1
ATOM 5333 C CA . LYS B 1 8 ? 44.728 38.017 123.437 1.00 54.72 5 LYS B CA 1
ATOM 5334 C C . LYS B 1 8 ? 44.708 39.130 122.392 1.00 47.91 5 LYS B C 1
ATOM 5335 O O . LYS B 1 8 ? 44.127 38.919 121.318 1.00 44.21 5 LYS B O 1
ATOM 5341 N N . TYR B 1 9 ? 45.372 40.267 122.654 1.00 42.27 6 TYR B N 1
ATOM 5342 C CA . TYR B 1 9 ? 45.436 41.382 121.712 1.00 49.14 6 TYR B CA 1
ATOM 5343 C C . TYR B 1 9 ? 46.706 41.396 120.868 1.00 45.76 6 TYR B C 1
ATOM 5344 O O . TYR B 1 9 ? 46.812 42.236 119.961 1.00 40.60 6 TYR B O 1
ATOM 5353 N N . ASP B 1 10 ? 47.666 40.496 121.136 1.00 41.01 7 ASP B N 1
ATOM 5354 C CA . ASP B 1 10 ? 48.941 40.527 120.416 1.00 44.34 7 ASP B CA 1
ATOM 5355 C C . ASP B 1 10 ? 48.749 40.314 118.928 1.00 32.02 7 ASP B C 1
ATOM 5356 O O . ASP B 1 10 ? 49.486 40.880 118.125 1.00 32.41 7 ASP B O 1
ATOM 5361 N N . ILE B 1 11 ? 47.767 39.494 118.554 1.00 38.11 8 ILE B N 1
ATOM 5362 C CA . ILE B 1 11 ? 47.537 39.143 117.159 1.00 41.86 8 ILE B CA 1
ATOM 5363 C C . ILE B 1 11 ? 47.243 40.386 116.324 1.00 39.86 8 ILE B C 1
ATOM 5364 O O . ILE B 1 11 ? 47.499 40.402 115.110 1.00 33.71 8 ILE B O 1
ATOM 5369 N N . LEU B 1 12 ? 46.731 41.448 116.953 1.00 35.44 9 LEU B N 1
ATOM 5370 C CA . LEU B 1 12 ? 46.401 42.680 116.246 1.00 34.22 9 LEU B CA 1
ATOM 5371 C C . LEU B 1 12 ? 47.635 43.459 115.828 1.00 35.51 9 LEU B C 1
ATOM 5372 O O . LEU B 1 12 ? 47.523 44.383 115.015 1.00 34.43 9 LEU B O 1
ATOM 5377 N N . PHE B 1 13 ? 48.806 43.114 116.358 1.00 37.36 10 PHE B N 1
ATOM 5378 C CA . PHE B 1 13 ? 50.029 43.850 116.075 1.00 37.44 10 PHE B CA 1
ATOM 5379 C C . PHE B 1 13 ? 51.018 43.034 115.261 1.00 33.85 10 PHE B C 1
ATOM 5380 O O . PHE B 1 13 ? 52.188 43.406 115.171 1.00 37.91 10 PHE B O 1
ATOM 5388 N N . GLU B 1 14 ? 50.546 41.919 114.647 1.00 34.74 11 GLU B N 1
ATOM 5389 C CA . GLU B 1 14 ? 51.302 41.129 113.682 1.00 37.78 11 GLU B CA 1
ATOM 5390 C C . GLU B 1 14 ? 51.344 41.852 112.336 1.00 39.68 11 GLU B C 1
ATOM 5391 O O . GLU B 1 14 ? 50.359 42.480 111.952 1.00 34.33 11 GLU B O 1
ATOM 5397 N N . PRO B 1 15 ? 52.479 41.821 111.633 1.00 42.03 12 PRO B N 1
ATOM 5398 C CA . PRO B 1 15 ? 52.558 42.478 110.324 1.00 35.32 12 PRO B CA 1
ATOM 5399 C C . PRO B 1 15 ? 51.775 41.723 109.262 1.00 34.76 12 PRO B C 1
ATOM 5400 O O . PRO B 1 15 ? 51.525 40.521 109.362 1.00 33.51 12 PRO B O 1
ATOM 5404 N N . VAL B 1 16 ? 51.395 42.442 108.213 1.00 34.86 13 VAL B N 1
ATOM 5405 C CA . VAL B 1 16 ? 50.563 41.863 107.161 1.00 31.59 13 VAL B CA 1
ATOM 5406 C C . VAL B 1 16 ? 51.003 42.437 105.821 1.00 34.96 13 VAL B C 1
ATOM 5407 O O . VAL B 1 16 ? 51.137 43.656 105.680 1.00 34.49 13 VAL B O 1
ATOM 5411 N N . ARG B 1 17 ? 51.202 41.569 104.830 1.00 32.96 14 ARG B N 1
ATOM 5412 C CA . ARG B 1 17 ? 51.655 42.024 103.522 1.00 32.56 14 ARG B CA 1
ATOM 5413 C C . ARG B 1 17 ? 50.493 42.540 102.667 1.00 30.75 14 ARG B C 1
ATOM 5414 O O . ARG B 1 17 ? 49.405 41.954 102.636 1.00 32.50 14 ARG B O 1
ATOM 5422 N N . ILE B 1 18 ? 50.737 43.636 101.955 1.00 36.82 15 ILE B N 1
ATOM 5423 C CA . ILE B 1 18 ? 49.804 44.145 100.950 1.00 31.39 15 ILE B CA 1
ATOM 5424 C C . ILE B 1 18 ? 50.621 44.381 99.696 1.00 32.15 15 ILE B C 1
ATOM 5425 O O . ILE B 1 18 ? 51.350 45.372 99.613 1.00 30.05 15 ILE B O 1
ATOM 5430 N N . GLY B 1 19 ? 50.518 43.481 98.731 1.00 35.33 16 GLY B N 1
ATOM 5431 C CA . GLY B 1 19 ? 51.332 43.580 97.542 1.00 35.10 16 GLY B CA 1
ATOM 5432 C C . GLY B 1 19 ? 52.804 43.717 97.888 1.00 34.38 16 GLY B C 1
ATOM 5433 O O . GLY B 1 19 ? 53.355 42.907 98.633 1.00 40.09 16 GLY B O 1
ATOM 5434 N N . PRO B 1 20 ? 53.486 44.727 97.345 1.00 33.54 17 PRO B N 1
ATOM 5435 C CA . PRO B 1 20 ? 54.923 44.862 97.606 1.00 36.55 17 PRO B CA 1
ATOM 5436 C C . PRO B 1 20 ? 55.255 45.423 98.977 1.00 39.01 17 PRO B C 1
ATOM 5437 O O . PRO B 1 20 ? 56.435 45.619 99.272 1.00 34.74 17 PRO B O 1
ATOM 5441 N N . HIS B 1 21 ? 54.267 45.716 99.808 1.00 31.55 18 HIS B N 1
ATOM 5442 C CA . HIS B 1 21 ? 54.511 46.381 101.079 1.00 33.04 18 HIS B CA 1
ATOM 5443 C C . HIS B 1 21 ? 54.103 45.483 102.231 1.00 31.77 18 HIS B C 1
ATOM 5444 O O . HIS B 1 21 ? 53.318 44.535 102.064 1.00 31.21 18 HIS B O 1
ATOM 5451 N N . ILE B 1 22 ? 54.607 45.828 103.415 1.00 34.27 19 ILE B N 1
ATOM 5452 C CA . ILE B 1 22 ? 54.209 45.181 104.663 1.00 34.17 19 ILE B CA 1
ATOM 5453 C C . ILE B 1 22 ? 53.715 46.246 105.625 1.00 30.83 19 ILE B C 1
ATOM 5454 O O . ILE B 1 22 ? 54.451 47.184 105.950 1.00 29.90 19 ILE B O 1
ATOM 5459 N N . ALA B 1 23 ? 52.498 46.067 106.117 1.00 31.82 20 ALA B N 1
ATOM 5460 C CA . ALA B 1 23 ? 51.962 46.911 107.175 1.00 34.26 20 ALA B CA 1
ATOM 5461 C C . ALA B 1 23 ? 52.410 46.393 108.538 1.00 31.09 20 ALA B C 1
ATOM 5462 O O . ALA B 1 23 ? 52.469 45.184 108.764 1.00 30.80 20 ALA B O 1
ATOM 5464 N N . LYS B 1 24 ? 52.752 47.325 109.433 1.00 27.05 21 LYS B N 1
ATOM 5465 C CA . LYS B 1 24 ? 53.322 46.973 110.727 1.00 35.47 21 LYS B CA 1
ATOM 5466 C C . LYS B 1 24 ? 52.314 46.339 111.689 1.00 39.88 21 LYS B C 1
ATOM 5467 O O . LYS B 1 24 ? 52.736 45.700 112.662 1.00 33.86 21 LYS B O 1
ATOM 5473 N N . ASN B 1 25 ? 51.010 46.497 111.457 1.00 33.68 22 ASN B N 1
ATOM 5474 C CA . ASN B 1 25 ? 50.000 45.885 112.323 1.00 32.89 22 ASN B CA 1
ATOM 5475 C C . ASN B 1 25 ? 48.705 45.752 111.524 1.00 32.86 22 ASN B C 1
ATOM 5476 O O . ASN B 1 25 ? 48.674 46.002 110.314 1.00 34.62 22 ASN B O 1
ATOM 5481 N N . ARG B 1 26 ? 47.620 45.385 112.207 1.00 31.59 23 ARG B N 1
ATOM 5482 C CA . ARG B 1 26 ? 46.369 45.080 111.542 1.00 31.74 23 ARG B CA 1
ATOM 5483 C C . ARG B 1 26 ? 45.381 46.227 111.567 1.00 28.97 23 ARG B C 1
ATOM 5484 O O . ARG B 1 26 ? 44.246 46.039 111.138 1.00 27.87 23 ARG B O 1
ATOM 5492 N N . PHE B 1 27 ? 45.781 47.398 112.055 1.00 28.30 24 PHE B N 1
ATOM 5493 C CA . PHE B 1 27 ? 44.888 48.543 112.153 1.00 30.05 24 PHE B CA 1
ATOM 5494 C C . PHE B 1 27 ? 44.938 49.358 110.866 1.00 28.49 24 PHE B C 1
ATOM 5495 O O . PHE B 1 27 ? 45.973 49.942 110.518 1.00 32.29 24 PHE B O 1
ATOM 5503 N N . TYR B 1 28 ? 43.805 49.432 110.194 1.00 28.73 25 TYR B N 1
ATOM 5504 C CA . TYR B 1 28 ? 43.717 49.916 108.824 1.00 30.50 25 TYR B CA 1
ATOM 5505 C C . TYR B 1 28 ? 42.685 51.035 108.808 1.00 31.91 25 TYR B C 1
ATOM 5506 O O . TYR B 1 28 ? 41.491 50.783 109.000 1.00 27.42 25 TYR B O 1
ATOM 5515 N N . GLN B 1 29 ? 43.126 52.278 108.632 1.00 28.90 26 GLN B N 1
ATOM 5516 C CA . GLN B 1 29 ? 42.165 53.375 108.535 1.00 34.32 26 GLN B CA 1
ATOM 5517 C C . GLN B 1 29 ? 41.692 53.466 107.091 1.00 33.95 26 GLN B C 1
ATOM 5518 O O . GLN B 1 29 ? 42.454 53.892 106.208 1.00 28.67 26 GLN B O 1
ATOM 5524 N N . VAL B 1 30 ? 40.447 53.047 106.857 1.00 30.61 27 VAL B N 1
ATOM 5525 C CA . VAL B 1 30 ? 39.847 53.016 105.524 1.00 32.68 27 VAL B CA 1
ATOM 5526 C C . VAL B 1 30 ? 39.618 54.436 105.012 1.00 35.38 27 VAL B C 1
ATOM 5527 O O . VAL B 1 30 ? 39.586 55.389 105.810 1.00 34.05 27 VAL B O 1
ATOM 5531 N N . PRO B 1 31 ? 39.445 54.623 103.698 1.00 34.84 28 PRO B N 1
ATOM 5532 C CA . PRO B 1 31 ? 39.206 55.974 103.171 1.00 39.46 28 PRO B CA 1
ATOM 5533 C C . PRO B 1 31 ? 37.992 56.605 103.835 1.00 38.57 28 PRO B C 1
ATOM 5534 O O . PRO B 1 31 ? 36.923 55.985 103.944 1.00 31.49 28 PRO B O 1
ATOM 5538 N N . HIS B 1 32 ? 38.166 57.847 104.282 1.00 30.44 29 HIS B N 1
ATOM 5539 C CA . HIS B 1 32 ? 37.042 58.615 104.802 1.00 42.62 29 HIS B CA 1
ATOM 5540 C C . HIS B 1 32 ? 37.281 60.099 104.535 1.00 39.51 29 HIS B C 1
ATOM 5541 O O . HIS B 1 32 ? 38.418 60.570 104.462 1.00 35.49 29 HIS B O 1
ATOM 5548 N N . CYS B 1 33 ? 36.181 60.812 104.350 1.00 40.07 30 CYS B N 1
ATOM 5549 C CA . CYS B 1 33 ? 36.167 62.236 104.070 1.00 42.95 30 CYS B CA 1
ATOM 5550 C C . CYS B 1 33 ? 36.316 63.024 105.369 1.00 37.72 30 CYS B C 1
ATOM 5551 O O . CYS B 1 33 ? 36.299 62.469 106.478 1.00 37.08 30 CYS B O 1
ATOM 5554 N N . ASN B 1 34 ? 36.482 64.341 105.217 1.00 36.24 31 ASN B N 1
ATOM 5555 C CA . ASN B 1 34 ? 36.810 65.185 106.361 1.00 37.59 31 ASN B CA 1
ATOM 5556 C C . ASN B 1 34 ? 36.384 66.642 106.187 1.00 38.16 31 ASN B C 1
ATOM 5557 O O . ASN B 1 34 ? 36.719 67.460 107.054 1.00 40.12 31 ASN B O 1
ATOM 5562 N N . GLY B 1 35 ? 35.679 67.002 105.108 1.00 42.20 32 GLY B N 1
ATOM 5563 C CA . GLY B 1 35 ? 35.225 68.363 104.867 1.00 44.15 32 GLY B CA 1
ATOM 5564 C C . GLY B 1 35 ? 36.299 69.370 104.482 1.00 49.42 32 GLY B C 1
ATOM 5565 O O . GLY B 1 35 ? 35.998 70.570 104.405 1.00 44.58 32 GLY B O 1
ATOM 5566 N N . GLY B 1 36 ? 37.548 68.934 104.290 1.00 44.72 33 GLY B N 1
ATOM 5567 C CA . GLY B 1 36 ? 38.640 69.805 103.883 1.00 41.94 33 GLY B CA 1
ATOM 5568 C C . GLY B 1 36 ? 39.062 69.523 102.452 1.00 43.25 33 GLY B C 1
ATOM 5569 O O . GLY B 1 36 ? 39.022 70.424 101.606 1.00 39.25 33 GLY B O 1
ATOM 5570 N N . GLY B 1 37 ? 39.447 68.275 102.169 1.00 38.64 34 GLY B N 1
ATOM 5571 C CA . GLY B 1 37 ? 39.715 67.848 100.801 1.00 43.17 34 GLY B CA 1
ATOM 5572 C C . GLY B 1 37 ? 40.703 68.764 100.095 1.00 39.94 34 GLY B C 1
ATOM 5573 O O . GLY B 1 37 ? 41.710 69.200 100.668 1.00 33.41 34 GLY B O 1
ATOM 5574 N N . TYR B 1 38 ? 40.413 69.081 98.832 1.00 32.05 35 TYR B N 1
ATOM 5575 C CA . TYR B 1 38 ? 41.355 69.882 98.060 1.00 38.98 35 TYR B CA 1
ATOM 5576 C C . TYR B 1 38 ? 41.353 71.356 98.458 1.00 40.71 35 TYR B C 1
ATOM 5577 O O . TYR B 1 38 ? 42.265 72.083 98.045 1.00 39.56 35 TYR B O 1
ATOM 5586 N N . ARG B 1 39 ? 40.354 71.810 99.229 1.00 35.74 36 ARG B N 1
ATOM 5587 C CA . ARG B 1 39 ? 40.309 73.201 99.692 1.00 40.13 36 ARG B CA 1
ATOM 5588 C C . ARG B 1 39 ? 41.223 73.444 100.891 1.00 36.61 36 ARG B C 1
ATOM 5589 O O . ARG B 1 39 ? 41.863 74.496 100.973 1.00 36.27 36 ARG B O 1
ATOM 5597 N N . ASP B 1 40 ? 41.271 72.515 101.851 1.00 30.88 37 ASP B N 1
ATOM 5598 C CA . ASP B 1 40 ? 42.018 72.706 103.093 1.00 34.91 37 ASP B CA 1
ATOM 5599 C C . ASP B 1 40 ? 43.070 71.608 103.233 1.00 32.61 37 ASP B C 1
ATOM 5600 O O . ASP B 1 40 ? 43.056 70.838 104.198 1.00 29.78 37 ASP B O 1
ATOM 5605 N N . PRO B 1 41 ? 43.989 71.502 102.273 1.00 30.32 38 PRO B N 1
ATOM 5606 C CA . PRO B 1 41 ? 44.839 70.301 102.215 1.00 29.46 38 PRO B CA 1
ATOM 5607 C C . PRO B 1 41 ? 45.799 70.152 103.386 1.00 31.36 38 PRO B C 1
ATOM 5608 O O . PRO B 1 41 ? 46.072 69.021 103.800 1.00 27.32 38 PRO B O 1
ATOM 5612 N N . SER B 1 42 ? 46.333 71.241 103.926 1.00 27.50 39 SER B N 1
ATOM 5613 C CA . SER B 1 42 ? 47.205 71.105 105.091 1.00 35.93 39 SER B CA 1
ATOM 5614 C C . SER B 1 42 ? 46.430 70.645 106.323 1.00 35.90 39 SER B C 1
ATOM 5615 O O . SER B 1 42 ? 46.999 69.991 107.205 1.00 34.38 39 SER B O 1
ATOM 5618 N N . ALA B 1 43 ? 45.144 70.986 106.413 1.00 33.92 40 ALA B N 1
ATOM 5619 C CA . ALA B 1 43 ? 44.331 70.467 107.508 1.00 26.85 40 ALA B CA 1
ATOM 5620 C C . ALA B 1 43 ? 44.123 68.973 107.356 1.00 27.91 40 ALA B C 1
ATOM 5621 O O . ALA B 1 43 ? 44.258 68.222 108.321 1.00 26.31 40 ALA B O 1
ATOM 5623 N N . ALA B 1 44 ? 43.806 68.515 106.145 1.00 28.64 41 ALA B N 1
ATOM 5624 C CA . ALA B 1 44 ? 43.615 67.086 105.960 1.00 30.87 41 ALA B CA 1
ATOM 5625 C C . ALA B 1 44 ? 44.899 66.320 106.258 1.00 31.32 41 ALA B C 1
ATOM 5626 O O . ALA B 1 44 ? 44.867 65.298 106.946 1.00 29.47 41 ALA B O 1
ATOM 5628 N N . ALA B 1 45 ? 46.042 66.825 105.775 1.00 30.12 42 ALA B N 1
ATOM 5629 C CA . ALA B 1 45 ? 47.323 66.143 105.955 1.00 36.63 42 ALA B CA 1
ATOM 5630 C C . ALA B 1 45 ? 47.685 66.001 107.429 1.00 31.83 42 ALA B C 1
ATOM 5631 O O . ALA B 1 45 ? 48.128 64.935 107.876 1.00 30.44 42 ALA B O 1
ATOM 5633 N N . ALA B 1 46 ? 47.543 67.080 108.198 1.00 29.76 43 ALA B N 1
ATOM 5634 C CA . ALA B 1 46 ? 47.927 67.009 109.606 1.00 30.40 43 ALA B CA 1
ATOM 5635 C C . ALA B 1 46 ? 47.022 66.051 110.366 1.00 31.41 43 ALA B C 1
ATOM 5636 O O . ALA B 1 46 ? 47.474 65.358 111.278 1.00 32.21 43 ALA B O 1
ATOM 5638 N N . MET B 1 47 ? 45.743 66.001 109.996 1.00 26.52 44 MET B N 1
ATOM 5639 C CA . MET B 1 47 ? 44.823 65.040 110.582 1.00 29.95 44 MET B CA 1
ATOM 5640 C C . MET B 1 47 ? 45.271 63.616 110.298 1.00 26.34 44 MET B C 1
ATOM 5641 O O . MET B 1 47 ? 45.160 62.741 111.162 1.00 26.69 44 MET B O 1
ATOM 5646 N N . ARG B 1 48 ? 45.730 63.355 109.072 1.00 27.70 45 ARG B N 1
ATOM 5647 C CA . ARG B 1 48 ? 46.304 62.052 108.745 1.00 32.20 45 ARG B CA 1
ATOM 5648 C C . ARG B 1 48 ? 47.590 61.792 109.537 1.00 29.92 45 ARG B C 1
ATOM 5649 O O . ARG B 1 48 ? 47.865 60.652 109.941 1.00 33.37 45 ARG B O 1
ATOM 5657 N N . GLY B 1 49 ? 48.383 62.837 109.767 1.00 25.57 46 GLY B N 1
ATOM 5658 C CA . GLY B 1 49 ? 49.573 62.691 110.595 1.00 34.52 46 GLY B CA 1
ATOM 5659 C C . GLY B 1 49 ? 49.253 62.313 112.027 1.00 29.41 46 GLY B C 1
ATOM 5660 O O . GLY B 1 49 ? 49.977 61.529 112.643 1.00 33.05 46 GLY B O 1
ATOM 5661 N N . ILE B 1 50 ? 48.142 62.821 112.562 1.00 35.10 47 ILE B N 1
ATOM 5662 C CA . ILE B 1 50 ? 47.742 62.418 113.908 1.00 31.54 47 ILE B CA 1
ATOM 5663 C C . ILE B 1 50 ? 47.338 60.950 113.913 1.00 30.53 47 ILE B C 1
ATOM 5664 O O . ILE B 1 50 ? 47.586 60.238 114.891 1.00 32.36 47 ILE B O 1
ATOM 5669 N N . LYS B 1 51 ? 46.725 60.457 112.832 1.00 28.24 48 LYS B N 1
ATOM 5670 C CA . LYS B 1 51 ? 46.494 59.015 112.735 1.00 29.41 48 LYS B CA 1
ATOM 5671 C C . LYS B 1 51 ? 47.814 58.248 112.740 1.00 30.73 48 LYS B C 1
ATOM 5672 O O . LYS B 1 51 ? 47.910 57.162 113.322 1.00 31.64 48 LYS B O 1
ATOM 5678 N N . SER B 1 52 ? 48.837 58.783 112.071 1.00 31.82 49 SER B N 1
ATOM 5679 C CA . SER B 1 52 ? 50.128 58.108 112.052 1.00 36.09 49 SER B CA 1
ATOM 5680 C C . SER B 1 52 ? 50.680 57.984 113.469 1.00 28.94 49 SER B C 1
ATOM 5681 O O . SER B 1 52 ? 51.040 56.886 113.902 1.00 30.86 49 SER B O 1
ATOM 5684 N N . GLU B 1 53 ? 50.704 59.090 114.219 1.00 32.21 50 GLU B N 1
ATOM 5685 C CA . GLU B 1 53 ? 51.079 59.035 115.640 1.00 31.87 50 GLU B CA 1
ATOM 5686 C C . GLU B 1 53 ? 50.238 58.033 116.417 1.00 33.27 50 GLU B C 1
ATOM 5687 O O . GLU B 1 53 ? 50.740 57.366 117.333 1.00 33.76 50 GLU B O 1
ATOM 5693 N N . GLY B 1 54 ? 48.940 57.952 116.108 1.00 30.64 51 GLY B N 1
ATOM 5694 C CA . GLY B 1 54 ? 48.048 57.073 116.837 1.00 29.99 51 GLY B CA 1
ATOM 5695 C C . GLY B 1 54 ? 48.324 55.598 116.635 1.00 33.72 51 GLY B C 1
ATOM 5696 O O . GLY B 1 54 ? 47.725 54.774 117.334 1.00 35.00 51 GLY B O 1
ATOM 5697 N N . GLY B 1 55 ? 49.174 55.245 115.677 1.00 33.65 52 GLY B N 1
ATOM 5698 C CA . GLY B 1 55 ? 49.611 53.872 115.502 1.00 33.33 52 GLY B CA 1
ATOM 5699 C C . GLY B 1 55 ? 48.948 53.106 114.380 1.00 37.75 52 GLY B C 1
ATOM 5700 O O . GLY B 1 55 ? 49.175 51.895 114.268 1.00 31.74 52 GLY B O 1
ATOM 5701 N N . TRP B 1 56 ? 48.139 53.759 113.542 1.00 32.89 53 TRP B N 1
ATOM 5702 C CA . TRP B 1 56 ? 47.518 53.044 112.441 1.00 26.84 53 TRP B CA 1
ATOM 5703 C C . TRP B 1 56 ? 48.593 52.552 111.474 1.00 29.72 53 TRP B C 1
ATOM 5704 O O . TRP B 1 56 ? 49.537 53.278 111.148 1.00 30.32 53 TRP B O 1
ATOM 5715 N N . GLY B 1 57 ? 48.468 51.291 111.054 1.00 31.23 54 GLY B N 1
ATOM 5716 C CA . GLY B 1 57 ? 49.449 50.713 110.149 1.00 32.71 54 GLY B CA 1
ATOM 5717 C C . GLY B 1 57 ? 49.214 51.071 108.697 1.00 34.47 54 GLY B C 1
ATOM 5718 O O . GLY B 1 57 ? 50.156 51.060 107.888 1.00 29.66 54 GLY B O 1
ATOM 5719 N N . VAL B 1 58 ? 47.969 51.379 108.349 1.00 27.11 55 VAL B N 1
ATOM 5720 C CA . VAL B 1 58 ? 47.585 51.808 107.010 1.00 30.88 55 VAL B CA 1
ATOM 5721 C C . VAL B 1 58 ? 46.666 53.019 107.158 1.00 32.58 55 VAL B C 1
ATOM 5722 O O . VAL B 1 58 ? 45.770 53.026 108.010 1.00 32.23 55 VAL B O 1
ATOM 5726 N N . ILE B 1 59 ? 46.905 54.054 106.349 1.00 32.34 56 ILE B N 1
ATOM 5727 C CA . ILE B 1 59 ? 46.102 55.275 106.372 1.00 32.30 56 ILE B CA 1
ATOM 5728 C C . ILE B 1 59 ? 45.780 55.655 104.935 1.00 35.31 56 ILE B C 1
ATOM 5729 O O . ILE B 1 59 ? 46.684 55.702 104.089 1.00 28.32 56 ILE B O 1
ATOM 5734 N N . PHE B 1 60 ? 44.496 55.938 104.671 1.00 27.73 57 PHE B N 1
ATOM 5735 C CA . PHE B 1 60 ? 44.016 56.306 103.346 1.00 26.60 57 PHE B CA 1
ATOM 5736 C C . PHE B 1 60 ? 43.478 57.728 103.333 1.00 29.40 57 PHE B C 1
ATOM 5737 O O . PHE B 1 60 ? 42.933 58.226 104.331 1.00 29.46 57 PHE B O 1
ATOM 5745 N N . THR B 1 61 ? 43.641 58.377 102.184 1.00 27.09 58 THR B N 1
ATOM 5746 C CA . THR B 1 61 ? 42.899 59.588 101.885 1.00 29.74 58 THR B CA 1
ATOM 5747 C C . THR B 1 61 ? 41.417 59.266 101.674 1.00 31.13 58 THR B C 1
ATOM 5748 O O . THR B 1 61 ? 41.003 58.106 101.540 1.00 30.85 58 THR B O 1
ATOM 5752 N N . GLU B 1 62 ? 40.618 60.324 101.617 1.00 31.93 59 GLU B N 1
ATOM 5753 C CA . GLU B 1 62 ? 39.282 60.254 101.050 1.00 30.90 59 GLU B CA 1
ATOM 5754 C C . GLU B 1 62 ? 39.352 59.959 99.548 1.00 29.97 59 GLU B C 1
ATOM 5755 O O . GLU B 1 62 ? 40.416 59.966 98.927 1.00 29.18 59 GLU B O 1
ATOM 5761 N N . GLN B 1 63 ? 38.193 59.737 98.949 1.00 28.42 60 GLN B N 1
ATOM 5762 C CA . GLN B 1 63 ? 38.164 59.498 97.515 1.00 34.45 60 GLN B CA 1
ATOM 5763 C C . GLN B 1 63 ? 38.807 60.675 96.796 1.00 30.11 60 GLN B C 1
ATOM 5764 O O . GLN B 1 63 ? 38.667 61.837 97.201 1.00 27.52 60 GLN B O 1
ATOM 5770 N N . THR B 1 64 ? 39.520 60.357 95.728 1.00 30.28 61 THR B N 1
ATOM 5771 C CA . THR B 1 64 ? 40.247 61.336 94.938 1.00 28.77 61 THR B CA 1
ATOM 5772 C C . THR B 1 64 ? 39.779 61.188 93.501 1.00 26.83 61 THR B C 1
ATOM 5773 O O . THR B 1 64 ? 39.962 60.130 92.892 1.00 31.02 61 THR B O 1
ATOM 5777 N N . GLU B 1 65 ? 39.197 62.251 92.964 1.00 28.73 62 GLU B N 1
ATOM 5778 C CA . GLU B 1 65 ? 38.702 62.255 91.600 1.00 32.12 62 GLU B CA 1
ATOM 5779 C C . GLU B 1 65 ? 39.890 62.231 90.647 1.00 29.85 62 GLU B C 1
ATOM 5780 O O . GLU B 1 65 ? 40.746 63.121 90.679 1.00 27.13 62 GLU B O 1
ATOM 5786 N N . MET B 1 66 ? 39.983 61.179 89.842 1.00 26.69 63 MET B N 1
ATOM 5787 C CA . MET B 1 66 ? 41.157 61.012 89.001 1.00 31.53 63 MET B CA 1
ATOM 5788 C C . MET B 1 66 ? 40.956 61.530 87.575 1.00 29.87 63 MET B C 1
ATOM 5789 O O . MET B 1 66 ? 41.842 61.352 86.737 1.00 30.08 63 MET B O 1
ATOM 5794 N N . HIS B 1 67 ? 39.845 62.203 87.278 1.00 32.38 64 HIS B N 1
ATOM 5795 C CA . HIS B 1 67 ? 39.754 62.794 85.949 1.00 32.50 64 HIS B CA 1
ATOM 5796 C C . HIS B 1 67 ? 38.691 63.875 85.876 1.00 26.66 64 HIS B C 1
ATOM 5797 O O . HIS B 1 67 ? 37.638 63.777 86.505 1.00 31.26 64 HIS B O 1
ATOM 5804 N N . HIS B 1 68 ? 38.976 64.898 85.081 1.00 35.55 65 HIS B N 1
ATOM 5805 C CA . HIS B 1 68 ? 38.077 66.036 84.967 1.00 30.78 65 HIS B CA 1
ATOM 5806 C C . HIS B 1 68 ? 36.778 65.711 84.225 1.00 29.88 65 HIS B C 1
ATOM 5807 O O . HIS B 1 68 ? 35.865 66.547 84.224 1.00 26.65 65 HIS B O 1
ATOM 5814 N N . THR B 1 69 ? 36.627 64.524 83.638 1.00 28.50 66 THR B N 1
ATOM 5815 C CA . THR B 1 69 ? 35.347 64.179 83.017 1.00 29.61 66 THR B CA 1
ATOM 5816 C C . THR B 1 69 ? 34.350 63.531 83.983 1.00 32.88 66 THR B C 1
ATOM 5817 O O . THR B 1 69 ? 33.299 63.071 83.529 1.00 30.77 66 THR B O 1
ATOM 5821 N N . SER B 1 70 ? 34.638 63.494 85.288 1.00 27.06 67 SER B N 1
ATOM 5822 C CA . SER B 1 70 ? 33.686 62.950 86.257 1.00 29.82 67 SER B CA 1
ATOM 5823 C C . SER B 1 70 ? 33.986 63.542 87.626 1.00 27.97 67 SER B C 1
ATOM 5824 O O . SER B 1 70 ? 35.037 63.264 88.188 1.00 29.80 67 SER B O 1
ATOM 5827 N N . GLU B 1 71 ? 33.084 64.363 88.152 1.00 27.47 68 GLU B N 1
ATOM 5828 C CA . GLU B 1 71 ? 33.316 64.977 89.451 1.00 30.29 68 GLU B CA 1
ATOM 5829 C C . GLU B 1 71 ? 31.969 65.363 90.048 1.00 31.92 68 GLU B C 1
ATOM 5830 O O . GLU B 1 71 ? 30.964 65.508 89.345 1.00 26.03 68 GLU B O 1
ATOM 5836 N N . ILE B 1 72 ? 31.955 65.487 91.371 1.00 24.07 69 ILE B N 1
ATOM 5837 C CA . ILE B 1 72 ? 30.695 65.536 92.085 1.00 24.11 69 ILE B CA 1
ATOM 5838 C C . ILE B 1 72 ? 30.535 66.843 92.841 1.00 31.99 69 ILE B C 1
ATOM 5839 O O . ILE B 1 72 ? 29.883 66.877 93.893 1.00 29.70 69 ILE B O 1
ATOM 5844 N N . THR B 1 73 ? 31.150 67.908 92.337 1.00 30.48 70 THR B N 1
ATOM 5845 C CA . THR B 1 73 ? 30.918 69.250 92.863 1.00 29.87 70 THR B CA 1
ATOM 5846 C C . THR B 1 73 ? 29.411 69.390 93.047 1.00 31.47 70 THR B C 1
ATOM 5847 O O . THR B 1 73 ? 28.644 69.019 92.150 1.00 30.52 70 THR B O 1
ATOM 5851 N N . PRO B 1 74 ? 28.930 69.953 94.165 1.00 27.89 71 PRO B N 1
ATOM 5852 C CA . PRO B 1 74 ? 29.609 70.711 95.220 1.00 35.00 71 PRO B CA 1
ATOM 5853 C C . PRO B 1 74 ? 30.384 69.914 96.278 1.00 35.85 71 PRO B C 1
ATOM 5854 O O . PRO B 1 74 ? 31.048 70.521 97.112 1.00 32.15 71 PRO B O 1
ATOM 5858 N N . PHE B 1 75 ? 30.321 68.595 96.272 1.00 28.79 72 PHE B N 1
ATOM 5859 C CA . PHE B 1 75 ? 31.078 67.866 97.279 1.00 35.14 72 PHE B CA 1
ATOM 5860 C C . PHE B 1 75 ? 32.571 68.119 97.093 1.00 40.17 72 PHE B C 1
ATOM 5861 O O . PHE B 1 75 ? 33.073 68.183 95.966 1.00 36.69 72 PHE B O 1
ATOM 5869 N N . ILE B 1 76 ? 33.276 68.302 98.209 1.00 35.12 73 ILE B N 1
ATOM 5870 C CA . ILE B 1 76 ? 34.705 68.588 98.200 1.00 38.96 73 ILE B CA 1
ATOM 5871 C C . ILE B 1 76 ? 35.426 67.352 98.707 1.00 38.91 73 ILE B C 1
ATOM 5872 O O . ILE B 1 76 ?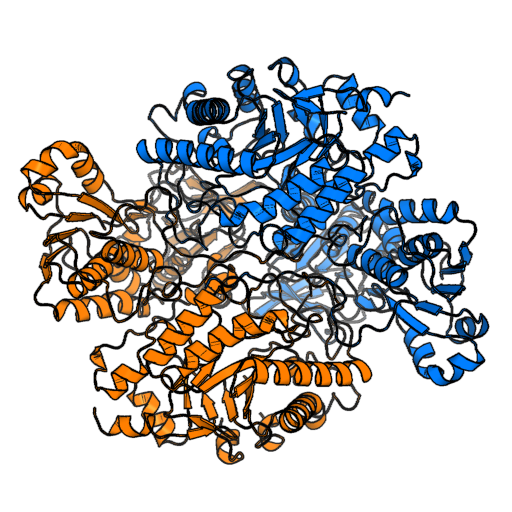 35.550 67.146 99.921 1.00 42.96 73 ILE B O 1
ATOM 5877 N N . GLU B 1 77 ? 35.966 66.559 97.800 1.00 32.99 74 GLU B N 1
ATOM 5878 C CA . GLU B 1 77 ? 36.859 65.465 98.167 1.00 36.21 74 GLU B CA 1
ATOM 5879 C C . GLU B 1 77 ? 38.277 65.845 97.721 1.00 29.52 74 GLU B C 1
ATOM 5880 O O . GLU B 1 77 ? 38.680 66.983 97.966 1.00 37.54 74 GLU B O 1
ATOM 5886 N N . LEU B 1 78 ? 39.030 64.964 97.097 1.00 30.30 75 LEU B N 1
ATOM 5887 C CA . LEU B 1 78 ? 40.328 65.309 96.555 1.00 31.07 75 LEU B CA 1
ATOM 5888 C C . LEU B 1 78 ? 40.274 65.211 95.037 1.00 29.17 75 LEU B C 1
ATOM 5889 O O . LEU B 1 78 ? 39.355 64.613 94.460 1.00 27.12 75 LEU B O 1
ATOM 5894 N N . ARG B 1 79 ? 41.256 65.844 94.398 1.00 30.01 76 ARG B N 1
ATOM 5895 C CA . ARG B 1 79 ? 41.410 65.802 92.948 1.00 34.50 76 ARG B CA 1
ATOM 5896 C C . ARG B 1 79 ? 42.848 65.508 92.562 1.00 28.83 76 ARG B C 1
ATOM 5897 O O . ARG B 1 79 ? 43.786 66.034 93.168 1.00 32.78 76 ARG B O 1
ATOM 5905 N N . LEU B 1 80 ? 43.008 64.673 91.525 1.00 30.18 77 LEU B N 1
ATOM 5906 C CA . LEU B 1 80 ? 44.304 64.353 90.947 1.00 29.26 77 LEU B CA 1
ATOM 5907 C C . LEU B 1 80 ? 44.133 64.381 89.427 1.00 29.39 77 LEU B C 1
ATOM 5908 O O . LEU B 1 80 ? 44.089 63.345 88.753 1.00 28.82 77 LEU B O 1
ATOM 5913 N N . TRP B 1 81 ? 44.019 65.596 88.896 1.00 31.78 78 TRP B N 1
ATOM 5914 C CA . TRP B 1 81 ? 43.754 65.816 87.486 1.00 29.11 78 TRP B CA 1
ATOM 5915 C C . TRP B 1 81 ? 44.989 66.229 86.696 1.00 34.74 78 TRP B C 1
ATOM 5916 O O . TRP B 1 81 ? 45.003 66.064 85.472 1.00 29.30 78 TRP B O 1
ATOM 5927 N N . GLU B 1 82 ? 45.980 66.791 87.381 1.00 30.49 79 GLU B N 1
ATOM 5928 C CA . GLU B 1 82 ? 47.162 67.411 86.809 1.00 38.03 79 GLU B CA 1
ATOM 5929 C C . GLU B 1 82 ? 48.284 67.356 87.841 1.00 34.54 79 GLU B C 1
ATOM 5930 O O . GLU B 1 82 ? 48.064 67.054 89.024 1.00 32.18 79 GLU B O 1
ATOM 5936 N N . ASP B 1 83 ? 49.484 67.719 87.389 1.00 30.20 80 ASP B N 1
ATOM 5937 C CA . ASP B 1 83 ? 50.646 67.794 88.274 1.00 32.23 80 ASP B CA 1
ATOM 5938 C C . ASP B 1 83 ? 50.478 68.819 89.399 1.00 33.82 80 ASP B C 1
ATOM 5939 O O . ASP B 1 83 ? 51.042 68.625 90.476 1.00 30.07 80 ASP B O 1
ATOM 5944 N N . LYS B 1 84 ? 49.758 69.927 89.162 1.00 28.26 81 LYS B N 1
ATOM 5945 C CA . LYS B 1 84 ? 49.368 70.883 90.205 1.00 34.23 81 LYS B CA 1
ATOM 5946 C C . LYS B 1 84 ? 48.842 70.221 91.484 1.00 27.09 81 LYS B C 1
ATOM 5947 O O . LYS B 1 84 ? 48.943 70.786 92.573 1.00 29.29 81 LYS B O 1
ATOM 5953 N N . ASP B 1 85 ? 48.152 69.100 91.339 1.00 27.93 82 ASP B N 1
ATOM 5954 C CA . ASP B 1 85 ? 47.475 68.474 92.467 1.00 27.81 82 ASP B CA 1
ATOM 5955 C C . ASP B 1 85 ? 48.415 67.667 93.343 1.00 28.26 82 ASP B C 1
ATOM 5956 O O . ASP B 1 85 ? 48.018 67.262 94.442 1.00 31.91 82 ASP B O 1
ATOM 5961 N N . ILE B 1 86 ? 49.650 67.449 92.907 1.00 28.68 83 ILE B N 1
ATOM 5962 C CA . ILE B 1 86 ? 50.546 66.505 93.578 1.00 28.43 83 ILE B CA 1
ATOM 5963 C C . ILE B 1 86 ? 51.062 67.078 94.892 1.00 29.46 83 ILE B C 1
ATOM 5964 O O . ILE B 1 86 ? 51.047 66.368 95.902 1.00 29.43 83 ILE B O 1
ATOM 5969 N N . PRO B 1 87 ? 51.509 68.331 94.958 1.00 29.85 84 PRO B N 1
ATOM 5970 C CA . PRO B 1 87 ? 52.052 68.826 96.241 1.00 34.09 84 PRO B CA 1
ATOM 5971 C C . PRO B 1 87 ? 51.128 68.644 97.433 1.00 34.44 84 PRO B C 1
ATOM 5972 O O . PRO B 1 87 ? 51.559 68.132 98.482 1.00 34.82 84 PRO B O 1
ATOM 5976 N N . GLY B 1 88 ? 49.850 68.997 97.291 1.00 30.16 85 GLY B N 1
ATOM 5977 C CA . GLY B 1 88 ? 48.929 68.808 98.400 1.00 30.66 85 GLY B CA 1
ATOM 5978 C C . GLY B 1 88 ? 48.823 67.354 98.820 1.00 35.17 85 GLY B C 1
ATOM 5979 O O . GLY B 1 88 ? 48.810 67.036 100.023 1.00 29.41 85 GLY B O 1
ATOM 5980 N N . LEU B 1 89 ? 48.747 66.449 97.837 1.00 31.26 86 LEU B N 1
ATOM 5981 C CA . LEU B 1 89 ? 48.671 65.027 98.140 1.00 29.47 86 LEU B CA 1
ATOM 5982 C C . LEU B 1 89 ? 49.976 64.524 98.751 1.00 33.23 86 LEU B C 1
ATOM 5983 O O . LEU B 1 89 ? 49.961 63.645 99.628 1.00 27.76 86 LEU B O 1
ATOM 5988 N N . ARG B 1 90 ? 51.110 65.070 98.291 1.00 29.97 87 ARG B N 1
ATOM 5989 C CA . ARG B 1 90 ? 52.418 64.678 98.811 1.00 33.53 87 ARG B CA 1
ATOM 5990 C C . ARG B 1 90 ? 52.544 65.046 100.282 1.00 32.87 87 ARG B C 1
ATOM 5991 O O . ARG B 1 90 ? 53.099 64.282 101.081 1.00 31.00 87 ARG B O 1
ATOM 5999 N N . ARG B 1 91 ? 51.997 66.202 100.664 1.00 30.66 88 ARG B N 1
ATOM 6000 C CA . ARG B 1 91 ? 52.001 66.584 102.068 1.00 35.36 88 ARG B CA 1
ATOM 6001 C C . ARG B 1 91 ? 51.218 65.583 102.919 1.00 36.85 88 ARG B C 1
ATOM 6002 O O . ARG B 1 91 ? 51.617 65.287 104.046 1.00 33.89 88 ARG B O 1
ATOM 6010 N N . MET B 1 92 ? 50.147 65.009 102.373 1.00 31.26 89 MET B N 1
ATOM 6011 C CA . MET B 1 92 ? 49.365 64.019 103.104 1.00 27.56 89 MET B CA 1
ATOM 6012 C C . MET B 1 92 ? 50.108 62.699 103.226 1.00 28.05 89 MET B C 1
ATOM 6013 O O . MET B 1 92 ? 50.137 62.096 104.303 1.00 32.74 89 MET B O 1
ATOM 6018 N N . SER B 1 93 ? 50.660 62.191 102.115 1.00 33.72 90 SER B N 1
ATOM 6019 C CA . SER B 1 93 ? 51.409 60.943 102.202 1.00 32.81 90 SER B CA 1
ATOM 6020 C C . SER B 1 93 ? 52.596 61.093 103.147 1.00 30.23 90 SER B C 1
ATOM 6021 O O . SER B 1 93 ? 52.874 60.193 103.949 1.00 30.82 90 SER B O 1
ATOM 6024 N N . ASP B 1 94 ? 53.307 62.228 103.076 1.00 32.32 91 ASP B N 1
ATOM 6025 C CA . ASP B 1 94 ? 54.414 62.459 104.007 1.00 29.92 91 ASP B CA 1
ATOM 6026 C C . ASP B 1 94 ? 53.944 62.308 105.446 1.00 33.87 91 ASP B C 1
ATOM 6027 O O . ASP B 1 94 ? 54.587 61.640 106.264 1.00 33.03 91 ASP B O 1
ATOM 6032 N N . ALA B 1 95 ? 52.817 62.937 105.782 1.00 32.52 92 ALA B N 1
ATOM 6033 C CA . ALA B 1 95 ? 52.359 62.896 107.168 1.00 28.25 92 ALA B CA 1
ATOM 6034 C C . ALA B 1 95 ? 51.980 61.481 107.589 1.00 32.06 92 ALA B C 1
ATOM 6035 O O . ALA B 1 95 ? 52.156 61.109 108.754 1.00 31.30 92 ALA B O 1
ATOM 6037 N N . MET B 1 96 ? 51.446 60.692 106.660 1.00 29.43 93 MET B N 1
ATOM 6038 C CA . MET B 1 96 ? 51.058 59.325 106.969 1.00 30.76 93 MET B CA 1
ATOM 6039 C C . MET B 1 96 ? 52.255 58.486 107.378 1.00 35.35 93 MET B C 1
ATOM 6040 O O . MET B 1 96 ? 52.134 57.606 108.236 1.00 33.23 93 MET B O 1
ATOM 6045 N N . LYS B 1 97 ? 53.411 58.717 106.742 1.00 33.21 94 LYS B N 1
ATOM 6046 C CA . LYS B 1 97 ? 54.548 57.823 106.871 1.00 39.19 94 LYS B CA 1
ATOM 6047 C C . LYS B 1 97 ? 55.463 58.162 108.033 1.00 36.29 94 LYS B C 1
ATOM 6048 O O . LYS B 1 97 ? 56.293 57.323 108.399 1.00 36.82 94 LYS B O 1
ATOM 6054 N N . VAL B 1 98 ? 55.362 59.375 108.589 1.00 35.86 95 VAL B N 1
ATOM 6055 C CA . VAL B 1 98 ? 56.322 59.823 109.599 1.00 36.98 95 VAL B CA 1
ATOM 6056 C C . VAL B 1 98 ? 56.459 58.795 110.702 1.00 38.46 95 VAL B C 1
ATOM 6057 O O . VAL B 1 98 ? 57.568 58.508 111.173 1.00 35.65 95 VAL B O 1
ATOM 6061 N N . HIS B 1 99 ? 55.338 58.227 111.133 1.00 33.68 96 HIS B N 1
ATOM 6062 C CA . HIS B 1 99 ? 55.327 57.344 112.285 1.00 35.94 96 HIS B CA 1
ATOM 6063 C C . HIS B 1 99 ? 55.072 55.897 111.896 1.00 32.75 96 HIS B C 1
ATOM 6064 O O . HIS B 1 99 ? 54.706 55.097 112.753 1.00 34.63 96 HIS B O 1
ATOM 6071 N N . GLY B 1 100 ? 55.294 55.541 110.633 1.00 31.53 97 GLY B N 1
ATOM 6072 C CA . GLY B 1 100 ? 55.336 54.150 110.228 1.00 36.24 97 GLY B CA 1
ATOM 6073 C C . GLY B 1 100 ? 54.117 53.583 109.525 1.00 37.51 97 GLY B C 1
ATOM 6074 O O . GLY B 1 100 ? 54.058 52.359 109.306 1.00 35.44 97 GLY B O 1
ATOM 6075 N N . ALA B 1 101 ? 53.141 54.403 109.170 1.00 30.09 98 ALA B N 1
ATOM 6076 C CA . ALA B 1 101 ? 52.009 53.866 108.443 1.00 31.79 98 ALA B CA 1
ATOM 6077 C C . ALA B 1 101 ? 52.336 53.759 106.958 1.00 25.58 98 ALA B C 1
ATOM 6078 O O . ALA B 1 101 ? 53.111 54.554 106.417 1.00 32.22 98 ALA B O 1
ATOM 6080 N N . LEU B 1 102 ? 51.675 52.817 106.283 1.00 30.08 99 LEU B N 1
ATOM 6081 C CA . LEU B 1 102 ? 51.620 52.842 104.821 1.00 31.38 99 LEU B CA 1
ATOM 6082 C C . LEU B 1 102 ? 50.625 53.906 104.353 1.00 34.50 99 LEU B C 1
ATOM 6083 O O . LEU B 1 102 ? 49.534 54.059 104.925 1.00 30.09 99 LEU B O 1
ATOM 6088 N N . ALA B 1 103 ? 50.989 54.607 103.282 1.00 29.19 100 ALA B N 1
ATOM 6089 C CA . ALA B 1 103 ? 50.215 55.725 102.768 1.00 27.82 100 ALA B CA 1
ATOM 6090 C C . ALA B 1 103 ? 49.357 55.245 101.614 1.00 29.93 100 ALA B C 1
ATOM 6091 O O . ALA B 1 103 ? 49.875 54.741 100.613 1.00 32.97 100 ALA B O 1
ATOM 6093 N N . GLY B 1 104 ? 48.062 55.461 101.736 1.00 30.22 101 GLY B N 1
ATOM 6094 C CA . GLY B 1 104 ? 47.100 55.001 100.748 1.00 27.76 101 GLY B CA 1
ATOM 6095 C C . GLY B 1 104 ? 46.335 56.170 100.159 1.00 31.97 101 GLY B C 1
ATOM 6096 O O . GLY B 1 104 ? 46.026 57.144 100.864 1.00 31.10 101 GLY B O 1
ATOM 6097 N N . ILE B 1 105 ? 46.059 56.086 98.855 1.00 27.81 102 ILE B N 1
ATOM 6098 C CA . ILE B 1 105 ? 45.203 57.044 98.169 1.00 25.32 102 ILE B CA 1
ATOM 6099 C C . ILE B 1 105 ? 44.071 56.265 97.517 1.00 27.36 102 ILE B C 1
ATOM 6100 O O . ILE B 1 105 ? 44.276 55.150 97.022 1.00 29.97 102 ILE B O 1
ATOM 6105 N N . GLN B 1 106 ? 42.853 56.801 97.610 1.00 30.96 103 GLN B N 1
ATOM 6106 C CA . GLN B 1 106 ? 41.681 56.205 96.962 1.00 30.46 103 GLN B CA 1
ATOM 6107 C C . GLN B 1 106 ? 41.340 56.991 95.702 1.00 29.27 103 GLN B C 1
ATOM 6108 O O . GLN B 1 106 ? 41.153 58.211 95.771 1.00 25.62 103 GLN B O 1
ATOM 6114 N N . LEU B 1 107 ? 41.227 56.289 94.571 1.00 30.99 104 LEU B N 1
ATOM 6115 C CA . LEU B 1 107 ? 40.943 56.895 93.275 1.00 31.12 104 LEU B CA 1
ATOM 6116 C C . LEU B 1 107 ? 39.529 56.536 92.829 1.00 31.32 104 LEU B C 1
ATOM 6117 O O . LEU B 1 107 ? 39.101 55.384 92.962 1.00 30.02 104 LEU B O 1
ATOM 6122 N N . ALA B 1 108 ? 38.813 57.522 92.285 1.00 31.56 105 ALA B N 1
ATOM 6123 C CA . ALA B 1 108 ? 37.418 57.350 91.934 1.00 29.72 105 ALA B CA 1
ATOM 6124 C C . ALA B 1 108 ? 37.092 58.016 90.607 1.00 31.14 105 ALA B C 1
ATOM 6125 O O . ALA B 1 108 ? 37.630 59.078 90.272 1.00 27.19 105 ALA B O 1
ATOM 6127 N N . TYR B 1 109 ? 36.185 57.380 89.873 1.00 29.52 106 TYR B N 1
ATOM 6128 C CA . TYR B 1 109 ? 35.548 57.966 88.696 1.00 32.61 106 TYR B CA 1
ATOM 6129 C C . TYR B 1 109 ? 34.057 57.819 88.931 1.00 25.25 106 TYR B C 1
ATOM 6130 O O . TYR B 1 109 ? 33.536 56.695 88.899 1.00 27.03 106 TYR B O 1
ATOM 6139 N N . SER B 1 110 ? 33.372 58.943 89.188 1.00 24.24 107 SER B N 1
ATOM 6140 C CA . SER B 1 110 ? 32.009 58.875 89.713 1.00 23.08 107 SER B CA 1
ATOM 6141 C C . SER B 1 110 ? 30.984 58.403 88.680 1.00 26.39 107 SER B C 1
ATOM 6142 O O . SER B 1 110 ? 29.878 58.005 89.065 1.00 27.60 107 SER B O 1
ATOM 6145 N N . GLY B 1 111 ? 31.298 58.461 87.395 1.00 23.77 108 GLY B N 1
ATOM 6146 C CA . GLY B 1 111 ? 30.438 57.833 86.409 1.00 27.42 108 GLY B CA 1
ATOM 6147 C C . GLY B 1 111 ? 29.053 58.439 86.417 1.00 27.31 108 GLY B C 1
ATOM 6148 O O . GLY B 1 111 ? 28.880 59.659 86.314 1.00 30.53 108 GLY B O 1
ATOM 6149 N N . ILE B 1 112 ? 28.043 57.582 86.549 1.00 28.68 109 ILE B N 1
ATOM 6150 C CA . ILE B 1 112 ? 26.659 58.044 86.497 1.00 33.14 109 ILE B CA 1
ATOM 6151 C C . ILE B 1 112 ? 26.255 58.797 87.776 1.00 30.46 109 ILE B C 1
ATOM 6152 O O . ILE B 1 112 ? 25.134 59.314 87.878 1.00 29.68 109 ILE B O 1
ATOM 6157 N N . ASN B 1 113 ? 27.155 58.899 88.751 1.00 27.50 110 ASN B N 1
ATOM 6158 C CA . ASN B 1 113 ? 26.896 59.729 89.927 1.00 24.69 110 ASN B CA 1
ATOM 6159 C C . ASN B 1 113 ? 27.471 61.141 89.814 1.00 27.26 110 ASN B C 1
ATOM 6160 O O . ASN B 1 113 ? 27.282 61.934 90.733 1.00 29.57 110 ASN B O 1
ATOM 6165 N N . GLY B 1 114 ? 28.135 61.492 88.718 1.00 28.90 111 GLY B N 1
ATOM 6166 C CA . GLY B 1 114 ? 28.812 62.767 88.634 1.00 27.84 111 GLY B CA 1
ATOM 6167 C C . GLY B 1 114 ? 28.263 63.703 87.566 1.00 25.61 111 GLY B C 1
ATOM 6168 O O . GLY B 1 114 ? 28.504 63.509 86.375 1.00 28.22 111 GLY B O 1
ATOM 6169 N N . PRO B 1 115 ? 27.538 64.755 87.961 1.00 25.61 112 PRO B N 1
ATOM 6170 C CA . PRO B 1 115 ? 26.957 65.647 86.946 1.00 28.93 112 PRO B CA 1
ATOM 6171 C C . PRO B 1 115 ? 27.947 66.595 86.265 1.00 28.19 112 PRO B C 1
ATOM 6172 O O . PRO B 1 115 ? 27.537 67.286 85.326 1.00 29.02 112 PRO B O 1
ATOM 6176 N N . ASN B 1 116 ? 29.200 66.697 86.725 1.00 28.79 113 ASN B N 1
ATOM 6177 C CA . ASN B 1 116 ? 30.212 67.544 86.072 1.00 28.52 113 ASN B CA 1
ATOM 6178 C C . ASN B 1 116 ? 29.815 69.021 86.064 1.00 30.10 113 ASN B C 1
ATOM 6179 O O . ASN B 1 116 ? 30.035 69.739 85.084 1.00 26.44 113 ASN B O 1
ATOM 6184 N N . PHE B 1 117 ? 29.217 69.491 87.158 1.00 28.89 114 PHE B N 1
ATOM 6185 C CA . PHE B 1 117 ? 28.784 70.885 87.183 1.00 26.27 114 PHE B CA 1
ATOM 6186 C C . PHE B 1 117 ? 29.967 71.834 87.062 1.00 28.20 114 PHE B C 1
ATOM 6187 O O . PHE B 1 117 ? 29.841 72.893 86.442 1.00 28.88 114 PHE B O 1
ATOM 6195 N N . TYR B 1 118 ? 31.121 71.477 87.637 1.00 27.13 115 TYR B N 1
ATOM 6196 C CA . TYR B 1 118 ? 32.273 72.377 87.629 1.00 31.41 115 TYR B CA 1
ATOM 6197 C C . TYR B 1 118 ? 33.028 72.304 86.305 1.00 26.72 115 TYR B C 1
ATOM 6198 O O . TYR B 1 118 ? 33.322 73.334 85.684 1.00 27.67 115 TYR B O 1
ATOM 6207 N N . THR B 1 119 ? 33.318 71.097 85.826 1.00 26.15 116 THR B N 1
ATOM 6208 C CA . THR B 1 119 ? 34.161 70.990 84.648 1.00 26.98 116 THR B CA 1
ATOM 6209 C C . THR B 1 119 ? 33.380 71.198 83.362 1.00 28.41 116 THR B C 1
ATOM 6210 O O . THR B 1 119 ? 33.963 71.627 82.362 1.00 29.47 116 THR B O 1
ATOM 6214 N N . LYS B 1 120 ? 32.096 70.844 83.364 1.00 26.68 117 LYS B N 1
ATOM 6215 C CA . LYS B 1 120 ? 31.181 70.961 82.223 1.00 29.22 117 LYS B CA 1
ATOM 6216 C C . LYS B 1 120 ? 31.500 69.989 81.108 1.00 26.95 117 LYS B C 1
ATOM 6217 O O . LYS B 1 120 ? 30.988 70.137 79.993 1.00 25.44 117 LYS B O 1
ATOM 6223 N N . GLU B 1 121 ? 32.303 68.975 81.409 1.00 26.05 118 GLU B N 1
ATOM 6224 C CA . GLU B 1 121 ? 32.452 67.816 80.547 1.00 26.61 118 GLU B CA 1
ATOM 6225 C C . GLU B 1 121 ? 31.159 67.016 80.469 1.00 30.14 118 GLU B C 1
ATOM 6226 O O . GLU B 1 121 ? 30.307 67.054 81.361 1.00 27.36 118 GLU B O 1
ATOM 6232 N N . VAL B 1 122 ? 31.014 66.285 79.374 1.00 31.54 119 VAL B N 1
ATOM 6233 C CA . VAL B 1 122 ? 29.878 65.379 79.205 1.00 27.17 119 VAL B CA 1
ATOM 6234 C C . VAL B 1 122 ? 30.082 64.184 80.133 1.00 30.59 119 VAL B C 1
ATOM 6235 O O . VAL B 1 122 ? 31.134 63.534 80.063 1.00 29.63 119 VAL B O 1
ATOM 6239 N N . PRO B 1 123 ? 29.133 63.871 81.026 1.00 29.01 120 PRO B N 1
ATOM 6240 C CA . PRO B 1 123 ? 29.293 62.696 81.898 1.00 30.24 120 PRO B CA 1
ATOM 6241 C C . PRO B 1 123 ? 29.176 61.389 81.129 1.00 27.19 120 PRO B C 1
ATOM 6242 O O . PRO B 1 123 ? 28.399 61.263 80.178 1.00 29.90 120 PRO B O 1
ATOM 6246 N N . LEU B 1 124 ? 29.878 60.379 81.624 1.00 23.66 121 LEU B N 1
ATOM 6247 C CA . LEU B 1 124 ? 30.011 59.097 80.940 1.00 29.39 121 LEU B CA 1
ATOM 6248 C C . LEU B 1 124 ? 29.617 57.949 81.862 1.00 31.06 121 LEU B C 1
ATOM 6249 O O . LEU B 1 124 ? 29.918 57.976 83.059 1.00 29.47 121 LEU B O 1
ATOM 6254 N N . ALA B 1 125 ? 28.968 56.933 81.300 1.00 29.75 122 ALA B N 1
ATOM 6255 C CA . ALA B 1 125 ? 28.523 55.783 82.078 1.00 28.86 122 ALA B CA 1
ATOM 6256 C C . ALA B 1 125 ? 28.449 54.573 81.157 1.00 29.45 122 ALA B C 1
ATOM 6257 O O . ALA B 1 125 ? 28.537 54.706 79.932 1.00 32.41 122 ALA B O 1
ATOM 6259 N N . PRO B 1 126 ? 28.253 53.374 81.716 1.00 34.14 123 PRO B N 1
ATOM 6260 C CA . PRO B 1 126 ? 28.071 52.189 80.852 1.00 31.83 123 PRO B CA 1
ATOM 6261 C C . PRO B 1 126 ? 26.898 52.303 79.901 1.00 33.43 123 PRO B C 1
ATOM 6262 O O . PRO B 1 126 ? 27.023 51.926 78.729 1.00 35.05 123 PRO B O 1
ATOM 6266 N N . SER B 1 127 ? 25.764 52.820 80.368 1.00 33.52 124 SER B N 1
ATOM 6267 C CA . SER B 1 127 ? 24.571 52.988 79.553 1.00 30.24 124 SER B CA 1
ATOM 6268 C C . SER B 1 127 ? 24.013 54.388 79.771 1.00 35.19 124 SER B C 1
ATOM 6269 O O . SER B 1 127 ? 24.243 55.009 80.812 1.00 34.44 124 SER B O 1
ATOM 6272 N N . ALA B 1 128 ? 23.304 54.891 78.759 1.00 34.35 125 ALA B N 1
ATOM 6273 C CA . ALA B 1 128 ? 22.831 56.273 78.742 1.00 28.07 125 ALA B CA 1
ATOM 6274 C C . ALA B 1 128 ? 21.571 56.398 79.599 1.00 30.45 125 ALA B C 1
ATOM 6275 O O . ALA B 1 128 ? 20.505 55.908 79.225 1.00 35.04 125 ALA B O 1
ATOM 6277 N N . LEU B 1 129 ? 21.689 57.072 80.737 1.00 32.93 126 LEU B N 1
ATOM 6278 C CA . LEU B 1 129 ? 20.592 57.269 81.673 1.00 29.59 126 LEU B CA 1
ATOM 6279 C C . LEU B 1 129 ? 20.741 58.625 82.358 1.00 28.54 126 LEU B C 1
ATOM 6280 O O . LEU B 1 129 ? 21.831 59.215 82.358 1.00 28.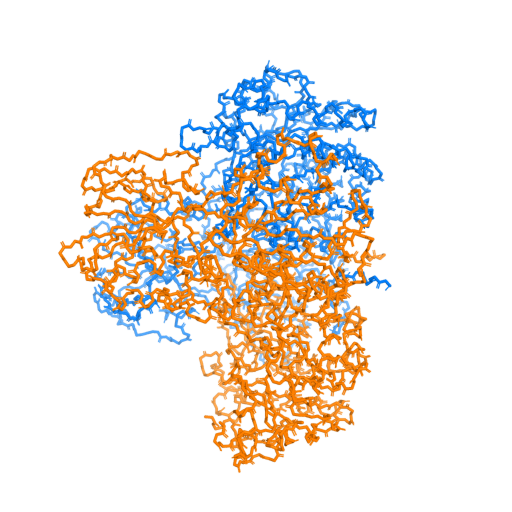07 126 LEU B O 1
ATOM 6285 N N . PRO B 1 130 ? 19.675 59.126 82.988 1.00 25.32 127 PRO B N 1
ATOM 6286 C CA . PRO B 1 130 ? 19.832 60.268 83.897 1.00 27.03 127 PRO B CA 1
ATOM 6287 C C . PRO B 1 130 ? 20.894 60.011 84.968 1.00 27.14 127 PRO B C 1
ATOM 6288 O O . PRO B 1 130 ? 21.039 58.897 85.483 1.00 27.14 127 PRO B O 1
ATOM 6292 N N . ILE B 1 131 ? 21.630 61.073 85.310 1.00 25.82 128 ILE B N 1
ATOM 6293 C CA . ILE B 1 131 ? 22.550 61.031 86.435 1.00 26.53 128 ILE B CA 1
ATOM 6294 C C . ILE B 1 131 ? 21.775 60.641 87.687 1.00 30.54 128 ILE B C 1
ATOM 6295 O O . ILE B 1 131 ? 20.579 60.929 87.824 1.00 26.93 128 ILE B O 1
ATOM 6300 N N . ARG B 1 132 ? 22.463 59.968 88.606 1.00 31.45 129 ARG B N 1
ATOM 6301 C CA . ARG B 1 132 ? 21.844 59.427 89.809 1.00 31.12 129 ARG B CA 1
ATOM 6302 C C . ARG B 1 132 ? 22.507 60.079 91.012 1.00 29.33 129 ARG B C 1
ATOM 6303 O O . ARG B 1 132 ? 23.641 59.757 91.367 1.00 24.52 129 ARG B O 1
ATOM 6311 N N . THR B 1 133 ? 21.807 61.029 91.619 1.00 32.06 130 THR B N 1
ATOM 6312 C CA . THR B 1 133 ? 22.330 61.771 92.753 1.00 32.75 130 THR B CA 1
ATOM 6313 C C . THR B 1 133 ? 21.244 61.917 93.811 1.00 36.49 130 THR B C 1
ATOM 6314 O O . THR B 1 133 ? 20.093 61.533 93.607 1.00 47.36 130 THR B O 1
ATOM 6318 N N . PHE B 1 134 ? 21.627 62.529 94.935 1.00 46.76 131 PHE B N 1
ATOM 6319 C CA . PHE B 1 134 ? 20.674 62.908 95.976 1.00 44.73 131 PHE B CA 1
ATOM 6320 C C . PHE B 1 134 ? 19.661 63.949 95.490 1.00 43.17 131 PHE B C 1
ATOM 6321 O O . PHE B 1 134 ? 18.542 64.012 96.012 1.00 48.89 131 PHE B O 1
ATOM 6323 N N . THR B 1 135 ? 20.021 64.771 94.499 1.00 36.83 132 THR B N 1
ATOM 6324 C CA . THR B 1 135 ? 19.310 66.019 94.234 1.00 29.55 132 THR B CA 1
ATOM 6325 C C . THR B 1 135 ? 18.637 66.089 92.854 1.00 34.07 132 THR B C 1
ATOM 6326 O O . THR B 1 135 ? 18.294 67.180 92.392 1.00 31.63 132 THR B O 1
ATOM 6330 N N . ASN B 1 136 ? 18.419 64.957 92.198 1.00 26.83 133 ASN B N 1
ATOM 6331 C CA . ASN B 1 136 ? 17.691 64.906 90.935 1.00 35.91 133 ASN B CA 1
ATOM 6332 C C . ASN B 1 136 ? 18.245 65.914 89.930 1.00 30.79 133 ASN B C 1
ATOM 6333 O O . ASN B 1 136 ? 17.506 66.688 89.325 1.00 29.50 133 ASN B O 1
ATOM 6338 N N . ASP B 1 137 ? 19.560 65.911 89.760 1.00 30.76 134 ASP B N 1
ATOM 6339 C CA . ASP B 1 137 ? 20.176 66.864 88.849 1.00 32.08 134 ASP B CA 1
ATOM 6340 C C . ASP B 1 137 ? 19.754 66.572 87.411 1.00 28.36 134 ASP B C 1
ATOM 6341 O O . ASP B 1 137 ? 19.564 65.409 87.048 1.00 28.07 134 ASP B O 1
ATOM 6346 N N . PRO B 1 138 ? 19.568 67.618 86.591 1.00 27.86 135 PRO B N 1
ATOM 6347 C CA . PRO B 1 138 ? 18.847 67.500 85.313 1.00 26.18 135 PRO B CA 1
ATOM 6348 C C . PRO B 1 138 ? 19.722 67.150 84.110 1.00 30.72 135 PRO B C 1
ATOM 6349 O O . PRO B 1 138 ? 19.589 67.728 83.017 1.00 26.60 135 PRO B O 1
ATOM 6353 N N . VAL B 1 139 ? 20.624 66.191 84.283 1.00 27.49 136 VAL B N 1
ATOM 6354 C CA . VAL B 1 139 ? 21.526 65.824 83.206 1.00 26.17 136 VAL B CA 1
ATOM 6355 C C . VAL B 1 139 ? 21.611 64.314 83.116 1.00 28.51 136 VAL B C 1
ATOM 6356 O O . VAL B 1 139 ? 21.352 63.584 84.079 1.00 28.94 136 VAL B O 1
ATOM 6360 N N . GLN B 1 140 ? 22.000 63.856 81.936 1.00 23.82 137 GLN B N 1
ATOM 6361 C CA . GLN B 1 140 ? 22.156 62.436 81.666 1.00 28.13 137 GLN B CA 1
ATOM 6362 C C . GLN B 1 140 ? 23.596 62.152 81.285 1.00 22.13 137 GLN B C 1
ATOM 6363 O O . GLN B 1 140 ? 24.356 63.052 80.920 1.00 28.01 137 GLN B O 1
ATOM 6369 N N . ALA B 1 141 ? 23.964 60.883 81.385 1.00 29.57 138 ALA B N 1
ATOM 6370 C CA . ALA B 1 141 ? 25.260 60.398 80.936 1.00 27.47 138 ALA B CA 1
ATOM 6371 C C . ALA B 1 141 ? 25.162 59.828 79.528 1.00 29.58 138 ALA B C 1
ATOM 6372 O O . ALA B 1 141 ? 24.179 59.178 79.165 1.00 31.14 138 ALA B O 1
ATOM 6374 N N . ARG B 1 142 ? 26.226 60.028 78.767 1.00 29.09 139 ARG B N 1
ATOM 6375 C CA . ARG B 1 142 ? 26.407 59.342 77.506 1.00 31.57 139 ARG B CA 1
ATOM 6376 C C . ARG B 1 142 ? 26.987 57.953 77.756 1.00 31.83 139 ARG B C 1
ATOM 6377 O O . ARG B 1 142 ? 27.817 57.764 78.647 1.00 32.98 139 ARG B O 1
ATOM 6385 N N . ALA B 1 143 ? 26.550 56.979 76.961 1.00 34.19 140 ALA B N 1
ATOM 6386 C CA . ALA B 1 143 ? 27.118 55.639 77.039 1.00 31.80 140 ALA B CA 1
ATOM 6387 C C . ALA B 1 143 ? 28.558 55.653 76.535 1.00 32.16 140 ALA B C 1
ATOM 6388 O O . ALA B 1 143 ? 28.856 56.233 75.493 1.00 31.54 140 ALA B O 1
ATOM 6390 N N . LEU B 1 144 ? 29.460 55.079 77.324 1.00 28.12 141 LEU B N 1
ATOM 6391 C CA . LEU B 1 144 ? 30.846 54.900 76.908 1.00 33.21 141 LEU B CA 1
ATOM 6392 C C . LEU B 1 144 ? 30.937 54.099 75.617 1.00 27.96 141 LEU B C 1
ATOM 6393 O O . LEU B 1 144 ? 30.267 53.078 75.468 1.00 29.34 141 LEU B O 1
ATOM 6398 N N . ASP B 1 145 ? 31.785 54.555 74.680 1.00 30.69 142 ASP B N 1
ATOM 6399 C CA . ASP B 1 145 ? 32.166 53.727 73.540 1.00 38.05 142 ASP B CA 1
ATOM 6400 C C . ASP B 1 145 ? 33.514 53.076 73.836 1.00 34.66 142 ASP B C 1
ATOM 6401 O O . ASP B 1 145 ? 34.135 53.316 74.877 1.00 33.63 142 ASP B O 1
ATOM 6406 N N . LYS B 1 146 ? 33.979 52.242 72.905 1.00 37.32 143 LYS B N 1
ATOM 6407 C CA . LYS B 1 146 ? 35.200 51.484 73.156 1.00 33.98 143 LYS B CA 1
ATOM 6408 C C . LYS B 1 146 ? 36.389 52.405 73.345 1.00 38.11 143 LYS B C 1
ATOM 6409 O O . LYS B 1 146 ? 37.271 52.132 74.164 1.00 35.53 143 LYS B O 1
ATOM 6415 N N . GLN B 1 147 ? 36.460 53.479 72.575 1.00 36.37 144 GLN B N 1
ATOM 6416 C CA . GLN B 1 147 ? 37.601 54.369 72.722 1.00 37.66 144 GLN B CA 1
ATOM 6417 C C . GLN B 1 147 ? 37.565 55.074 74.073 1.00 36.01 144 GLN B C 1
ATOM 6418 O O . GLN B 1 147 ? 38.618 55.300 74.686 1.00 32.05 144 GLN B O 1
ATOM 6424 N N . ASP B 1 148 ? 36.363 55.450 74.537 1.00 29.14 145 ASP B N 1
ATOM 6425 C CA . ASP B 1 148 ? 36.213 56.005 75.889 1.00 35.05 145 ASP B CA 1
ATOM 6426 C C . ASP B 1 148 ? 36.780 55.057 76.945 1.00 31.18 145 ASP B C 1
ATOM 6427 O O . ASP B 1 148 ? 37.415 55.492 77.910 1.00 29.38 145 ASP B O 1
ATOM 6432 N N . ILE B 1 149 ? 36.515 53.758 76.800 1.00 31.39 146 ILE B N 1
ATOM 6433 C CA . ILE B 1 149 ? 36.972 52.790 77.791 1.00 33.71 146 ILE B CA 1
ATOM 6434 C C . ILE B 1 149 ? 38.491 52.690 77.766 1.00 40.70 146 ILE B C 1
ATOM 6435 O O . ILE B 1 149 ? 39.146 52.639 78.822 1.00 32.96 146 ILE B O 1
ATOM 6440 N N . LYS B 1 150 ? 39.089 52.728 76.572 1.00 35.25 147 LYS B N 1
ATOM 6441 C CA . LYS B 1 150 ? 40.544 52.785 76.498 1.00 32.03 147 LYS B CA 1
ATOM 6442 C C . LYS B 1 150 ? 41.073 54.047 77.166 1.00 30.30 147 LYS B C 1
ATOM 6443 O O . LYS B 1 150 ? 42.069 54.002 77.899 1.00 30.96 147 LYS B O 1
ATOM 6449 N N . ASN B 1 151 ? 40.432 55.191 76.907 1.00 29.72 148 ASN B N 1
ATOM 6450 C CA . ASN B 1 151 ? 40.863 56.435 77.533 1.00 34.34 148 ASN B CA 1
ATOM 6451 C C . ASN B 1 151 ? 40.763 56.334 79.051 1.00 25.47 148 ASN B C 1
ATOM 6452 O O . ASN B 1 151 ? 41.710 56.666 79.761 1.00 30.62 148 ASN B O 1
ATOM 6457 N N . LEU B 1 152 ? 39.608 55.881 79.555 1.00 29.66 149 LEU B N 1
ATOM 6458 C CA . LEU B 1 152 ? 39.383 55.768 80.994 1.00 36.55 149 LEU B CA 1
ATOM 6459 C C . LEU B 1 152 ? 40.471 54.920 81.652 1.00 31.03 149 LEU B C 1
ATOM 6460 O O . LEU B 1 152 ? 40.976 55.266 82.731 1.00 28.52 149 LEU B O 1
ATOM 6465 N N . ARG B 1 153 ? 40.857 53.814 81.008 1.00 26.66 150 ARG B N 1
ATOM 6466 C CA . ARG B 1 153 ? 41.972 53.008 81.502 1.00 32.23 150 ARG B CA 1
ATOM 6467 C C . ARG B 1 153 ? 43.262 53.812 81.531 1.00 28.84 150 ARG B C 1
ATOM 6468 O O . ARG B 1 153 ? 43.982 53.826 82.537 1.00 31.89 150 ARG B O 1
ATOM 6476 N N . ARG B 1 154 ? 43.577 54.487 80.428 1.00 31.44 151 ARG B N 1
ATOM 6477 C CA . ARG B 1 154 ? 44.759 55.332 80.406 1.00 30.97 151 ARG B CA 1
ATOM 6478 C C . ARG B 1 154 ? 44.686 56.377 81.510 1.00 29.23 151 ARG B C 1
ATOM 6479 O O . ARG B 1 154 ? 45.680 56.621 82.206 1.00 32.87 151 ARG B O 1
ATOM 6487 N N . TRP B 1 155 ? 43.502 56.971 81.726 1.00 27.84 152 TRP B N 1
ATOM 6488 C CA . TRP B 1 155 ? 43.371 58.011 82.755 1.00 30.69 152 TRP B CA 1
ATOM 6489 C C . TRP B 1 155 ? 43.639 57.463 84.152 1.00 29.25 152 TRP B C 1
ATOM 6490 O O . TRP B 1 155 ? 44.234 58.157 84.988 1.00 24.46 152 TRP B O 1
ATOM 6501 N N . PHE B 1 156 ? 43.197 56.227 84.430 1.00 28.67 153 PHE B N 1
ATOM 6502 C CA . PHE B 1 156 ? 43.534 55.591 85.701 1.00 31.08 153 PHE B CA 1
ATOM 6503 C C . PHE B 1 156 ? 45.037 55.348 85.818 1.00 33.81 153 PHE B C 1
ATOM 6504 O O . PHE B 1 156 ? 45.626 55.567 86.888 1.00 27.72 153 PHE B O 1
ATOM 6512 N N . VAL B 1 157 ? 45.680 54.888 84.733 1.00 30.46 154 VAL B N 1
ATOM 6513 C CA . VAL B 1 157 ? 47.128 54.696 84.775 1.00 24.97 154 VAL B CA 1
ATOM 6514 C C . VAL B 1 157 ? 47.826 56.025 85.049 1.00 25.82 154 VAL B C 1
ATOM 6515 O O . VAL B 1 157 ? 48.756 56.098 85.865 1.00 26.54 154 VAL B O 1
ATOM 6519 N N . ASN B 1 158 ? 47.397 57.095 84.366 1.00 26.02 155 ASN B N 1
ATOM 6520 C CA . ASN B 1 158 ? 47.976 58.408 84.613 1.00 28.00 155 ASN B CA 1
ATOM 6521 C C . ASN B 1 158 ? 47.883 58.784 86.083 1.00 28.65 155 ASN B C 1
ATOM 6522 O O . ASN B 1 158 ? 48.854 59.281 86.670 1.00 30.39 155 ASN B O 1
ATOM 6527 N N . ALA B 1 159 ? 46.713 58.561 86.689 1.00 30.13 156 ALA B N 1
ATOM 6528 C CA . ALA B 1 159 ? 46.513 58.916 88.095 1.00 34.95 156 ALA B CA 1
ATOM 6529 C C . ALA B 1 159 ? 47.364 58.044 89.007 1.00 26.09 156 ALA B C 1
ATOM 6530 O O . ALA B 1 159 ? 47.857 58.515 90.035 1.00 31.32 156 ALA B O 1
ATOM 6532 N N . ALA B 1 160 ? 47.538 56.770 88.646 1.00 31.56 157 ALA B N 1
ATOM 6533 C CA . ALA B 1 160 ? 48.394 55.874 89.419 1.00 31.87 157 ALA B CA 1
ATOM 6534 C C . ALA B 1 160 ? 49.836 56.341 89.395 1.00 32.84 157 ALA B C 1
ATOM 6535 O O . ALA B 1 160 ? 50.516 56.352 90.431 1.00 29.95 157 ALA B O 1
ATOM 6537 N N . LYS B 1 161 ? 50.314 56.765 88.226 1.00 29.51 158 LYS B N 1
ATOM 6538 C CA . LYS B 1 161 ? 51.668 57.284 88.147 1.00 27.61 158 LYS B CA 1
ATOM 6539 C C . LYS B 1 161 ? 51.812 58.542 88.981 1.00 28.41 158 LYS B C 1
ATOM 6540 O O . LYS B 1 161 ? 52.820 58.717 89.681 1.00 31.03 158 LYS B O 1
ATOM 6546 N N . ARG B 1 162 ? 50.824 59.443 88.918 1.00 27.66 159 ARG B N 1
ATOM 6547 C CA . ARG B 1 162 ? 50.883 60.637 89.765 1.00 29.46 159 ARG B CA 1
ATOM 6548 C C . ARG B 1 162 ? 50.829 60.261 91.239 1.00 28.65 159 ARG B C 1
ATOM 6549 O O . ARG B 1 162 ? 51.397 60.962 92.086 1.00 30.38 159 ARG B O 1
ATOM 6557 N N . SER B 1 163 ? 50.107 59.187 91.570 1.00 32.17 160 SER B N 1
ATOM 6558 C CA . SER B 1 163 ? 50.001 58.774 92.969 1.00 35.50 160 SER B CA 1
ATOM 6559 C C . SER B 1 163 ? 51.350 58.288 93.481 1.00 29.33 160 SER B C 1
ATOM 6560 O O . SER B 1 163 ? 51.714 58.539 94.632 1.00 28.99 160 SER B O 1
ATOM 6563 N N . LYS B 1 164 ? 52.101 57.585 92.627 1.00 29.65 161 LYS B N 1
ATOM 6564 C CA . LYS B 1 164 ? 53.454 57.179 92.976 1.00 34.48 161 LYS B CA 1
ATOM 6565 C C . LYS B 1 164 ? 54.348 58.390 93.189 1.00 28.80 161 LYS B C 1
ATOM 6566 O O . LYS B 1 164 ? 55.099 58.460 94.159 1.00 34.34 161 LYS B O 1
ATOM 6572 N N . ILE B 1 165 ? 54.276 59.363 92.286 1.00 30.06 162 ILE B N 1
ATOM 6573 C CA . ILE B 1 165 ? 55.069 60.574 92.449 1.00 27.03 162 ILE B CA 1
ATOM 6574 C C . ILE B 1 165 ? 54.687 61.301 93.728 1.00 31.23 162 ILE B C 1
ATOM 6575 O O . ILE B 1 165 ? 55.537 61.911 94.385 1.00 34.04 162 ILE B O 1
ATOM 6580 N N . ALA B 1 166 ? 53.400 61.267 94.094 1.00 32.92 163 ALA B N 1
ATOM 6581 C CA . ALA B 1 166 ? 52.927 61.909 95.314 1.00 33.67 163 ALA B CA 1
ATOM 6582 C C . ALA B 1 166 ? 53.261 61.117 96.572 1.00 36.28 163 ALA B C 1
ATOM 6583 O O . ALA B 1 166 ? 52.898 61.552 97.673 1.00 33.52 163 ALA B O 1
ATOM 6585 N N . GLY B 1 167 ? 53.877 59.952 96.433 1.00 33.74 164 GLY B N 1
ATOM 6586 C CA . GLY B 1 167 ? 54.440 59.249 97.562 1.00 34.26 164 GLY B CA 1
ATOM 6587 C C . GLY B 1 167 ? 53.556 58.195 98.173 1.00 35.05 164 GLY B C 1
ATOM 6588 O O . GLY B 1 167 ? 53.829 57.784 99.304 1.00 33.04 164 GLY B O 1
ATOM 6589 N N . PHE B 1 168 ? 52.509 57.742 97.477 1.00 30.24 165 PHE B N 1
ATOM 6590 C CA . PHE B 1 168 ? 51.606 56.763 98.064 1.00 29.46 165 PHE B CA 1
ATOM 6591 C C . PHE B 1 168 ? 52.099 55.356 97.773 1.00 27.71 165 PHE B C 1
ATOM 6592 O O . PHE B 1 168 ? 52.656 55.082 96.704 1.00 33.65 165 PHE B O 1
ATOM 6600 N N . ASP B 1 169 ? 51.933 54.487 98.769 1.00 31.96 166 ASP B N 1
ATOM 6601 C CA . ASP B 1 169 ? 52.274 53.072 98.691 1.00 30.32 166 ASP B CA 1
ATOM 6602 C C . ASP B 1 169 ? 51.109 52.228 98.209 1.00 33.60 166 ASP B C 1
ATOM 6603 O O . ASP B 1 169 ? 51.329 51.188 97.576 1.00 33.27 166 ASP B O 1
ATOM 6608 N N . LEU B 1 170 ? 49.876 52.648 98.494 1.00 26.95 167 LEU B N 1
ATOM 6609 C CA . LEU B 1 170 ? 48.699 51.869 98.137 1.00 27.76 167 LEU B CA 1
ATOM 6610 C C . LEU B 1 170 ? 47.739 52.723 97.326 1.00 30.66 167 LEU B C 1
ATOM 6611 O O . LEU B 1 170 ? 47.586 53.926 97.583 1.00 26.86 167 LEU B O 1
ATOM 6616 N N . ILE B 1 171 ? 47.096 52.088 96.355 1.00 24.87 168 ILE B N 1
ATOM 6617 C CA . ILE B 1 171 ? 46.017 52.687 95.582 1.00 29.88 168 ILE B CA 1
ATOM 6618 C C . ILE B 1 171 ? 44.773 51.839 95.792 1.00 27.36 168 ILE B C 1
ATOM 6619 O O . ILE B 1 171 ? 44.814 50.616 95.602 1.00 32.72 168 ILE B O 1
ATOM 6624 N N . CYS B 1 172 ? 43.679 52.483 96.192 1.00 28.13 169 CYS B N 1
ATOM 6625 C CA . CYS B 1 172 ? 42.387 51.832 96.362 1.00 29.94 169 CYS B CA 1
ATOM 6626 C C . CYS B 1 172 ? 41.448 52.279 95.247 1.00 33.75 169 CYS B C 1
ATOM 6627 O O . CYS B 1 172 ? 41.273 53.477 95.019 1.00 28.91 169 CYS B O 1
ATOM 6630 N N . LEU B 1 173 ? 40.852 51.325 94.553 1.00 32.87 170 LEU B N 1
ATOM 6631 C CA . LEU B 1 173 ? 39.850 51.636 93.538 1.00 29.97 170 LEU B CA 1
ATOM 6632 C C . LEU B 1 173 ? 38.485 51.659 94.202 1.00 38.32 170 LEU B C 1
ATOM 6633 O O . LEU B 1 173 ? 38.025 50.642 94.744 1.00 33.44 170 LEU B O 1
ATOM 6638 N N . TYR B 1 174 ? 37.851 52.819 94.184 1.00 38.48 171 TYR B N 1
ATOM 6639 C CA . TYR B 1 174 ? 36.592 52.997 94.892 1.00 42.23 171 TYR B CA 1
ATOM 6640 C C . TYR B 1 174 ? 35.491 52.314 94.080 1.00 38.58 171 TYR B C 1
ATOM 6641 O O . TYR B 1 174 ? 35.126 52.783 93.001 1.00 37.06 171 TYR B O 1
ATOM 6650 N N . GLY B 1 175 ? 34.935 51.228 94.617 1.00 33.19 172 GLY B N 1
ATOM 6651 C CA . GLY B 1 175 ? 33.917 50.446 93.940 1.00 37.63 172 GLY B CA 1
ATOM 6652 C C . GLY B 1 175 ? 32.834 49.959 94.892 1.00 43.29 172 GLY B C 1
ATOM 6653 O O . GLY B 1 175 ? 32.301 48.850 94.746 1.00 42.60 172 GLY B O 1
ATOM 6654 N N . ALA B 1 176 ? 32.534 50.780 95.895 1.00 37.76 173 ALA B N 1
ATOM 6655 C CA . ALA B 1 176 ? 31.589 50.473 96.961 1.00 47.79 173 ALA B CA 1
ATOM 6656 C C . ALA B 1 176 ? 30.431 51.472 96.984 1.00 46.48 173 ALA B C 1
ATOM 6657 O O . ALA B 1 176 ? 30.432 52.497 96.297 1.00 40.75 173 ALA B O 1
ATOM 6659 N N . HIS B 1 177 ? 29.433 51.147 97.803 1.00 41.71 174 HIS B N 1
ATOM 6660 C CA . HIS B 1 177 ? 28.327 52.040 98.141 1.00 44.37 174 HIS B CA 1
ATOM 6661 C C . HIS B 1 177 ? 27.438 52.388 96.948 1.00 37.00 174 HIS B C 1
ATOM 6662 O O . HIS B 1 177 ? 26.733 53.391 96.982 1.00 35.02 174 HIS B O 1
ATOM 6669 N N . GLY B 1 178 ? 27.399 51.557 95.910 1.00 38.14 175 GLY B N 1
ATOM 6670 C CA . GLY B 1 178 ? 26.657 51.912 94.716 1.00 35.93 175 GLY B CA 1
ATOM 6671 C C . GLY B 1 178 ? 27.229 53.114 93.984 1.00 34.58 175 GLY B C 1
ATOM 6672 O O . GLY B 1 178 ? 26.593 53.653 93.075 1.00 33.52 175 GLY B O 1
ATOM 6673 N N . PHE B 1 179 ? 28.428 53.547 94.353 1.00 35.66 176 PHE B N 1
ATOM 6674 C CA . PHE B 1 179 ? 29.037 54.751 93.804 1.00 32.61 176 PHE B CA 1
ATOM 6675 C C . PHE B 1 179 ? 30.157 54.411 92.825 1.00 35.71 176 PHE B C 1
ATOM 6676 O O . PHE B 1 179 ? 30.962 53.501 93.059 1.00 32.43 176 PHE B O 1
ATOM 6684 N N . GLY B 1 180 ? 30.216 55.151 91.733 1.00 28.92 177 GLY B N 1
ATOM 6685 C CA . GLY B 1 180 ? 31.384 55.125 90.887 1.00 30.48 177 GLY B CA 1
ATOM 6686 C C . GLY B 1 180 ? 31.304 54.103 89.764 1.00 25.24 177 GLY B C 1
ATOM 6687 O O . GLY B 1 180 ? 30.441 53.217 89.720 1.00 28.14 177 GLY B O 1
ATOM 6688 N N . ILE B 1 181 ? 32.258 54.230 88.842 1.00 29.72 178 ILE B N 1
ATOM 6689 C CA . ILE B 1 181 ? 32.137 53.535 87.564 1.00 30.21 178 ILE B CA 1
ATOM 6690 C C . ILE B 1 181 ? 32.254 52.023 87.748 1.00 29.31 178 ILE B C 1
ATOM 6691 O O . ILE B 1 181 ? 31.669 51.249 86.978 1.00 26.65 178 ILE B O 1
ATOM 6696 N N . PHE B 1 182 ? 32.993 51.563 88.759 1.00 28.56 179 PHE B N 1
ATOM 6697 C CA . PHE B 1 182 ? 33.133 50.120 88.922 1.00 31.26 179 PHE B CA 1
ATOM 6698 C C . PHE B 1 182 ? 31.820 49.489 89.333 1.00 33.18 179 PHE B C 1
ATOM 6699 O O . PHE B 1 182 ? 31.451 48.434 88.808 1.00 29.35 179 PHE B O 1
ATOM 6707 N N . GLN B 1 183 ? 31.087 50.127 90.250 1.00 26.66 180 GLN B N 1
ATOM 6708 C CA . GLN B 1 183 ? 29.759 49.636 90.589 1.00 26.70 180 GLN B CA 1
ATOM 6709 C C . GLN B 1 183 ? 28.827 49.699 89.386 1.00 29.82 180 GLN B C 1
ATOM 6710 O O . GLN B 1 183 ? 27.972 48.827 89.209 1.00 32.96 180 GLN B O 1
ATOM 6716 N N . HIS B 1 184 ? 28.945 50.743 88.570 1.00 30.74 181 HIS B N 1
ATOM 6717 C CA . HIS B 1 184 ? 27.998 50.942 87.474 1.00 28.00 181 HIS B CA 1
ATOM 6718 C C . HIS B 1 184 ? 28.155 49.880 86.395 1.00 26.24 181 HIS B C 1
ATOM 6719 O O . HIS B 1 184 ? 27.155 49.437 85.822 1.00 32.72 181 HIS B O 1
ATOM 6726 N N . PHE B 1 185 ? 29.389 49.429 86.141 1.00 28.34 182 PHE B N 1
ATOM 6727 C CA . PHE B 1 185 ? 29.590 48.316 85.224 1.00 30.12 182 PHE B CA 1
ATOM 6728 C C . PHE B 1 185 ? 29.087 47.009 85.826 1.00 30.74 182 PHE B C 1
ATOM 6729 O O . PHE B 1 185 ? 28.596 46.138 85.109 1.00 33.62 182 PHE B O 1
ATOM 6737 N N . LEU B 1 186 ? 29.190 46.848 87.136 1.00 32.61 183 LEU B N 1
ATOM 6738 C CA . LEU B 1 186 ? 28.822 45.574 87.742 1.00 35.41 183 LEU B CA 1
ATOM 6739 C C . LEU B 1 186 ? 27.323 45.406 87.877 1.00 34.77 183 LEU B C 1
ATOM 6740 O O . LEU B 1 186 ? 26.812 44.290 87.765 1.00 33.80 183 LEU B O 1
ATOM 6745 N N . SER B 1 187 ? 26.625 46.492 88.146 1.00 29.43 184 SER B N 1
ATOM 6746 C CA . SER B 1 187 ? 25.192 46.463 88.339 1.00 30.01 184 SER B CA 1
ATOM 6747 C C . SER B 1 187 ? 24.490 46.295 87.009 1.00 38.38 184 SER B C 1
ATOM 6748 O O . SER B 1 187 ? 24.809 46.991 86.039 1.00 32.94 184 SER B O 1
ATOM 6751 N N . ARG B 1 188 ? 23.542 45.354 86.966 1.00 30.06 185 ARG B N 1
ATOM 6752 C CA . ARG B 1 188 ? 22.726 45.155 85.785 1.00 38.38 185 ARG B CA 1
ATOM 6753 C C . ARG B 1 188 ? 21.707 46.277 85.603 1.00 39.69 185 ARG B C 1
ATOM 6754 O O . ARG B 1 188 ? 21.168 46.435 84.507 1.00 37.79 185 ARG B O 1
ATOM 6759 N N . ALA B 1 189 ? 21.442 47.062 86.652 1.00 37.33 186 ALA B N 1
ATOM 6760 C CA . ALA B 1 189 ? 20.563 48.220 86.524 1.00 33.04 186 ALA B CA 1
ATOM 6761 C C . ALA B 1 189 ? 21.216 49.310 85.690 1.00 31.74 186 ALA B C 1
ATOM 6762 O O . ALA B 1 189 ? 20.576 49.910 84.822 1.00 32.37 186 ALA B O 1
ATOM 6764 N N . THR B 1 190 ? 22.476 49.620 85.981 1.00 27.94 187 THR B N 1
ATOM 6765 C CA . THR B 1 190 ? 23.164 50.686 85.275 1.00 35.98 187 THR B CA 1
ATOM 6766 C C . THR B 1 190 ? 23.902 50.201 84.028 1.00 30.27 187 THR B C 1
ATOM 6767 O O . THR B 1 190 ? 24.151 51.010 83.121 1.00 32.96 187 THR B O 1
ATOM 6771 N N . ASN B 1 191 ? 24.263 48.909 83.958 1.00 29.82 188 ASN B N 1
ATOM 6772 C CA . ASN B 1 191 ? 24.999 48.355 82.823 1.00 25.18 188 ASN B CA 1
ATOM 6773 C C . ASN B 1 191 ? 24.029 47.497 82.030 1.00 33.54 188 ASN B C 1
ATOM 6774 O O . ASN B 1 191 ? 23.829 46.316 82.334 1.00 31.06 188 ASN B O 1
ATOM 6779 N N . GLN B 1 192 ? 23.439 48.095 80.997 1.00 30.40 189 GLN B N 1
ATOM 6780 C CA . GLN B 1 192 ? 22.541 47.388 80.090 1.00 32.78 189 GLN B CA 1
ATOM 6781 C C . GLN B 1 192 ? 23.198 47.127 78.739 1.00 35.05 189 GLN B C 1
ATOM 6782 O O . GLN B 1 192 ? 22.505 46.859 77.752 1.00 37.16 189 GLN B O 1
ATOM 6788 N N . ARG B 1 193 ? 24.526 47.216 78.684 1.00 34.10 190 ARG B N 1
ATOM 6789 C CA . ARG B 1 193 ? 25.263 46.997 77.451 1.00 33.16 190 ARG B CA 1
ATOM 6790 C C . ARG B 1 193 ? 25.182 45.546 77.013 1.00 37.34 190 ARG B C 1
ATOM 6791 O O . ARG B 1 193 ? 25.037 44.628 77.828 1.00 35.72 190 ARG B O 1
ATOM 6799 N N . THR B 1 194 ? 25.347 45.341 75.713 1.00 38.83 191 THR B N 1
ATOM 6800 C CA . THR B 1 194 ? 25.376 44.011 75.136 1.00 38.02 191 THR B CA 1
ATOM 6801 C C . THR B 1 194 ? 26.703 43.698 74.482 1.00 38.92 191 THR B C 1
ATOM 6802 O O . THR B 1 194 ? 26.831 42.622 73.875 1.00 42.20 191 THR B O 1
ATOM 6806 N N . ASP B 1 195 ? 27.691 44.592 74.578 1.00 36.60 192 ASP B N 1
ATOM 6807 C CA . ASP B 1 195 ? 29.007 44.305 74.040 1.00 34.30 192 ASP B CA 1
ATOM 6808 C C . ASP B 1 195 ? 29.783 43.539 75.114 1.00 38.30 192 ASP B C 1
ATOM 6809 O O . ASP B 1 195 ? 29.193 42.975 76.039 1.00 31.01 192 ASP B O 1
ATOM 6814 N N . GLU B 1 196 ? 31.100 43.481 74.997 1.00 32.46 193 GLU B N 1
ATOM 6815 C CA . GLU B 1 196 ? 31.880 42.614 75.865 1.00 37.10 193 GLU B CA 1
ATOM 6816 C C . GLU B 1 196 ? 32.053 43.170 77.278 1.00 38.42 193 GLU B C 1
ATOM 6817 O O . GLU B 1 196 ? 32.614 42.481 78.128 1.00 32.75 193 GLU B O 1
ATOM 6823 N N . TYR B 1 197 ? 31.580 44.382 77.555 1.00 31.00 194 TYR B N 1
ATOM 6824 C CA . TYR B 1 197 ? 31.597 44.935 78.900 1.00 40.19 194 TYR B CA 1
ATOM 6825 C C . TYR B 1 197 ? 30.249 44.813 79.589 1.00 34.56 194 TYR B C 1
ATOM 6826 O O . TYR B 1 197 ? 30.045 45.426 80.637 1.00 35.27 194 TYR B O 1
ATOM 6835 N N . GLY B 1 198 ? 29.316 44.069 79.002 1.00 38.12 195 GLY B N 1
ATOM 6836 C CA . GLY B 1 198 ? 28.002 43.911 79.580 1.00 37.78 195 GLY B CA 1
ATOM 6837 C C . GLY B 1 198 ? 27.484 42.498 79.397 1.00 35.13 195 GLY B C 1
ATOM 6838 O O . GLY B 1 198 ? 28.065 41.686 78.677 1.00 37.55 195 GLY B O 1
ATOM 6839 N N . GLY B 1 199 ? 26.367 42.228 80.063 1.00 35.74 196 GLY B N 1
ATOM 6840 C CA . GLY B 1 199 ? 25.761 40.912 80.031 1.00 40.77 196 GLY B CA 1
ATOM 6841 C C . GLY B 1 199 ? 26.262 40.002 81.139 1.00 42.87 196 GLY B C 1
ATOM 6842 O O . GLY B 1 199 ? 25.839 40.121 82.297 1.00 34.70 196 GLY B O 1
ATOM 6843 N N . SER B 1 200 ? 27.169 39.092 80.783 1.00 37.96 197 SER B N 1
ATOM 6844 C CA . SER B 1 200 ? 27.695 38.119 81.728 1.00 43.82 197 SER B CA 1
ATOM 6845 C C . SER B 1 200 ? 28.476 38.805 82.847 1.00 41.94 197 SER B C 1
ATOM 6846 O O . SER B 1 200 ? 29.031 39.902 82.693 1.00 41.24 197 SER B O 1
ATOM 6849 N N . LEU B 1 201 ? 28.552 38.117 83.980 1.00 42.01 198 LEU B N 1
ATOM 6850 C CA . LEU B 1 201 ? 29.347 38.625 85.089 1.00 46.21 198 LEU B CA 1
ATOM 6851 C C . LEU B 1 201 ? 30.800 38.813 84.679 1.00 42.81 198 LEU B C 1
ATOM 6852 O O . LEU B 1 201 ? 31.453 39.760 85.124 1.00 36.37 198 LEU B O 1
ATOM 6857 N N . GLU B 1 202 ? 31.322 37.938 83.815 1.00 42.88 199 GLU B N 1
ATOM 6858 C CA . GLU B 1 202 ? 32.688 38.118 83.347 1.00 45.26 199 GLU B CA 1
ATOM 6859 C C . GLU B 1 202 ? 32.825 39.406 82.544 1.00 40.71 199 GLU B C 1
ATOM 6860 O O . GLU B 1 202 ? 33.827 40.125 82.670 1.00 38.10 199 GLU B O 1
ATOM 6866 N N . ASN B 1 203 ? 31.834 39.704 81.703 1.00 38.67 200 ASN B N 1
ATOM 6867 C CA . ASN B 1 203 ? 31.876 40.943 80.941 1.00 34.12 200 ASN B CA 1
ATOM 6868 C C . ASN B 1 203 ? 31.707 42.147 81.866 1.00 35.60 200 ASN B C 1
ATOM 6869 O O . ASN B 1 203 ? 32.421 43.146 81.728 1.00 30.03 200 ASN B O 1
ATOM 6874 N N . ARG B 1 204 ? 30.810 42.044 82.854 1.00 32.49 201 ARG B N 1
ATOM 6875 C CA . ARG B 1 204 ? 30.525 43.188 83.706 1.00 34.05 201 ARG B CA 1
ATOM 6876 C C . ARG B 1 204 ? 31.687 43.504 84.626 1.00 37.28 201 ARG B C 1
ATOM 6877 O O . ARG B 1 204 ? 31.738 44.607 85.179 1.00 34.62 201 ARG B O 1
ATOM 6885 N N . SER B 1 205 ? 32.621 42.573 84.798 1.00 32.75 202 SER B N 1
ATOM 6886 C CA . SER B 1 205 ? 33.810 42.837 85.590 1.00 40.74 202 SER B CA 1
ATOM 6887 C C . SER B 1 205 ? 35.056 42.984 84.724 1.00 40.72 202 SER B C 1
ATOM 6888 O O . SER B 1 205 ? 36.163 43.115 85.261 1.00 36.62 202 SER B O 1
ATOM 6891 N N . ARG B 1 206 ? 34.892 43.056 83.400 1.00 35.81 203 ARG B N 1
ATOM 6892 C CA . ARG B 1 206 ? 36.045 43.208 82.514 1.00 33.18 203 ARG B CA 1
ATOM 6893 C C . ARG B 1 206 ? 36.745 44.544 82.733 1.00 34.40 203 ARG B C 1
ATOM 6894 O O . ARG B 1 206 ? 37.982 44.603 82.802 1.00 29.51 203 ARG B O 1
ATOM 6902 N N . PHE B 1 207 ? 35.972 45.636 82.798 1.00 33.91 204 PHE B N 1
ATOM 6903 C CA . PHE B 1 207 ? 36.573 46.944 83.013 1.00 31.46 204 PHE B CA 1
ATOM 6904 C C . PHE B 1 207 ? 37.449 46.950 84.261 1.00 31.39 204 PHE B C 1
ATOM 6905 O O . PHE B 1 207 ? 38.608 47.378 84.214 1.00 28.06 204 PHE B O 1
ATOM 6913 N N . ALA B 1 208 ? 36.900 46.465 85.385 1.00 30.70 205 ALA B N 1
ATOM 6914 C CA . ALA B 1 208 ? 37.640 46.419 86.648 1.00 35.07 205 ALA B CA 1
ATOM 6915 C C . ALA B 1 208 ? 38.930 45.636 86.498 1.00 34.17 205 ALA B C 1
ATOM 6916 O O . ALA B 1 208 ? 39.975 46.039 87.016 1.00 30.83 205 ALA B O 1
ATOM 6918 N N . ARG B 1 209 ? 38.870 44.508 85.785 1.00 36.51 206 ARG B N 1
ATOM 6919 C CA . ARG B 1 209 ? 40.042 43.681 85.582 1.00 34.50 206 ARG B CA 1
ATOM 6920 C C . ARG B 1 209 ? 41.061 44.376 84.691 1.00 36.05 206 ARG B C 1
ATOM 6921 O O . ARG B 1 209 ? 42.273 44.274 84.929 1.00 34.33 206 ARG B O 1
ATOM 6929 N N . GLU B 1 210 ? 40.595 45.095 83.660 1.00 33.94 207 GLU B N 1
ATOM 6930 C CA . GLU B 1 210 ? 41.519 45.790 82.761 1.00 32.31 207 GLU B CA 1
ATOM 6931 C C . GLU B 1 210 ? 42.206 46.949 83.470 1.00 32.98 207 GLU B C 1
ATOM 6932 O O . GLU B 1 210 ? 43.421 47.155 83.313 1.00 29.22 207 GLU B O 1
ATOM 6938 N N . VAL B 1 211 ? 41.464 47.684 84.304 1.00 32.10 208 VAL B N 1
ATOM 6939 C CA . VAL B 1 211 ? 42.076 48.787 85.033 1.00 30.02 208 VAL B CA 1
ATOM 6940 C C . VAL B 1 211 ? 43.150 48.253 85.976 1.00 32.33 208 VAL B C 1
ATOM 6941 O O . VAL B 1 211 ? 44.264 48.774 86.032 1.00 27.79 208 VAL B O 1
ATOM 6945 N N . VAL B 1 212 ? 42.823 47.203 86.736 1.00 32.75 209 VAL B N 1
ATOM 6946 C CA . VAL B 1 212 ? 43.759 46.678 87.733 1.00 32.33 209 VAL B CA 1
ATOM 6947 C C . VAL B 1 212 ? 45.032 46.185 87.051 1.00 31.42 209 VAL B C 1
ATOM 6948 O O . VAL B 1 212 ? 46.149 46.454 87.508 1.00 32.56 209 VAL B O 1
ATOM 6952 N N . GLU B 1 213 ? 44.879 45.419 85.968 1.00 34.45 210 GLU B N 1
ATOM 6953 C CA . GLU B 1 213 ? 46.036 44.944 85.210 1.00 37.89 210 GLU B CA 1
ATOM 6954 C C . GLU B 1 213 ? 46.881 46.092 84.680 1.00 35.37 210 GLU B C 1
ATOM 6955 O O . GLU B 1 213 ? 48.119 46.047 84.753 1.00 37.10 210 GLU B O 1
ATOM 6961 N N . ASP B 1 214 ? 46.240 47.102 84.081 1.00 34.17 211 ASP B N 1
ATOM 6962 C CA . ASP B 1 214 ? 46.991 48.238 83.549 1.00 29.42 211 ASP B CA 1
ATOM 6963 C C . ASP B 1 214 ? 47.763 48.951 84.654 1.00 33.82 211 ASP B C 1
ATOM 6964 O O . ASP B 1 214 ? 48.908 49.362 84.449 1.00 32.93 211 ASP B O 1
ATOM 6969 N N . ILE B 1 215 ? 47.150 49.115 85.834 1.00 34.17 212 ILE B N 1
ATOM 6970 C CA . ILE B 1 215 ? 47.835 49.796 86.938 1.00 34.04 212 ILE B CA 1
ATOM 6971 C C . ILE B 1 215 ? 48.997 48.946 87.451 1.00 33.60 212 ILE B C 1
ATOM 6972 O O . ILE B 1 215 ? 50.095 49.460 87.710 1.00 34.79 212 ILE B O 1
ATOM 6977 N N . LYS B 1 216 ? 48.777 47.633 87.600 1.00 33.99 213 LYS B N 1
ATOM 6978 C CA . LYS B 1 216 ? 49.851 46.741 88.027 1.00 34.84 213 LYS B CA 1
ATOM 6979 C C . LYS B 1 216 ? 51.029 46.830 87.065 1.00 36.52 213 LYS B C 1
ATOM 6980 O O . LYS B 1 216 ? 52.184 46.987 87.485 1.00 32.91 213 LYS B O 1
ATOM 6986 N N . GLU B 1 217 ? 50.746 46.808 85.763 1.00 36.26 214 GLU B N 1
ATOM 6987 C CA . GLU B 1 217 ? 51.806 46.951 84.769 1.00 38.72 214 GLU B CA 1
ATOM 6988 C C . GLU B 1 217 ? 52.592 48.248 84.944 1.00 42.39 214 GLU B C 1
ATOM 6989 O O . GLU B 1 217 ? 53.822 48.253 84.819 1.00 41.94 214 GLU B O 1
ATOM 6995 N N . ALA B 1 218 ? 51.912 49.356 85.249 1.00 36.45 215 ALA B N 1
ATOM 6996 C CA . ALA B 1 218 ? 52.602 50.643 85.278 1.00 33.43 215 ALA B CA 1
ATOM 6997 C C . ALA B 1 218 ? 53.393 50.862 86.567 1.00 33.41 215 ALA B C 1
ATOM 6998 O O . ALA B 1 218 ? 54.507 51.387 86.517 1.00 36.19 215 ALA B O 1
ATOM 7000 N N . VAL B 1 219 ? 52.832 50.505 87.728 1.00 33.68 216 VAL B N 1
ATOM 7001 C CA . VAL B 1 219 ? 53.448 50.836 89.014 1.00 34.68 216 VAL B CA 1
ATOM 7002 C C . VAL B 1 219 ? 53.405 49.651 89.977 1.00 33.94 216 VAL B C 1
ATOM 7003 O O . VAL B 1 219 ? 53.743 49.797 91.149 1.00 31.68 216 VAL B O 1
ATOM 7007 N N . GLY B 1 220 ? 52.997 48.472 89.511 1.00 41.82 217 GLY B N 1
ATOM 7008 C CA . GLY B 1 220 ? 52.809 47.364 90.446 1.00 38.51 217 GLY B CA 1
ATOM 7009 C C . GLY B 1 220 ? 54.073 46.944 91.177 1.00 42.32 217 GLY B C 1
ATOM 7010 O O . GLY B 1 220 ? 53.982 46.215 92.174 1.00 40.02 217 GLY B O 1
ATOM 7011 N N . ASP B 1 221 ? 55.242 47.388 90.707 1.00 37.92 218 ASP B N 1
ATOM 7012 C CA . ASP B 1 221 ? 56.503 47.019 91.344 1.00 45.69 218 ASP B CA 1
ATOM 7013 C C . ASP B 1 221 ? 56.716 47.749 92.661 1.00 44.98 218 ASP B C 1
ATOM 7014 O O . ASP B 1 221 ? 57.452 47.254 93.520 1.00 46.03 218 ASP B O 1
ATOM 7019 N N . THR B 1 222 ? 56.111 48.928 92.828 1.00 35.35 219 THR B N 1
ATOM 7020 C CA . THR B 1 222 ? 56.261 49.734 94.028 1.00 38.82 219 THR B CA 1
ATOM 7021 C C . THR B 1 222 ? 54.944 50.048 94.725 1.00 41.19 219 THR B C 1
ATOM 7022 O O . THR B 1 222 ? 54.959 50.716 95.764 1.00 35.21 219 THR B O 1
ATOM 7026 N N . THR B 1 223 ? 53.812 49.621 94.176 1.00 41.05 220 THR B N 1
ATOM 7027 C CA . THR B 1 223 ? 52.518 50.120 94.618 1.00 39.53 220 THR B CA 1
ATOM 7028 C C . THR B 1 223 ? 51.525 48.973 94.665 1.00 38.42 220 THR B C 1
ATOM 7029 O O . THR B 1 223 ? 51.461 48.177 93.729 1.00 39.12 220 THR B O 1
ATOM 7033 N N . ALA B 1 224 ? 50.798 48.848 95.776 1.00 34.71 221 ALA B N 1
ATOM 7034 C CA . ALA B 1 224 ? 49.759 47.840 95.878 1.00 35.62 221 ALA B CA 1
ATOM 7035 C C . ALA B 1 224 ? 48.434 48.403 95.379 1.00 37.00 221 ALA B C 1
ATOM 7036 O O . ALA B 1 224 ? 48.160 49.602 95.504 1.00 35.10 221 ALA B O 1
ATOM 7038 N N . ILE B 1 225 ? 47.594 47.515 94.849 1.00 32.65 222 ILE B N 1
ATOM 7039 C CA . ILE B 1 225 ? 46.265 47.877 94.363 1.00 34.80 222 ILE B CA 1
ATOM 7040 C C . ILE B 1 225 ? 45.226 47.133 95.191 1.00 37.97 222 ILE B C 1
ATOM 7041 O O . ILE B 1 225 ? 45.208 45.895 95.204 1.00 37.43 222 ILE B O 1
ATOM 7045 N N . THR B 1 226 ? 44.344 47.885 95.852 1.00 29.20 223 THR B N 1
ATOM 7046 C CA . THR B 1 226 ? 43.205 47.329 96.564 1.00 30.93 223 THR B CA 1
ATOM 7047 C C . THR B 1 226 ? 41.906 47.709 95.859 1.00 31.51 223 THR B C 1
ATOM 7048 O O . THR B 1 226 ? 41.839 48.701 95.119 1.00 31.32 223 THR B O 1
ATOM 7052 N N . MET B 1 227 ? 40.884 46.886 96.063 1.00 38.12 224 MET B N 1
ATOM 7053 C CA . MET B 1 227 ? 39.544 47.124 95.536 1.00 34.15 224 MET B CA 1
ATOM 7054 C C . MET B 1 227 ? 38.576 47.175 96.706 1.00 36.74 224 MET B C 1
ATOM 7055 O O . MET B 1 227 ? 38.474 46.209 97.475 1.00 32.10 224 MET B O 1
ATOM 7057 N N . ARG B 1 228 ? 37.861 48.287 96.829 1.00 40.19 225 ARG B N 1
ATOM 7058 C CA . ARG B 1 228 ? 36.837 48.431 97.855 1.00 37.29 225 ARG B CA 1
ATOM 7059 C C . ARG B 1 228 ? 35.467 48.165 97.239 1.00 37.47 225 ARG B C 1
ATOM 7060 O O . ARG B 1 228 ? 35.069 48.846 96.291 1.00 34.28 225 ARG B O 1
ATOM 7068 N N . VAL B 1 229 ? 34.775 47.147 97.756 1.00 31.49 226 VAL B N 1
ATOM 7069 C CA . VAL B 1 229 ? 33.480 46.703 97.254 1.00 42.58 226 VAL B CA 1
ATOM 7070 C C . VAL B 1 229 ? 32.488 46.613 98.405 1.00 45.77 226 VAL B C 1
ATOM 7071 O O . VAL B 1 229 ? 32.863 46.334 99.547 1.00 40.57 226 VAL B O 1
ATOM 7075 N N . SER B 1 230 ? 31.225 46.899 98.108 1.00 51.46 227 SER B N 1
ATOM 7076 C CA . SER B 1 230 ? 30.125 46.601 99.027 1.00 46.97 227 SER B CA 1
ATOM 7077 C C . SER B 1 230 ? 29.428 45.315 98.605 1.00 56.09 227 SER B C 1
ATOM 7078 O O . SER B 1 230 ? 28.827 45.271 97.522 1.00 57.25 227 SER B O 1
ATOM 7081 N N . ARG B 1 246 ? 27.558 37.205 95.128 1.00 69.67 243 ARG B N 1
ATOM 7082 C CA . ARG B 1 246 ? 28.959 37.628 95.178 1.00 70.70 243 ARG B CA 1
ATOM 7083 C C . ARG B 1 246 ? 29.861 36.686 94.385 1.00 64.13 243 ARG B C 1
ATOM 7084 O O . ARG B 1 246 ? 30.962 36.369 94.827 1.00 61.25 243 ARG B O 1
ATOM 7086 N N . GLU B 1 247 ? 29.379 36.250 93.212 1.00 71.90 244 GLU B N 1
ATOM 7087 C CA . GLU B 1 247 ? 30.175 35.442 92.288 1.00 74.24 244 GLU B CA 1
ATOM 7088 C C . GLU B 1 247 ? 31.338 36.246 91.713 1.00 66.68 244 GLU B C 1
ATOM 7089 O O . GLU B 1 247 ? 32.273 35.669 91.146 1.00 63.54 244 GLU B O 1
ATOM 7095 N N . PHE B 1 248 ? 31.261 37.567 91.803 1.00 52.99 245 PHE B N 1
ATOM 7096 C CA . PHE B 1 248 ? 32.366 38.459 91.488 1.00 59.50 245 PHE B CA 1
ATOM 7097 C C . PHE B 1 248 ? 33.626 37.864 92.124 1.00 64.01 245 PHE B C 1
ATOM 7098 O O . PHE B 1 248 ? 34.743 38.050 91.622 1.00 59.04 245 PHE B O 1
ATOM 7106 N N . VAL B 1 249 ? 33.431 37.162 93.250 1.00 71.68 246 VAL B N 1
ATOM 7107 C CA . VAL B 1 249 ? 34.524 36.582 94.037 1.00 68.79 246 VAL B CA 1
ATOM 7108 C C . VAL B 1 249 ? 35.198 35.422 93.308 1.00 64.96 246 VAL B C 1
ATOM 7109 O O . VAL B 1 249 ? 36.411 35.441 93.059 1.00 60.95 246 VAL B O 1
ATOM 7113 N N . GLU B 1 250 ? 34.431 34.373 92.997 1.00 66.38 247 GLU B N 1
ATOM 7114 C CA . GLU B 1 250 ? 35.012 33.200 92.350 1.00 69.87 247 GLU B CA 1
ATOM 7115 C C . GLU B 1 250 ? 35.794 33.612 91.123 1.00 66.45 247 GLU B C 1
ATOM 7116 O O . GLU B 1 250 ? 36.869 33.073 90.838 1.00 67.21 247 GLU B O 1
ATOM 7118 N N . MET B 1 251 ? 35.242 34.549 90.368 1.00 64.44 248 MET B N 1
ATOM 7119 C CA . MET B 1 251 ? 35.841 34.963 89.118 1.00 57.41 248 MET B CA 1
ATOM 7120 C C . MET B 1 251 ? 37.007 35.926 89.305 1.00 56.53 248 MET B C 1
ATOM 7121 O O . MET B 1 251 ? 37.860 36.021 88.414 1.00 57.07 248 MET B O 1
ATOM 7126 N N . ASN B 1 252 ? 37.054 36.686 90.411 1.00 47.25 249 ASN B N 1
ATOM 7127 C CA . ASN B 1 252 ? 38.116 37.677 90.569 1.00 45.81 249 ASN B CA 1
ATOM 7128 C C . ASN B 1 252 ? 38.862 37.536 91.891 1.00 49.32 249 ASN B C 1
ATOM 7129 O O . ASN B 1 252 ? 39.469 38.505 92.368 1.00 44.60 249 ASN B O 1
ATOM 7134 N N . ALA B 1 253 ? 38.935 36.314 92.429 1.00 45.15 250 ALA B N 1
ATOM 7135 C CA . ALA B 1 253 ? 39.392 36.134 93.805 1.00 44.56 250 ALA B CA 1
ATOM 7136 C C . ALA B 1 253 ? 40.772 36.734 94.041 1.00 45.89 250 ALA B C 1
ATOM 7137 O O . ALA B 1 253 ? 41.036 37.304 95.108 1.00 45.86 250 ALA B O 1
ATOM 7139 N N . ASN B 1 254 ? 41.665 36.629 93.062 1.00 40.06 251 ASN B N 1
ATOM 7140 C CA . ASN B 1 254 ? 43.041 37.071 93.235 1.00 36.54 251 ASN B CA 1
ATOM 7141 C C . ASN B 1 254 ? 43.395 38.279 92.364 1.00 43.20 251 ASN B C 1
ATOM 7142 O O . ASN B 1 254 ? 44.574 38.517 92.079 1.00 38.62 251 ASN B O 1
ATOM 7147 N N . LEU B 1 255 ? 42.383 39.067 91.965 1.00 43.64 252 LEU B N 1
ATOM 7148 C CA . LEU B 1 255 ? 42.627 40.207 91.079 1.00 38.14 252 LEU B CA 1
ATOM 7149 C C . LEU B 1 255 ? 43.389 41.315 91.803 1.00 34.95 252 LEU B C 1
ATOM 7150 O O . LEU B 1 255 ? 44.519 41.633 91.396 1.00 38.21 252 LEU B O 1
ATOM 7155 N N . PRO B 1 256 ? 42.880 41.908 92.879 1.00 32.38 253 PRO B N 1
ATOM 7156 C CA . PRO B 1 256 ? 43.645 42.943 93.582 1.00 34.40 253 PRO B CA 1
ATOM 7157 C C . PRO B 1 256 ? 44.690 42.344 94.517 1.00 32.05 253 PRO B C 1
ATOM 7158 O O . PRO B 1 256 ? 44.789 41.135 94.723 1.00 37.70 253 PRO B O 1
ATOM 7162 N N . ASP B 1 257 ? 45.482 43.233 95.089 1.00 33.64 254 ASP B N 1
ATOM 7163 C CA . ASP B 1 257 ? 46.354 42.848 96.174 1.00 34.98 254 ASP B CA 1
ATOM 7164 C C . ASP B 1 257 ? 45.621 42.745 97.510 1.00 33.63 254 ASP B C 1
ATOM 7165 O O . ASP B 1 257 ? 46.158 42.160 98.449 1.00 31.57 254 ASP B O 1
ATOM 7170 N N . LEU B 1 258 ? 44.410 43.271 97.617 1.00 30.43 255 LEU B N 1
ATOM 7171 C CA . LEU B 1 258 ? 43.700 43.283 98.891 1.00 31.96 255 LEU B CA 1
ATOM 7172 C C . LEU B 1 258 ? 42.244 43.603 98.618 1.00 34.70 255 LEU B C 1
ATOM 7173 O O . LEU B 1 258 ? 41.934 44.447 97.760 1.00 29.03 255 LEU B O 1
ATOM 7178 N N . TRP B 1 259 ? 41.355 42.919 99.344 1.00 33.31 256 TRP B N 1
ATOM 7179 C CA . TRP B 1 259 ? 39.921 43.152 99.257 1.00 26.20 256 TRP B CA 1
ATOM 7180 C C . TRP B 1 259 ? 39.471 44.007 100.428 1.00 32.69 256 TRP B C 1
ATOM 7181 O O . TRP B 1 259 ? 39.626 43.617 101.591 1.00 34.99 256 TRP B O 1
ATOM 7192 N N . ASP B 1 260 ? 38.890 45.149 100.121 1.00 38.10 257 ASP B N 1
ATOM 7193 C CA . ASP B 1 260 ? 38.403 46.085 101.125 1.00 33.60 257 ASP B CA 1
ATOM 7194 C C . ASP B 1 260 ? 36.877 46.023 101.138 1.00 35.58 257 ASP B C 1
ATOM 7195 O O . ASP B 1 260 ? 36.222 46.491 100.204 1.00 38.00 257 ASP B O 1
ATOM 7200 N N . LEU B 1 261 ? 36.308 45.434 102.183 1.00 33.54 258 LEU B N 1
ATOM 7201 C CA . LEU B 1 261 ? 34.870 45.180 102.247 1.00 34.40 258 LEU B CA 1
ATOM 7202 C C . LEU B 1 261 ? 34.198 46.260 103.078 1.00 39.42 258 LEU B C 1
ATOM 7203 O O . LEU B 1 261 ? 34.562 46.472 104.237 1.00 36.07 258 LEU B O 1
ATOM 7208 N N . ALA B 1 262 ? 33.179 46.892 102.503 1.00 40.09 259 ALA B N 1
ATOM 7209 C CA . ALA B 1 262 ? 32.542 48.048 103.117 1.00 42.07 259 ALA B CA 1
ATOM 7210 C C . ALA B 1 262 ? 31.090 47.754 103.413 1.00 38.61 259 ALA B C 1
ATOM 7211 O O . ALA B 1 262 ? 30.600 46.695 103.031 1.00 44.92 259 ALA B O 1
ATOM 7213 N N . VAL B 1 285 ? 31.875 37.602 102.128 1.00 63.59 282 VAL B N 1
ATOM 7214 C CA . VAL B 1 285 ? 33.048 37.278 102.936 1.00 68.79 282 VAL B CA 1
ATOM 7215 C C . VAL B 1 285 ? 33.322 35.810 102.845 1.00 63.75 282 VAL B C 1
ATOM 7216 O O . VAL B 1 285 ? 34.471 35.375 102.775 1.00 62.28 282 VAL B O 1
ATOM 7220 N N . LYS B 1 286 ? 32.222 35.057 102.869 1.00 72.96 283 LYS B N 1
ATOM 7221 C CA . LYS B 1 286 ? 32.302 33.604 102.899 1.00 76.41 283 LYS B CA 1
ATOM 7222 C C . LYS B 1 286 ? 33.258 33.083 101.829 1.00 73.86 283 LYS B C 1
ATOM 7223 O O . LYS B 1 286 ? 34.174 32.303 102.121 1.00 66.17 283 LYS B O 1
ATOM 7225 N N . GLY B 1 287 ? 33.082 33.536 100.583 1.00 78.64 284 GLY B N 1
ATOM 7226 C CA . GLY B 1 287 ? 33.922 33.048 99.500 1.00 75.34 284 GLY B CA 1
ATOM 7227 C C . GLY B 1 287 ? 35.273 33.721 99.370 1.00 72.78 284 GLY B C 1
ATOM 7228 O O . GLY B 1 287 ? 36.250 33.061 98.999 1.00 67.24 284 GLY B O 1
ATOM 7229 N N . ILE B 1 288 ? 35.371 35.022 99.681 1.00 75.03 285 ILE B N 1
ATOM 7230 C CA . ILE B 1 288 ? 36.666 35.690 99.568 1.00 60.34 285 ILE B CA 1
ATOM 7231 C C . ILE B 1 288 ? 37.666 34.995 100.474 1.00 60.90 285 ILE B C 1
ATOM 7232 O O . ILE B 1 288 ? 38.769 34.632 100.052 1.00 60.52 285 ILE B O 1
ATOM 7234 N N . ARG B 1 289 ? 37.255 34.720 101.716 1.00 70.29 286 ARG B N 1
ATOM 7235 C CA . ARG B 1 289 ? 38.115 33.989 102.639 1.00 65.22 286 ARG B CA 1
ATOM 7236 C C . ARG B 1 289 ? 38.472 32.608 102.090 1.00 67.18 286 ARG B C 1
ATOM 7237 O O . ARG B 1 289 ? 39.622 32.161 102.208 1.00 62.57 286 ARG B O 1
ATOM 7239 N N . GLU B 1 290 ? 37.506 31.929 101.454 1.00 72.44 287 GLU B N 1
ATOM 7240 C CA . GLU B 1 290 ? 37.718 30.555 101.004 1.00 67.87 287 GLU B CA 1
ATOM 7241 C C . GLU B 1 290 ? 38.450 30.437 99.666 1.00 66.59 287 GLU B C 1
ATOM 7242 O O . GLU B 1 290 ? 39.090 29.408 99.418 1.00 60.21 287 GLU B O 1
ATOM 7244 N N . LEU B 1 291 ? 38.352 31.440 98.782 1.00 67.67 288 LEU B N 1
ATOM 7245 C CA . LEU B 1 291 ? 38.918 31.327 97.438 1.00 61.87 288 LEU B CA 1
ATOM 7246 C C . LEU B 1 291 ? 40.145 32.176 97.164 1.00 55.13 288 LEU B C 1
ATOM 7247 O O . LEU B 1 291 ? 40.878 31.868 96.217 1.00 55.60 288 LEU B O 1
ATOM 7252 N N . SER B 1 292 ? 40.400 33.217 97.947 1.00 54.01 289 SER B N 1
ATOM 7253 C CA . SER B 1 292 ? 41.450 34.164 97.609 1.00 49.88 289 SER B CA 1
ATOM 7254 C C . SER B 1 292 ? 42.600 34.064 98.596 1.00 47.53 289 SER B C 1
ATOM 7255 O O . SER B 1 292 ? 42.396 33.892 99.801 1.00 44.80 289 SER B O 1
ATOM 7258 N N . SER B 1 293 ? 43.808 34.169 98.064 1.00 43.57 290 SER B N 1
ATOM 7259 C CA . SER B 1 293 ? 45.016 34.247 98.864 1.00 42.71 290 SER B CA 1
ATOM 7260 C C . SER B 1 293 ? 45.345 35.672 99.289 1.00 41.69 290 SER B C 1
ATOM 7261 O O . SER B 1 293 ? 46.450 35.923 99.777 1.00 45.49 290 SER B O 1
ATOM 7264 N N . LYS B 1 294 ? 44.441 36.610 99.076 1.00 43.87 291 LYS B N 1
ATOM 7265 C CA . LYS B 1 294 ? 44.710 38.013 99.336 1.00 37.63 291 LYS B CA 1
ATOM 7266 C C . LYS B 1 294 ? 44.152 38.452 100.687 1.00 34.29 291 LYS B C 1
ATOM 7267 O O . LYS B 1 294 ? 43.148 37.910 101.164 1.00 36.71 291 LYS B O 1
ATOM 7273 N N . PRO B 1 295 ? 44.801 39.410 101.342 1.00 30.72 292 PRO B N 1
ATOM 7274 C CA . PRO B 1 295 ? 44.293 39.902 102.625 1.00 29.99 292 PRO B CA 1
ATOM 7275 C C . PRO B 1 295 ? 42.959 40.625 102.473 1.00 36.49 292 PRO B C 1
ATOM 7276 O O . PRO B 1 295 ? 42.646 41.184 101.419 1.00 30.72 292 PRO B O 1
ATOM 7280 N N . VAL B 1 296 ? 42.175 40.616 103.552 1.00 30.16 293 VAL B N 1
ATOM 7281 C CA . VAL B 1 296 ? 40.868 41.267 103.590 1.00 29.01 293 VAL B CA 1
ATOM 7282 C C . VAL B 1 296 ? 40.802 42.230 104.768 1.00 30.94 293 VAL B C 1
ATOM 7283 O O . VAL B 1 296 ? 41.210 41.888 105.886 1.00 35.01 293 VAL B O 1
ATOM 7287 N N . VAL B 1 297 ? 40.288 43.430 104.515 1.00 31.62 294 VAL B N 1
ATOM 7288 C CA . VAL B 1 297 ? 39.938 44.398 105.555 1.00 30.05 294 VAL B CA 1
ATOM 7289 C C . VAL B 1 297 ? 38.413 44.528 105.580 1.00 36.54 294 VAL B C 1
ATOM 7290 O O . VAL B 1 297 ? 37.748 44.456 104.533 1.00 31.59 294 VAL B O 1
ATOM 7294 N N . GLY B 1 298 ? 37.862 44.654 106.783 1.00 35.37 295 GLY B N 1
ATOM 7295 C CA . GLY B 1 298 ? 36.448 44.936 106.951 1.00 34.70 295 GLY B CA 1
ATOM 7296 C C . GLY B 1 298 ? 36.264 45.991 108.026 1.00 33.12 295 GLY B C 1
ATOM 7297 O O . GLY B 1 298 ? 37.157 46.236 108.845 1.00 34.18 295 GLY B O 1
ATOM 7298 N N . VAL B 1 299 ? 35.089 46.631 107.987 1.00 32.53 296 VAL B N 1
ATOM 7299 C CA . VAL B 1 299 ? 34.695 47.696 108.900 1.00 37.75 296 VAL B CA 1
ATOM 7300 C C . VAL B 1 299 ? 33.450 47.243 109.654 1.00 35.16 296 VAL B C 1
ATOM 7301 O O . VAL B 1 299 ? 32.765 46.300 109.250 1.00 34.70 296 VAL B O 1
ATOM 7305 N N . GLY B 1 300 ? 33.141 47.951 110.744 1.00 37.46 297 GLY B N 1
ATOM 7306 C CA . GLY B 1 300 ? 31.975 47.623 111.554 1.00 44.15 297 GLY B CA 1
ATOM 7307 C C . GLY B 1 300 ? 31.862 48.406 112.850 1.00 56.74 297 GLY B C 1
ATOM 7308 O O . GLY B 1 300 ? 31.453 47.855 113.882 1.00 50.11 297 GLY B O 1
ATOM 7309 N N . ARG B 1 301 ? 32.173 49.704 112.785 1.00 58.02 298 ARG B N 1
ATOM 7310 C CA . ARG B 1 301 ? 32.382 50.546 113.966 1.00 55.41 298 ARG B CA 1
ATOM 7311 C C . ARG B 1 301 ? 33.228 49.768 114.984 1.00 46.51 298 ARG B C 1
ATOM 7312 O O . ARG B 1 301 ? 33.261 50.104 116.174 1.00 58.03 298 ARG B O 1
ATOM 7317 N N . SER B 1 304 ? 35.555 47.543 120.313 1.00 54.71 301 SER B N 1
ATOM 7318 C CA . SER B 1 304 ? 35.979 46.516 121.268 1.00 43.30 301 SER B CA 1
ATOM 7319 C C . SER B 1 304 ? 37.152 45.697 120.743 1.00 42.65 301 SER B C 1
ATOM 7320 O O . SER B 1 304 ? 36.991 44.946 119.773 1.00 47.63 301 SER B O 1
ATOM 7323 N N . PRO B 1 305 ? 38.312 45.811 121.401 1.00 40.73 302 PRO B N 1
ATOM 7324 C CA . PRO B 1 305 ? 39.494 45.036 120.964 1.00 43.57 302 PRO B CA 1
ATOM 7325 C C . PRO B 1 305 ? 39.285 43.537 120.975 1.00 41.38 302 PRO B C 1
ATOM 7326 O O . PRO B 1 305 ? 39.946 42.804 120.215 1.00 36.93 302 PRO B O 1
ATOM 7330 N N . ASP B 1 306 ? 38.407 43.050 121.847 1.00 39.12 303 ASP B N 1
ATOM 7331 C CA . ASP B 1 306 ? 38.157 41.615 121.926 1.00 42.57 303 ASP B CA 1
ATOM 7332 C C . ASP B 1 306 ? 37.498 41.113 120.650 1.00 35.70 303 ASP B C 1
ATOM 7333 O O . ASP B 1 306 ? 37.905 40.088 120.093 1.00 39.67 303 ASP B O 1
ATOM 7338 N N . VAL B 1 307 ? 36.499 41.849 120.155 1.00 44.84 304 VAL B N 1
ATOM 7339 C CA . VAL B 1 307 ? 35.881 41.529 118.875 1.00 40.43 304 VAL B CA 1
ATOM 7340 C C . VAL B 1 307 ? 36.901 41.598 117.746 1.00 37.56 304 VAL B C 1
ATOM 7341 O O . VAL B 1 307 ? 36.944 40.715 116.882 1.00 34.79 304 VAL B O 1
ATOM 7345 N N . MET B 1 308 ? 37.739 42.641 117.728 1.00 34.35 305 MET B N 1
ATOM 7346 C CA . MET B 1 308 ? 38.758 42.738 116.683 1.00 38.69 305 MET B CA 1
ATOM 7347 C C . MET B 1 308 ? 39.618 41.479 116.647 1.00 42.19 305 MET B C 1
ATOM 7348 O O . MET B 1 308 ? 39.762 40.831 115.599 1.00 39.51 305 MET B O 1
ATOM 7353 N N . ALA B 1 309 ? 40.183 41.109 117.801 1.00 37.03 306 ALA B N 1
ATOM 7354 C CA . ALA B 1 309 ? 41.063 39.948 117.869 1.00 37.36 306 ALA B CA 1
ATOM 7355 C C . ALA B 1 309 ? 40.337 38.679 117.452 1.00 40.48 306 ALA B C 1
ATOM 7356 O O . ALA B 1 309 ? 40.916 37.827 116.767 1.00 42.82 306 ALA B O 1
ATOM 7358 N N . ARG B 1 310 ? 39.065 38.537 117.840 1.00 39.75 307 ARG B N 1
ATOM 7359 C CA . ARG B 1 310 ? 38.326 37.337 117.453 1.00 40.70 307 ARG B CA 1
ATOM 7360 C C . ARG B 1 310 ? 38.123 37.286 115.940 1.00 40.07 307 ARG B C 1
ATOM 7361 O O . ARG B 1 310 ? 38.257 36.222 115.328 1.00 42.69 307 ARG B O 1
ATOM 7365 N N . MET B 1 311 ? 37.786 38.416 115.317 1.00 43.69 308 MET B N 1
ATOM 7366 C CA . MET B 1 311 ? 37.619 38.414 113.867 1.00 43.12 308 MET B CA 1
ATOM 7367 C C . MET B 1 311 ? 38.873 37.894 113.183 1.00 39.78 308 MET B C 1
ATOM 7368 O O . MET B 1 311 ? 38.782 37.146 112.204 1.00 43.36 308 MET B O 1
ATOM 7373 N N . VAL B 1 312 ? 40.052 38.268 113.703 1.00 34.36 309 VAL B N 1
ATOM 7374 C CA . VAL B 1 312 ? 41.319 37.837 113.129 1.00 38.13 309 VAL B CA 1
ATOM 7375 C C . VAL B 1 312 ? 41.621 36.400 113.519 1.00 45.91 309 VAL B C 1
ATOM 7376 O O . VAL B 1 312 ? 42.076 35.608 112.689 1.00 41.91 309 VAL B O 1
ATOM 7380 N N . ARG B 1 313 ? 41.407 36.051 114.791 1.00 42.77 310 ARG B N 1
ATOM 7381 C CA . ARG B 1 313 ? 41.688 34.694 115.247 1.00 46.67 310 ARG B CA 1
ATOM 7382 C C . ARG B 1 313 ? 40.809 33.688 114.517 1.00 40.75 310 ARG B C 1
ATOM 7383 O O . ARG B 1 313 ? 41.269 32.606 114.134 1.00 41.18 310 ARG B O 1
ATOM 7391 N N . GLN B 1 314 ? 39.546 34.039 114.287 1.00 43.07 311 GLN B N 1
ATOM 7392 C CA . GLN B 1 314 ? 38.621 33.153 113.603 1.00 43.45 311 GLN B CA 1
ATOM 7393 C C . GLN B 1 314 ? 38.813 33.162 112.089 1.00 47.16 311 GLN B C 1
ATOM 7394 O O . GLN B 1 314 ? 38.040 32.513 111.381 1.00 46.81 311 GLN B O 1
ATOM 7400 N N . GLY B 1 315 ? 39.829 33.850 111.579 1.00 46.08 312 GLY B N 1
ATOM 7401 C CA . GLY B 1 315 ? 40.091 33.821 110.155 1.00 43.87 312 GLY B CA 1
ATOM 7402 C C . GLY B 1 315 ? 39.081 34.561 109.312 1.00 43.54 312 GLY B C 1
ATOM 7403 O O . GLY B 1 315 ? 38.977 34.277 108.114 1.00 43.27 312 GLY B O 1
ATOM 7404 N N . VAL B 1 316 ? 38.343 35.516 109.902 1.00 41.84 313 VAL B N 1
ATOM 7405 C CA . VAL B 1 316 ? 37.359 36.306 109.159 1.00 42.95 313 VAL B CA 1
ATOM 7406 C C . VAL B 1 316 ? 38.025 37.475 108.442 1.00 47.70 313 VAL B C 1
ATOM 7407 O O . VAL B 1 316 ? 37.666 37.800 107.307 1.00 44.50 313 VAL B O 1
ATOM 7411 N N . LEU B 1 317 ? 38.977 38.140 109.097 1.00 42.46 314 LEU B N 1
ATOM 7412 C CA . LEU B 1 317 ? 39.615 39.335 108.564 1.00 38.77 314 LEU B CA 1
ATOM 7413 C C . LEU B 1 317 ? 41.110 39.259 108.819 1.00 40.96 314 LEU B C 1
ATOM 7414 O O . LEU B 1 317 ? 41.553 38.646 109.795 1.00 35.82 314 LEU B O 1
ATOM 7419 N N . ASP B 1 318 ? 41.885 39.886 107.928 1.00 37.13 315 ASP B N 1
ATOM 7420 C CA . ASP B 1 318 ? 43.298 40.127 108.192 1.00 37.74 315 ASP B CA 1
ATOM 7421 C C . ASP B 1 318 ? 43.544 41.503 108.784 1.00 33.44 315 ASP B C 1
ATOM 7422 O O . ASP B 1 318 ? 44.527 41.695 109.508 1.00 34.38 315 ASP B O 1
ATOM 7427 N N . PHE B 1 319 ? 42.684 42.462 108.453 1.00 28.99 316 PHE B N 1
ATOM 7428 C CA . PHE B 1 319 ? 42.806 43.845 108.868 1.00 35.97 316 PHE B CA 1
ATOM 7429 C C . PHE B 1 319 ? 41.518 44.329 109.514 1.00 32.41 316 PHE B C 1
ATOM 7430 O O . PHE B 1 319 ? 40.421 44.062 109.018 1.00 31.09 316 PHE B O 1
ATOM 7438 N N . ILE B 1 320 ? 41.690 45.109 110.576 1.00 31.99 317 ILE B N 1
ATOM 7439 C CA . ILE B 1 320 ? 40.616 45.800 111.266 1.00 29.32 317 ILE B CA 1
ATOM 7440 C C . ILE B 1 320 ? 40.446 47.164 110.595 1.00 27.54 317 ILE B C 1
ATOM 7441 O O . ILE B 1 320 ? 41.229 48.082 110.828 1.00 26.36 317 ILE B O 1
ATOM 7446 N N . GLY B 1 321 ? 39.402 47.315 109.785 1.00 27.87 318 GLY B N 1
ATOM 7447 C CA . GLY B 1 321 ? 39.124 48.589 109.139 1.00 28.77 318 GLY B CA 1
ATOM 7448 C C . GLY B 1 321 ? 38.297 49.504 110.033 1.00 33.38 318 GLY B C 1
ATOM 7449 O O . GLY B 1 321 ? 37.339 49.076 110.664 1.00 31.87 318 GLY B O 1
ATOM 7450 N N . CYS B 1 322 ? 38.703 50.770 110.095 1.00 29.54 319 CYS B N 1
ATOM 7451 C CA . CYS B 1 322 ? 38.005 51.776 110.879 1.00 30.50 319 CYS B CA 1
ATOM 7452 C C . CYS B 1 322 ? 37.974 53.107 110.143 1.00 32.41 319 CYS B C 1
ATOM 7453 O O . CYS B 1 322 ? 38.989 53.566 109.608 1.00 34.16 319 CYS B O 1
ATOM 7456 N N . ALA B 1 323 ? 36.808 53.732 110.146 1.00 29.56 320 ALA B N 1
ATOM 7457 C CA . ALA B 1 323 ? 36.722 55.139 109.804 1.00 32.50 320 ALA B CA 1
ATOM 7458 C C . ALA B 1 323 ? 36.375 55.931 111.066 1.00 33.88 320 ALA B C 1
ATOM 7459 O O . ALA B 1 323 ? 37.259 56.523 111.709 1.00 29.52 320 ALA B O 1
ATOM 7461 N N . ARG B 1 324 ? 35.099 55.919 111.455 1.00 34.61 321 ARG B N 1
ATOM 7462 C CA . ARG B 1 324 ? 34.670 56.760 112.572 1.00 35.80 321 ARG B CA 1
ATOM 7463 C C . ARG B 1 324 ? 35.378 56.445 113.889 1.00 31.19 321 ARG B C 1
ATOM 7464 O O . ARG B 1 324 ? 35.699 57.393 114.624 1.00 29.17 321 ARG B O 1
ATOM 7472 N N . PRO B 1 325 ? 35.658 55.190 114.246 1.00 27.49 322 PRO B N 1
ATOM 7473 C CA . PRO B 1 325 ? 36.408 54.951 115.492 1.00 26.96 322 PRO B CA 1
ATOM 7474 C C . PRO B 1 325 ? 37.773 55.612 115.512 1.00 34.88 322 PRO B C 1
ATOM 7475 O O . PRO B 1 325 ? 38.240 55.986 116.592 1.00 29.79 322 PRO B O 1
ATOM 7479 N N . SER B 1 326 ? 38.416 55.786 114.347 1.00 30.90 323 SER B N 1
ATOM 7480 C CA . SER B 1 326 ? 39.691 56.481 114.276 1.00 29.84 323 SER B CA 1
ATOM 7481 C C . SER B 1 326 ? 39.535 57.987 114.329 1.00 30.63 323 SER B C 1
ATOM 7482 O O . SER B 1 326 ? 40.507 58.686 114.622 1.00 37.84 323 SER B O 1
ATOM 7485 N N . ILE B 1 327 ? 38.358 58.500 113.984 1.00 31.95 324 ILE B N 1
ATOM 7486 C CA . ILE B 1 327 ? 38.076 59.921 114.143 1.00 31.20 324 ILE B CA 1
ATOM 7487 C C . ILE B 1 327 ? 37.805 60.252 115.610 1.00 30.66 324 ILE B C 1
ATOM 7488 O O . ILE B 1 327 ? 38.355 61.207 116.161 1.00 26.66 324 ILE B O 1
ATOM 7493 N N . ALA B 1 328 ? 36.944 59.478 116.269 1.00 32.92 325 ALA B N 1
ATOM 7494 C CA . ALA B 1 328 ? 36.718 59.699 117.699 1.00 35.85 325 ALA B CA 1
ATOM 7495 C C . ALA B 1 328 ? 37.990 59.470 118.511 1.00 38.42 325 ALA B C 1
ATOM 7496 O O . ALA B 1 328 ? 38.259 60.201 119.478 1.00 26.56 325 ALA B O 1
ATOM 7498 N N . ASP B 1 329 ? 38.767 58.439 118.163 1.00 33.97 326 ASP B N 1
ATOM 7499 C CA . ASP B 1 329 ? 40.032 58.173 118.850 1.00 30.56 326 ASP B CA 1
ATOM 7500 C C . ASP B 1 329 ? 41.132 57.780 117.872 1.00 30.30 326 ASP B C 1
ATOM 7501 O O . ASP B 1 329 ? 41.369 56.591 117.612 1.00 30.83 326 ASP B O 1
ATOM 7506 N N . PRO B 1 330 ? 41.872 58.759 117.356 1.00 26.55 327 PRO B N 1
ATOM 7507 C CA . PRO B 1 330 ? 43.015 58.431 116.489 1.00 28.23 327 PRO B CA 1
ATOM 7508 C C . PRO B 1 330 ? 44.076 57.566 117.167 1.00 34.76 327 PRO B C 1
ATOM 7509 O O . PRO B 1 330 ? 44.855 56.914 116.454 1.00 33.76 327 PRO B O 1
ATOM 7513 N N . PHE B 1 331 ? 44.123 57.526 118.505 1.00 32.80 328 PHE B N 1
ATOM 7514 C CA . PHE B 1 331 ? 45.114 56.743 119.243 1.00 28.66 328 PHE B CA 1
ATOM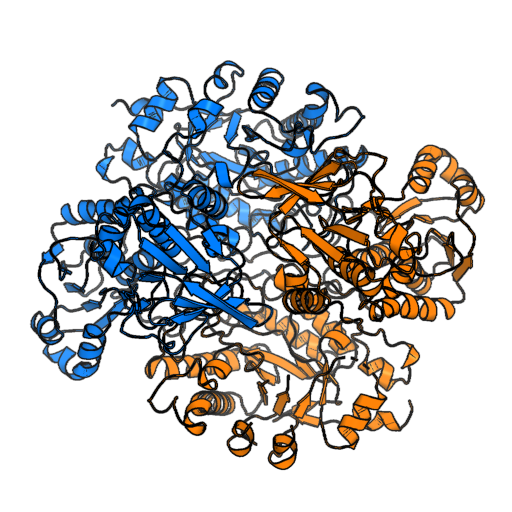 7515 C C . PHE B 1 331 ? 44.572 55.400 119.693 1.00 36.47 328 PHE B C 1
ATOM 7516 O O . PHE B 1 331 ? 45.153 54.765 120.581 1.00 38.84 328 PHE B O 1
ATOM 7524 N N . LEU B 1 332 ? 43.463 54.960 119.106 1.00 29.80 329 LEU B N 1
ATOM 7525 C CA . LEU B 1 332 ? 42.910 53.645 119.410 1.00 32.01 329 LEU B CA 1
ATOM 7526 C C . LEU B 1 332 ? 43.929 52.519 119.267 1.00 36.68 329 LEU B C 1
ATOM 7527 O O . LEU B 1 332 ? 43.989 51.666 120.163 1.00 35.33 329 LEU B O 1
ATOM 7532 N N . PRO B 1 333 ? 44.726 52.428 118.186 1.00 30.71 330 PRO B N 1
ATOM 7533 C CA . PRO B 1 333 ? 45.691 51.313 118.105 1.00 36.15 330 PRO B CA 1
ATOM 7534 C C . PRO B 1 333 ? 46.734 51.392 119.197 1.00 35.72 330 PRO B C 1
ATOM 7535 O O . PRO B 1 333 ? 47.065 50.382 119.837 1.00 35.50 330 PRO B O 1
ATOM 7539 N N . LYS B 1 334 ? 47.234 52.598 119.445 1.00 31.90 331 LYS B N 1
ATOM 7540 C CA . LYS B 1 334 ? 48.273 52.772 120.444 1.00 38.08 331 LYS B CA 1
ATOM 7541 C C . LYS B 1 334 ? 47.766 52.420 121.842 1.00 39.75 331 LYS B C 1
ATOM 7542 O O . LYS B 1 334 ? 48.503 51.825 122.640 1.00 37.40 331 LYS B O 1
ATOM 7548 N N . LYS B 1 335 ? 46.509 52.759 122.154 1.00 36.37 332 LYS B N 1
ATOM 7549 C CA . LYS B 1 335 ? 45.970 52.471 123.480 1.00 36.68 332 LYS B CA 1
ATOM 7550 C C . LYS B 1 335 ? 45.760 50.978 123.684 1.00 40.76 332 LYS B C 1
ATOM 7551 O O . LYS B 1 335 ? 45.890 50.492 124.811 1.00 39.76 332 LYS B O 1
ATOM 7557 N N . ILE B 1 336 ? 45.391 50.247 122.627 1.00 37.98 333 ILE B N 1
ATOM 7558 C CA . ILE B 1 336 ? 45.326 48.790 122.720 1.00 40.43 333 ILE B CA 1
ATOM 7559 C C . ILE B 1 336 ? 46.729 48.214 122.856 1.00 39.92 333 ILE B C 1
ATOM 7560 O O . ILE B 1 336 ? 46.957 47.286 123.638 1.00 43.57 333 ILE B O 1
ATOM 7565 N N . GLU B 1 337 ? 47.698 48.782 122.132 1.00 37.08 334 GLU B N 1
ATOM 7566 C CA . GLU B 1 337 ? 49.060 48.260 122.176 1.00 45.00 334 GLU B CA 1
ATOM 7567 C C . GLU B 1 337 ? 49.655 48.355 123.575 1.00 42.67 334 GLU B C 1
ATOM 7568 O O . GLU B 1 337 ? 50.380 47.453 124.010 1.00 47.00 334 GLU B O 1
ATOM 7574 N N . GLU B 1 338 ? 49.360 49.438 124.285 1.00 37.51 335 GLU B N 1
ATOM 7575 C CA . GLU B 1 338 ? 49.862 49.699 125.626 1.00 42.38 335 GLU B CA 1
ATOM 7576 C C . GLU B 1 338 ? 48.931 49.193 126.725 1.00 43.20 335 GLU B C 1
ATOM 7577 O O . GLU B 1 338 ? 49.128 49.532 127.895 1.00 41.85 335 GLU B O 1
ATOM 7583 N N . GLY B 1 339 ? 47.912 48.420 126.383 1.00 41.79 336 GLY B N 1
ATOM 7584 C CA . GLY B 1 339 ? 47.022 47.916 127.402 1.00 42.64 336 GLY B CA 1
ATOM 7585 C C . GLY B 1 339 ? 46.208 48.977 128.104 1.00 51.33 336 GLY B C 1
ATOM 7586 O O . GLY B 1 339 ? 45.735 48.744 129.216 1.00 49.42 336 GLY B O 1
ATOM 7587 N N . ARG B 1 340 ? 46.006 50.131 127.481 1.00 45.61 337 ARG B N 1
ATOM 7588 C CA . ARG B 1 340 ? 45.169 51.176 128.069 1.00 43.34 337 ARG B CA 1
ATOM 7589 C C . ARG B 1 340 ? 43.790 51.197 127.421 1.00 39.95 337 ARG B C 1
ATOM 7590 O O . ARG B 1 340 ? 43.295 52.206 126.940 1.00 40.18 337 ARG B O 1
ATOM 7598 N N . ILE B 1 341 ? 43.141 50.037 127.429 1.00 41.75 338 ILE B N 1
ATOM 7599 C CA . ILE B 1 341 ? 41.827 49.912 126.822 1.00 40.41 338 ILE B CA 1
ATOM 7600 C C . ILE B 1 341 ? 40.804 50.818 127.507 1.00 44.24 338 ILE B C 1
ATOM 7601 O O . ILE B 1 341 ? 39.867 51.309 126.861 1.00 41.17 338 ILE B O 1
ATOM 7606 N N . GLU B 1 342 ? 40.951 51.054 128.814 1.00 43.02 339 GLU B N 1
ATOM 7607 C CA . GLU B 1 342 ? 40.011 51.908 129.536 1.00 40.22 339 GLU B CA 1
ATOM 7608 C C . GLU B 1 342 ? 40.056 53.368 129.084 1.00 40.86 339 GLU B C 1
ATOM 7609 O O . GLU B 1 342 ? 39.132 54.125 129.407 1.00 37.11 339 GLU B O 1
ATOM 7615 N N . ASP B 1 343 ? 41.083 53.781 128.346 1.00 35.37 340 ASP B N 1
ATOM 7616 C CA . ASP B 1 343 ? 41.222 55.163 127.903 1.00 38.24 340 ASP B CA 1
ATOM 7617 C C . ASP B 1 343 ? 40.680 55.421 126.503 1.00 37.34 340 ASP B C 1
ATOM 7618 O O . ASP B 1 343 ? 40.818 56.542 126.006 1.00 35.91 340 ASP B O 1
ATOM 7623 N N . ILE B 1 344 ? 40.121 54.410 125.845 1.00 37.79 341 ILE B N 1
ATOM 7624 C CA . ILE B 1 344 ? 39.608 54.562 124.485 1.00 36.57 341 ILE B CA 1
ATOM 7625 C C . ILE B 1 344 ? 38.377 55.450 124.479 1.00 36.36 341 ILE B C 1
ATOM 7626 O O . ILE B 1 344 ? 37.419 55.218 125.227 1.00 44.50 341 ILE B O 1
ATOM 7631 N N . ARG B 1 345 ? 38.374 56.429 123.581 1.00 38.20 342 ARG B N 1
ATOM 7632 C CA . ARG B 1 345 ? 37.238 57.326 123.350 1.00 32.30 342 ARG B CA 1
ATOM 7633 C C . ARG B 1 345 ? 36.344 56.744 122.249 1.00 35.96 342 ARG B C 1
ATOM 7634 O O . ARG B 1 345 ? 36.716 56.731 121.067 1.00 30.63 342 ARG B O 1
ATOM 7642 N N . GLU B 1 346 ? 35.172 56.253 122.639 1.00 33.55 343 GLU B N 1
ATOM 7643 C CA . GLU B 1 346 ? 34.297 55.505 121.745 1.00 38.18 343 GLU B CA 1
ATOM 7644 C C . GLU B 1 346 ? 33.461 56.429 120.869 1.00 34.03 343 GLU B C 1
ATOM 7645 O O . GLU B 1 346 ? 32.935 57.446 121.331 1.00 37.60 343 GLU B O 1
ATOM 7651 N N . CYS B 1 347 ? 33.372 56.074 119.593 1.00 35.77 344 CYS B N 1
ATOM 7652 C CA . CYS B 1 347 ? 32.414 56.674 118.671 1.00 39.59 344 CYS B CA 1
ATOM 7653 C C . CYS B 1 347 ? 30.998 56.451 119.182 1.00 38.93 344 CYS B C 1
ATOM 7654 O O . CYS B 1 347 ? 30.681 55.386 119.710 1.00 42.54 344 CYS B O 1
ATOM 7657 N N . ILE B 1 348 ? 30.151 57.472 119.059 1.00 42.48 345 ILE B N 1
ATOM 7658 C CA . ILE B 1 348 ? 28.764 57.352 119.495 1.00 44.65 345 ILE B CA 1
ATOM 7659 C C . ILE B 1 348 ? 27.807 57.167 118.330 1.00 46.08 345 ILE B C 1
ATOM 7660 O O . ILE B 1 348 ? 26.611 56.988 118.554 1.00 48.97 345 ILE B O 1
ATOM 7665 N N . GLY B 1 349 ? 28.297 57.216 117.095 1.00 46.95 346 GLY B N 1
ATOM 7666 C CA . GLY B 1 349 ? 27.445 57.016 115.938 1.00 53.95 346 GLY B CA 1
ATOM 7667 C C . GLY B 1 349 ? 26.451 58.132 115.667 1.00 60.02 346 GLY B C 1
ATOM 7668 O O . GLY B 1 349 ? 25.393 57.876 115.084 1.00 60.06 346 GLY B O 1
ATOM 7669 N N . CYS B 1 350 ? 26.789 59.381 116.020 1.00 54.66 347 CYS B N 1
ATOM 7670 C CA . CYS B 1 350 ? 25.929 60.522 115.722 1.00 50.04 347 CYS B CA 1
ATOM 7671 C C . CYS B 1 350 ? 26.035 60.972 114.272 1.00 57.06 347 CYS B C 1
ATOM 7672 O O . CYS B 1 350 ? 25.137 61.682 113.791 1.00 49.38 347 CYS B O 1
ATOM 7675 N N . ASN B 1 351 ? 27.128 60.598 113.592 1.00 52.61 348 ASN B N 1
ATOM 7676 C CA . ASN B 1 351 ? 27.384 60.942 112.195 1.00 54.33 348 ASN B CA 1
ATOM 7677 C C . ASN B 1 351 ? 27.462 62.452 111.958 1.00 48.37 348 ASN B C 1
ATOM 7678 O O . ASN B 1 351 ? 27.251 62.924 110.843 1.00 47.18 348 ASN B O 1
ATOM 7683 N N . ILE B 1 352 ? 27.819 63.226 112.990 1.00 53.69 349 ILE B N 1
ATOM 7684 C CA . ILE B 1 352 ? 28.077 64.652 112.786 1.00 51.78 349 ILE B CA 1
ATOM 7685 C C . ILE B 1 352 ? 29.249 64.834 111.822 1.00 52.61 349 ILE B C 1
ATOM 7686 O O . ILE B 1 352 ? 29.277 65.789 111.031 1.00 40.56 349 ILE B O 1
ATOM 7691 N N . CYS B 1 353 ? 30.219 63.909 111.855 1.00 50.76 350 CYS B N 1
ATOM 7692 C CA . CYS B 1 353 ? 31.359 63.965 110.939 1.00 46.14 350 CYS B CA 1
ATOM 7693 C C . CYS B 1 353 ? 30.896 63.981 109.489 1.00 44.15 350 CYS B C 1
ATOM 7694 O O . CYS B 1 353 ? 31.487 64.670 108.650 1.00 43.84 350 CYS B O 1
ATOM 7697 N N . ILE B 1 354 ? 29.834 63.226 109.182 1.00 47.59 351 ILE B N 1
ATOM 7698 C CA . ILE B 1 354 ? 29.286 63.187 107.828 1.00 52.09 351 ILE B CA 1
ATOM 7699 C C . ILE B 1 354 ? 28.671 64.529 107.444 1.00 47.93 351 ILE B C 1
ATOM 7700 O O . ILE B 1 354 ? 28.758 64.938 106.278 1.00 45.04 351 ILE B O 1
ATOM 7705 N N . THR B 1 355 ? 28.067 65.252 108.404 1.00 44.24 352 THR B N 1
ATOM 7706 C CA . THR B 1 355 ? 27.431 66.524 108.065 1.00 51.78 352 THR B CA 1
ATOM 7707 C C . THR B 1 355 ? 28.454 67.525 107.538 1.00 50.76 352 THR B C 1
ATOM 7708 O O . THR B 1 355 ? 28.115 68.369 106.700 1.00 45.66 352 THR B O 1
ATOM 7712 N N . GLY B 1 356 ? 29.713 67.426 107.992 1.00 52.07 353 GLY B N 1
ATOM 7713 C CA . GLY B 1 356 ? 30.753 68.311 107.495 1.00 44.09 353 GLY B CA 1
ATOM 7714 C C . GLY B 1 356 ? 31.096 68.077 106.034 1.00 48.89 353 GLY B C 1
ATOM 7715 O O . GLY B 1 356 ? 31.489 69.013 105.328 1.00 43.16 353 GLY B O 1
ATOM 7716 N N . ASP B 1 357 ? 30.983 66.833 105.566 1.00 45.47 354 ASP B N 1
ATOM 7717 C CA . ASP B 1 357 ? 31.160 66.550 104.144 1.00 53.26 354 ASP B CA 1
ATOM 7718 C C . ASP B 1 357 ? 29.930 66.970 103.335 1.00 53.56 354 ASP B C 1
ATOM 7719 O O . ASP B 1 357 ? 30.054 67.462 102.204 1.00 45.63 354 ASP B O 1
ATOM 7724 N N . MET B 1 358 ? 28.738 66.778 103.903 1.00 53.00 355 MET B N 1
ATOM 7725 C CA . MET B 1 358 ? 27.496 67.146 103.232 1.00 52.82 355 MET B CA 1
ATOM 7726 C C . MET B 1 358 ? 2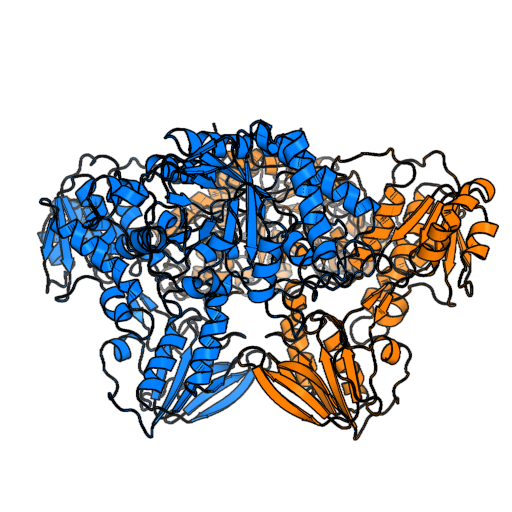7.276 68.658 103.193 1.00 49.61 355 MET B C 1
ATOM 7727 O O . MET B 1 358 ? 26.486 69.131 102.368 1.00 54.67 355 MET B O 1
ATOM 7732 N N . THR B 1 359 ? 27.943 69.425 104.062 1.00 48.42 356 THR B N 1
ATOM 7733 C CA . THR B 1 359 ? 27.870 70.884 104.031 1.00 49.61 356 THR B CA 1
ATOM 7734 C C . THR B 1 359 ? 29.199 71.522 103.635 1.00 49.57 356 THR B C 1
ATOM 7735 O O . THR B 1 359 ? 29.332 72.750 103.726 1.00 39.93 356 THR B O 1
ATOM 7739 N N . MET B 1 360 ? 30.176 70.713 103.195 1.00 51.86 357 MET B N 1
ATOM 7740 C CA . MET B 1 360 ? 31.445 71.190 102.625 1.00 48.12 357 MET B CA 1
ATOM 7741 C C . MET B 1 360 ? 32.155 72.192 103.540 1.00 51.90 357 MET B C 1
ATOM 7742 O O . MET B 1 360 ? 32.556 73.274 103.103 1.00 44.65 357 MET B O 1
ATOM 7747 N N . SER B 1 361 ? 32.332 71.811 104.830 1.00 48.45 358 SER B N 1
ATOM 7748 C CA . SER B 1 361 ? 32.659 72.783 105.871 1.00 44.21 358 SER B CA 1
ATOM 7749 C C . SER B 1 361 ? 33.677 72.316 106.928 1.00 52.30 358 SER B C 1
ATOM 7750 O O . SER B 1 361 ? 33.781 72.944 107.995 1.00 50.19 358 SER B O 1
ATOM 7753 N N . ILE B 1 362 ? 34.437 71.254 106.671 1.00 46.94 359 ILE B N 1
ATOM 7754 C CA . ILE B 1 362 ? 35.400 70.691 107.625 1.00 52.23 359 ILE B CA 1
ATOM 7755 C C . ILE B 1 362 ? 34.665 70.033 108.792 1.00 51.36 359 ILE B C 1
ATOM 7756 O O . ILE B 1 362 ? 33.971 70.688 109.589 1.00 47.24 359 ILE B O 1
ATOM 7761 N N . SER B 1 363 ? 34.835 68.724 108.898 1.00 49.07 360 SER B N 1
ATOM 7762 C CA . SER B 1 363 ? 34.003 67.920 109.769 1.00 48.27 360 SER B CA 1
ATOM 7763 C C . SER B 1 363 ? 34.367 68.134 111.234 1.00 40.73 360 SER B C 1
ATOM 7764 O O . SER B 1 363 ? 35.507 68.438 111.581 1.00 41.17 360 SER B O 1
ATOM 7767 N N . ARG B 1 364 ? 33.353 68.014 112.080 1.00 40.90 361 ARG B N 1
ATOM 7768 C CA . ARG B 1 364 ? 33.472 67.916 113.518 1.00 43.43 361 ARG B CA 1
ATOM 7769 C C . ARG B 1 364 ? 33.342 66.463 113.940 1.00 46.70 361 ARG B C 1
ATOM 7770 O O . ARG B 1 364 ? 32.755 65.634 113.233 1.00 38.36 361 ARG B O 1
ATOM 7778 N N . CYS B 1 365 ? 33.817 66.191 115.151 1.00 35.52 362 CYS B N 1
ATOM 7779 C CA . CYS B 1 365 ? 33.541 64.946 115.847 1.00 36.72 362 CYS B CA 1
ATOM 7780 C C . CYS B 1 365 ? 33.027 65.305 117.238 1.00 39.78 362 CYS B C 1
ATOM 7781 O O . CYS B 1 365 ? 33.685 66.053 117.972 1.00 30.97 362 CYS B O 1
ATOM 7784 N N . THR B 1 366 ? 31.854 64.767 117.595 1.00 32.96 363 THR B N 1
ATOM 7785 C CA . THR B 1 366 ? 31.251 65.079 118.897 1.00 34.00 363 THR B CA 1
ATOM 7786 C C . THR B 1 366 ? 32.171 64.689 120.043 1.00 33.42 363 THR B C 1
ATOM 7787 O O . THR B 1 366 ? 32.315 65.435 121.018 1.00 35.57 363 THR B O 1
ATOM 7791 N N . GLN B 1 367 ? 32.786 63.507 119.951 1.00 34.66 364 GLN B N 1
ATOM 7792 C CA . GLN B 1 367 ? 33.663 63.006 121.001 1.00 29.55 364 GLN B CA 1
ATOM 7793 C C . GLN B 1 367 ? 35.022 63.681 120.976 1.00 33.63 364 GLN B C 1
ATOM 7794 O O . GLN B 1 367 ? 35.619 63.919 122.031 1.00 35.54 364 GLN B O 1
ATOM 7800 N N . ASN B 1 368 ? 35.541 63.972 119.782 1.00 30.68 365 ASN B N 1
ATOM 7801 C CA . ASN B 1 368 ? 36.909 64.461 119.602 1.00 30.34 365 ASN B CA 1
ATOM 7802 C C . ASN B 1 368 ? 36.888 65.849 118.972 1.00 31.34 365 ASN B C 1
ATOM 7803 O O . ASN B 1 368 ? 36.971 65.996 117.737 1.00 30.85 365 ASN B O 1
ATOM 7808 N N . PRO B 1 369 ? 36.773 66.901 119.777 1.00 32.61 366 PRO B N 1
ATOM 7809 C CA . PRO B 1 369 ? 36.801 68.255 119.214 1.00 28.05 366 PRO B CA 1
ATOM 7810 C C . PRO B 1 369 ? 38.117 68.628 118.534 1.00 35.34 366 PRO B C 1
ATOM 7811 O O . PRO B 1 369 ? 38.146 69.632 117.821 1.00 28.57 366 PRO B O 1
ATOM 7815 N N . THR B 1 370 ? 39.199 67.868 118.709 1.00 30.73 367 THR B N 1
ATOM 7816 C CA . THR B 1 370 ? 40.445 68.224 118.027 1.00 35.71 367 THR B CA 1
ATOM 7817 C C . THR B 1 370 ? 40.465 67.764 116.575 1.00 36.03 367 THR B C 1
ATOM 7818 O O . THR B 1 370 ? 41.342 68.200 115.820 1.00 30.03 367 THR B O 1
ATOM 7822 N N . PHE B 1 371 ? 39.508 66.928 116.166 1.00 32.87 368 PHE B N 1
ATOM 7823 C CA . PHE B 1 371 ? 39.449 66.444 114.792 1.00 29.27 368 PHE B CA 1
ATOM 7824 C C . PHE B 1 371 ? 39.365 67.603 113.816 1.00 26.66 368 PHE B C 1
ATOM 7825 O O . PHE B 1 371 ? 38.474 68.451 113.919 1.00 26.04 368 PHE B O 1
ATOM 7833 N N . MET B 1 372 ? 40.284 67.597 112.848 1.00 29.65 369 MET B N 1
ATOM 7834 C CA . MET B 1 372 ? 40.455 68.627 111.825 1.00 30.55 369 MET B CA 1
ATOM 7835 C C . MET B 1 372 ? 40.769 69.997 112.414 1.00 29.45 369 MET B C 1
ATOM 7836 O O . MET B 1 372 ? 40.580 71.007 111.744 1.00 30.96 369 MET B O 1
ATOM 7841 N N . GLU B 1 373 ? 41.235 70.056 113.665 1.00 27.65 370 GLU B N 1
ATOM 7842 C CA . GLU B 1 373 ? 41.763 71.288 114.250 1.00 29.54 370 GLU B CA 1
ATOM 7843 C C . GLU B 1 373 ? 43.247 71.155 114.568 1.00 34.58 370 GLU B C 1
ATOM 7844 O O . GLU B 1 373 ? 43.826 72.054 115.186 1.00 30.23 370 GLU B O 1
ATOM 7850 N N . GLU B 1 374 ? 43.882 70.065 114.127 1.00 32.69 371 GLU B N 1
ATOM 7851 C CA . GLU B 1 374 ? 45.281 69.832 114.452 1.00 33.46 371 GLU B CA 1
ATOM 7852 C C . GLU B 1 374 ? 46.186 70.856 113.755 1.00 34.88 371 GLU B C 1
ATOM 7853 O O . GLU B 1 374 ? 46.968 71.556 114.409 1.00 33.50 371 GLU B O 1
ATOM 7859 N N . TRP B 1 375 ? 46.061 70.998 112.434 1.00 32.60 372 TRP B N 1
ATOM 7860 C CA . TRP B 1 375 ? 46.780 72.059 111.730 1.00 30.21 372 TRP B CA 1
ATOM 7861 C C . TRP B 1 375 ? 46.185 73.434 112.022 1.00 31.94 372 TRP B C 1
ATOM 7862 O O . TRP B 1 375 ? 46.918 74.391 112.296 1.00 31.55 372 TRP B O 1
ATOM 7873 N N . ARG B 1 376 ? 44.851 73.559 111.964 1.00 29.92 373 ARG B N 1
ATOM 7874 C CA . ARG B 1 376 ? 44.213 74.872 112.097 1.00 33.85 373 ARG B CA 1
ATOM 7875 C C . ARG B 1 376 ? 44.581 75.566 113.407 1.00 33.30 373 ARG B C 1
ATOM 7876 O O . ARG B 1 376 ? 44.864 76.767 113.419 1.00 28.23 373 ARG B O 1
ATOM 7884 N N . LYS B 1 377 ? 44.532 74.845 114.533 1.00 33.39 374 LYS B N 1
ATOM 7885 C CA . LYS B 1 377 ? 44.701 75.480 115.838 1.00 33.56 374 LYS B CA 1
ATOM 7886 C C . LYS B 1 377 ? 45.767 74.849 116.743 1.00 36.39 374 LYS B C 1
ATOM 7887 O O . LYS B 1 377 ? 45.954 75.328 117.870 1.00 35.87 374 LYS B O 1
ATOM 7893 N N . GLY B 1 378 ? 46.499 73.838 116.278 1.00 31.82 375 GLY B N 1
ATOM 7894 C CA . GLY B 1 378 ? 47.484 73.184 117.114 1.00 34.39 375 GLY B CA 1
ATOM 7895 C C . GLY B 1 378 ? 46.906 72.221 118.114 1.00 33.69 375 GLY B C 1
ATOM 7896 O O . GLY B 1 378 ? 47.607 71.816 119.047 1.00 34.85 375 GLY B O 1
ATOM 7897 N N . TRP B 1 379 ? 45.650 71.822 117.948 1.00 35.43 376 TRP B N 1
ATOM 7898 C CA . TRP B 1 379 ? 45.031 70.935 118.918 1.00 34.57 376 TRP B CA 1
ATOM 7899 C C . TRP B 1 379 ? 45.458 69.500 118.640 1.00 36.41 376 TRP B C 1
ATOM 7900 O O . TRP B 1 379 ? 45.916 69.159 117.548 1.00 36.10 376 TRP B O 1
ATOM 7911 N N . HIS B 1 380 ? 45.310 68.654 119.654 1.00 31.38 377 HIS B N 1
ATOM 7912 C CA . HIS B 1 380 ? 45.810 67.315 119.579 1.00 30.48 377 HIS B CA 1
ATOM 7913 C C . HIS B 1 380 ? 44.920 66.451 120.462 1.00 31.96 377 HIS B C 1
ATOM 7914 O O . HIS B 1 380 ? 44.541 66.886 121.551 1.00 33.87 377 HIS B O 1
ATOM 7921 N N . PRO B 1 381 ? 44.548 65.247 120.027 1.00 30.76 378 PRO B N 1
ATOM 7922 C CA . PRO B 1 381 ? 43.588 64.452 120.813 1.00 32.97 378 PRO B CA 1
ATOM 7923 C C . PRO B 1 381 ? 44.149 63.879 122.115 1.00 31.81 378 PRO B C 1
ATOM 7924 O O . PRO B 1 381 ? 43.359 63.405 122.937 1.00 34.82 378 PRO B O 1
ATOM 7928 N N . GLU B 1 382 ? 45.470 63.896 122.320 1.00 38.25 379 GLU B N 1
ATOM 7929 C CA . GLU B 1 382 ? 46.093 63.289 123.496 1.00 37.60 379 GLU B CA 1
ATOM 7930 C C . GLU B 1 382 ? 47.122 64.195 124.161 1.00 35.78 379 GLU B C 1
ATOM 7931 O O . GLU B 1 382 ? 47.863 63.726 125.027 1.00 48.16 379 GLU B O 1
ATOM 7937 N N . ARG B 1 383 ? 47.214 65.458 123.763 1.00 35.75 380 ARG B N 1
ATOM 7938 C CA . ARG B 1 383 ? 48.165 66.401 124.335 1.00 38.37 380 ARG B CA 1
ATOM 7939 C C . ARG B 1 383 ? 47.501 67.759 124.419 1.00 39.61 380 ARG B C 1
ATOM 7940 O O . ARG B 1 383 ? 46.871 68.197 123.458 1.00 37.45 380 ARG B O 1
ATOM 7948 N N . MET B 1 384 ? 47.665 68.425 125.554 1.00 33.65 381 MET B N 1
ATOM 7949 C CA . MET B 1 384 ? 47.229 69.799 125.724 1.00 37.38 381 MET B CA 1
ATOM 7950 C C . MET B 1 384 ? 48.434 70.726 125.667 1.00 37.29 381 MET B C 1
ATOM 7951 O O . MET B 1 384 ? 49.577 70.302 125.834 1.00 41.40 381 MET B O 1
ATOM 7956 N N . ASN B 1 385 ? 48.166 72.006 125.424 1.00 35.30 382 ASN B N 1
ATOM 7957 C CA . ASN B 1 385 ? 49.208 73.016 125.508 1.00 38.96 382 ASN B CA 1
ATOM 7958 C C . ASN B 1 385 ? 49.624 73.219 126.963 1.00 43.47 382 ASN B C 1
ATOM 7959 O O . ASN B 1 385 ? 48.886 72.910 127.903 1.00 41.46 382 ASN B O 1
ATOM 7964 N N . ALA B 1 386 ? 50.847 73.713 127.147 1.00 51.31 383 ALA B N 1
ATOM 7965 C CA . ALA B 1 386 ? 51.379 73.864 128.496 1.00 51.64 383 ALA B CA 1
ATOM 7966 C C . ALA B 1 386 ? 50.536 74.844 129.299 1.00 45.33 383 ALA B C 1
ATOM 7967 O O . ALA B 1 386 ? 50.066 75.861 128.782 1.00 44.56 383 ALA B O 1
ATOM 7969 N N . LYS B 1 387 ? 50.326 74.496 130.566 1.00 44.44 384 LYS B N 1
ATOM 7970 C CA . LYS B 1 387 ? 49.706 75.380 131.540 1.00 45.23 384 LYS B CA 1
ATOM 7971 C C . LYS B 1 387 ? 50.317 76.774 131.491 1.00 43.82 384 LYS B C 1
ATOM 7972 O O . LYS B 1 387 ? 51.523 76.940 131.291 1.00 46.34 384 LYS B O 1
ATOM 7978 N N . GLY B 1 388 ? 49.467 77.776 131.665 1.00 39.19 385 GLY B N 1
ATOM 7979 C CA . GLY B 1 388 ? 49.898 79.148 131.805 1.00 39.49 385 GLY B CA 1
ATOM 7980 C C . GLY B 1 388 ? 50.126 79.508 133.259 1.00 45.69 385 GLY B C 1
ATOM 7981 O O . GLY B 1 388 ? 50.312 78.644 134.121 1.00 42.32 385 GLY B O 1
ATOM 7982 N N . ASP B 1 389 ? 50.080 80.813 133.538 1.00 46.31 386 ASP B N 1
ATOM 7983 C CA . ASP B 1 389 ? 50.437 81.303 134.865 1.00 47.49 386 ASP B CA 1
ATOM 7984 C C . ASP B 1 389 ? 49.313 81.145 135.887 1.00 47.36 386 ASP B C 1
ATOM 7985 O O . ASP B 1 389 ? 49.594 81.024 137.084 1.00 47.30 386 ASP B O 1
ATOM 7990 N N . SER B 1 390 ? 48.051 81.123 135.458 1.00 42.56 387 SER B N 1
ATOM 7991 C CA . SER B 1 390 ? 46.967 81.023 136.422 1.00 42.23 387 SER B CA 1
ATOM 7992 C C . SER B 1 390 ? 46.934 79.623 137.027 1.00 40.20 387 SER B C 1
ATOM 7993 O O . SER B 1 390 ? 47.593 78.692 136.552 1.00 40.34 387 SER B O 1
ATOM 7996 N N . ASN B 1 391 ? 46.133 79.469 138.058 1.00 39.18 388 ASN B N 1
ATOM 7997 C CA . ASN B 1 391 ? 46.123 78.190 138.754 1.00 44.43 388 ASN B CA 1
ATOM 7998 C C . ASN B 1 391 ? 44.750 77.575 138.945 1.00 38.56 388 ASN B C 1
ATOM 7999 O O . ASN B 1 391 ? 44.630 76.348 138.878 1.00 50.07 388 ASN B O 1
ATOM 8004 N N . THR B 1 392 ? 43.721 78.375 139.198 1.00 35.58 389 THR B N 1
ATOM 8005 C CA . THR B 1 392 ? 42.419 77.855 139.606 1.00 46.69 389 THR B CA 1
ATOM 8006 C C . THR B 1 392 ? 41.298 78.280 138.657 1.00 41.24 389 THR B C 1
ATOM 8007 O O . THR B 1 392 ? 41.248 79.427 138.194 1.00 38.29 389 THR B O 1
ATOM 8011 N N . VAL B 1 393 ? 40.399 77.336 138.377 1.00 42.69 390 VAL B N 1
ATOM 8012 C CA . VAL B 1 393 ? 39.281 77.549 137.472 1.00 35.56 390 VAL B CA 1
ATOM 8013 C C . VAL B 1 393 ? 38.042 76.962 138.112 1.00 39.68 390 VAL B C 1
ATOM 8014 O O . VAL B 1 393 ? 38.080 75.848 138.651 1.00 36.48 390 VAL B O 1
ATOM 8018 N N . LEU B 1 394 ? 36.946 77.715 138.050 1.00 35.31 391 LEU B N 1
ATOM 8019 C CA . LEU B 1 394 ? 35.617 77.224 138.391 1.00 35.38 391 LEU B CA 1
ATOM 8020 C C . LEU B 1 394 ? 34.819 76.999 137.101 1.00 33.75 391 LEU B C 1
ATOM 8021 O O . LEU B 1 394 ? 34.648 77.925 136.305 1.00 36.21 391 LEU B O 1
ATOM 8026 N N . VAL B 1 395 ? 34.305 75.786 136.923 1.00 36.50 392 VAL B N 1
ATOM 8027 C CA . VAL B 1 395 ? 33.418 75.432 135.820 1.00 36.55 392 VAL B CA 1
ATOM 8028 C C . VAL B 1 395 ? 32.037 75.235 136.420 1.00 34.42 392 VAL B C 1
ATOM 8029 O O . VAL B 1 395 ? 31.870 74.419 137.334 1.00 33.91 392 VAL B O 1
ATOM 8033 N N . VAL B 1 396 ? 31.060 76.008 135.941 1.00 30.10 393 VAL B N 1
ATOM 8034 C CA . VAL B 1 396 ? 29.694 75.983 136.456 1.00 34.84 393 VAL B CA 1
ATOM 8035 C C . VAL B 1 396 ? 28.823 75.270 135.433 1.00 34.62 393 VAL B C 1
ATOM 8036 O O . VAL B 1 396 ? 28.558 75.810 134.353 1.00 33.03 393 VAL B O 1
ATOM 8040 N N . GLY B 1 397 ? 28.360 74.074 135.778 1.00 31.95 394 GLY B N 1
ATOM 8041 C CA . GLY B 1 397 ? 27.532 73.279 134.895 1.00 34.30 394 GLY B CA 1
ATOM 8042 C C . GLY B 1 397 ? 28.303 72.102 134.336 1.00 27.99 394 GLY B C 1
ATOM 8043 O O . GLY B 1 397 ? 29.382 72.269 133.756 1.00 29.04 394 GLY B O 1
ATOM 8044 N N . ALA B 1 398 ? 27.751 70.908 134.515 1.00 28.59 395 ALA B N 1
ATOM 8045 C CA . ALA B 1 398 ? 28.392 69.659 134.126 1.00 32.91 395 ALA B CA 1
ATOM 8046 C C . ALA B 1 398 ? 27.671 68.984 132.958 1.00 29.86 395 ALA B C 1
ATOM 8047 O O . ALA B 1 398 ? 27.468 67.766 132.949 1.00 30.22 395 ALA B O 1
ATOM 8049 N N . GLY B 1 399 ? 27.243 69.777 131.984 1.00 33.75 396 GLY B N 1
ATOM 8050 C CA . GLY B 1 399 ? 26.873 69.248 130.691 1.00 34.91 396 GLY B CA 1
ATOM 8051 C C . GLY B 1 399 ? 28.095 68.969 129.848 1.00 27.41 396 GLY B C 1
ATOM 8052 O O . GLY B 1 399 ? 29.234 69.132 130.282 1.00 28.26 396 GLY B O 1
ATOM 8053 N N . PRO B 1 400 ? 27.861 68.570 128.590 1.00 29.39 397 PRO B N 1
ATOM 8054 C CA . PRO B 1 400 ? 28.998 68.288 127.700 1.00 29.21 397 PRO B CA 1
ATOM 8055 C C . PRO B 1 400 ? 30.010 69.410 127.629 1.00 26.95 397 PRO B C 1
ATOM 8056 O O . PRO B 1 400 ? 31.211 69.138 127.512 1.00 29.16 397 PRO B O 1
ATOM 8060 N N . ALA B 1 401 ? 29.572 70.673 127.681 1.00 25.45 398 ALA B N 1
ATOM 8061 C CA . ALA B 1 401 ? 30.536 71.773 127.635 1.00 29.74 398 ALA B CA 1
ATOM 8062 C C . ALA B 1 401 ? 31.387 71.817 128.900 1.00 30.53 398 ALA B C 1
ATOM 8063 O O . ALA B 1 401 ? 32.622 71.824 128.837 1.00 27.94 398 ALA B O 1
ATOM 8065 N N . GLY B 1 402 ? 30.746 71.872 130.061 1.00 31.90 399 GLY B N 1
ATOM 8066 C CA . GLY B 1 402 ? 31.507 71.958 131.290 1.00 30.04 399 GLY B CA 1
ATOM 8067 C C . GLY B 1 402 ? 32.362 70.726 131.516 1.00 28.27 399 GLY B C 1
ATOM 8068 O O . GLY B 1 402 ? 33.504 70.820 131.978 1.00 30.07 399 GLY B O 1
ATOM 8069 N N . LEU B 1 403 ? 31.833 69.556 131.160 1.00 31.82 400 LEU B N 1
ATOM 8070 C CA . LEU B 1 403 ? 32.601 68.325 131.316 1.00 32.49 400 LEU B CA 1
ATOM 8071 C C . LEU B 1 403 ? 33.858 68.330 130.448 1.00 33.63 400 LEU B C 1
ATOM 8072 O O . LEU B 1 403 ? 34.943 67.939 130.895 1.00 30.89 400 LEU B O 1
ATOM 8077 N N . GLU B 1 404 ? 33.747 68.760 129.202 1.00 31.30 401 GLU B N 1
ATOM 8078 C CA . GLU B 1 404 ? 34.939 68.753 128.363 1.00 31.89 401 GLU B CA 1
ATOM 8079 C C . GLU B 1 404 ? 35.918 69.835 128.795 1.00 33.85 401 GLU B C 1
ATOM 8080 O O . GLU B 1 404 ? 37.136 69.611 128.802 1.00 35.81 401 GLU B O 1
ATOM 8086 N N . ALA B 1 405 ? 35.417 71.015 129.162 1.00 31.88 402 ALA B N 1
ATOM 8087 C CA . ALA B 1 405 ? 36.293 72.037 129.722 1.00 31.83 402 ALA B CA 1
ATOM 8088 C C . ALA B 1 405 ? 37.046 71.495 130.942 1.00 31.79 402 ALA B C 1
ATOM 8089 O O . ALA B 1 405 ? 38.273 71.626 131.046 1.00 36.18 402 ALA B O 1
ATOM 8091 N N . THR B 1 406 ? 36.324 70.848 131.856 1.00 35.34 403 THR B N 1
ATOM 8092 C CA . THR B 1 406 ? 36.950 70.289 133.057 1.00 36.95 403 THR B CA 1
ATOM 8093 C C . THR B 1 406 ? 38.024 69.269 132.686 1.00 39.30 403 THR B C 1
ATOM 8094 O O . THR B 1 406 ? 39.163 69.351 133.155 1.00 35.09 403 THR B O 1
ATOM 8098 N N . ARG B 1 407 ? 37.677 68.296 131.843 1.00 34.39 404 ARG B N 1
ATOM 8099 C CA . ARG B 1 407 ? 38.646 67.281 131.447 1.00 35.29 404 ARG B CA 1
ATOM 8100 C C . ARG B 1 407 ? 39.883 67.911 130.815 1.00 38.92 404 ARG B C 1
ATOM 8101 O O . ARG B 1 407 ? 41.020 67.517 131.114 1.00 34.85 404 ARG B O 1
ATOM 8109 N N . ALA B 1 408 ? 39.685 68.858 129.894 1.00 32.80 405 ALA B N 1
ATOM 8110 C CA . ALA B 1 408 ? 40.827 69.369 129.148 1.00 37.33 405 ALA B CA 1
ATOM 8111 C C . ALA B 1 408 ? 41.694 70.273 130.017 1.00 39.60 405 ALA B C 1
ATOM 8112 O O . ALA B 1 408 ? 42.926 70.246 129.909 1.00 33.56 405 ALA B O 1
ATOM 8114 N N . LEU B 1 409 ? 41.069 71.062 130.889 1.00 39.07 406 LEU B N 1
ATOM 8115 C CA . LEU B 1 409 ? 41.817 71.937 131.787 1.00 39.08 406 LEU B CA 1
ATOM 8116 C C . LEU B 1 409 ? 42.659 71.136 132.776 1.00 34.61 406 LEU B C 1
ATOM 8117 O O . LEU B 1 409 ? 43.830 71.455 133.016 1.00 34.39 406 LEU B O 1
ATOM 8122 N N . SER B 1 410 ? 42.072 70.107 133.381 1.00 36.72 407 SER B N 1
ATOM 8123 C CA . SER B 1 410 ? 42.817 69.290 134.332 1.00 35.26 407 SER B CA 1
ATOM 8124 C C . SER B 1 410 ? 44.022 68.622 133.672 1.00 41.28 407 SER B C 1
ATOM 8125 O O . SER B 1 410 ? 45.088 68.514 134.290 1.00 42.83 407 SER B O 1
ATOM 8128 N N . LEU B 1 411 ? 43.883 68.180 132.413 1.00 41.87 408 LEU B N 1
ATOM 8129 C CA . LEU B 1 411 ? 45.026 67.596 131.709 1.00 40.78 408 LEU B CA 1
ATOM 8130 C C . LEU B 1 411 ? 46.092 68.630 131.430 1.00 42.05 408 LEU B C 1
ATOM 8131 O O . LEU B 1 411 ? 47.277 68.290 131.327 1.00 39.78 408 LEU B O 1
ATOM 8136 N N . ARG B 1 412 ? 45.698 69.895 131.339 1.00 41.73 409 ARG B N 1
ATOM 8137 C CA . ARG B 1 412 ? 46.654 70.979 131.179 1.00 37.53 409 ARG B CA 1
ATOM 8138 C C . ARG B 1 412 ? 47.396 71.303 132.474 1.00 46.63 409 ARG B C 1
ATOM 8139 O O . ARG B 1 412 ? 48.459 71.932 132.421 1.00 40.98 409 ARG B O 1
ATOM 8147 N N . GLY B 1 413 ? 46.849 70.923 133.626 1.00 40.75 410 GLY B N 1
ATOM 8148 C CA . GLY B 1 413 ? 47.498 71.149 134.905 1.00 42.81 410 GLY B CA 1
ATOM 8149 C C . GLY B 1 413 ? 46.774 72.096 135.837 1.00 43.19 410 GLY B C 1
ATOM 8150 O O . GLY B 1 413 ? 47.231 72.286 136.973 1.00 46.54 410 GLY B O 1
ATOM 8151 N N . TYR B 1 414 ? 45.682 72.725 135.423 1.00 40.12 411 TYR B N 1
ATOM 8152 C CA . TYR B 1 414 ? 44.961 73.615 136.321 1.00 41.11 411 TYR B CA 1
ATOM 8153 C C . TYR B 1 414 ? 44.269 72.832 137.434 1.00 44.02 411 TYR B C 1
ATOM 8154 O O . TYR B 1 414 ? 43.938 71.652 137.284 1.00 44.20 411 TYR B O 1
ATOM 8163 N N . ASP B 1 415 ? 44.100 73.496 138.580 1.00 43.92 412 ASP B N 1
ATOM 8164 C CA . ASP B 1 415 ? 43.198 73.043 139.630 1.00 43.62 412 ASP B CA 1
ATOM 8165 C C . ASP B 1 415 ? 41.786 73.463 139.253 1.00 42.34 412 ASP B C 1
ATOM 8166 O O . ASP B 1 415 ? 41.527 74.648 139.019 1.00 41.28 412 ASP B O 1
ATOM 8171 N N . VAL B 1 416 ? 40.878 72.502 139.167 1.00 39.85 413 VAL B N 1
ATOM 8172 C CA . VAL B 1 416 ? 39.561 72.752 138.608 1.00 38.33 413 VAL B CA 1
ATOM 8173 C C . VAL B 1 416 ? 38.526 72.327 139.620 1.00 35.64 413 VAL B C 1
ATOM 8174 O O . VAL B 1 416 ? 38.597 71.222 140.171 1.00 38.14 413 VAL B O 1
ATOM 8178 N N . THR B 1 417 ? 37.571 73.203 139.861 1.00 31.37 414 THR B N 1
ATOM 8179 C CA . THR B 1 417 ? 36.373 72.866 140.597 1.00 40.68 414 THR B CA 1
ATOM 8180 C C . THR B 1 417 ? 35.182 72.933 139.653 1.00 40.38 414 THR B C 1
ATOM 8181 O O . THR B 1 417 ? 34.955 73.953 138.993 1.00 38.12 414 THR B O 1
ATOM 8185 N N . LEU B 1 418 ? 34.438 71.839 139.595 1.00 35.57 415 LEU B N 1
ATOM 8186 C CA . LEU B 1 418 ? 33.247 71.714 138.772 1.00 36.70 415 LEU B CA 1
ATOM 8187 C C . LEU B 1 418 ? 32.035 71.749 139.690 1.00 35.51 415 LEU B C 1
ATOM 8188 O O . LEU B 1 418 ? 31.881 70.873 140.546 1.00 38.66 415 LEU B O 1
ATOM 8193 N N . ALA B 1 419 ? 31.168 72.740 139.498 1.00 36.04 416 ALA B N 1
ATOM 8194 C CA . ALA B 1 419 ? 29.939 72.871 140.273 1.00 37.15 416 ALA B CA 1
ATOM 8195 C C . ALA B 1 419 ? 28.736 72.531 139.394 1.00 36.78 416 ALA B C 1
ATOM 8196 O O . ALA B 1 419 ? 28.560 73.107 138.318 1.00 36.75 416 ALA B O 1
ATOM 8198 N N . GLU B 1 420 ? 27.901 71.617 139.865 1.00 31.51 417 GLU B N 1
ATOM 8199 C CA . GLU B 1 420 ? 26.725 71.169 139.137 1.00 37.51 417 GLU B CA 1
ATOM 8200 C C . GLU B 1 420 ? 25.511 71.311 140.035 1.00 39.44 417 GLU B C 1
ATOM 8201 O O . GLU B 1 420 ? 25.526 70.853 141.179 1.00 36.95 417 GLU B O 1
ATOM 8207 N N . ALA B 1 421 ? 24.441 71.886 139.484 1.00 35.61 418 ALA B N 1
ATOM 8208 C CA . ALA B 1 421 ? 23.290 72.241 140.294 1.00 31.14 418 ALA B CA 1
ATOM 8209 C C . ALA B 1 421 ? 22.479 71.027 140.708 1.00 32.82 418 ALA B C 1
ATOM 8210 O O . ALA B 1 421 ? 21.883 71.039 141.788 1.00 34.31 418 ALA B O 1
ATOM 8212 N N . THR B 1 422 ? 22.385 69.999 139.859 1.00 34.50 419 THR B N 1
ATOM 8213 C CA . THR B 1 422 ? 21.605 68.819 140.205 1.00 34.12 419 THR B CA 1
ATOM 8214 C C . THR B 1 422 ? 22.539 67.770 140.824 1.00 32.31 419 THR B C 1
ATOM 8215 O O . THR B 1 422 ? 23.700 68.048 141.147 1.00 37.12 419 THR B O 1
ATOM 8219 N N . THR B 1 423 ? 22.040 66.551 140.999 1.00 31.02 420 THR B N 1
ATOM 8220 C CA . THR B 1 423 ? 22.839 65.443 141.510 1.00 40.32 420 THR B CA 1
ATOM 8221 C C . THR B 1 423 ? 23.320 64.506 140.410 1.00 42.37 420 THR B C 1
ATOM 8222 O O . THR B 1 423 ? 23.736 63.383 140.716 1.00 40.83 420 THR B O 1
ATOM 8226 N N . THR B 1 424 ? 23.222 64.917 139.135 1.00 37.38 421 THR B N 1
ATOM 8227 C CA . THR B 1 424 ? 23.647 64.090 138.015 1.00 35.72 421 THR B CA 1
ATOM 8228 C C . THR B 1 424 ? 24.627 64.863 137.132 1.00 38.86 421 THR B C 1
ATOM 8229 O O . THR B 1 424 ? 24.399 66.035 136.810 1.00 33.99 421 THR B O 1
ATOM 8233 N N . LEU B 1 425 ? 25.707 64.195 136.720 1.00 33.69 422 LEU B N 1
ATOM 8234 C CA . LEU B 1 425 ? 26.581 64.715 135.674 1.00 36.68 422 LEU B CA 1
ATOM 8235 C C . LEU B 1 425 ? 25.966 64.486 134.291 1.00 34.26 422 LEU B C 1
ATOM 8236 O O . LEU B 1 425 ? 25.282 63.489 134.053 1.00 34.10 422 LEU B O 1
ATOM 8241 N N . GLY B 1 426 ? 26.236 65.409 133.369 1.00 37.45 423 GLY B N 1
ATOM 8242 C CA . GLY B 1 426 ? 25.914 65.212 131.962 1.00 36.96 423 GLY B CA 1
ATOM 8243 C C . GLY B 1 426 ? 24.933 66.211 131.385 1.00 34.44 423 GLY B C 1
ATOM 8244 O O . GLY B 1 426 ? 24.797 66.272 130.154 1.00 33.50 423 GLY B O 1
ATOM 8245 N N . GLY B 1 427 ? 24.243 67.002 132.212 1.00 31.53 424 GLY B N 1
ATOM 8246 C CA . GLY B 1 427 ? 23.365 68.040 131.684 1.00 27.33 424 GLY B CA 1
ATOM 8247 C C . GLY B 1 427 ? 22.371 67.456 130.701 1.00 30.66 424 GLY B C 1
ATOM 8248 O O . GLY B 1 427 ? 21.700 66.455 130.989 1.00 30.91 424 GLY B O 1
ATOM 8249 N N . ARG B 1 428 ? 22.280 68.064 129.510 1.00 32.66 425 ARG B N 1
ATOM 8250 C CA . ARG B 1 428 ? 21.308 67.605 128.512 1.00 32.31 425 ARG B CA 1
ATOM 8251 C C . ARG B 1 428 ? 21.556 66.164 128.087 1.00 29.96 425 ARG B C 1
ATOM 8252 O O . ARG B 1 428 ? 20.614 65.465 127.691 1.00 31.61 425 ARG B O 1
ATOM 8260 N N . VAL B 1 429 ? 22.810 65.705 128.124 1.00 38.39 426 VAL B N 1
ATOM 8261 C CA . VAL B 1 429 ? 23.089 64.344 127.678 1.00 31.93 426 VAL B CA 1
ATOM 8262 C C . VAL B 1 429 ? 22.565 63.336 128.684 1.00 33.89 426 VAL B C 1
ATOM 8263 O O . VAL B 1 429 ? 22.041 62.285 128.304 1.00 38.49 426 VAL B O 1
ATOM 8267 N N . ALA B 1 430 ? 22.641 63.656 129.978 1.00 33.18 427 ALA B N 1
ATOM 8268 C CA . ALA B 1 430 ? 22.056 62.769 130.984 1.00 33.28 427 ALA B CA 1
ATOM 8269 C C . ALA B 1 430 ? 20.556 62.609 130.766 1.00 40.66 427 ALA B C 1
ATOM 8270 O O . ALA B 1 430 ? 19.991 61.543 131.044 1.00 34.83 427 ALA B O 1
ATOM 8272 N N . ARG B 1 431 ? 19.894 63.642 130.250 1.00 39.96 428 ARG B N 1
ATOM 8273 C CA . ARG B 1 431 ? 18.460 63.547 130.008 1.00 32.31 428 ARG B CA 1
ATOM 8274 C C . ARG B 1 431 ? 18.139 62.945 128.642 1.00 34.66 428 ARG B C 1
ATOM 8275 O O . ARG B 1 431 ? 17.292 62.059 128.547 1.00 37.58 428 ARG B O 1
ATOM 8283 N N . GLU B 1 432 ? 18.819 63.394 127.586 1.00 33.42 429 GLU B N 1
ATOM 8284 C CA . GLU B 1 432 ? 18.537 62.887 126.246 1.00 35.54 429 GLU B CA 1
ATOM 8285 C C . GLU B 1 432 ? 18.940 61.417 126.080 1.00 33.52 429 GLU B C 1
ATOM 8286 O O . GLU B 1 432 ? 18.291 60.685 125.327 1.00 33.05 429 GLU B O 1
ATOM 8292 N N . ARG B 1 433 ? 19.992 60.955 126.768 1.00 30.40 430 ARG B N 1
ATOM 8293 C CA . ARG B 1 433 ? 20.410 59.566 126.610 1.00 31.88 430 ARG B CA 1
ATOM 8294 C C . ARG B 1 433 ? 19.305 58.582 126.993 1.00 33.55 430 ARG B C 1
ATOM 8295 O O . ARG B 1 433 ? 19.338 57.434 126.553 1.00 37.41 430 ARG B O 1
ATOM 8303 N N . LEU B 1 434 ? 18.329 59.010 127.784 1.00 31.12 431 LEU B N 1
ATOM 8304 C CA . LEU B 1 434 ? 17.209 58.158 128.149 1.00 39.82 431 LEU B CA 1
ATOM 8305 C C . LEU B 1 434 ? 16.100 58.135 127.105 1.00 40.46 431 LEU B C 1
ATOM 8306 O O . LEU B 1 434 ? 15.109 57.428 127.298 1.00 41.57 431 LEU B O 1
ATOM 8311 N N . LEU B 1 435 ? 16.199 58.930 126.063 1.00 36.66 432 LEU B N 1
ATOM 8312 C CA . LEU B 1 435 ? 15.152 58.997 125.057 1.00 41.60 432 LEU B CA 1
ATOM 8313 C C . LEU B 1 435 ? 15.345 57.912 124.003 1.00 35.76 432 LEU B C 1
ATOM 8314 O O . LEU B 1 435 ? 16.457 57.430 123.787 1.00 38.46 432 LEU B O 1
ATOM 8319 N N . PRO B 1 436 ? 14.277 57.532 123.307 1.00 37.19 433 PRO B N 1
ATOM 8320 C CA . PRO B 1 436 ? 14.356 56.428 122.333 1.00 40.29 433 PRO B CA 1
ATOM 8321 C C . PRO B 1 436 ? 15.370 56.681 121.236 1.00 42.31 433 PRO B C 1
ATOM 8322 O O . PRO B 1 436 ? 15.269 57.654 120.493 1.00 38.94 433 PRO B O 1
ATOM 8326 N N . GLY B 1 437 ? 16.330 55.767 121.109 1.00 42.49 434 GLY B N 1
ATOM 8327 C CA . GLY B 1 437 ? 17.302 55.853 120.047 1.00 37.08 434 GLY B CA 1
ATOM 8328 C C . GLY B 1 437 ? 18.509 56.722 120.333 1.00 37.93 434 GLY B C 1
ATOM 8329 O O . GLY B 1 437 ? 19.343 56.892 119.436 1.00 42.63 434 GLY B O 1
ATOM 8330 N N . LEU B 1 438 ? 18.615 57.319 121.527 1.00 40.33 435 LEU B N 1
ATOM 8331 C CA . LEU B 1 438 ? 19.720 58.222 121.844 1.00 34.94 435 LEU B CA 1
ATOM 8332 C C . LEU B 1 438 ? 20.661 57.681 122.918 1.00 38.53 435 LEU B C 1
ATOM 8333 O O . LEU B 1 438 ? 21.500 58.434 123.432 1.00 36.12 435 LEU B O 1
ATOM 8338 N N . SER B 1 439 ? 20.567 56.395 123.266 1.00 40.64 436 SER B N 1
ATOM 8339 C CA . SER B 1 439 ? 21.338 55.904 124.411 1.00 44.05 436 SER B CA 1
ATOM 8340 C C . SER B 1 439 ? 22.832 55.961 124.141 1.00 41.92 436 SER B C 1
ATOM 8341 O O . SER B 1 439 ? 23.622 56.172 125.072 1.00 41.53 436 SER B O 1
ATOM 8344 N N . ALA B 1 440 ? 23.247 55.777 122.884 1.00 44.20 437 ALA B N 1
ATOM 8345 C CA . ALA B 1 440 ? 24.672 55.818 122.573 1.00 43.58 437 ALA B CA 1
ATOM 8346 C C . ALA B 1 440 ? 25.298 57.162 122.923 1.00 40.70 437 ALA B C 1
ATOM 8347 O O . ALA B 1 440 ? 26.512 57.241 123.154 1.00 37.67 437 ALA B O 1
ATOM 8349 N N . TRP B 1 441 ? 24.503 58.229 122.954 1.00 39.34 438 TRP B N 1
ATOM 8350 C CA . TRP B 1 441 ? 25.066 59.545 123.226 1.00 40.80 438 TRP B CA 1
ATOM 8351 C C . TRP B 1 441 ? 25.577 59.649 124.656 1.00 37.31 438 TRP B C 1
ATOM 8352 O O . TRP B 1 441 ? 26.402 60.519 124.956 1.00 31.64 438 TRP B O 1
ATOM 8363 N N . GLY B 1 442 ? 25.144 58.742 125.531 1.00 38.29 439 GLY B N 1
ATOM 8364 C CA . GLY B 1 442 ? 25.657 58.722 126.886 1.00 39.51 439 GLY B CA 1
ATOM 8365 C C . GLY B 1 442 ? 27.157 58.548 126.963 1.00 32.98 439 GLY B C 1
ATOM 8366 O O . GLY B 1 442 ? 27.764 58.955 127.956 1.00 33.84 439 GLY B O 1
ATOM 8367 N N . ARG B 1 443 ? 27.782 57.973 125.930 1.00 30.23 440 ARG B N 1
ATOM 8368 C CA . ARG B 1 443 ? 29.236 57.833 125.961 1.00 35.40 440 ARG B CA 1
ATOM 8369 C C . ARG B 1 443 ? 29.929 59.189 126.038 1.00 31.94 440 ARG B C 1
ATOM 8370 O O . ARG B 1 443 ? 31.076 59.270 126.475 1.00 31.85 440 ARG B O 1
ATOM 8373 N N . VAL B 1 444 ? 29.246 60.258 125.648 1.00 34.45 441 VAL B N 1
ATOM 8374 C CA . VAL B 1 444 ? 29.825 61.591 125.753 1.00 30.05 441 VAL B CA 1
ATOM 8375 C C . VAL B 1 444 ? 30.062 61.954 127.213 1.00 34.29 441 VAL B C 1
ATOM 8376 O O . VAL B 1 444 ? 31.085 62.557 127.564 1.00 31.62 441 VAL B O 1
ATOM 8380 N N . VAL B 1 445 ? 29.116 61.602 128.082 1.00 35.45 442 VAL B N 1
ATOM 8381 C CA . VAL B 1 445 ? 29.279 61.812 129.517 1.00 36.06 442 VAL B CA 1
ATOM 8382 C C . VAL B 1 445 ? 30.208 60.762 130.118 1.00 35.99 442 VAL B C 1
ATOM 8383 O O . VAL B 1 445 ? 31.129 61.095 130.871 1.00 33.01 442 VAL B O 1
ATOM 8387 N N . ASP B 1 446 ? 29.961 59.474 129.819 1.00 38.14 443 ASP B N 1
ATOM 8388 C CA . ASP B 1 446 ? 30.686 58.401 130.503 1.00 35.59 443 ASP B CA 1
ATOM 8389 C C . ASP B 1 446 ? 32.177 58.516 130.257 1.00 34.40 443 ASP B C 1
ATOM 8390 O O . ASP B 1 446 ? 32.984 58.366 131.181 1.00 36.48 443 ASP B O 1
ATOM 8395 N N . TYR B 1 447 ? 32.570 58.800 129.019 1.00 35.22 444 TYR B N 1
ATOM 8396 C CA . TYR B 1 447 ? 33.988 59.020 128.764 1.00 34.32 444 TYR B CA 1
ATOM 8397 C C . TYR B 1 447 ? 34.531 60.116 129.676 1.00 41.75 444 TYR B C 1
ATOM 8398 O O . TYR B 1 447 ? 35.572 59.944 130.322 1.00 33.99 444 TYR B O 1
ATOM 8407 N N . ARG B 1 448 ? 33.827 61.247 129.765 1.00 35.09 445 ARG B N 1
ATOM 8408 C CA . ARG B 1 448 ? 34.377 62.370 130.529 1.00 34.01 445 ARG B CA 1
ATOM 8409 C C . ARG B 1 448 ? 34.312 62.128 132.031 1.00 32.00 445 ARG B C 1
ATOM 8410 O O . ARG B 1 448 ? 35.276 62.429 132.747 1.00 35.60 445 ARG B O 1
ATOM 8418 N N . GLN B 1 449 ? 33.206 61.582 132.534 1.00 35.53 446 GLN B N 1
ATOM 8419 C CA . GLN B 1 449 ? 33.165 61.196 133.946 1.00 38.94 446 GLN B CA 1
ATOM 8420 C C . GLN B 1 449 ? 34.351 60.305 134.287 1.00 41.48 446 GLN B C 1
ATOM 8421 O O . GLN B 1 449 ? 35.079 60.556 135.257 1.00 39.08 446 GLN B O 1
ATOM 8423 N N . TYR B 1 450 ? 34.594 59.274 133.476 1.00 34.40 447 TYR B N 1
ATOM 8424 C CA . TYR B 1 450 ? 35.687 58.371 133.808 1.00 37.20 447 TYR B CA 1
ATOM 8425 C C . TYR B 1 450 ? 37.030 59.101 133.818 1.00 39.64 447 TYR B C 1
ATOM 8426 O O . TYR B 1 450 ? 37.782 59.014 134.797 1.00 39.03 447 TYR B O 1
ATOM 8435 N N . GLN B 1 451 ? 37.349 59.844 132.749 1.00 33.85 448 GLN B N 1
ATOM 8436 C CA . GLN B 1 451 ? 38.650 60.507 132.697 1.00 37.71 448 GLN B CA 1
ATOM 8437 C C . GLN B 1 451 ? 38.845 61.454 133.877 1.00 38.72 448 GLN B C 1
ATOM 8438 O O . GLN B 1 451 ? 39.934 61.518 134.456 1.00 43.12 448 GLN B O 1
ATOM 8444 N N . ILE B 1 452 ? 37.802 62.204 134.237 1.00 35.23 449 ILE B N 1
ATOM 8445 C CA . ILE B 1 452 ? 37.890 63.179 135.317 1.00 34.90 449 ILE B CA 1
ATOM 8446 C C . ILE B 1 452 ? 38.096 62.482 136.654 1.00 38.56 449 ILE B C 1
ATOM 8447 O O . ILE B 1 452 ? 38.803 62.989 137.530 1.00 39.67 449 ILE B O 1
ATOM 8452 N N . SER B 1 453 ? 37.471 61.317 136.840 1.00 36.74 450 SER B N 1
ATOM 8453 C CA . SER B 1 453 ? 37.611 60.603 138.097 1.00 36.99 450 SER B CA 1
ATOM 8454 C C . SER B 1 453 ? 39.052 60.201 138.357 1.00 44.43 450 SER B C 1
ATOM 8455 O O . SER B 1 453 ? 39.418 59.959 139.512 1.00 47.67 450 SER B O 1
ATOM 8458 N N . GLN B 1 454 ? 39.877 60.139 137.318 1.00 41.45 451 GLN B N 1
ATOM 8459 C CA . GLN B 1 454 ? 41.272 59.767 137.467 1.00 50.68 451 GLN B CA 1
ATOM 8460 C C . GLN B 1 454 ? 42.186 60.938 137.815 1.00 49.30 451 GLN B C 1
ATOM 8461 O O . GLN B 1 454 ? 43.377 60.720 138.023 1.00 46.08 451 GLN B O 1
ATOM 8467 N N . ARG B 1 455 ? 41.661 62.151 137.946 1.00 52.90 452 ARG B N 1
ATOM 8468 C CA . ARG B 1 455 ? 42.489 63.339 138.116 1.00 48.64 452 ARG B CA 1
ATOM 8469 C C . ARG B 1 455 ? 42.484 63.754 139.577 1.00 45.40 452 ARG B C 1
ATOM 8470 O O . ARG B 1 455 ? 41.420 63.840 140.199 1.00 49.57 452 ARG B O 1
ATOM 8478 N N . THR B 1 456 ? 43.667 64.058 140.107 1.00 45.37 453 THR B N 1
ATOM 8479 C CA . THR B 1 456 ? 43.734 64.536 141.476 1.00 48.57 453 THR B CA 1
ATOM 8480 C C . THR B 1 456 ? 43.451 66.023 141.576 1.00 43.53 453 THR B C 1
ATOM 8481 O O . THR B 1 456 ? 43.113 66.493 142.661 1.00 43.05 453 THR B O 1
ATOM 8485 N N . ASN B 1 457 ? 43.501 66.758 140.465 1.00 43.65 454 ASN B N 1
ATOM 8486 C CA . ASN B 1 457 ? 43.336 68.205 140.493 1.00 39.99 454 ASN B CA 1
ATOM 8487 C C . ASN B 1 457 ? 41.916 68.654 140.133 1.00 43.33 454 ASN B C 1
ATOM 8488 O O . ASN B 1 457 ? 41.725 69.806 139.732 1.00 39.55 454 ASN B O 1
ATOM 8493 N N . VAL B 1 458 ? 40.910 67.797 140.327 1.00 41.06 455 VAL B N 1
ATOM 8494 C CA . VAL B 1 458 ? 39.514 68.137 140.056 1.00 37.52 455 VAL B CA 1
ATOM 8495 C C . VAL B 1 458 ? 38.648 67.763 141.252 1.00 42.64 455 VAL B C 1
ATOM 8496 O O . VAL B 1 458 ? 38.682 66.617 141.712 1.00 39.87 455 VAL B O 1
ATOM 8500 N N . GLU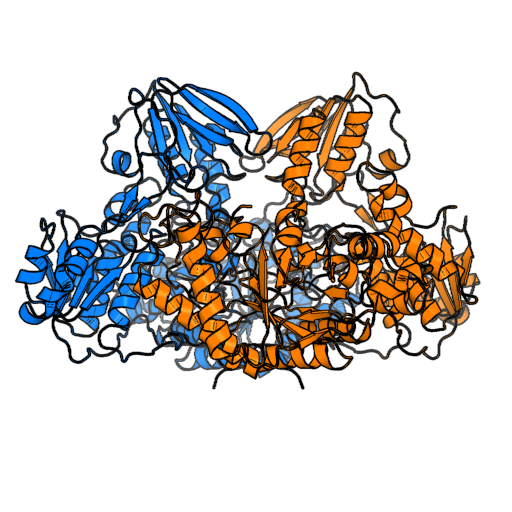 B 1 459 ? 37.868 68.720 141.747 1.00 39.80 456 GLU B N 1
ATOM 8501 C CA . GLU B 1 459 ? 36.824 68.449 142.727 1.00 45.19 456 GLU B CA 1
ATOM 8502 C C . GLU B 1 459 ? 35.469 68.823 142.145 1.00 38.38 456 GLU B C 1
ATOM 8503 O O . GLU B 1 459 ? 35.316 69.896 141.552 1.00 42.01 456 GLU B O 1
ATOM 8509 N N . THR B 1 460 ? 34.490 67.943 142.352 1.00 40.25 457 THR B N 1
ATOM 8510 C CA . THR B 1 460 ? 33.147 68.052 141.793 1.00 39.78 457 THR B CA 1
ATOM 8511 C C . THR B 1 460 ? 32.124 68.180 142.912 1.00 42.94 457 THR B C 1
ATOM 8512 O O . THR B 1 460 ? 32.085 67.346 143.826 1.00 41.53 457 THR B O 1
ATOM 8516 N N . TYR B 1 461 ? 31.301 69.223 142.834 1.00 39.30 458 TYR B N 1
ATOM 8517 C CA . TYR B 1 461 ? 30.252 69.485 143.810 1.00 43.94 458 TYR B CA 1
ATOM 8518 C C . TYR B 1 461 ? 28.884 69.379 143.144 1.00 43.28 458 TYR B C 1
ATOM 8519 O O . TYR B 1 461 ? 28.609 70.085 142.167 1.00 42.03 458 TYR B O 1
ATOM 8528 N N . PHE B 1 462 ? 28.040 68.494 143.663 1.00 36.83 459 PHE B N 1
ATOM 8529 C CA . PHE B 1 462 ? 26.643 68.397 143.265 1.00 41.08 459 PHE B CA 1
ATOM 8530 C C . PHE B 1 462 ? 25.779 69.269 144.182 1.00 38.47 459 PHE B C 1
ATOM 8531 O O . PHE B 1 462 ? 26.253 69.839 145.167 1.00 41.79 459 PHE B O 1
ATOM 8539 N N . ASP B 1 463 ? 24.512 69.383 143.828 1.00 41.49 460 ASP B N 1
ATOM 8540 C CA . ASP B 1 463 ? 23.502 70.159 144.580 1.00 44.50 460 ASP B CA 1
ATOM 8541 C C . ASP B 1 463 ? 23.991 71.580 144.787 1.00 47.17 460 ASP B C 1
ATOM 8542 O O . ASP B 1 463 ? 23.649 72.168 145.780 1.00 44.52 460 ASP B O 1
ATOM 8547 N N . SER B 1 464 ? 24.747 72.115 143.853 1.00 40.64 461 SER B N 1
ATOM 8548 C CA . SER B 1 464 ? 25.308 73.463 144.005 1.00 35.96 461 SER B CA 1
ATOM 8549 C C . SER B 1 464 ? 24.868 74.375 142.867 1.00 37.75 461 SER B C 1
ATOM 8550 O O . SER B 1 464 ? 25.657 74.600 142.004 1.00 37.76 461 SER B O 1
ATOM 8553 N N . ARG B 1 465 ? 23.634 74.866 142.912 1.00 36.62 462 ARG B N 1
ATOM 8554 C CA . ARG B 1 465 ? 23.107 75.844 141.943 1.00 37.79 462 ARG B CA 1
ATOM 8555 C C . ARG B 1 465 ? 23.722 77.180 142.350 1.00 41.51 462 ARG B C 1
ATOM 8556 O O . ARG B 1 465 ? 23.150 77.853 143.178 1.00 38.42 462 ARG B O 1
ATOM 8564 N N . LEU B 1 466 ? 24.861 77.527 141.771 1.00 39.97 463 LEU B N 1
ATOM 8565 C CA . LEU B 1 466 ? 25.614 78.683 142.214 1.00 33.68 463 LEU B CA 1
ATOM 8566 C C . LEU B 1 466 ? 24.902 79.981 141.882 1.00 38.38 463 LEU B C 1
ATOM 8567 O O . LEU B 1 466 ? 24.266 80.118 140.836 1.00 38.16 463 LEU B O 1
ATOM 8572 N N . THR B 1 467 ? 25.019 80.932 142.797 1.00 38.42 464 THR B N 1
ATOM 8573 C CA . THR B 1 467 ? 24.711 82.333 142.572 1.00 37.90 464 THR B CA 1
ATOM 8574 C C . THR B 1 467 ? 26.000 83.092 142.309 1.00 39.31 464 THR B C 1
ATOM 8575 O O . THR B 1 467 ? 27.110 82.571 142.480 1.00 41.03 464 THR B O 1
ATOM 8579 N N . ALA B 1 468 ? 25.840 84.348 141.891 1.00 41.71 465 ALA B N 1
ATOM 8580 C CA . ALA B 1 468 ? 26.998 85.210 141.694 1.00 43.53 465 ALA B CA 1
ATOM 8581 C C . ALA B 1 468 ? 27.736 85.426 143.009 1.00 44.57 465 ALA B C 1
ATOM 8582 O O . ALA B 1 468 ? 28.974 85.439 143.047 1.00 47.70 465 ALA B O 1
ATOM 8584 N N . GLU B 1 469 ? 26.987 85.592 144.101 1.00 47.67 466 GLU B N 1
ATOM 8585 C CA . GLU B 1 469 ? 27.603 85.688 145.420 1.00 43.03 466 GLU B CA 1
ATOM 8586 C C . GLU B 1 469 ? 28.473 84.464 145.704 1.00 44.66 466 GLU B C 1
ATOM 8587 O O . GLU B 1 469 ? 29.651 84.597 146.061 1.00 46.17 466 GLU B O 1
ATOM 8589 N N . ASP B 1 470 ? 27.919 83.258 145.518 1.00 45.03 467 ASP B N 1
ATOM 8590 C CA . ASP B 1 470 ? 28.706 82.033 145.691 1.00 46.80 467 ASP B CA 1
ATOM 8591 C C . ASP B 1 470 ? 30.006 82.088 144.896 1.00 47.88 467 ASP B C 1
ATOM 8592 O O . ASP B 1 470 ? 31.093 81.867 145.438 1.00 54.67 467 ASP B O 1
ATOM 8597 N N . VAL B 1 471 ? 29.915 82.403 143.603 1.00 45.84 468 VAL B N 1
ATOM 8598 C CA . VAL B 1 471 ? 31.101 82.369 142.753 1.00 44.95 468 VAL B CA 1
ATOM 8599 C C . VAL B 1 471 ? 32.136 83.363 143.251 1.00 48.25 468 VAL B C 1
ATOM 8600 O O . VAL B 1 471 ? 33.338 83.073 143.272 1.00 48.62 468 VAL B O 1
ATOM 8604 N N . LEU B 1 472 ? 31.694 84.558 143.644 1.00 51.29 469 LEU B N 1
ATOM 8605 C CA . LEU B 1 472 ? 32.638 85.566 144.125 1.00 57.02 469 LEU B CA 1
ATOM 8606 C C . LEU B 1 472 ? 33.264 85.151 145.447 1.00 58.51 469 LEU B C 1
ATOM 8607 O O . LEU B 1 472 ? 34.445 85.426 145.694 1.00 58.33 469 LEU B O 1
ATOM 8612 N N . GLY B 1 473 ? 32.492 84.478 146.301 1.00 56.87 470 GLY B N 1
ATOM 8613 C CA . GLY B 1 473 ? 33.030 84.019 147.565 1.00 56.30 470 GLY B CA 1
ATOM 8614 C C . GLY B 1 473 ? 34.164 83.031 147.393 1.00 60.37 470 GLY B C 1
ATOM 8615 O O . GLY B 1 473 ? 35.081 82.988 148.217 1.00 67.22 470 GLY B O 1
ATOM 8616 N N . PHE B 1 474 ? 34.129 82.238 146.316 1.00 54.67 471 PHE B N 1
ATOM 8617 C CA . PHE B 1 474 ? 35.111 81.175 146.134 1.00 54.83 471 PHE B CA 1
ATOM 8618 C C . PHE B 1 474 ? 36.492 81.694 145.745 1.00 51.41 471 PHE B C 1
ATOM 8619 O O . PHE B 1 474 ? 37.486 81.018 146.010 1.00 48.85 471 PHE B O 1
ATOM 8627 N N . GLY B 1 475 ? 36.589 82.867 145.131 1.00 52.26 472 GLY B N 1
ATOM 8628 C CA . GLY B 1 475 ? 37.901 83.426 144.850 1.00 50.95 472 GLY B CA 1
ATOM 8629 C C . GLY B 1 475 ? 38.750 82.625 143.883 1.00 51.10 472 GLY B C 1
ATOM 8630 O O . GLY B 1 475 ? 39.982 82.697 143.947 1.00 48.31 472 GLY B O 1
ATOM 8631 N N . PHE B 1 476 ? 38.132 81.842 143.005 1.00 51.42 473 PHE B N 1
ATOM 8632 C CA . PHE B 1 476 ? 38.875 81.184 141.941 1.00 42.00 473 PHE B CA 1
ATOM 8633 C C . PHE B 1 476 ? 39.178 82.177 140.826 1.00 41.41 473 PHE B C 1
ATOM 8634 O O . PHE B 1 476 ? 38.418 83.117 140.580 1.00 47.85 473 PHE B O 1
ATOM 8642 N N . GLU B 1 477 ? 40.306 81.957 140.149 1.00 36.36 474 GLU B N 1
ATOM 8643 C CA . GLU B 1 477 ? 40.838 82.962 139.230 1.00 38.42 474 GLU B CA 1
ATOM 8644 C C . GLU B 1 477 ? 40.009 83.078 137.950 1.00 44.47 474 GLU B C 1
ATOM 8645 O O . GLU B 1 477 ? 39.793 84.186 137.448 1.00 44.18 474 GLU B O 1
ATOM 8651 N N . HIS B 1 478 ? 39.551 81.962 137.390 1.00 42.11 475 HIS B N 1
ATOM 8652 C CA . HIS B 1 478 ? 38.794 82.014 136.146 1.00 45.54 475 HIS B CA 1
ATOM 8653 C C . HIS B 1 478 ? 37.523 81.203 136.273 1.00 39.96 475 HIS B C 1
ATOM 8654 O O . HIS B 1 478 ? 37.514 80.126 136.882 1.00 41.10 475 HIS B O 1
ATOM 8661 N N . VAL B 1 479 ? 36.453 81.736 135.692 1.00 41.87 476 VAL B N 1
ATOM 8662 C CA . VAL B 1 479 ? 35.130 81.131 135.757 1.00 39.33 476 VAL B CA 1
ATOM 8663 C C . VAL B 1 479 ? 34.644 80.843 134.338 1.00 39.50 476 VAL B C 1
ATOM 8664 O O . VAL B 1 479 ? 34.724 81.704 133.452 1.00 37.85 476 VAL B O 1
ATOM 8668 N N . ALA B 1 480 ? 34.158 79.623 134.131 1.00 34.75 477 ALA B N 1
ATOM 8669 C CA . ALA B 1 480 ? 33.503 79.205 132.904 1.00 35.81 477 ALA B CA 1
ATOM 8670 C C . ALA B 1 480 ? 32.061 78.870 133.242 1.00 31.68 477 ALA B C 1
ATOM 8671 O O . ALA B 1 480 ? 31.808 77.985 134.062 1.00 36.97 477 ALA B O 1
ATOM 8673 N N . ILE B 1 481 ? 31.129 79.604 132.641 1.00 31.81 478 ILE B N 1
ATOM 8674 C CA . ILE B 1 481 ? 29.703 79.423 132.850 1.00 33.89 478 ILE B CA 1
ATOM 8675 C C . ILE B 1 481 ? 29.206 78.553 131.703 1.00 37.71 478 ILE B C 1
ATOM 8676 O O . ILE B 1 481 ? 29.166 78.985 130.548 1.00 30.61 478 ILE B O 1
ATOM 8681 N N . ALA B 1 482 ? 28.859 77.316 132.026 1.00 33.62 479 ALA B N 1
ATOM 8682 C CA . ALA B 1 482 ? 28.389 76.335 131.064 1.00 30.16 479 ALA B CA 1
ATOM 8683 C C . ALA B 1 482 ? 27.027 75.838 131.531 1.00 27.36 479 ALA B C 1
ATOM 8684 O O . ALA B 1 482 ? 26.834 74.633 131.745 1.00 30.01 479 ALA B O 1
ATOM 8686 N N . THR B 1 483 ? 26.079 76.769 131.685 1.00 30.83 480 THR B N 1
ATOM 8687 C CA . THR B 1 483 ? 24.828 76.530 132.402 1.00 34.26 480 THR B CA 1
ATOM 8688 C C . THR B 1 483 ? 23.655 76.142 131.497 1.00 33.07 480 THR B C 1
ATOM 8689 O O . THR B 1 483 ? 22.522 76.032 131.978 1.00 26.61 480 THR B O 1
ATOM 8693 N N . GLY B 1 484 ? 23.893 75.933 130.205 1.00 29.17 481 GLY B N 1
ATOM 8694 C CA . GLY B 1 484 ? 22.905 75.267 129.371 1.00 35.09 481 GLY B CA 1
ATOM 8695 C C . GLY B 1 484 ? 21.781 76.171 128.878 1.00 32.29 481 GLY B C 1
ATOM 8696 O O . GLY B 1 484 ? 21.942 77.386 128.720 1.00 29.44 481 GLY B O 1
ATOM 8697 N N . SER B 1 485 ? 20.610 75.557 128.674 1.00 29.13 482 SER B N 1
ATOM 8698 C CA . SER B 1 485 ? 19.501 76.196 127.975 1.00 34.03 482 SER B CA 1
ATOM 8699 C C . SER B 1 485 ? 18.221 75.417 128.246 1.00 33.30 482 SER B C 1
ATOM 8700 O O . SER B 1 485 ? 18.255 74.287 128.741 1.00 33.97 482 SER B O 1
ATOM 8703 N N . HIS B 1 486 ? 17.081 76.028 127.896 1.00 31.73 483 HIS B N 1
ATOM 8704 C CA . HIS B 1 486 ? 15.768 75.426 128.086 1.00 29.72 483 HIS B CA 1
ATOM 8705 C C . HIS B 1 486 ? 14.954 75.552 126.812 1.00 30.90 483 HIS B C 1
ATOM 8706 O O . HIS B 1 486 ? 15.018 76.577 126.140 1.00 29.22 483 HIS B O 1
ATOM 8713 N N . TRP B 1 487 ? 14.148 74.534 126.516 1.00 30.45 484 TRP B N 1
ATOM 8714 C CA . TRP B 1 487 ? 13.229 74.619 125.396 1.00 28.56 484 TRP B CA 1
ATOM 8715 C C . TRP B 1 487 ? 12.152 75.656 125.678 1.00 32.10 484 TRP B C 1
ATOM 8716 O O . TRP B 1 487 ? 11.639 75.756 126.791 1.00 32.32 484 TRP B O 1
ATOM 8727 N N . ARG B 1 488 ? 11.818 76.432 124.656 1.00 32.11 485 ARG B N 1
ATOM 8728 C CA . ARG B 1 488 ? 10.905 77.551 124.794 1.00 31.93 485 ARG B CA 1
ATOM 8729 C C . ARG B 1 488 ? 9.455 77.090 124.750 1.00 32.65 485 ARG B C 1
ATOM 8730 O O . ARG B 1 488 ? 9.106 76.118 124.070 1.00 37.46 485 ARG B O 1
ATOM 8738 N N . ARG B 1 489 ? 8.605 77.829 125.466 1.00 36.65 486 ARG B N 1
ATOM 8739 C CA . ARG B 1 489 ? 7.175 77.551 125.553 1.00 30.73 486 ARG B CA 1
ATOM 8740 C C . ARG B 1 489 ? 6.319 78.482 124.717 1.00 33.75 486 ARG B C 1
ATOM 8741 O O . ARG B 1 489 ? 5.109 78.244 124.590 1.00 37.50 486 ARG B O 1
ATOM 8749 N N . ASP B 1 490 ? 6.906 79.520 124.135 1.00 35.93 487 ASP B N 1
ATOM 8750 C CA . ASP B 1 490 ? 6.152 80.541 123.427 1.00 31.20 487 ASP B CA 1
ATOM 8751 C C . ASP B 1 490 ? 6.107 80.324 121.916 1.00 28.31 487 ASP B C 1
ATOM 8752 O O . ASP B 1 490 ? 5.634 81.202 121.198 1.00 33.42 487 ASP B O 1
ATOM 8757 N N . GLY B 1 491 ? 6.600 79.191 121.421 1.00 35.65 488 GLY B N 1
ATOM 8758 C CA . GLY B 1 491 ? 6.517 78.860 120.005 1.00 35.41 488 GLY B CA 1
ATOM 8759 C C . GLY B 1 491 ? 7.577 79.492 119.128 1.00 32.40 488 GLY B C 1
ATOM 8760 O O . GLY B 1 491 ? 7.560 79.273 117.907 1.00 31.90 488 GLY B O 1
ATOM 8761 N N . VAL B 1 492 ? 8.521 80.229 119.705 1.00 31.72 489 VAL B N 1
ATOM 8762 C CA . VAL B 1 492 ? 9.506 80.965 118.915 1.00 36.36 489 VAL B CA 1
ATOM 8763 C C . VAL B 1 492 ? 10.603 80.025 118.440 1.00 32.55 489 VAL B C 1
ATOM 8764 O O . VAL B 1 492 ? 11.157 79.238 119.222 1.00 29.63 489 VAL B O 1
ATOM 8768 N N . ALA B 1 493 ? 10.917 80.110 117.151 1.00 26.29 490 ALA B N 1
ATOM 8769 C CA . ALA B 1 493 ? 12.065 79.416 116.578 1.00 23.11 490 ALA B CA 1
ATOM 8770 C C . ALA B 1 493 ? 12.405 80.032 115.237 1.00 23.31 490 ALA B C 1
ATOM 8771 O O . ALA B 1 493 ? 13.192 80.978 115.169 1.00 28.70 490 ALA B O 1
ATOM 8773 N N . ARG B 1 494 ? 11.786 79.507 114.179 1.00 25.34 491 ARG B N 1
ATOM 8774 C CA . ARG B 1 494 ? 12.007 79.943 112.805 1.00 29.70 491 ARG B CA 1
ATOM 8775 C C . ARG B 1 494 ? 10.741 80.509 112.183 1.00 29.89 491 ARG B C 1
ATOM 8776 O O . ARG B 1 494 ? 10.730 81.667 111.752 1.00 26.51 491 ARG B O 1
ATOM 8784 N N . GLN B 1 495 ? 9.660 79.730 112.166 1.00 33.81 492 GLN B N 1
ATOM 8785 C CA . GLN B 1 495 ? 8.387 80.235 111.679 1.00 32.55 492 GLN B CA 1
ATOM 8786 C C . GLN B 1 495 ? 7.970 81.483 112.447 1.00 34.66 492 GLN B C 1
ATOM 8787 O O . GLN B 1 495 ? 7.605 82.493 111.844 1.00 29.63 492 GLN B O 1
ATOM 8793 N N . HIS B 1 496 ? 8.038 81.439 113.773 1.00 34.20 493 HIS B N 1
ATOM 8794 C CA . HIS B 1 496 ? 7.732 82.587 114.614 1.00 33.96 493 HIS B CA 1
ATOM 8795 C C . HIS B 1 496 ? 9.003 83.137 115.246 1.00 36.66 493 HIS B C 1
ATOM 8796 O O . HIS B 1 496 ? 9.809 82.374 115.792 1.00 28.51 493 HIS B O 1
ATOM 8803 N N . VAL B 1 497 ? 9.178 84.456 115.180 1.00 32.37 494 VAL B N 1
ATOM 8804 C CA . VAL B 1 497 ? 10.276 85.117 115.872 1.00 34.22 494 VAL B CA 1
ATOM 8805 C C . VAL B 1 497 ? 9.803 85.890 117.097 1.00 35.73 494 VAL B C 1
ATOM 8806 O O . VAL B 1 497 ? 10.645 86.290 117.925 1.00 35.42 494 VAL B O 1
ATOM 8810 N N . VAL B 1 498 ? 8.496 86.064 117.267 1.00 36.84 495 VAL B N 1
ATOM 8811 C CA . VAL B 1 498 ? 7.919 86.526 118.528 1.00 31.62 495 VAL B CA 1
ATOM 8812 C C . VAL B 1 498 ? 6.791 85.577 118.917 1.00 35.68 495 VAL B C 1
ATOM 8813 O O . VAL B 1 498 ? 6.261 84.825 118.081 1.00 34.86 495 VAL B O 1
ATOM 8817 N N . PRO B 1 499 ? 6.417 85.561 120.193 1.00 35.24 496 PRO B N 1
ATOM 8818 C CA . PRO B 1 499 ? 5.509 84.515 120.674 1.00 35.16 496 PRO B CA 1
ATOM 8819 C C . PRO B 1 499 ? 4.251 84.405 119.823 1.00 32.14 496 PRO B C 1
ATOM 8820 O O . PRO B 1 499 ? 3.694 85.400 119.360 1.00 36.40 496 PRO B O 1
ATOM 8824 N N . MET B 1 500 ? 3.854 83.172 119.545 1.00 33.29 497 MET B N 1
ATOM 8825 C CA . MET B 1 500 ? 2.645 82.911 118.782 1.00 41.72 497 MET B CA 1
ATOM 8826 C C . MET B 1 500 ? 1.412 82.968 119.689 1.00 39.83 497 MET B C 1
ATOM 8827 O O . MET B 1 500 ? 1.522 82.852 120.905 1.00 33.35 497 MET B O 1
ATOM 8832 N N . PRO B 1 501 ? 0.224 83.125 119.111 1.00 38.42 498 PRO B N 1
ATOM 8833 C CA . PRO B 1 501 ? -1.015 83.017 119.902 1.00 39.62 498 PRO B CA 1
ATOM 8834 C C . PRO B 1 501 ? -1.168 81.631 120.513 1.00 36.63 498 PRO B C 1
ATOM 8835 O O . PRO B 1 501 ? -1.125 80.613 119.812 1.00 42.86 498 PRO B O 1
ATOM 8839 N N . ILE B 1 502 ? -1.330 81.598 121.835 1.00 36.56 499 ILE B N 1
ATOM 8840 C CA . ILE B 1 502 ? -1.460 80.357 122.596 1.00 41.34 499 ILE B CA 1
ATOM 8841 C C . ILE B 1 502 ? -2.582 80.509 123.623 1.00 42.04 499 ILE B C 1
ATOM 8842 O O . ILE B 1 502 ? -2.487 81.336 124.536 1.00 43.22 499 ILE B O 1
ATOM 8847 N N . ASP B 1 503 ? -3.626 79.709 123.487 1.00 43.90 500 ASP B N 1
ATOM 8848 C CA . ASP B 1 503 ? -4.681 79.645 124.502 1.00 43.10 500 ASP B CA 1
ATOM 8849 C C . ASP B 1 503 ? -4.165 78.960 125.761 1.00 44.39 500 ASP B C 1
ATOM 8850 O O . ASP B 1 503 ? -3.750 77.796 125.696 1.00 46.63 500 ASP B O 1
ATOM 8855 N N . PRO B 1 504 ? -4.209 79.608 126.928 1.00 49.97 501 PRO B N 1
ATOM 8856 C CA . PRO B 1 504 ? -3.587 79.002 128.115 1.00 45.93 501 PRO B CA 1
ATOM 8857 C C . PRO B 1 504 ? -4.339 77.803 128.653 1.00 40.67 501 PRO B C 1
ATOM 8858 O O . PRO B 1 504 ? -3.816 77.128 129.533 1.00 44.74 501 PRO B O 1
ATOM 8862 N N . SER B 1 505 ? -5.518 77.486 128.135 1.00 42.68 502 SER B N 1
ATOM 8863 C CA . SER B 1 505 ? -6.168 76.242 128.515 1.00 40.22 502 SER B CA 1
ATOM 8864 C C . SER B 1 505 ? -5.606 75.018 127.792 1.00 50.36 502 SER B C 1
ATOM 8865 O O . SER B 1 505 ? -5.894 73.885 128.207 1.00 52.28 502 SER B O 1
ATOM 8868 N N . MET B 1 506 ? -4.842 75.193 126.713 1.00 48.33 503 MET B N 1
ATOM 8869 C CA . MET B 1 506 ? -4.242 74.042 126.050 1.00 39.20 503 MET B CA 1
ATOM 8870 C C . MET B 1 506 ? -3.035 73.567 126.843 1.00 32.57 503 MET B C 1
ATOM 8871 O O . MET B 1 506 ? -2.204 74.368 127.281 1.00 38.72 503 MET B O 1
ATOM 8876 N N . THR B 1 507 ? -2.948 72.254 127.021 1.00 35.79 504 THR B N 1
ATOM 8877 C CA . THR B 1 507 ? -1.759 71.636 127.578 1.00 39.76 504 THR B CA 1
ATOM 8878 C C . THR B 1 507 ? -0.631 71.712 126.554 1.00 38.13 504 THR B C 1
ATOM 8879 O O . THR B 1 507 ? -0.799 71.283 125.405 1.00 38.71 504 THR B O 1
ATOM 8883 N N . VAL B 1 508 ? 0.503 72.285 126.961 1.00 39.10 505 VAL B N 1
ATOM 8884 C CA . VAL B 1 508 ? 1.666 72.442 126.094 1.00 36.07 505 VAL B CA 1
ATOM 8885 C C . VAL B 1 508 ? 2.874 71.914 126.835 1.00 37.61 505 VAL B C 1
ATOM 8886 O O . VAL B 1 508 ? 3.267 72.475 127.862 1.00 36.68 505 VAL B O 1
ATOM 8890 N N . TRP B 1 509 ? 3.481 70.871 126.295 1.00 33.64 506 TRP B N 1
ATOM 8891 C CA . TRP B 1 509 ? 4.713 70.307 126.813 1.00 37.14 506 TRP B CA 1
ATOM 8892 C C . TRP B 1 509 ? 5.879 70.643 125.890 1.00 34.70 506 TRP B C 1
ATOM 8893 O O . TRP B 1 509 ? 5.735 70.586 124.667 1.00 30.54 506 TRP B O 1
ATOM 8904 N N . THR B 1 510 ? 7.033 70.944 126.480 1.00 34.13 507 THR B N 1
ATOM 8905 C CA . THR B 1 510 ? 8.304 71.010 125.774 1.00 33.32 507 THR B CA 1
ATOM 8906 C C . THR B 1 510 ? 9.072 69.722 125.961 1.00 34.20 507 THR B C 1
ATOM 8907 O O . THR B 1 510 ? 8.731 68.890 126.808 1.00 32.90 507 THR B O 1
ATOM 8911 N N . PRO B 1 511 ? 10.160 69.537 125.206 1.00 31.89 508 PRO B N 1
ATOM 8912 C CA . PRO B 1 511 ? 10.987 68.347 125.418 1.00 30.49 508 PRO B CA 1
ATOM 8913 C C . PRO B 1 511 ? 11.516 68.240 126.834 1.00 32.75 508 PRO B C 1
ATOM 8914 O O . PRO B 1 511 ? 11.732 67.117 127.315 1.00 31.82 508 PRO B O 1
ATOM 8918 N N . ASP B 1 512 ? 11.725 69.368 127.522 1.00 31.47 509 ASP B N 1
ATOM 8919 C CA . ASP B 1 512 ? 12.152 69.321 128.921 1.00 37.43 509 ASP B CA 1
ATOM 8920 C C . ASP B 1 512 ? 11.077 68.685 129.802 1.00 36.59 509 ASP B C 1
ATOM 8921 O O . ASP B 1 512 ? 11.373 67.828 130.644 1.00 37.74 509 ASP B O 1
ATOM 8926 N N . ASP B 1 513 ? 9.822 69.101 129.629 1.00 36.14 510 ASP B N 1
ATOM 8927 C CA . ASP B 1 513 ? 8.728 68.478 130.372 1.00 37.80 510 ASP B CA 1
ATOM 8928 C C . ASP B 1 513 ? 8.708 66.970 130.137 1.00 42.67 510 ASP B C 1
ATOM 8929 O O . ASP B 1 513 ? 8.545 66.178 131.076 1.00 36.71 510 ASP B O 1
ATOM 8934 N N . ILE B 1 514 ? 8.840 66.553 128.873 1.00 39.29 511 ILE B N 1
ATOM 8935 C CA . ILE B 1 514 ? 8.815 65.130 128.558 1.00 37.95 511 ILE B CA 1
ATOM 8936 C C . ILE B 1 514 ? 9.980 64.429 129.225 1.00 39.10 511 ILE B C 1
ATOM 8937 O O . ILE B 1 514 ? 9.832 63.337 129.778 1.00 40.97 511 ILE B O 1
ATOM 8942 N N . MET B 1 515 ? 11.159 65.038 129.187 1.00 43.37 512 MET B N 1
ATOM 8943 C CA . MET B 1 515 ? 12.316 64.385 129.774 1.00 38.03 512 MET B CA 1
ATOM 8944 C C . MET B 1 515 ? 12.180 64.297 131.284 1.00 44.10 512 MET B C 1
ATOM 8945 O O . MET B 1 515 ? 12.742 63.385 131.900 1.00 42.10 512 MET B O 1
ATOM 8950 N N . ALA B 1 516 ? 11.424 65.216 131.882 1.00 40.11 513 ALA B N 1
ATOM 8951 C CA . ALA B 1 516 ? 11.169 65.240 133.315 1.00 45.56 513 ALA B CA 1
ATOM 8952 C C . ALA B 1 516 ? 9.927 64.447 133.696 1.00 44.80 513 ALA B C 1
ATOM 8953 O O . ALA B 1 516 ? 9.564 64.429 134.876 1.00 47.77 513 ALA B O 1
ATOM 8955 N N . LYS B 1 517 ? 9.298 63.783 132.722 1.00 39.54 514 LYS B N 1
ATOM 8956 C CA . LYS B 1 517 ? 8.119 62.936 132.920 1.00 46.99 514 LYS B CA 1
ATOM 8957 C C . LYS B 1 517 ? 6.923 63.714 133.467 1.00 48.01 514 LYS B C 1
ATOM 8958 O O . LYS B 1 517 ? 6.108 63.189 134.227 1.00 46.53 514 LYS B O 1
ATOM 8964 N N . VAL B 1 518 ? 6.790 64.969 133.038 1.00 41.48 515 VAL B N 1
ATOM 8965 C CA . VAL B 1 518 ? 5.634 65.771 133.411 1.00 38.54 515 VAL B CA 1
ATOM 8966 C C . VAL B 1 518 ? 4.351 65.180 132.845 1.00 50.13 515 VAL B C 1
ATOM 8967 O O . VAL B 1 518 ? 3.272 65.332 133.433 1.00 44.41 515 VAL B O 1
ATOM 8971 N N . HIS B 1 519 ? 4.431 64.540 131.687 1.00 41.84 516 HIS B N 1
ATOM 8972 C CA . HIS B 1 519 ? 3.248 64.024 131.031 1.00 45.97 516 HIS B CA 1
ATOM 8973 C C . HIS B 1 519 ? 2.792 62.722 131.686 1.00 41.73 516 HIS B C 1
ATOM 8974 O O . HIS B 1 519 ? 3.594 62.002 132.293 1.00 38.23 516 HIS B O 1
ATOM 8981 N N . PRO B 1 520 ? 1.506 62.396 131.564 1.00 42.53 517 PRO B N 1
ATOM 8982 C CA . PRO B 1 520 ? 1.026 61.092 132.042 1.00 47.60 517 PRO B CA 1
ATOM 8983 C C . PRO B 1 520 ? 1.709 59.940 131.319 1.00 45.36 517 PRO B C 1
ATOM 8984 O O . PRO B 1 520 ? 1.890 59.968 130.101 1.00 48.25 517 PRO B O 1
ATOM 8988 N N . GLU B 1 521 ? 2.085 58.912 132.087 1.00 42.55 518 GLU B N 1
ATOM 8989 C CA . GLU B 1 521 ? 2.757 57.755 131.506 1.00 43.31 518 GLU B CA 1
ATOM 8990 C C . GLU B 1 521 ? 1.911 57.097 130.419 1.00 44.86 518 GLU B C 1
ATOM 8991 O O . GLU B 1 521 ? 2.462 56.506 129.481 1.00 53.19 518 GLU B O 1
ATOM 8993 N N . ASN B 1 522 ? 0.583 57.195 130.515 1.00 43.29 519 ASN B N 1
ATOM 8994 C CA . ASN B 1 522 ? -0.345 56.545 129.585 1.00 45.13 519 ASN B CA 1
ATOM 8995 C C . ASN B 1 522 ? -1.211 57.610 128.936 1.00 46.44 519 ASN B C 1
ATOM 8996 O O . ASN B 1 522 ? -2.002 58.278 129.614 1.00 46.17 519 ASN B O 1
ATOM 9001 N N . LEU B 1 523 ? -1.059 57.776 127.626 1.00 44.22 520 LEU B N 1
ATOM 9002 C CA . LEU B 1 523 ? -1.786 58.800 126.892 1.00 45.78 520 LEU B CA 1
ATOM 9003 C C . LEU B 1 523 ? -2.843 58.201 125.970 1.00 43.87 520 LEU B C 1
ATOM 9004 O O . LEU B 1 523 ? -3.340 58.890 125.069 1.00 41.30 520 LEU B O 1
ATOM 9009 N N . SER B 1 524 ? -3.196 56.931 126.179 1.00 44.87 521 SER B N 1
ATOM 9010 C CA . SER B 1 524 ? -4.251 56.295 125.393 1.00 46.42 521 SER B CA 1
ATOM 9011 C C . SER B 1 524 ? -5.512 57.143 125.409 1.00 40.82 521 SER B C 1
ATOM 9012 O O . SER B 1 524 ? -5.940 57.624 126.460 1.00 44.19 521 SER B O 1
ATOM 9015 N N . GLY B 1 525 ? -6.106 57.320 124.234 1.00 41.92 522 GLY B N 1
ATOM 9016 C CA . GLY B 1 525 ? -7.290 58.130 124.100 1.00 43.08 522 GLY B CA 1
ATOM 9017 C C . GLY B 1 525 ? -7.019 59.587 123.809 1.00 42.85 522 GLY B C 1
ATOM 9018 O O . GLY B 1 525 ? -7.951 60.312 123.447 1.00 45.91 522 GLY B O 1
ATOM 9019 N N . LYS B 1 526 ? -5.774 60.030 123.925 1.00 46.79 523 LYS B N 1
ATOM 9020 C CA . LYS B 1 526 ? -5.424 61.425 123.716 1.00 43.57 523 LYS B CA 1
ATOM 9021 C C . LYS B 1 526 ? -4.717 61.602 122.378 1.00 39.98 523 LYS B C 1
ATOM 9022 O O . LYS B 1 526 ? -4.012 60.713 121.900 1.00 43.37 523 LYS B O 1
ATOM 9028 N N . THR B 1 527 ? -4.938 62.756 121.765 1.00 43.43 524 THR B N 1
ATOM 9029 C CA . THR B 1 527 ? -4.255 63.142 120.541 1.00 46.45 524 THR B CA 1
ATOM 9030 C C . THR B 1 527 ? -3.244 64.225 120.879 1.00 46.06 524 THR B C 1
ATOM 9031 O O . THR B 1 527 ? -3.601 65.210 121.534 1.00 37.20 524 THR B O 1
ATOM 9035 N N . VAL B 1 528 ? -1.992 64.038 120.451 1.00 39.18 525 VAL B N 1
ATOM 9036 C CA . VAL B 1 528 ? -0.922 65.003 120.712 1.00 39.22 525 VAL B CA 1
ATOM 9037 C C . VAL B 1 528 ? -0.359 65.472 119.375 1.00 37.76 525 VAL B C 1
ATOM 9038 O O . VAL B 1 528 ? 0.168 64.663 118.601 1.00 36.66 525 VAL B O 1
ATOM 9042 N N . VAL B 1 529 ? -0.442 66.775 119.119 1.00 35.93 526 VAL B N 1
ATOM 9043 C CA . VAL B 1 529 ? 0.240 67.379 117.979 1.00 33.91 526 VAL B CA 1
ATOM 9044 C C . VAL B 1 529 ? 1.659 67.699 118.410 1.00 31.63 526 VAL B C 1
ATOM 9045 O O . VAL B 1 529 ? 1.866 68.410 119.401 1.00 31.38 526 VAL B O 1
ATOM 9049 N N . VAL B 1 530 ? 2.629 67.171 117.679 1.00 31.14 527 VAL B N 1
ATOM 9050 C CA . VAL B 1 530 ? 4.031 67.509 117.888 1.00 29.22 527 VAL B CA 1
ATOM 9051 C C . VAL B 1 530 ? 4.365 68.584 116.870 1.00 31.39 527 VAL B C 1
ATOM 9052 O O . VAL B 1 530 ? 4.403 68.314 115.667 1.00 35.62 527 VAL B O 1
ATOM 9056 N N . TYR B 1 531 ? 4.567 69.808 117.345 1.00 28.20 528 TYR B N 1
ATOM 9057 C CA . TYR B 1 531 ? 4.929 70.927 116.485 1.00 28.87 528 TYR B CA 1
ATOM 9058 C C . TYR B 1 531 ? 6.444 71.008 116.447 1.00 31.72 528 TYR B C 1
ATOM 9059 O O . TYR B 1 531 ? 7.081 71.433 117.420 1.00 31.54 528 TYR B O 1
ATOM 9068 N N . ASP B 1 532 ? 7.016 70.597 115.320 1.00 30.91 529 ASP B N 1
ATOM 9069 C CA . ASP B 1 532 ? 8.459 70.506 115.144 1.00 31.53 529 ASP B CA 1
ATOM 9070 C C . ASP B 1 532 ? 8.900 71.647 114.243 1.00 30.90 529 ASP B C 1
ATOM 9071 O O . ASP B 1 532 ? 8.807 71.550 113.016 1.00 29.02 529 ASP B O 1
ATOM 9076 N N . ASP B 1 533 ? 9.379 72.722 114.859 1.00 26.35 530 ASP B N 1
ATOM 9077 C CA . ASP B 1 533 ? 10.020 73.817 114.143 1.00 31.83 530 ASP B CA 1
ATOM 9078 C C . ASP B 1 533 ? 11.507 73.858 114.462 1.00 30.17 530 ASP B C 1
ATOM 9079 O O . ASP B 1 533 ? 12.147 74.918 114.349 1.00 26.74 530 ASP B O 1
ATOM 9084 N N . ASP B 1 534 ? 12.043 72.717 114.920 1.00 26.42 531 ASP B N 1
ATOM 9085 C CA . ASP B 1 534 ? 13.452 72.510 115.208 1.00 25.58 531 ASP B CA 1
ATOM 9086 C C . ASP B 1 534 ? 14.178 71.852 114.038 1.00 28.79 531 ASP B C 1
ATOM 9087 O O . ASP B 1 534 ? 15.260 72.287 113.671 1.00 26.49 531 ASP B O 1
ATOM 9092 N N . HIS B 1 535 ? 13.593 70.807 113.451 1.00 28.20 532 HIS B N 1
ATOM 9093 C CA . HIS B 1 535 ? 13.994 70.222 112.179 1.00 32.10 532 HIS B CA 1
ATOM 9094 C C . HIS B 1 535 ? 15.270 69.405 112.259 1.00 28.69 532 HIS B C 1
ATOM 9095 O O . HIS B 1 535 ? 15.849 69.090 111.216 1.00 31.43 532 HIS B O 1
ATOM 9102 N N . TYR B 1 536 ? 15.742 69.061 113.455 1.00 33.08 533 TYR B N 1
ATOM 9103 C CA . TYR B 1 536 ? 16.857 68.135 113.568 1.00 25.78 533 TYR B CA 1
ATOM 9104 C C . TYR B 1 536 ? 16.276 66.819 114.097 1.00 31.33 533 TYR B C 1
ATOM 9105 O O . TYR B 1 536 ? 15.436 66.230 113.409 1.00 31.74 533 TYR B O 1
ATOM 9114 N N . TYR B 1 537 ? 16.674 66.338 115.285 1.00 29.48 534 TYR B N 1
ATOM 9115 C CA . TYR B 1 537 ? 16.221 65.025 115.767 1.00 31.00 534 TYR B CA 1
ATOM 9116 C C . TYR B 1 537 ? 15.139 65.063 116.847 1.00 30.89 534 TYR B C 1
ATOM 9117 O O . TYR B 1 537 ? 14.362 64.107 116.954 1.00 27.82 534 TYR B O 1
ATOM 9126 N N . MET B 1 538 ? 15.061 66.116 117.660 1.00 29.85 535 MET B N 1
ATOM 9127 C CA . MET B 1 538 ? 14.196 66.065 118.846 1.00 30.95 535 MET B CA 1
ATOM 9128 C C . MET B 1 538 ? 12.728 65.818 118.478 1.00 32.14 535 MET B C 1
ATOM 9129 O O . MET B 1 538 ? 12.034 65.050 119.153 1.00 32.46 535 MET B O 1
ATOM 9134 N N . GLY B 1 539 ? 12.232 66.467 117.427 1.00 29.28 536 GLY B N 1
ATOM 9135 C CA . GLY B 1 539 ? 10.828 66.304 117.056 1.00 25.85 536 GLY B CA 1
ATOM 9136 C C . GLY B 1 539 ? 10.433 64.854 116.839 1.00 33.65 536 GLY B C 1
ATOM 9137 O O . GLY B 1 539 ? 9.424 64.382 117.371 1.00 30.95 536 GLY B O 1
ATOM 9138 N N . GLY B 1 540 ? 11.220 64.123 116.051 1.00 31.27 537 GLY B N 1
ATOM 9139 C CA . GLY B 1 540 ? 10.897 62.726 115.816 1.00 30.71 537 GLY B CA 1
ATOM 9140 C C . GLY B 1 540 ? 11.039 61.890 117.076 1.00 32.72 537 GLY B C 1
ATOM 9141 O O . GLY B 1 540 ? 10.220 61.008 117.347 1.00 29.41 537 GLY B O 1
ATOM 9142 N N . VAL B 1 541 ? 12.043 62.195 117.896 1.00 27.23 538 VAL B N 1
ATOM 9143 C CA . VAL B 1 541 ? 12.219 61.451 119.142 1.00 34.53 538 VAL B CA 1
ATOM 9144 C C . VAL B 1 541 ? 11.024 61.670 120.058 1.00 34.58 538 VAL B C 1
ATOM 9145 O O . VAL B 1 541 ? 10.495 60.723 120.661 1.00 33.16 538 VAL B O 1
ATOM 9149 N N . MET B 1 542 ? 10.565 62.918 120.161 1.00 35.28 539 MET B N 1
ATOM 9150 C CA . MET B 1 542 ? 9.382 63.217 120.960 1.00 34.03 539 MET B CA 1
ATOM 9151 C C . MET B 1 542 ? 8.150 62.506 120.411 1.00 38.24 539 MET B C 1
ATOM 9152 O O . MET B 1 542 ? 7.318 62.002 121.176 1.00 37.60 539 MET B O 1
ATOM 9157 N N . ALA B 1 543 ? 8.009 62.455 119.088 1.00 35.65 540 ALA B N 1
ATOM 9158 C CA . ALA B 1 543 ? 6.872 61.745 118.519 1.00 31.71 540 ALA B CA 1
ATOM 9159 C C . ALA B 1 543 ? 6.911 60.267 118.899 1.00 35.44 540 ALA B C 1
ATOM 9160 O O . ALA B 1 543 ? 5.864 59.648 119.129 1.00 38.12 540 ALA B O 1
ATOM 9162 N N . GLU B 1 544 ? 8.106 59.681 118.981 1.00 35.73 541 GLU B N 1
ATOM 9163 C CA . GLU B 1 544 ? 8.195 58.284 119.391 1.00 40.05 541 GLU B CA 1
ATOM 9164 C C . GLU B 1 544 ? 7.841 58.108 120.868 1.00 40.48 541 GLU B C 1
ATOM 9165 O O . GLU B 1 544 ? 7.186 57.128 121.232 1.00 40.85 541 GLU B O 1
ATOM 9171 N N . VAL B 1 545 ? 8.230 59.054 121.729 1.00 36.72 542 VAL B N 1
ATOM 9172 C CA . VAL B 1 545 ? 7.833 58.970 123.131 1.00 36.47 542 VAL B CA 1
ATOM 9173 C C . VAL B 1 545 ? 6.311 58.972 123.240 1.00 38.55 542 VAL B C 1
ATOM 9174 O O . VAL B 1 545 ? 5.713 58.149 123.944 1.00 40.66 542 VAL B O 1
ATOM 9178 N N . MET B 1 546 ? 5.661 59.911 122.555 1.00 38.11 543 MET B N 1
ATOM 9179 C CA . MET B 1 546 ? 4.206 59.984 122.600 1.00 38.26 543 MET B CA 1
ATOM 9180 C C . MET B 1 546 ? 3.583 58.716 122.038 1.00 41.36 543 MET B C 1
ATOM 9181 O O . MET B 1 546 ? 2.574 58.222 122.562 1.00 36.22 543 MET B O 1
ATOM 9186 N N . ALA B 1 547 ? 4.156 58.192 120.952 1.00 38.99 544 ALA B N 1
ATOM 9187 C CA . ALA B 1 547 ? 3.620 56.977 120.343 1.00 41.43 544 ALA B CA 1
ATOM 9188 C C . ALA B 1 547 ? 3.675 55.815 121.321 1.00 38.49 544 ALA B C 1
ATOM 9189 O O . ALA B 1 547 ? 2.687 55.092 121.502 1.00 41.03 544 ALA B O 1
ATOM 9191 N N . LYS B 1 548 ? 4.826 55.627 121.967 1.00 36.80 545 LYS B N 1
ATOM 9192 C CA . LYS B 1 548 ? 4.989 54.537 122.919 1.00 43.70 545 LYS B CA 1
ATOM 9193 C C . LYS B 1 548 ? 4.108 54.721 124.144 1.00 42.60 545 LYS B C 1
ATOM 9194 O O . LYS B 1 548 ? 3.799 53.738 124.816 1.00 43.89 545 LYS B O 1
ATOM 9198 N N . ALA B 1 549 ? 3.685 55.948 124.439 1.00 45.70 546 ALA B N 1
ATOM 9199 C CA . ALA B 1 549 ? 2.778 56.177 125.551 1.00 39.05 546 ALA B CA 1
ATOM 9200 C C . ALA B 1 549 ? 1.323 55.917 125.190 1.00 48.72 546 ALA B C 1
ATOM 9201 O O . ALA B 1 549 ? 0.450 56.059 126.056 1.00 41.05 546 ALA B O 1
ATOM 9203 N N . GLY B 1 550 ? 1.032 55.577 123.941 1.00 47.20 547 GLY B N 1
ATOM 9204 C CA . GLY B 1 550 ? -0.318 55.248 123.556 1.00 37.91 547 GLY B CA 1
ATOM 9205 C C . GLY B 1 550 ? -1.089 56.376 122.922 1.00 40.95 547 GLY B C 1
ATOM 9206 O O . GLY B 1 550 ? -2.285 56.217 122.667 1.00 40.62 547 GLY B O 1
ATOM 9207 N N . ALA B 1 551 ? -0.458 57.518 122.686 1.00 41.59 548 ALA B N 1
ATOM 9208 C CA . ALA B 1 551 ? -1.170 58.628 122.095 1.00 37.45 548 ALA B CA 1
ATOM 9209 C C . ALA B 1 551 ? -1.401 58.390 120.611 1.00 38.98 548 ALA B C 1
ATOM 9210 O O . ALA B 1 551 ? -0.722 57.581 119.969 1.00 37.59 548 ALA B O 1
ATOM 9212 N N . LYS B 1 552 ? -2.419 59.063 120.082 1.00 33.73 549 LYS B N 1
ATOM 9213 C CA . LYS B 1 552 ? -2.478 59.339 118.651 1.00 39.46 549 LYS B CA 1
ATOM 9214 C C . LYS B 1 552 ? -1.595 60.557 118.378 1.00 41.03 549 LYS B C 1
ATOM 9215 O O . LYS B 1 552 ? -1.862 61.645 118.900 1.00 38.83 549 LYS B O 1
ATOM 9219 N N . VAL B 1 553 ? -0.572 60.389 117.546 1.00 36.75 550 VAL B N 1
ATOM 9220 C CA . VAL B 1 553 ? 0.485 61.382 117.372 1.00 36.82 550 VAL B CA 1
ATOM 9221 C C . VAL B 1 553 ? 0.394 61.965 115.973 1.00 34.62 550 VAL B C 1
ATOM 9222 O O . VAL B 1 553 ? 0.399 61.226 114.982 1.00 40.21 550 VAL B O 1
ATOM 9226 N N . ILE B 1 554 ? 0.331 63.289 115.894 1.00 34.29 551 ILE B N 1
ATOM 9227 C CA . ILE B 1 554 ? 0.349 64.006 114.628 1.00 41.51 551 ILE B CA 1
ATOM 9228 C C . ILE B 1 554 ? 1.547 64.933 114.676 1.00 37.06 551 ILE B C 1
ATOM 9229 O O . ILE B 1 554 ? 1.568 65.896 115.457 1.00 34.45 551 ILE B O 1
ATOM 9234 N N . LEU B 1 555 ? 2.528 64.657 113.839 1.00 34.78 552 LEU B N 1
ATOM 9235 C CA . LEU B 1 555 ? 3.739 65.462 113.770 1.00 36.57 552 LEU B CA 1
ATOM 9236 C C . LEU B 1 555 ? 3.578 66.463 112.632 1.00 32.37 552 LEU B C 1
ATOM 9237 O O . LEU B 1 555 ? 3.345 66.068 111.487 1.00 37.03 552 LEU B O 1
ATOM 9242 N N . VAL B 1 556 ? 3.734 67.746 112.950 1.00 31.98 553 VAL B N 1
ATOM 9243 C CA . VAL B 1 556 ? 3.505 68.851 112.022 1.00 30.16 553 VAL B CA 1
ATOM 9244 C C . VAL B 1 556 ? 4.808 69.617 111.906 1.00 33.48 553 VAL B C 1
ATOM 9245 O O . VAL B 1 556 ? 5.352 70.074 112.920 1.00 31.45 553 VAL B O 1
ATOM 9249 N N . THR B 1 557 ? 5.316 69.754 110.673 1.00 33.27 554 THR B N 1
ATOM 9250 C CA . THR B 1 557 ? 6.575 70.452 110.442 1.00 29.86 554 THR B CA 1
ATOM 9251 C C . THR B 1 557 ? 6.499 71.245 109.143 1.00 29.96 554 THR B C 1
ATOM 9252 O O . THR B 1 557 ? 5.966 70.760 108.141 1.00 30.66 554 THR B O 1
ATOM 9256 N N . SER B 1 558 ? 7.062 72.461 109.160 1.00 29.71 555 SER B N 1
ATOM 9257 C CA . SER B 1 558 ? 7.043 73.333 107.984 1.00 31.47 555 SER B CA 1
ATOM 9258 C C . SER B 1 558 ? 7.937 72.814 106.863 1.00 34.14 555 SER B C 1
ATOM 9259 O O . SER B 1 558 ? 7.809 73.249 105.709 1.00 31.98 555 SER B O 1
ATOM 9262 N N . SER B 1 559 ? 8.823 71.890 107.179 1.00 32.54 556 SER B N 1
ATOM 9263 C CA . SER B 1 559 ? 9.767 71.353 106.221 1.00 32.31 556 SER B CA 1
ATOM 9264 C C . SER B 1 559 ? 9.101 70.338 105.295 1.00 31.50 556 SER B C 1
ATOM 9265 O O . SER B 1 559 ? 8.121 69.677 105.645 1.00 28.17 556 SER B O 1
ATOM 9268 N N . ALA B 1 560 ? 9.717 70.157 104.124 1.00 27.20 557 ALA B N 1
ATOM 9269 C CA . ALA B 1 560 ? 9.362 69.092 103.194 1.00 28.64 557 ALA B CA 1
ATOM 9270 C C . ALA B 1 560 ? 9.816 67.714 103.657 1.00 26.05 557 ALA B C 1
ATOM 9271 O O . ALA B 1 560 ? 9.467 66.710 103.012 1.00 28.21 557 ALA B O 1
ATOM 9273 N N . TYR B 1 561 ? 10.585 67.637 104.738 1.00 31.15 558 TYR B N 1
ATOM 9274 C CA . TYR B 1 561 ? 11.108 66.378 105.256 1.00 28.85 558 TYR B CA 1
ATOM 9275 C C . TYR B 1 561 ? 10.904 66.323 106.759 1.00 31.19 558 TYR B C 1
ATOM 9276 O O . TYR B 1 561 ? 11.025 67.342 107.440 1.00 31.70 558 TYR B O 1
ATOM 9285 N N . VAL B 1 562 ? 10.581 65.138 107.272 1.00 29.20 559 VAL B N 1
ATOM 9286 C CA . VAL B 1 562 ? 10.587 64.953 108.713 1.00 37.38 559 VAL B CA 1
ATOM 9287 C C . VAL B 1 562 ? 12.036 64.897 109.177 1.00 32.42 559 VAL B C 1
ATOM 9288 O O . VAL B 1 562 ? 12.902 64.325 108.501 1.00 30.78 559 VAL B O 1
ATOM 9292 N N . SER B 1 563 ? 12.316 65.529 110.316 1.00 34.56 560 SER B N 1
ATOM 9293 C CA . SER B 1 563 ? 13.677 65.582 110.861 1.00 37.16 560 SER B CA 1
ATOM 9294 C C . SER B 1 563 ? 14.658 66.002 109.767 1.00 40.83 560 SER B C 1
ATOM 9295 O O . SER B 1 563 ? 15.662 65.331 109.498 1.00 37.37 560 SER B O 1
ATOM 9298 N N . ASP B 1 564 ? 14.335 67.138 109.142 1.00 37.07 561 ASP B N 1
ATOM 9299 C CA . ASP B 1 564 ? 14.985 67.676 107.947 1.00 33.08 561 ASP B CA 1
ATOM 9300 C C . ASP B 1 564 ? 16.508 67.551 107.936 1.00 34.24 561 ASP B C 1
ATOM 9301 O O . ASP B 1 564 ? 17.104 66.954 107.024 1.00 34.48 561 ASP B O 1
ATOM 9306 N N . TRP B 1 565 ? 17.160 68.150 108.929 1.00 31.60 562 TRP B N 1
ATOM 9307 C CA . TRP B 1 565 ? 18.611 68.266 108.886 1.00 37.76 562 TRP B CA 1
ATOM 9308 C C . TRP B 1 565 ? 19.298 66.911 109.043 1.00 37.97 562 TRP B C 1
ATOM 9309 O O . TRP B 1 565 ? 20.476 66.796 108.696 1.00 34.52 562 TRP B O 1
ATOM 9320 N N . THR B 1 566 ? 18.597 65.875 109.532 1.00 42.46 563 THR B N 1
ATOM 9321 C CA . THR B 1 566 ? 19.224 64.555 109.566 1.00 42.94 563 THR B CA 1
ATOM 9322 C C . THR B 1 566 ? 19.444 63.988 108.169 1.00 39.79 563 THR B C 1
ATOM 9323 O O . THR B 1 566 ? 20.037 62.914 108.036 1.00 42.05 563 THR B O 1
ATOM 9327 N N . ARG B 1 567 ? 18.985 64.663 107.120 1.00 37.76 564 ARG B N 1
ATOM 9328 C CA . ARG B 1 567 ? 19.479 64.309 105.798 1.00 45.00 564 ARG B CA 1
ATOM 9329 C C . ARG B 1 567 ? 21.005 64.373 105.761 1.00 45.31 564 ARG B C 1
ATOM 9330 O O . ARG B 1 567 ? 21.645 63.554 105.091 1.00 44.40 564 ARG B O 1
ATOM 9338 N N . ASN B 1 568 ? 21.603 65.309 106.506 1.00 41.87 565 ASN B N 1
ATOM 9339 C CA . ASN B 1 568 ? 23.057 65.471 106.506 1.00 40.79 565 ASN B CA 1
ATOM 9340 C C . ASN B 1 568 ? 23.791 64.375 107.273 1.00 46.02 565 ASN B C 1
ATOM 9341 O O . ASN B 1 568 ? 25.007 64.217 107.085 1.00 38.92 565 ASN B O 1
ATOM 9346 N N . THR B 1 569 ? 23.106 63.651 108.153 1.00 41.52 566 THR B N 1
ATOM 9347 C CA . THR B 1 569 ? 23.659 62.458 108.779 1.00 48.43 566 THR B CA 1
ATOM 9348 C C . THR B 1 569 ? 23.255 61.184 108.036 1.00 50.96 566 THR B C 1
ATOM 9349 O O . THR B 1 569 ? 23.648 60.088 108.450 1.00 53.18 566 THR B O 1
ATOM 9353 N N . LEU B 1 570 ? 22.478 61.304 106.955 1.00 47.63 567 LEU B N 1
ATOM 9354 C CA . LEU B 1 570 ? 22.000 60.177 106.159 1.00 50.30 567 LEU B CA 1
ATOM 9355 C C . LEU B 1 570 ? 20.990 59.308 106.909 1.00 47.86 567 LEU B C 1
ATOM 9356 O O . LEU B 1 570 ? 20.705 58.183 106.487 1.00 51.19 567 LEU B O 1
ATOM 9361 N N . GLU B 1 571 ? 20.429 59.808 108.015 1.00 47.45 568 GLU B N 1
ATOM 9362 C CA . GLU B 1 571 ? 19.454 59.066 108.809 1.00 51.17 568 GLU B CA 1
ATOM 9363 C C . GLU B 1 571 ? 17.995 59.336 108.418 1.00 44.19 568 GLU B C 1
ATOM 9364 O O . GLU B 1 571 ? 17.101 58.656 108.929 1.00 40.00 568 GLU B O 1
ATOM 9367 N N . GLN B 1 572 ? 17.726 60.317 107.552 1.00 39.61 569 GLN B N 1
ATOM 9368 C CA . GLN B 1 572 ? 16.374 60.865 107.446 1.00 40.06 569 GLN B CA 1
ATOM 9369 C C . GLN B 1 572 ? 15.354 59.825 106.979 1.00 38.85 569 GLN B C 1
ATOM 9370 O O . GLN B 1 572 ? 14.234 59.766 107.507 1.00 34.34 569 GLN B O 1
ATOM 9376 N N . GLY B 1 573 ? 15.696 59.028 105.961 1.00 38.32 570 GLY B N 1
ATOM 9377 C CA . GLY B 1 573 ? 14.751 58.038 105.465 1.00 40.62 570 GLY B CA 1
ATOM 9378 C C . GLY B 1 573 ? 14.344 57.027 106.526 1.00 40.50 570 GLY B C 1
ATOM 9379 O O . GLY B 1 573 ? 13.172 56.656 106.630 1.00 35.17 570 GLY B O 1
ATOM 9380 N N . ALA B 1 574 ? 15.311 56.547 107.314 1.00 42.27 571 ALA B N 1
ATOM 9381 C CA . ALA B 1 574 ? 14.979 55.551 108.323 1.00 41.87 571 ALA B CA 1
ATOM 9382 C C . ALA B 1 574 ? 14.098 56.145 109.405 1.00 37.14 571 ALA B C 1
ATOM 9383 O O . ALA B 1 574 ? 13.258 55.437 109.971 1.00 36.25 571 ALA B O 1
ATOM 9385 N N . ILE B 1 575 ? 14.256 57.440 109.689 1.00 38.37 572 ILE B N 1
ATOM 9386 C CA . ILE B 1 575 ? 13.425 58.081 110.706 1.00 36.43 572 ILE B CA 1
ATOM 9387 C C . ILE B 1 575 ? 11.978 58.143 110.251 1.00 32.72 572 ILE B C 1
ATOM 9388 O O . ILE B 1 575 ? 11.058 57.817 111.006 1.00 34.60 572 ILE B O 1
ATOM 9393 N N . HIS B 1 576 ? 11.753 58.562 109.005 1.00 35.22 573 HIS B N 1
ATOM 9394 C CA . HIS B 1 576 ? 10.391 58.613 108.494 1.00 33.95 573 HIS B CA 1
ATOM 9395 C C . HIS B 1 576 ? 9.729 57.249 108.608 1.00 33.38 573 HIS B C 1
ATOM 9396 O O . HIS B 1 576 ? 8.563 57.142 109.002 1.00 37.60 573 HIS B O 1
ATOM 9403 N N . VAL B 1 577 ? 10.453 56.196 108.237 1.00 37.17 574 VAL B N 1
ATOM 9404 C CA . VAL B 1 577 ? 9.890 54.852 108.231 1.00 40.18 574 VAL B CA 1
ATOM 9405 C C . VAL B 1 577 ? 9.565 54.382 109.644 1.00 38.72 574 VAL B C 1
ATOM 9406 O O . VAL B 1 577 ? 8.566 53.686 109.871 1.00 32.70 574 VAL B O 1
ATOM 9410 N N . ARG B 1 578 ? 10.448 54.672 110.599 1.00 38.00 575 ARG B N 1
ATOM 9411 C CA . ARG B 1 578 ? 10.184 54.272 111.971 1.00 39.48 575 ARG B CA 1
ATOM 9412 C C . ARG B 1 578 ? 8.945 54.985 112.503 1.00 35.27 575 ARG B C 1
ATOM 9413 O O . ARG B 1 578 ? 8.068 54.357 113.091 1.00 38.99 575 ARG B O 1
ATOM 9419 N N . LEU B 1 579 ? 8.823 56.286 112.261 1.00 37.88 576 LEU B N 1
ATOM 9420 C CA . LEU B 1 579 ? 7.645 57.002 112.731 1.00 35.83 576 LEU B CA 1
ATOM 9421 C C . LEU B 1 579 ? 6.379 56.456 112.094 1.00 38.20 576 LEU B C 1
ATOM 9422 O O . LEU B 1 579 ? 5.353 56.299 112.771 1.00 41.38 576 LEU B O 1
ATOM 9427 N N . ASP B 1 580 ? 6.431 56.132 110.797 1.00 36.76 577 ASP B N 1
ATOM 9428 C CA . ASP B 1 580 ? 5.245 55.571 110.160 1.00 37.78 577 ASP B CA 1
ATOM 9429 C C . ASP B 1 580 ? 4.924 54.204 110.746 1.00 40.29 577 ASP B C 1
ATOM 9430 O O . ASP B 1 580 ? 3.757 53.896 111.009 1.00 40.13 577 ASP B O 1
ATOM 9435 N N . ASP B 1 581 ? 5.958 53.382 110.967 1.00 38.21 578 ASP B N 1
ATOM 9436 C CA . ASP B 1 581 ? 5.781 52.096 111.631 1.00 40.29 578 ASP B CA 1
ATOM 9437 C C . ASP B 1 581 ? 5.191 52.259 113.029 1.00 42.89 578 ASP B C 1
ATOM 9438 O O . ASP B 1 581 ? 4.452 51.389 113.495 1.00 39.71 578 ASP B O 1
ATOM 9443 N N . LEU B 1 582 ? 5.507 53.350 113.715 1.00 39.54 579 LEU B N 1
ATOM 9444 C CA . LEU B 1 582 ? 4.909 53.606 115.017 1.00 39.39 579 LEU B CA 1
ATOM 9445 C C . LEU B 1 582 ? 3.479 54.123 114.915 1.00 38.98 579 LEU B C 1
ATOM 9446 O O . LEU B 1 582 ? 2.835 54.300 115.941 1.00 35.28 579 LEU B O 1
ATOM 9451 N N . GLY B 1 583 ? 2.951 54.320 113.708 1.00 40.41 580 GLY B N 1
ATOM 9452 C CA . GLY B 1 583 ? 1.631 54.897 113.541 1.00 29.85 580 GLY B CA 1
ATOM 9453 C C . GLY B 1 583 ? 1.576 56.407 113.587 1.00 37.30 580 GLY B C 1
ATOM 9454 O O . GLY B 1 583 ? 0.478 56.974 113.550 1.00 36.47 580 GLY B O 1
ATOM 9455 N N . VAL B 1 584 ? 2.723 57.086 113.581 1.00 40.19 581 VAL B N 1
ATOM 9456 C CA . VAL B 1 584 ? 2.718 58.539 113.632 1.00 38.64 581 VAL B CA 1
ATOM 9457 C C . VAL B 1 584 ? 2.206 59.099 112.310 1.00 39.61 581 VAL B C 1
ATOM 9458 O O . VAL B 1 584 ? 2.599 58.648 111.224 1.00 38.61 581 VAL B O 1
ATOM 9462 N N . ASP B 1 585 ? 1.323 60.091 112.400 1.00 34.97 582 ASP B N 1
ATOM 9463 C CA . ASP B 1 585 ? 0.750 60.761 111.234 1.00 39.38 582 ASP B CA 1
ATOM 9464 C C . ASP B 1 585 ? 1.583 62.009 110.911 1.00 41.07 582 ASP B C 1
ATOM 9465 O O . ASP B 1 585 ? 1.551 63.000 111.650 1.00 37.52 582 ASP B O 1
ATOM 9470 N N . ILE B 1 586 ? 2.303 61.975 109.790 1.00 38.95 583 ILE B N 1
ATOM 9471 C CA . ILE B 1 586 ? 3.314 62.982 109.462 1.00 37.69 583 ILE B CA 1
ATOM 9472 C C . ILE B 1 586 ? 2.712 64.023 108.521 1.00 37.35 583 ILE B C 1
ATOM 9473 O O . ILE B 1 586 ? 2.351 63.707 107.384 1.00 39.28 583 ILE B O 1
ATOM 9478 N N . ARG B 1 587 ? 2.640 65.279 108.974 1.00 33.88 584 ARG B N 1
ATOM 9479 C CA . ARG B 1 587 ? 2.074 66.378 108.181 1.00 37.45 584 ARG B CA 1
ATOM 9480 C C . ARG B 1 587 ? 3.216 67.303 107.761 1.00 33.13 584 ARG B C 1
ATOM 9481 O O . ARG B 1 587 ? 3.695 68.117 108.555 1.00 33.97 584 ARG B O 1
ATOM 9489 N N . LEU B 1 588 ? 3.650 67.172 106.516 1.00 33.07 585 LEU B N 1
ATOM 9490 C CA . LEU B 1 588 ? 4.764 67.948 105.998 1.00 28.45 585 LEU B CA 1
ATOM 9491 C C . LEU B 1 588 ? 4.286 69.244 105.346 1.00 31.05 585 LEU B C 1
ATOM 9492 O O . LEU B 1 588 ? 3.109 69.417 105.040 1.00 30.97 585 LEU B O 1
ATOM 9497 N N . ASN B 1 589 ? 5.230 70.166 105.150 1.00 32.42 586 ASN B N 1
ATOM 9498 C CA . ASN B 1 589 ? 4.962 71.437 104.485 1.00 32.89 586 ASN B CA 1
ATOM 9499 C C . ASN B 1 589 ? 3.859 72.213 105.192 1.00 31.82 586 ASN B C 1
ATOM 9500 O O . ASN B 1 589 ? 3.057 72.906 104.555 1.00 30.49 586 ASN B O 1
ATOM 9505 N N . ARG B 1 590 ? 3.866 72.160 106.524 1.00 28.68 587 ARG B N 1
ATOM 9506 C CA . ARG B 1 590 ? 2.780 72.711 107.331 1.00 32.45 587 ARG B CA 1
ATOM 9507 C C . ARG B 1 590 ? 3.333 73.325 108.606 1.00 28.18 587 ARG B C 1
ATOM 9508 O O . ARG B 1 590 ? 3.919 72.627 109.434 1.00 30.67 587 ARG B O 1
ATOM 9516 N N . GLY B 1 591 ? 3.125 74.629 108.773 1.00 27.86 588 GLY B N 1
ATOM 9517 C CA . GLY B 1 591 ? 3.449 75.300 110.006 1.00 32.08 588 GLY B CA 1
ATOM 9518 C C . GLY B 1 591 ? 2.261 75.294 110.956 1.00 34.29 588 GLY B C 1
ATOM 9519 O O . GLY B 1 591 ? 1.190 74.781 110.642 1.00 32.50 588 GLY B O 1
ATOM 9520 N N . VAL B 1 592 ? 2.499 75.819 112.159 1.00 37.06 589 VAL B N 1
ATOM 9521 C CA . VAL B 1 592 ? 1.461 76.057 113.160 1.00 33.07 589 VAL B CA 1
ATOM 9522 C C . VAL B 1 592 ? 1.447 77.558 113.444 1.00 28.31 589 VAL B C 1
ATOM 9523 O O . VAL B 1 592 ? 2.427 78.106 113.949 1.00 35.12 589 VAL B O 1
ATOM 9527 N N . THR B 1 593 ? 0.331 78.205 113.163 1.00 33.65 590 THR B N 1
ATOM 9528 C CA . THR B 1 593 ? 0.198 79.644 113.370 1.00 40.79 590 THR B CA 1
ATOM 9529 C C . THR B 1 593 ? -0.408 80.031 114.717 1.00 40.85 590 THR B C 1
ATOM 9530 O O . THR B 1 593 ? -0.196 81.160 115.173 1.00 38.00 590 THR B O 1
ATOM 9534 N N . ALA B 1 594 ? -1.173 79.147 115.356 1.00 40.13 591 ALA B N 1
ATOM 9535 C CA . ALA B 1 594 ? -1.771 79.477 116.643 1.00 40.77 591 ALA B CA 1
ATOM 9536 C C . ALA B 1 594 ? -2.134 78.194 117.373 1.00 36.38 591 ALA B C 1
ATOM 9537 O O . ALA B 1 594 ? -2.457 77.182 116.745 1.00 33.52 591 ALA B O 1
ATOM 9539 N N . ILE B 1 595 ? -2.071 78.247 118.702 1.00 34.05 592 ILE B N 1
ATOM 9540 C CA . ILE B 1 595 ? -2.545 77.163 119.557 1.00 37.88 592 ILE B CA 1
ATOM 9541 C C . ILE B 1 595 ? -3.844 77.626 120.199 1.00 37.86 592 ILE B C 1
ATOM 9542 O O . ILE B 1 595 ? -3.876 78.642 120.899 1.00 35.69 592 ILE B O 1
ATOM 9547 N N . ARG B 1 596 ? -4.914 76.897 119.933 1.00 44.43 593 ARG B N 1
ATOM 9548 C CA . ARG B 1 596 ? -6.242 77.256 120.396 1.00 43.15 593 ARG B CA 1
ATOM 9549 C C . ARG B 1 596 ? -6.703 76.289 121.483 1.00 47.88 593 ARG B C 1
ATOM 9550 O O . ARG B 1 596 ? -5.990 75.357 121.890 1.00 46.79 593 ARG B O 1
ATOM 9558 N N . ALA B 1 597 ? -7.940 76.504 121.931 1.00 51.17 594 ALA B N 1
ATOM 9559 C CA . ALA B 1 597 ? -8.448 75.794 123.096 1.00 47.04 594 ALA B CA 1
ATOM 9560 C C . ALA B 1 597 ? -8.373 74.284 122.905 1.00 50.54 594 ALA B C 1
ATOM 9561 O O . ALA B 1 597 ? -7.810 73.569 123.746 1.00 58.14 594 ALA B O 1
ATOM 9563 N N . GLY B 1 598 ? -8.916 73.777 121.803 1.00 41.80 595 GLY B N 1
ATOM 9564 C CA . GLY B 1 598 ? -8.877 72.344 121.574 1.00 43.41 595 GLY B CA 1
ATOM 9565 C C . GLY B 1 598 ? -8.228 71.937 120.267 1.00 42.60 595 GLY B C 1
ATOM 9566 O O . GLY B 1 598 ? -8.451 70.820 119.784 1.00 42.04 595 GLY B O 1
ATOM 9567 N N . GLU B 1 599 ? -7.437 72.833 119.677 1.00 40.69 596 GLU B N 1
ATOM 9568 C CA . GLU B 1 599 ? -6.917 72.604 118.332 1.00 43.02 596 GLU B CA 1
ATOM 9569 C C . GLU B 1 599 ? -5.729 73.526 118.086 1.00 37.55 596 GLU B C 1
ATOM 9570 O O . GLU B 1 599 ? -5.497 74.485 118.826 1.00 38.22 596 GLU B O 1
ATOM 9576 N N . VAL B 1 600 ? -4.974 73.214 117.032 1.00 39.02 597 VAL B N 1
ATOM 9577 C CA . VAL B 1 600 ? -3.976 74.123 116.472 1.00 40.20 597 VAL B CA 1
ATOM 9578 C C . VAL B 1 600 ? -4.470 74.586 115.111 1.00 33.54 597 VAL B C 1
ATOM 9579 O O . VAL B 1 600 ? -5.109 73.824 114.376 1.00 34.60 597 VAL B O 1
ATOM 9583 N N . GLU B 1 601 ? -4.213 75.847 114.796 1.00 33.34 598 GLU B N 1
ATOM 9584 C CA . GLU B 1 601 ? -4.319 76.331 113.427 1.00 36.56 598 GLU B CA 1
ATOM 9585 C C . GLU B 1 601 ? -3.001 76.055 112.710 1.00 37.66 598 GLU B C 1
ATOM 9586 O O . GLU B 1 601 ? -1.930 76.284 113.275 1.00 36.80 598 GLU B O 1
ATOM 9592 N N . THR B 1 602 ? -3.083 75.531 111.488 1.00 32.00 599 THR B N 1
ATOM 9593 C CA . THR B 1 602 ? -1.911 75.230 110.684 1.00 33.25 599 THR B CA 1
ATOM 9594 C C . THR B 1 602 ? -1.971 75.982 109.362 1.00 37.91 599 THR B C 1
ATOM 9595 O O . THR B 1 602 ? -3.044 76.379 108.901 1.00 33.54 599 THR B O 1
ATOM 9599 N N . ASN B 1 603 ? -0.807 76.124 108.731 1.00 36.39 600 ASN B N 1
ATOM 9600 C CA . ASN B 1 603 ? -0.697 76.796 107.445 1.00 30.29 600 ASN B CA 1
ATOM 9601 C C . ASN B 1 603 ? 0.084 75.922 106.477 1.00 42.64 600 ASN B C 1
ATOM 9602 O O . ASN B 1 603 ? 1.175 75.434 106.811 1.00 29.11 600 ASN B O 1
ATOM 9607 N N . CYS B 1 604 ? -0.475 75.717 105.279 1.00 33.87 601 CYS B N 1
ATOM 9608 C CA . CYS B 1 604 ? 0.342 75.222 104.180 1.00 37.55 601 CYS B CA 1
ATOM 9609 C C . CYS B 1 604 ? 1.390 76.283 103.855 1.00 35.96 601 CYS B C 1
ATOM 9610 O O . CYS B 1 604 ? 1.053 77.442 103.566 1.00 36.75 601 CYS B O 1
ATOM 9613 N N . VAL B 1 605 ? 2.668 75.897 103.930 1.00 33.22 602 VAL B N 1
ATOM 9614 C CA . VAL B 1 605 ? 3.743 76.881 103.868 1.00 33.52 602 VAL B CA 1
ATOM 9615 C C . VAL B 1 605 ? 3.878 77.514 102.490 1.00 34.48 602 VAL B C 1
ATOM 9616 O O . VAL B 1 605 ? 4.447 78.604 102.374 1.00 33.33 602 VAL B O 1
ATOM 9620 N N . TYR B 1 606 ? 3.389 76.856 101.434 1.00 34.23 603 TYR B N 1
ATOM 9621 C CA . TYR B 1 606 ? 3.461 77.440 100.097 1.00 28.69 603 TYR B CA 1
ATOM 9622 C C . TYR B 1 606 ? 2.303 78.392 99.837 1.00 38.64 603 TYR B C 1
ATOM 9623 O O . TYR B 1 606 ? 2.511 79.512 99.371 1.00 40.73 603 TYR B O 1
ATOM 9632 N N . THR B 1 607 ? 1.069 77.948 100.080 1.00 34.99 604 THR B N 1
ATOM 9633 C CA . THR B 1 607 ? -0.095 78.736 99.683 1.00 39.03 604 THR B CA 1
ATOM 9634 C C . THR B 1 607 ? -0.596 79.668 100.776 1.00 39.95 604 THR B C 1
ATOM 9635 O O . THR B 1 607 ? -1.325 80.622 100.483 1.00 41.31 604 THR B O 1
ATOM 9639 N N . GLY B 1 608 ? -0.210 79.435 102.018 1.00 41.72 605 GLY B N 1
ATOM 9640 C CA . GLY B 1 608 ? -0.762 80.165 103.130 1.00 38.44 605 GLY B CA 1
ATOM 9641 C C . GLY B 1 608 ? -2.110 79.683 103.611 1.00 42.03 605 GLY B C 1
ATOM 9642 O O . GLY B 1 608 ? -2.584 80.174 104.638 1.00 43.94 605 GLY B O 1
ATOM 9643 N N . LYS B 1 609 ? -2.745 78.735 102.921 1.00 38.61 606 LYS B N 1
ATOM 9644 C CA . LYS B 1 609 ? -4.085 78.313 103.315 1.00 39.21 606 LYS B CA 1
ATOM 9645 C C . LYS B 1 609 ? -4.046 77.701 104.707 1.00 43.44 606 LYS B C 1
ATOM 9646 O O . LYS B 1 609 ? -3.122 76.958 105.049 1.00 39.39 606 LYS B O 1
ATOM 9650 N N . ARG B 1 610 ? -5.043 78.038 105.520 1.00 43.06 607 ARG B N 1
ATOM 9651 C CA . ARG B 1 610 ? -5.073 77.627 106.915 1.00 41.69 607 ARG B CA 1
ATOM 9652 C C . ARG B 1 610 ? -6.141 76.572 107.167 1.00 40.15 607 ARG B C 1
ATOM 9653 O O . ARG B 1 610 ? -7.149 76.491 106.465 1.00 45.07 607 ARG B O 1
ATOM 9661 N N . SER B 1 611 ? -5.879 75.744 108.169 1.00 40.88 608 SER B N 1
ATOM 9662 C CA . SER B 1 611 ? -6.777 74.670 108.550 1.00 41.92 608 SER B CA 1
ATOM 9663 C C . SER B 1 611 ? -6.425 74.263 109.973 1.00 38.07 608 SER B C 1
ATOM 9664 O O . SER B 1 611 ? -5.308 74.482 110.435 1.00 40.12 608 SER B O 1
ATOM 9667 N N . ALA B 1 612 ? -7.387 73.671 110.666 1.00 42.03 609 ALA B N 1
ATOM 9668 C CA . ALA B 1 612 ? -7.213 73.302 112.062 1.00 42.95 609 ALA B CA 1
ATOM 9669 C C . ALA B 1 612 ? -7.045 71.795 112.202 1.00 42.20 609 ALA B C 1
ATOM 9670 O O . ALA B 1 612 ? -7.566 71.016 111.400 1.00 39.49 609 ALA B O 1
ATOM 9672 N N . ILE B 1 613 ? -6.298 71.401 113.231 1.00 34.31 610 ILE B N 1
ATOM 9673 C CA . ILE B 1 613 ? -6.141 70.006 113.630 1.00 31.82 610 ILE B CA 1
ATOM 9674 C C . ILE B 1 613 ? -6.535 69.930 115.100 1.00 39.61 610 ILE B C 1
ATOM 9675 O O . ILE B 1 613 ? -5.982 70.662 115.929 1.00 36.43 610 ILE B O 1
ATOM 9680 N N . GLY B 1 614 ? -7.499 69.075 115.427 1.00 40.49 611 GLY B N 1
ATOM 9681 C CA . GLY B 1 614 ? -7.904 68.927 116.818 1.00 37.96 611 GLY B CA 1
ATOM 9682 C C . GLY B 1 614 ? -6.887 68.111 117.611 1.00 39.75 611 GLY B C 1
ATOM 9683 O O . GLY B 1 614 ? -6.309 67.146 117.116 1.00 43.51 611 GLY B O 1
ATOM 9684 N N . CYS B 1 615 ? -6.693 68.493 118.871 1.00 44.00 612 CYS B N 1
ATOM 9685 C CA . CYS B 1 615 ? -5.743 67.770 119.706 1.00 42.77 612 CYS B CA 1
ATOM 9686 C C . CYS B 1 615 ? -6.013 68.103 121.166 1.00 43.34 612 CYS B C 1
ATOM 9687 O O . CYS B 1 615 ? -6.592 69.142 121.487 1.00 44.89 612 CYS B O 1
ATOM 9690 N N . ASP B 1 616 ? -5.561 67.203 122.046 1.00 41.17 613 ASP B N 1
ATOM 9691 C CA . ASP B 1 616 ? -5.674 67.364 123.491 1.00 42.72 613 ASP B CA 1
ATOM 9692 C C . ASP B 1 616 ? -4.445 68.008 124.113 1.00 38.47 613 ASP B C 1
ATOM 9693 O O . ASP B 1 616 ? -4.545 68.574 125.205 1.00 43.95 613 ASP B O 1
ATOM 9698 N N . ALA B 1 617 ? -3.293 67.925 123.454 1.00 37.17 614 ALA B N 1
ATOM 9699 C CA . ALA B 1 617 ? -2.072 68.570 123.921 1.00 42.02 614 ALA B CA 1
ATOM 9700 C C . ALA B 1 617 ? -1.185 68.892 122.731 1.00 37.63 614 ALA B C 1
ATOM 9701 O O . ALA B 1 617 ? -1.268 68.251 121.679 1.00 34.44 614 ALA B O 1
ATOM 9703 N N . VAL B 1 618 ? -0.333 69.895 122.919 1.00 37.98 615 VAL B N 1
ATOM 9704 C CA . VAL B 1 618 ? 0.700 70.260 121.959 1.00 41.48 615 VAL B CA 1
ATOM 9705 C C . VAL B 1 618 ? 2.054 70.013 122.600 1.00 35.10 615 VAL B C 1
ATOM 9706 O O . VAL B 1 618 ? 2.350 70.560 123.671 1.00 34.80 615 VAL B O 1
ATOM 9710 N N . LEU B 1 619 ? 2.865 69.181 121.946 1.00 33.48 616 LEU B N 1
ATOM 9711 C CA . LEU B 1 619 ? 4.272 68.998 122.295 1.00 30.01 616 LEU B CA 1
ATOM 9712 C C . LEU B 1 619 ? 5.070 69.949 121.396 1.00 33.12 616 LEU B C 1
ATOM 9713 O O . LEU B 1 619 ? 5.215 69.724 120.191 1.00 37.03 616 LEU B O 1
ATOM 9718 N N . MET B 1 620 ? 5.545 71.042 121.980 1.00 31.78 617 MET B N 1
ATOM 9719 C CA . MET B 1 620 ? 6.192 72.121 121.245 1.00 31.31 617 MET B CA 1
ATOM 9720 C C . MET B 1 620 ? 7.693 71.868 121.183 1.00 30.46 617 MET B C 1
ATOM 9721 O O . MET B 1 620 ? 8.360 71.833 122.217 1.00 30.16 617 MET B O 1
ATOM 9726 N N . VAL B 1 621 ? 8.218 71.665 119.975 1.00 29.81 618 VAL B N 1
ATOM 9727 C CA . VAL B 1 621 ? 9.658 71.512 119.772 1.00 30.81 618 VAL B CA 1
ATOM 9728 C C . VAL B 1 621 ? 10.086 72.701 118.932 1.00 31.33 618 VAL B C 1
ATOM 9729 O O . VAL B 1 621 ? 10.148 72.632 117.696 1.00 29.42 618 VAL B O 1
ATOM 9733 N N . ALA B 1 622 ? 10.328 73.817 119.603 1.00 29.24 619 ALA B N 1
ATOM 9734 C CA . ALA B 1 622 ? 10.549 75.076 118.913 1.00 31.01 619 ALA B CA 1
ATOM 9735 C C . ALA B 1 622 ? 12.046 75.329 118.843 1.00 32.95 619 ALA B C 1
ATOM 9736 O O . ALA B 1 622 ? 12.723 74.860 117.916 1.00 32.76 619 ALA B O 1
ATOM 9738 N N . SER B 1 623 ? 12.565 76.087 119.798 1.00 28.40 620 SER B N 1
ATOM 9739 C CA . SER B 1 623 ? 13.996 76.334 119.930 1.00 29.95 620 SER B CA 1
ATOM 9740 C C . SER B 1 623 ? 14.262 76.564 121.414 1.00 31.18 620 SER B C 1
ATOM 9741 O O . SER B 1 623 ? 13.351 76.482 122.240 1.00 34.13 620 SER B O 1
ATOM 9744 N N . ARG B 1 624 ? 15.501 76.896 121.754 1.00 34.11 621 ARG B N 1
ATOM 9745 C CA . ARG B 1 624 ? 15.901 76.973 123.150 1.00 32.13 621 ARG B CA 1
ATOM 9746 C C . ARG B 1 624 ? 16.361 78.372 123.500 1.00 31.09 621 ARG B C 1
ATOM 9747 O O . ARG B 1 624 ? 16.788 79.133 122.632 1.00 32.51 621 ARG B O 1
ATOM 9755 N N . THR B 1 625 ? 16.247 78.706 124.787 1.00 27.14 622 THR B N 1
ATOM 9756 C CA . THR B 1 625 ? 16.745 79.962 125.336 1.00 31.31 622 THR B CA 1
ATOM 9757 C C . THR B 1 625 ? 17.901 79.652 126.275 1.00 30.16 622 THR B C 1
ATOM 9758 O O . THR B 1 625 ? 17.814 78.732 127.096 1.00 34.57 622 THR B O 1
ATOM 9762 N N . SER B 1 626 ? 18.971 80.422 126.156 1.00 32.50 623 SER B N 1
ATOM 9763 C CA . SER B 1 626 ? 20.149 80.207 126.982 1.00 31.98 623 SER B CA 1
ATOM 9764 C C . SER B 1 626 ? 19.846 80.497 128.448 1.00 35.61 623 SER B C 1
ATOM 9765 O O . SER B 1 626 ? 19.138 81.450 128.779 1.00 39.27 623 SER B O 1
ATOM 9768 N N . GLU B 1 627 ? 20.395 79.660 129.325 1.00 36.80 624 GLU B N 1
ATOM 9769 C CA . GLU B 1 627 ? 20.429 79.924 130.765 1.00 37.32 624 GLU B CA 1
ATOM 9770 C C . GLU B 1 627 ? 21.668 80.765 131.036 1.00 35.42 624 GLU B C 1
ATOM 9771 O O . GLU B 1 627 ? 22.774 80.233 131.136 1.00 37.75 624 GLU B O 1
ATOM 9777 N N . ASP B 1 628 ? 21.499 82.095 131.101 1.00 36.82 625 ASP B N 1
ATOM 9778 C CA . ASP B 1 628 ? 22.634 82.998 131.243 1.00 35.47 625 ASP B CA 1
ATOM 9779 C C . ASP B 1 628 ? 22.481 83.995 132.385 1.00 36.25 625 ASP B C 1
ATOM 9780 O O . ASP B 1 628 ? 23.271 84.940 132.470 1.00 39.00 625 ASP B O 1
ATOM 9785 N N . GLN B 1 629 ? 21.522 83.793 133.285 1.00 40.43 626 GLN B N 1
ATOM 9786 C CA . GLN B 1 629 ? 21.311 84.749 134.369 1.00 46.51 626 GLN B CA 1
ATOM 9787 C C . GLN B 1 629 ? 22.558 84.884 135.236 1.00 44.38 626 GLN B C 1
ATOM 9788 O O . GLN B 1 629 ? 22.993 85.998 135.557 1.00 37.96 626 GLN B O 1
ATOM 9794 N N . LEU B 1 630 ? 23.127 83.752 135.656 1.00 39.88 627 LEU B N 1
ATOM 9795 C CA . LEU B 1 630 ? 24.302 83.786 136.517 1.00 37.46 627 LEU B CA 1
ATOM 9796 C C . LEU B 1 630 ? 25.436 84.559 135.854 1.00 41.68 627 LEU B C 1
ATOM 9797 O O . LEU B 1 630 ? 26.098 85.378 136.493 1.00 39.63 627 LEU B O 1
ATOM 9802 N N . PHE B 1 631 ? 25.682 84.297 134.567 1.00 35.59 628 PHE B N 1
ATOM 9803 C CA . PHE B 1 631 ? 26.708 85.040 133.847 1.00 43.57 628 PHE B CA 1
ATOM 9804 C C . PHE B 1 631 ? 26.405 86.540 133.870 1.00 43.60 628 PHE B C 1
ATOM 9805 O O . PHE B 1 631 ? 27.284 87.357 134.155 1.00 42.11 628 PHE B O 1
ATOM 9813 N N . ASN B 1 632 ? 25.153 86.914 133.583 1.00 40.83 629 ASN B N 1
ATOM 9814 C CA . ASN B 1 632 ? 24.760 88.321 133.620 1.00 46.35 629 ASN B CA 1
ATOM 9815 C C . ASN B 1 632 ? 24.936 88.903 135.020 1.00 43.90 629 ASN B C 1
ATOM 9816 O O . ASN B 1 632 ? 25.344 90.059 135.179 1.00 48.69 629 ASN B O 1
ATOM 9821 N N . ASP B 1 633 ? 24.589 88.134 136.050 1.00 47.25 630 ASP B N 1
ATOM 9822 C CA . ASP B 1 633 ? 24.799 88.612 137.411 1.00 43.16 630 ASP B CA 1
ATOM 9823 C C . ASP B 1 633 ? 26.274 88.912 137.667 1.00 46.92 630 ASP B C 1
ATOM 9824 O O . ASP B 1 633 ? 26.607 89.939 138.267 1.00 53.76 630 ASP B O 1
ATOM 9829 N N . LEU B 1 634 ? 27.178 88.027 137.226 1.00 46.27 631 LEU B N 1
ATOM 9830 C CA . LEU B 1 634 ? 28.605 88.254 137.463 1.00 46.50 631 LEU B CA 1
ATOM 9831 C C . LEU B 1 634 ? 29.137 89.429 136.651 1.00 50.45 631 LEU B C 1
ATOM 9832 O O . LEU B 1 634 ? 29.975 90.195 137.142 1.00 49.80 631 LEU B O 1
ATOM 9837 N N . ILE B 1 635 ? 28.714 89.551 135.389 1.00 49.34 632 ILE B N 1
ATOM 9838 C CA . ILE B 1 635 ? 29.121 90.698 134.579 1.00 54.61 632 ILE B CA 1
ATOM 9839 C C . ILE B 1 635 ? 28.614 91.986 135.210 1.00 56.69 632 ILE B C 1
ATOM 9840 O O . ILE B 1 635 ? 29.282 93.027 135.171 1.00 57.10 632 ILE B O 1
ATOM 9845 N N . ALA B 1 636 ? 27.415 91.937 135.784 1.00 49.46 633 ALA B N 1
ATOM 9846 C CA . ALA B 1 636 ? 26.864 93.104 136.451 1.00 51.19 633 ALA B CA 1
ATOM 9847 C C . ALA B 1 636 ? 27.706 93.545 137.644 1.00 61.35 633 ALA B C 1
ATOM 9848 O O . ALA B 1 636 ? 27.647 94.719 138.023 1.00 62.25 633 ALA B O 1
ATOM 9850 N N . ARG B 1 637 ? 28.468 92.631 138.255 1.00 53.51 634 ARG B N 1
ATOM 9851 C CA . ARG B 1 637 ? 29.329 92.929 139.395 1.00 49.02 634 ARG B CA 1
ATOM 9852 C C . ARG B 1 637 ? 30.808 92.822 139.029 1.00 52.72 634 ARG B C 1
ATOM 9853 O O . ARG B 1 637 ? 31.641 92.462 139.859 1.00 55.02 634 ARG B O 1
ATOM 9861 N N . GLN B 1 638 ? 31.142 93.135 137.779 1.00 53.22 635 GLN B N 1
ATOM 9862 C CA . GLN B 1 638 ? 32.516 93.026 137.314 1.00 52.89 635 GLN B CA 1
ATOM 9863 C C . GLN B 1 638 ? 33.494 93.764 138.223 1.00 62.16 635 GLN B C 1
ATOM 9864 O O . GLN B 1 638 ? 34.680 93.409 138.280 1.00 60.78 635 GLN B O 1
ATOM 9870 N N . GLY B 1 639 ? 33.018 94.778 138.951 1.00 61.79 636 GLY B N 1
ATOM 9871 C CA . GLY B 1 639 ? 33.898 95.567 139.798 1.00 54.94 636 GLY B CA 1
ATOM 9872 C C . GLY B 1 639 ? 34.394 94.833 141.022 1.00 63.93 636 GLY B C 1
ATOM 9873 O O . GLY B 1 639 ? 35.470 95.151 141.543 1.00 64.26 636 GLY B O 1
ATOM 9874 N N . ASP B 1 640 ? 33.614 93.867 141.515 1.00 63.53 637 ASP B N 1
ATOM 9875 C CA . ASP B 1 640 ? 34.015 93.065 142.662 1.00 53.91 637 ASP B CA 1
ATOM 9876 C C . ASP B 1 640 ? 35.008 91.976 142.301 1.00 55.75 637 ASP B C 1
ATOM 9877 O O . ASP B 1 640 ? 35.599 91.379 143.209 1.00 63.00 637 ASP B O 1
ATOM 9882 N N . TRP B 1 641 ? 35.189 91.684 141.015 1.00 52.74 638 TRP B N 1
ATOM 9883 C CA . TRP B 1 641 ? 36.074 90.590 140.633 1.00 58.74 638 TRP B CA 1
ATOM 9884 C C . TRP B 1 641 ? 37.466 90.770 141.216 1.00 64.58 638 TRP B C 1
ATOM 9885 O O . TRP B 1 641 ? 37.950 89.849 141.897 1.00 62.70 638 TRP B O 1
ATOM 9896 N N . PRO B 1 642 ? 38.146 91.908 141.026 1.00 66.55 639 PRO B N 1
ATOM 9897 C CA . PRO B 1 642 ? 39.526 92.013 141.528 1.00 62.88 639 PRO B CA 1
ATOM 9898 C C . PRO B 1 642 ? 39.630 91.748 143.014 1.00 62.95 639 PRO B C 1
ATOM 9899 O O . PRO B 1 642 ? 40.524 91.010 143.444 1.00 58.41 639 PRO B O 1
ATOM 9903 N N . ASP B 1 643 ? 38.719 92.318 143.806 1.00 61.41 640 ASP B N 1
ATOM 9904 C CA . ASP B 1 643 ? 38.689 92.036 145.237 1.00 65.64 640 ASP B CA 1
ATOM 9905 C C . ASP B 1 643 ? 38.427 90.560 145.514 1.00 61.90 640 ASP B C 1
ATOM 9906 O O . ASP B 1 643 ? 39.003 89.980 146.447 1.00 55.38 640 ASP B O 1
ATOM 9911 N N . ALA B 1 644 ? 37.555 89.935 144.726 1.00 55.11 641 ALA B N 1
ATOM 9912 C CA . ALA B 1 644 ? 37.248 88.531 144.954 1.00 58.76 641 ALA B CA 1
ATOM 9913 C C . ALA B 1 644 ? 38.374 87.609 144.498 1.00 54.69 641 ALA B C 1
ATOM 9914 O O . ALA B 1 644 ? 38.454 86.471 144.973 1.00 56.46 641 ALA B O 1
ATOM 9916 N N . GLY B 1 645 ? 39.288 88.100 143.668 1.00 48.66 642 GLY B N 1
ATOM 9917 C CA . GLY B 1 645 ? 40.333 87.281 143.094 1.00 49.42 642 GLY B CA 1
ATOM 9918 C C . GLY B 1 645 ? 39.997 86.688 141.745 1.00 50.07 642 GLY B C 1
ATOM 9919 O O . GLY B 1 645 ? 40.770 85.865 141.237 1.00 49.25 642 GLY B O 1
ATOM 9920 N N . ILE B 1 646 ? 38.891 87.108 141.136 1.00 47.40 643 ILE B N 1
ATOM 9921 C CA . ILE B 1 646 ? 38.432 86.575 139.857 1.00 50.36 643 ILE B CA 1
ATOM 9922 C C . ILE B 1 646 ? 39.045 87.401 138.733 1.00 50.10 643 ILE B C 1
ATOM 9923 O O . ILE B 1 646 ? 38.904 88.630 138.705 1.00 47.76 643 ILE B O 1
ATOM 9928 N N . LYS B 1 647 ? 39.769 86.732 137.829 1.00 45.06 644 LYS B N 1
ATOM 9929 C CA . LYS B 1 647 ? 40.357 87.415 136.685 1.00 42.40 644 LYS B CA 1
ATOM 9930 C C . LYS B 1 647 ? 39.443 87.443 135.468 1.00 51.10 644 LYS B C 1
ATOM 9931 O O . LYS B 1 647 ? 39.508 88.397 134.686 1.00 54.33 644 LYS B O 1
ATOM 9937 N N . SER B 1 648 ? 38.611 86.421 135.267 1.00 45.88 645 SER B N 1
ATOM 9938 C CA . SER B 1 648 ? 37.816 86.370 134.051 1.00 44.24 645 SER B CA 1
ATOM 9939 C C . SER B 1 648 ? 36.631 85.440 134.237 1.00 44.52 645 SER B C 1
ATOM 9940 O O . SER B 1 648 ? 36.707 84.436 134.956 1.00 40.67 645 SER B O 1
ATOM 9943 N N . VAL B 1 649 ? 35.555 85.790 133.531 1.00 40.38 646 VAL B N 1
ATOM 9944 C CA . VAL B 1 649 ? 34.296 85.061 133.487 1.00 39.87 646 VAL B CA 1
ATOM 9945 C C . VAL B 1 649 ? 33.886 84.982 132.025 1.00 42.20 646 VAL B C 1
ATOM 9946 O O . VAL B 1 649 ? 33.845 86.010 131.339 1.00 39.17 646 VAL B O 1
ATOM 9950 N N . LYS B 1 650 ? 33.608 83.767 131.550 1.00 37.92 647 LYS B N 1
ATOM 9951 C CA . LYS B 1 650 ? 33.187 83.524 130.173 1.00 40.81 647 LYS B CA 1
ATOM 9952 C C . LYS B 1 650 ? 31.999 82.563 130.161 1.00 40.56 647 LYS B C 1
ATOM 9953 O O . LYS B 1 650 ? 31.846 81.732 131.059 1.00 35.25 647 LYS B O 1
ATOM 9959 N N . ILE B 1 651 ? 31.183 82.659 129.114 1.00 34.63 648 ILE B N 1
ATOM 9960 C CA . ILE B 1 651 ? 30.003 81.821 128.938 1.00 34.03 648 ILE B CA 1
ATOM 9961 C C . ILE B 1 651 ? 30.207 80.963 127.683 1.00 34.12 648 ILE B C 1
ATOM 9962 O O . ILE B 1 651 ? 30.657 81.461 126.652 1.00 38.62 648 ILE B O 1
ATOM 9967 N N . ILE B 1 652 ? 29.916 79.664 127.782 1.00 37.97 649 ILE B N 1
ATOM 9968 C CA . ILE B 1 652 ? 30.258 78.708 126.734 1.00 31.98 649 ILE B CA 1
ATOM 9969 C C . ILE B 1 652 ? 29.126 77.710 126.560 1.00 34.11 649 ILE B C 1
ATOM 9970 O O . ILE B 1 652 ? 28.309 77.494 127.457 1.00 28.98 649 ILE B O 1
ATOM 9975 N N . GLY B 1 653 ? 29.086 77.100 125.377 1.00 30.27 650 GLY B N 1
ATOM 9976 C CA . GLY B 1 653 ? 28.121 76.052 125.124 1.00 29.13 650 GLY B CA 1
ATOM 9977 C C . GLY B 1 653 ? 26.727 76.595 124.840 1.00 27.08 650 GLY B C 1
ATOM 9978 O O . GLY B 1 653 ? 26.545 77.685 124.299 1.00 26.59 650 GLY B O 1
ATOM 9979 N N . ASP B 1 654 ? 25.728 75.788 125.190 1.00 28.06 651 ASP B N 1
ATOM 9980 C CA . ASP B 1 654 ? 24.339 76.170 124.950 1.00 31.76 651 ASP B CA 1
ATOM 9981 C C . ASP B 1 654 ? 23.972 77.460 125.681 1.00 35.01 651 ASP B C 1
ATOM 9982 O O . ASP B 1 654 ? 23.046 78.166 125.260 1.00 31.16 651 ASP B O 1
ATOM 9987 N N . ALA B 1 655 ? 24.655 77.762 126.801 1.00 29.75 652 ALA B N 1
ATOM 9988 C CA . ALA B 1 655 ? 24.406 78.999 127.556 1.00 32.38 652 ALA B CA 1
ATOM 9989 C C . ALA B 1 655 ? 24.843 80.243 126.796 1.00 31.64 652 ALA B C 1
ATOM 9990 O O . ALA B 1 655 ? 24.387 81.352 127.110 1.00 34.15 652 ALA B O 1
ATOM 9992 N N . ALA B 1 656 ? 25.724 80.083 125.824 1.00 27.92 653 ALA B N 1
ATOM 9993 C CA . ALA B 1 656 ? 26.107 81.155 124.916 1.00 35.17 653 ALA B CA 1
ATOM 9994 C C . ALA B 1 656 ? 25.219 81.184 123.664 1.00 34.30 653 ALA B C 1
ATOM 9995 O O . ALA B 1 656 ? 24.753 82.252 123.253 1.00 29.24 653 ALA B O 1
ATOM 9997 N N . ALA B 1 657 ? 25.003 80.017 123.033 1.00 30.86 654 ALA B N 1
ATOM 9998 C CA . ALA B 1 657 ? 24.229 79.899 121.800 1.00 32.60 654 ALA B CA 1
ATOM 9999 C C . ALA B 1 657 ? 23.851 78.437 121.588 1.00 34.65 654 ALA B C 1
ATOM 10000 O O . ALA B 1 657 ? 24.716 77.615 121.259 1.00 34.16 654 ALA B O 1
ATOM 10002 N N . PRO B 1 658 ? 22.586 78.068 121.774 1.00 34.19 655 PRO B N 1
ATOM 10003 C CA . PRO B 1 658 ? 22.212 76.653 121.630 1.00 34.08 655 PRO B CA 1
ATOM 10004 C C . PRO B 1 658 ? 22.560 76.097 120.255 1.00 32.59 655 PRO B C 1
ATOM 10005 O O . PRO B 1 658 ? 22.438 76.779 119.238 1.00 30.31 655 PRO B O 1
ATOM 10009 N N . ALA B 1 659 ? 22.958 74.824 120.240 1.00 23.00 656 ALA B N 1
ATOM 10010 C CA . ALA B 1 659 ? 23.476 74.125 119.072 1.00 25.81 656 ALA B CA 1
ATOM 10011 C C . ALA B 1 659 ? 23.532 72.640 119.394 1.00 27.00 656 ALA B C 1
ATOM 10012 O O . ALA B 1 659 ? 23.099 72.238 120.483 1.00 26.74 656 ALA B O 1
ATOM 10014 N N . PRO B 1 660 ? 24.008 71.790 118.483 1.00 27.87 657 PRO B N 1
ATOM 10015 C CA . PRO B 1 660 ? 24.100 70.358 118.797 1.00 28.77 657 PRO B CA 1
ATOM 10016 C C . PRO B 1 660 ? 25.168 70.087 119.856 1.00 28.24 657 PRO B C 1
ATOM 10017 O O . PRO B 1 660 ? 25.984 70.937 120.216 1.00 26.75 657 PRO B O 1
ATOM 10021 N N . ILE B 1 661 ? 25.148 68.858 120.364 1.00 32.25 658 ILE B N 1
ATOM 10022 C CA . ILE B 1 661 ? 26.061 68.477 121.437 1.00 25.67 658 ILE B CA 1
ATOM 10023 C C . ILE B 1 661 ? 27.514 68.633 121.015 1.00 28.97 658 ILE B C 1
ATOM 10024 O O . ILE B 1 661 ? 28.359 69.024 121.833 1.00 28.12 658 ILE B O 1
ATOM 10029 N N . ALA B 1 662 ? 27.841 68.366 119.741 1.00 28.96 659 ALA B N 1
ATOM 10030 C CA . ALA B 1 662 ? 29.247 68.483 119.353 1.00 27.19 659 ALA B CA 1
ATOM 10031 C C . ALA B 1 662 ? 29.747 69.916 119.493 1.00 30.10 659 ALA B C 1
ATOM 10032 O O . ALA B 1 662 ? 30.924 70.136 119.801 1.00 31.05 659 ALA B O 1
ATOM 10034 N N . TRP B 1 663 ? 28.873 70.904 119.282 1.00 28.97 660 TRP B N 1
ATOM 10035 C CA . TRP B 1 663 ? 29.262 72.290 119.508 1.00 22.97 660 TRP B CA 1
ATOM 10036 C C . TRP B 1 663 ? 29.585 72.552 120.985 1.00 30.27 660 TRP B C 1
ATOM 10037 O O . TRP B 1 663 ? 30.382 73.443 121.297 1.00 28.16 660 TRP B O 1
ATOM 10048 N N . ALA B 1 664 ? 28.931 71.839 121.909 1.00 31.54 661 ALA B N 1
ATOM 10049 C CA . ALA B 1 664 ? 29.202 72.045 123.326 1.00 27.43 661 ALA B CA 1
ATOM 10050 C C . ALA B 1 664 ? 30.538 71.421 123.732 1.00 29.86 661 ALA B C 1
ATOM 10051 O O . ALA B 1 664 ? 31.348 72.062 124.399 1.00 27.16 661 ALA B O 1
ATOM 10053 N N . THR B 1 665 ? 30.819 70.188 123.314 1.00 30.14 662 THR B N 1
ATOM 10054 C CA . THR B 1 665 ? 32.139 69.633 123.617 1.00 30.03 662 THR B CA 1
ATOM 10055 C C . THR B 1 665 ? 33.242 70.480 122.992 1.00 31.10 662 THR B C 1
ATOM 10056 O O . THR B 1 665 ? 34.302 70.671 123.599 1.00 29.44 662 THR B O 1
ATOM 10060 N N . TYR B 1 666 ? 33.000 71.006 121.782 1.00 28.72 663 TYR B N 1
ATOM 10061 C CA . TYR B 1 666 ? 33.942 71.916 121.126 1.00 26.26 663 TYR B CA 1
ATOM 10062 C C . TYR B 1 666 ? 34.186 73.176 121.944 1.00 30.55 663 TYR B C 1
ATOM 10063 O O . TYR B 1 666 ? 35.336 73.589 122.143 1.00 30.18 663 TYR B O 1
ATOM 10072 N N . ALA B 1 667 ? 33.106 73.827 122.388 1.00 27.17 664 ALA B N 1
ATOM 10073 C CA . ALA B 1 667 ? 33.236 75.066 123.146 1.00 28.26 664 ALA B CA 1
ATOM 10074 C C . ALA B 1 667 ? 33.992 74.837 124.448 1.00 31.18 664 ALA B C 1
ATOM 10075 O O . ALA B 1 667 ? 34.763 75.697 124.883 1.00 28.39 664 ALA B O 1
ATOM 10077 N N . GLY B 1 668 ? 33.726 73.709 125.115 1.00 29.26 665 GLY B N 1
ATOM 10078 C CA . GLY B 1 668 ? 34.460 73.379 126.329 1.00 33.61 665 GLY B CA 1
ATOM 10079 C C . GLY B 1 668 ? 35.941 73.185 126.070 1.00 32.13 665 GLY B C 1
ATOM 10080 O O . GLY B 1 668 ? 36.785 73.688 126.824 1.00 33.49 665 GLY B O 1
ATOM 10081 N N . HIS B 1 669 ? 36.281 72.439 125.002 1.00 32.95 666 HIS B N 1
ATOM 10082 C CA . HIS B 1 669 ? 37.686 72.242 124.650 1.00 30.36 666 HIS B CA 1
ATOM 10083 C C . HIS B 1 669 ? 38.347 73.563 124.284 1.00 38.13 666 HIS B C 1
ATOM 10084 O O . HIS B 1 669 ? 39.495 73.825 124.668 1.00 31.10 666 HIS B O 1
ATOM 10091 N N . ARG B 1 670 ? 37.644 74.397 123.516 1.00 30.50 667 ARG B N 1
ATOM 10092 C CA . ARG B 1 670 ? 38.200 75.682 123.133 1.00 33.17 667 ARG B CA 1
ATOM 10093 C C . ARG B 1 670 ? 38.489 76.541 124.351 1.00 29.84 667 ARG B C 1
ATOM 10094 O O . ARG B 1 670 ? 39.496 77.251 124.385 1.00 31.27 667 ARG B O 1
ATOM 10102 N N . TYR B 1 671 ? 37.587 76.542 125.331 1.00 33.74 668 TYR B N 1
ATOM 10103 C CA . TYR B 1 671 ? 37.846 77.299 126.549 1.00 35.87 668 TYR B CA 1
ATOM 10104 C C . TYR B 1 671 ? 39.137 76.815 127.213 1.00 37.07 668 TYR B C 1
ATOM 10105 O O . TYR B 1 671 ? 40.003 77.620 127.584 1.00 28.92 668 TYR B O 1
ATOM 10114 N N . ALA B 1 672 ? 39.292 75.494 127.342 1.00 31.49 669 ALA B N 1
ATOM 10115 C CA . ALA B 1 672 ? 40.482 74.944 127.971 1.00 31.59 669 ALA B CA 1
ATOM 10116 C C . ALA B 1 672 ? 41.745 75.316 127.197 1.00 36.52 669 ALA B C 1
ATOM 10117 O O . ALA B 1 672 ? 42.787 75.600 127.798 1.00 37.50 669 ALA B O 1
ATOM 10119 N N . ARG B 1 673 ? 41.679 75.297 125.863 1.00 35.32 670 ARG B N 1
ATOM 10120 C CA . ARG B 1 673 ? 42.852 75.595 125.039 1.00 31.94 670 ARG B CA 1
ATOM 10121 C C . ARG B 1 673 ? 43.246 77.055 125.105 1.00 32.45 670 ARG B C 1
ATOM 10122 O O . ARG B 1 673 ? 44.432 77.379 125.009 1.00 34.71 670 ARG B O 1
ATOM 10130 N N . GLU B 1 674 ? 42.272 77.950 125.258 1.00 38.69 671 GLU B N 1
ATOM 10131 C CA . GLU B 1 674 ? 42.524 79.381 125.150 1.00 36.99 671 GLU B CA 1
ATOM 10132 C C . GLU B 1 674 ? 42.878 80.033 126.481 1.00 36.84 671 GLU B C 1
ATOM 10133 O O . GLU B 1 674 ? 43.391 81.154 126.487 1.00 33.36 671 GLU B O 1
ATOM 10139 N N . LEU B 1 675 ? 42.629 79.370 127.604 1.00 32.99 672 LEU B N 1
ATOM 10140 C CA . LEU B 1 675 ? 42.950 79.977 128.889 1.00 40.81 672 LEU B CA 1
ATOM 10141 C C . LEU B 1 675 ? 44.438 80.313 128.959 1.00 40.54 672 LEU B C 1
ATOM 10142 O O . LEU B 1 675 ? 45.298 79.523 128.544 1.00 39.92 672 LEU B O 1
ATOM 10147 N N . ASP B 1 676 ? 44.723 81.518 129.454 1.00 41.26 673 ASP B N 1
ATOM 10148 C CA . ASP B 1 676 ? 46.055 82.086 129.671 1.00 44.19 673 ASP B CA 1
ATOM 10149 C C . ASP B 1 676 ? 46.815 82.331 128.378 1.00 48.50 673 ASP B C 1
ATOM 10150 O O . ASP B 1 676 ? 47.995 82.700 128.427 1.00 49.51 673 ASP B O 1
ATOM 10155 N N . THR B 1 677 ? 46.172 82.166 127.217 1.00 46.76 674 THR B N 1
ATOM 10156 C CA . THR B 1 677 ? 46.916 82.443 125.999 1.00 46.21 674 THR B CA 1
ATOM 10157 C C . THR B 1 677 ? 46.848 83.932 125.678 1.00 41.49 674 THR B C 1
ATOM 10158 O O . THR B 1 677 ? 45.904 84.621 126.072 1.00 45.54 674 THR B O 1
ATOM 10162 N N . PRO B 1 678 ? 47.828 84.466 124.969 1.00 43.65 675 PRO B N 1
ATOM 10163 C CA . PRO B 1 678 ? 47.835 85.911 124.723 1.00 44.08 675 PRO B CA 1
ATOM 10164 C C . PRO B 1 678 ? 46.680 86.360 123.836 1.00 47.56 675 PRO B C 1
ATOM 10165 O O . PRO B 1 678 ? 46.171 85.609 122.996 1.00 51.92 675 PRO B O 1
ATOM 10169 N N . ASP B 1 679 ? 46.254 87.605 124.064 1.00 42.32 676 ASP B N 1
ATOM 10170 C CA . ASP B 1 679 ? 45.303 88.275 123.187 1.00 45.37 676 ASP B CA 1
ATOM 10171 C C . ASP B 1 679 ? 45.792 88.253 121.740 1.00 45.96 676 ASP B C 1
ATOM 10172 O O . ASP B 1 679 ? 46.961 88.524 121.461 1.00 47.35 676 ASP B O 1
ATOM 10177 N N . ILE B 1 680 ? 44.896 87.891 120.817 1.00 46.19 677 ILE B N 1
ATOM 10178 C CA . ILE B 1 680 ? 45.218 87.914 119.394 1.00 46.85 677 ILE B CA 1
ATOM 10179 C C . ILE B 1 680 ? 44.598 89.107 118.687 1.00 42.16 677 ILE B C 1
ATOM 10180 O O . ILE B 1 680 ? 44.823 89.290 117.483 1.00 40.30 677 ILE B O 1
ATOM 10185 N N . GLY B 1 681 ? 43.822 89.920 119.392 1.00 40.40 678 GLY B N 1
ATOM 10186 C CA . GLY B 1 681 ? 43.246 91.097 118.759 1.00 42.44 678 GLY B CA 1
ATOM 10187 C C . GLY B 1 681 ? 42.254 90.664 117.697 1.00 40.25 678 GLY B C 1
ATOM 10188 O O . GLY B 1 681 ? 41.419 89.783 117.925 1.00 38.48 678 GLY B O 1
ATOM 10189 N N . ASP B 1 682 ? 42.398 91.223 116.500 1.00 42.13 679 ASP B N 1
ATOM 10190 C CA . ASP B 1 682 ? 41.539 90.895 115.374 1.00 40.33 679 ASP B CA 1
ATOM 10191 C C . ASP B 1 682 ? 42.116 89.811 114.468 1.00 39.91 679 ASP B C 1
ATOM 10192 O O . ASP B 1 682 ? 41.643 89.646 113.337 1.00 39.77 679 ASP B O 1
ATOM 10197 N N . ASP B 1 683 ? 43.135 89.094 114.921 1.00 39.04 680 ASP B N 1
ATOM 10198 C CA . ASP B 1 683 ? 43.677 87.986 114.158 1.00 40.99 680 ASP B CA 1
ATOM 10199 C C . ASP B 1 683 ? 42.738 86.783 114.197 1.00 43.40 680 ASP B C 1
ATOM 10200 O O . ASP B 1 683 ? 41.920 86.614 115.111 1.00 35.91 680 ASP B O 1
ATOM 10205 N N . LEU B 1 684 ? 42.893 85.916 113.202 1.00 42.20 681 LEU B N 1
ATOM 10206 C CA . LEU B 1 684 ? 42.089 84.706 113.190 1.00 31.82 681 LEU B CA 1
ATOM 10207 C C . LEU B 1 684 ? 42.643 83.708 114.204 1.00 32.77 681 LEU B C 1
ATOM 10208 O O . LEU B 1 684 ? 43.857 83.543 114.315 1.00 35.26 681 LEU B O 1
ATOM 10213 N N . PRO B 1 685 ? 41.789 83.009 114.945 1.00 37.75 682 PRO B N 1
ATOM 10214 C CA . PRO B 1 685 ? 42.288 81.964 115.842 1.00 34.47 682 PRO B CA 1
ATOM 10215 C C . PRO B 1 685 ? 42.567 80.631 115.162 1.00 30.70 682 PRO B C 1
ATOM 10216 O O . PRO B 1 685 ? 42.817 79.649 115.865 1.00 34.08 682 PRO B O 1
ATOM 10220 N N . PHE B 1 686 ? 42.529 80.564 113.828 1.00 32.32 683 PHE B N 1
ATOM 10221 C CA . PHE B 1 686 ? 42.835 79.340 113.100 1.00 30.87 683 PHE B CA 1
ATOM 10222 C C . PHE B 1 686 ? 43.637 79.713 111.862 1.00 32.37 683 PHE B C 1
ATOM 10223 O O . PHE B 1 686 ? 43.522 80.823 111.332 1.00 31.68 683 PHE B O 1
ATOM 10231 N N . ARG B 1 687 ? 44.475 78.782 111.435 1.00 29.79 684 ARG B N 1
ATOM 10232 C CA . ARG B 1 687 ? 45.157 78.904 110.160 1.00 32.33 684 ARG B CA 1
ATOM 10233 C C . ARG B 1 687 ? 44.204 78.576 109.017 1.00 30.47 684 ARG B C 1
ATOM 10234 O O . ARG B 1 687 ? 43.208 77.872 109.182 1.00 29.28 684 ARG B O 1
ATOM 10241 N N . ARG B 1 688 ? 44.541 79.064 107.833 1.00 30.73 685 ARG B N 1
ATOM 10242 C CA . ARG B 1 688 ? 43.710 78.775 106.679 1.00 35.33 685 ARG B CA 1
ATOM 10243 C C . ARG B 1 688 ? 44.530 79.018 105.434 1.00 31.01 685 ARG B C 1
ATOM 10244 O O . ARG B 1 688 ? 45.410 79.879 105.414 1.00 32.81 685 ARG B O 1
ATOM 10252 N N . GLU B 1 689 ? 44.224 78.245 104.401 1.00 29.04 686 GLU B N 1
ATOM 10253 C CA . GLU B 1 689 ? 44.860 78.353 103.102 1.00 27.54 686 GLU B CA 1
ATOM 10254 C C . GLU B 1 689 ? 43.853 78.929 102.109 1.00 36.07 686 GLU B C 1
ATOM 10255 O O . GLU B 1 689 ? 42.645 78.690 102.215 1.00 30.83 686 GLU B O 1
ATOM 10261 N N . VAL B 1 690 ? 44.351 79.728 101.169 1.00 27.37 687 VAL B N 1
ATOM 10262 C CA . VAL B 1 690 ? 43.494 80.335 100.155 1.00 29.02 687 VAL B CA 1
ATOM 10263 C C . VAL B 1 690 ? 43.971 79.864 98.798 1.00 28.40 687 VAL B C 1
ATOM 10264 O O . VAL B 1 690 ? 44.920 79.075 98.702 1.00 29.67 687 VAL B O 1
ATOM 10268 N N . THR B 1 691 ? 43.325 80.345 97.741 1.00 26.89 688 THR B N 1
ATOM 10269 C CA . THR B 1 691 ? 43.629 79.858 96.406 1.00 24.91 688 THR B CA 1
ATOM 10270 C C . THR B 1 691 ? 44.937 80.439 95.875 1.00 29.25 688 THR B C 1
ATOM 10271 O O . THR B 1 691 ? 45.256 81.606 96.101 1.00 33.74 688 THR B O 1
ATOM 10275 N N . GLN B 1 692 ? 45.689 79.607 95.155 1.00 28.46 689 GLN B N 1
ATOM 10276 C CA . GLN B 1 692 ? 46.922 80.020 94.490 1.00 39.09 689 GLN B CA 1
ATOM 10277 C C . GLN B 1 692 ? 46.616 80.689 93.160 1.00 35.51 689 GLN B C 1
ATOM 10278 O O . GLN B 1 692 ? 46.098 80.041 92.249 1.00 30.04 689 GLN B O 1
ATOM 10284 N N . LEU B 1 693 ? 46.971 81.964 93.026 1.00 27.80 690 LEU B N 1
ATOM 10285 C CA . LEU B 1 693 ? 46.706 82.661 91.773 1.00 32.35 690 LEU B CA 1
ATOM 10286 C C . LEU B 1 693 ? 47.614 82.142 90.663 1.00 35.52 690 LEU B C 1
ATOM 10287 O O . LEU B 1 693 ? 48.835 82.072 90.827 1.00 37.58 690 LEU B O 1
ATOM 10292 N N . GLU B 1 694 ? 47.021 81.791 89.527 1.00 34.93 691 GLU B N 1
ATOM 10293 C CA . GLU B 1 694 ? 47.823 81.478 88.358 1.00 40.90 691 GLU B CA 1
ATOM 10294 C C . GLU B 1 694 ? 48.463 82.763 87.829 1.00 43.65 691 GLU B C 1
ATOM 10295 O O . GLU B 1 694 ? 47.846 83.829 87.871 1.00 43.81 691 GLU B O 1
ATOM 10297 N N . PRO B 1 695 ? 49.707 82.704 87.341 1.00 56.29 692 PRO B N 1
ATOM 10298 C CA . PRO B 1 695 ? 50.258 83.873 86.635 1.00 52.18 692 PRO B CA 1
ATOM 10299 C C . PRO B 1 695 ? 49.879 83.897 85.163 1.00 51.49 692 PRO B C 1
ATOM 10300 O O . PRO B 1 695 ? 48.826 83.355 84.810 1.00 60.16 692 PRO B O 1
#